Protein AF-A0A6L5XDW8-F1 (afdb_monomer)

Organism: NCBI:txid2606626

Mean predicted aligned error: 14.41 Å

Secondary structure (DSSP, 8-state):
--SSHHHHHHHSSSS----PPPGGG--EEEEE---SSSGGG--B--SSSPPPTTTSS--TTSB-HHHHHHHHHHHHHHHHHHTT--GGGEEES-S----SS--TT---TT-SSS--HHHHHHHHHHTT-SEEEEEEEE--STT------EEEESB-SSTT-BSSTTHHHHHHHHHHHH---SSS--SS-BTTB--EEEHHHHHS--EEEEETTEEEEESSGGG-SSS-EEEEEEEETTSHHHHHHTTSHHHHHHHHHHHHHHHHHHHTPPPPSSEEEEEEEEEEEEEP--TT----TTSGGGEEE-TT-EEEEEETTEEEEEEE--SSSS-EEEEEEEPSEEEEEEEE-TTBPPTT---GGG--HHHHHHHHHHTS-EEE-TT-EEEEEEEE-BTT----SS---SSPPPS--TT----S----PPPEEEE----SEEEEEEEETTEEEEEEEETTEEEEEEEETTTTEEEEEEP-TTSPPP-TT-TTEEEEEEEEEE-TT--EEEEEEEEEESSGGGPPTT-----EEEEEESSTTSPEEEEEEE---TTSSEEEEEEEEEEES-TTEEEEEEEEEESSTT-BEEEEEEEEETTEEEEEEE--S--TTSS-BHHHH-SS-EEEE-SS-TT-EEEEETTEEEEEEE--SSTT-PPEEEEE---GGG-TT----EEEEETTEEEEEEEEEETTEEEEEEEEE-TT-GGG-EEEEEEE--GGG--B---EEEEEEEETTEEEEEEEETTEEEEEESTTS-PPP-----EEEEEEEE-SSEEEEEEEESS-EEEEEEEEEESSTTSPPEEEEEEEE-SSEEEEEEEGGGSPBT-EEEEEEEEEEPPB-S--EEEE-SSS--SEEEE---TTSTTTT-EEEEE-STT-EEEEE-TTS-BS-SS-B--TT--SSTTSS--EEE-TTT--EEEEE--GGG-EEEEE-TTT----EESB-SEEPTTS-EEETTEEEE--EEEEEEES-GGG-EEEEEETTSSSTTT--EEEEE--TT-SSB-S--SEE-HHHHHH-TT--EEEEE-SS-EEEEE-B-TT--BTTB-SEEEE-TTS-EEEEGGGS-TTT---BTT--EEE-TTS-EEEEE-SSS-EEEEEEEEETTEEEEEEEEEEPPPPPTTS---EEEEEE-TT--EEEEESS--EEE---B--EEEEEEPPGGG-EEB------------PPEEEEEEEETT--EESSPPSSEEEEEEEETTS-EEEEEEE-

pLDDT: mean 90.6, std 10.41, range [31.31, 98.56]

Structure (mmCIF, N/CA/C/O backbone):
data_AF-A0A6L5XDW8-F1
#
_entry.id   AF-A0A6L5XDW8-F1
#
loop_
_atom_site.group_PDB
_atom_site.id
_atom_site.type_symbol
_atom_site.label_atom_id
_atom_site.label_alt_id
_atom_site.label_comp_id
_atom_site.label_asym_id
_atom_site.label_entity_id
_atom_site.label_seq_id
_atom_site.pdbx_PDB_ins_code
_atom_site.Cartn_x
_atom_site.Cartn_y
_atom_site.Cartn_z
_atom_site.occupancy
_atom_site.B_iso_or_equiv
_atom_site.auth_seq_id
_atom_site.auth_comp_id
_atom_site.auth_asym_id
_atom_site.auth_atom_id
_atom_site.pdbx_PDB_model_num
ATOM 1 N N . MET A 1 1 ? -24.682 33.408 -51.201 1.00 41.72 1 MET A N 1
ATOM 2 C CA . MET A 1 1 ? -23.280 32.927 -51.298 1.00 41.72 1 MET A CA 1
ATOM 3 C C . MET A 1 1 ? -23.082 31.413 -51.105 1.00 41.72 1 MET A C 1
ATOM 5 O O . MET A 1 1 ? -21.951 30.963 -51.166 1.00 41.72 1 MET A O 1
ATOM 9 N N . LYS A 1 2 ? -24.134 30.588 -50.959 1.00 33.97 2 LYS A N 1
ATOM 10 C CA . LYS A 1 2 ? -24.001 29.122 -50.775 1.00 33.97 2 LYS A CA 1
ATOM 11 C C . LYS A 1 2 ? -24.010 28.283 -52.073 1.00 33.97 2 LYS A C 1
ATOM 13 O O . LYS A 1 2 ? -23.914 27.069 -51.999 1.00 33.97 2 LYS A O 1
ATOM 18 N N . LYS A 1 3 ? -24.100 28.909 -53.257 1.00 32.84 3 LYS A N 1
ATOM 19 C CA . LYS A 1 3 ? -24.090 28.215 -54.568 1.00 32.84 3 LYS A CA 1
ATOM 20 C C . LYS A 1 3 ? -22.812 28.416 -55.402 1.00 32.84 3 LYS A C 1
ATOM 22 O O . LYS A 1 3 ? -22.638 27.715 -56.385 1.00 32.84 3 LYS A O 1
ATOM 27 N N . PHE A 1 4 ? -21.899 29.299 -54.982 1.00 37.69 4 PHE A N 1
ATOM 28 C CA . PHE A 1 4 ? -20.599 29.504 -55.649 1.00 37.69 4 PHE A CA 1
ATOM 29 C C . PHE A 1 4 ? -19.450 28.686 -55.036 1.00 37.69 4 PHE A C 1
ATOM 31 O O . PHE A 1 4 ? -18.430 28.497 -55.685 1.00 37.69 4 PHE A O 1
ATOM 38 N N . ILE A 1 5 ? -19.628 28.141 -53.827 1.00 43.44 5 ILE A N 1
ATOM 39 C CA . ILE A 1 5 ? -18.603 27.321 -53.159 1.00 43.44 5 ILE A CA 1
ATOM 40 C C . ILE A 1 5 ? -18.649 25.859 -53.640 1.00 43.44 5 ILE A C 1
ATOM 42 O O . ILE A 1 5 ? -17.602 25.242 -53.782 1.00 43.44 5 ILE A O 1
ATOM 46 N N . LEU A 1 6 ? -19.819 25.326 -54.024 1.00 39.88 6 LEU A N 1
ATOM 47 C CA . LEU A 1 6 ? -19.916 23.947 -54.537 1.00 39.88 6 LEU A CA 1
ATOM 48 C C . LEU A 1 6 ? -19.314 23.752 -55.943 1.00 39.88 6 LEU A C 1
ATOM 50 O O . LEU A 1 6 ? -18.894 22.648 -56.271 1.00 39.88 6 LEU A O 1
ATOM 54 N N . LEU A 1 7 ? -19.244 24.803 -56.767 1.00 37.16 7 LEU A N 1
ATOM 55 C CA . LEU A 1 7 ? -18.689 24.719 -58.127 1.00 37.16 7 LEU A CA 1
ATOM 56 C C . LEU A 1 7 ? -17.158 24.861 -58.162 1.00 37.16 7 LEU A C 1
ATOM 58 O O . LEU A 1 7 ? -16.527 24.350 -59.081 1.00 37.16 7 LEU A O 1
ATOM 62 N N . ILE A 1 8 ? -16.549 25.466 -57.136 1.00 42.84 8 ILE A N 1
ATOM 63 C CA . ILE A 1 8 ? -15.083 25.540 -57.000 1.00 42.84 8 ILE A CA 1
ATOM 64 C C . ILE A 1 8 ? -14.530 24.253 -56.358 1.00 42.84 8 ILE A C 1
ATOM 66 O O . ILE A 1 8 ? -13.447 23.805 -56.725 1.00 42.84 8 ILE A O 1
ATOM 70 N N . SER A 1 9 ? -15.309 23.571 -55.509 1.00 37.88 9 SER A N 1
ATOM 71 C CA . SER A 1 9 ? -14.950 22.246 -54.974 1.00 37.88 9 SER A CA 1
ATOM 72 C C . SER A 1 9 ? -15.070 21.107 -55.999 1.00 37.88 9 SER A C 1
ATOM 74 O O . SER A 1 9 ? -14.375 20.107 -55.866 1.00 37.88 9 SER A O 1
ATOM 76 N N . ALA A 1 10 ? -15.895 21.253 -57.043 1.00 36.94 10 ALA A N 1
ATOM 77 C CA . ALA A 1 10 ? -16.011 20.262 -58.120 1.00 36.94 10 ALA A CA 1
ATOM 78 C C . ALA A 1 10 ? -14.960 20.443 -59.237 1.00 36.94 10 ALA A C 1
ATOM 80 O O . ALA A 1 10 ? -14.629 19.482 -59.926 1.00 36.94 10 ALA A O 1
ATOM 81 N N . ALA A 1 11 ? -14.394 21.645 -59.402 1.00 33.81 11 ALA A N 1
ATOM 82 C CA . ALA A 1 11 ? -13.408 21.934 -60.449 1.00 33.81 11 ALA A CA 1
ATOM 83 C C . ALA A 1 11 ? -11.949 21.638 -60.039 1.00 33.81 11 ALA A C 1
ATOM 85 O O . ALA A 1 11 ? -11.112 21.423 -60.911 1.00 33.81 11 ALA A O 1
ATOM 86 N N . ILE A 1 12 ? -11.640 21.546 -58.738 1.00 39.00 12 ILE A N 1
ATOM 87 C CA . ILE A 1 12 ? -10.305 21.134 -58.247 1.00 39.00 12 ILE A CA 1
ATOM 88 C C . ILE A 1 12 ? -10.160 19.595 -58.195 1.00 39.00 12 ILE A C 1
ATOM 90 O O . ILE A 1 12 ? -9.051 19.077 -58.143 1.00 39.00 12 ILE A O 1
ATOM 94 N N . ILE A 1 13 ? -11.260 18.846 -58.341 1.00 39.78 13 ILE A N 1
ATOM 95 C CA . ILE A 1 13 ? -11.251 17.377 -58.498 1.00 39.78 13 ILE A CA 1
ATOM 96 C C . ILE A 1 13 ? -11.025 16.961 -59.974 1.00 39.78 13 ILE A C 1
ATOM 98 O O . ILE A 1 13 ? -10.769 15.797 -60.265 1.00 39.78 13 ILE A O 1
ATOM 102 N N . ALA A 1 14 ? -11.047 17.905 -60.925 1.00 32.81 14 ALA A N 1
ATOM 103 C CA . ALA A 1 14 ? -10.993 17.617 -62.364 1.00 32.81 14 ALA A CA 1
ATOM 104 C C . ALA A 1 14 ? -9.652 17.949 -63.061 1.00 32.81 14 ALA A C 1
ATOM 106 O O . ALA A 1 14 ? -9.557 17.819 -64.279 1.00 32.81 14 ALA A O 1
ATOM 107 N N . ALA A 1 15 ? -8.599 18.326 -62.326 1.00 31.31 15 ALA A N 1
ATOM 108 C CA . ALA A 1 15 ? -7.255 18.563 -62.874 1.00 31.31 15 ALA A CA 1
ATOM 109 C C . ALA A 1 15 ? -6.202 17.712 -62.142 1.00 31.31 15 ALA A C 1
ATOM 111 O O . ALA A 1 15 ? -5.315 18.212 -61.462 1.00 31.31 15 ALA A O 1
ATOM 112 N N . GLY A 1 16 ? -6.357 16.396 -62.268 1.00 33.09 16 GLY A N 1
ATOM 113 C CA . GLY A 1 16 ? -5.442 15.386 -61.733 1.00 33.09 16 GLY A CA 1
ATOM 114 C C . GLY A 1 16 ? -5.857 13.956 -62.079 1.00 33.09 16 GLY A C 1
ATOM 115 O O . GLY A 1 16 ? -5.409 13.021 -61.432 1.00 33.09 16 GLY A O 1
ATOM 116 N N . ALA A 1 17 ? -6.717 13.763 -63.084 1.00 32.25 17 ALA A N 1
ATOM 117 C CA . ALA A 1 17 ? -7.001 12.447 -63.636 1.00 32.25 17 ALA A CA 1
ATOM 118 C C . ALA A 1 17 ? -5.850 12.027 -64.569 1.00 32.25 17 ALA A C 1
ATOM 120 O O . ALA A 1 17 ? -6.010 11.966 -65.785 1.00 32.25 17 ALA A O 1
ATOM 121 N N . MET A 1 18 ? -4.675 11.728 -64.004 1.00 37.50 18 MET A N 1
ATOM 122 C CA . MET A 1 18 ? -3.951 10.569 -64.525 1.00 37.50 18 MET A CA 1
ATOM 123 C C . MET A 1 18 ? -4.821 9.374 -64.146 1.00 37.50 18 MET A C 1
ATOM 125 O O . MET A 1 18 ? -5.193 9.250 -62.982 1.00 37.50 18 MET A O 1
ATOM 129 N N . GLN A 1 19 ? -5.227 8.554 -65.115 1.00 40.97 19 GLN A N 1
ATOM 130 C CA . GLN A 1 19 ? -5.937 7.310 -64.823 1.00 40.97 19 GLN A CA 1
ATOM 131 C C . GLN A 1 19 ? -5.140 6.546 -63.757 1.00 40.97 19 GLN A C 1
ATOM 133 O O . GLN A 1 19 ? -4.009 6.137 -64.017 1.00 40.97 19 GLN A O 1
ATOM 138 N N . ALA A 1 20 ? -5.685 6.423 -62.543 1.00 58.00 20 ALA A N 1
ATOM 139 C CA . ALA A 1 20 ? -5.090 5.575 -61.523 1.00 58.00 20 ALA A CA 1
ATOM 140 C C . ALA A 1 20 ? -5.081 4.154 -62.090 1.00 58.00 20 ALA A C 1
ATOM 142 O O . ALA A 1 20 ? -6.144 3.624 -62.420 1.00 58.00 20 ALA A O 1
ATOM 143 N N . LYS A 1 21 ? -3.885 3.582 -62.271 1.00 73.56 21 LYS A N 1
ATOM 144 C CA . LYS A 1 21 ? -3.737 2.200 -62.728 1.00 73.56 21 LYS A CA 1
ATOM 145 C C . LYS A 1 21 ? -4.512 1.287 -61.787 1.00 73.56 21 LYS A C 1
ATOM 147 O O . LYS A 1 21 ? -4.386 1.390 -60.568 1.00 73.56 21 LYS A O 1
ATOM 152 N N . THR A 1 22 ? -5.317 0.405 -62.358 1.00 83.19 22 THR A N 1
ATOM 153 C CA . THR A 1 22 ? -5.975 -0.663 -61.606 1.00 83.19 22 THR A CA 1
ATOM 154 C C . THR A 1 22 ? -4.934 -1.674 -61.111 1.00 83.19 22 THR A C 1
ATOM 156 O O . THR A 1 22 ? -3.811 -1.715 -61.615 1.00 83.19 22 THR A O 1
ATOM 159 N N . ALA A 1 23 ? -5.285 -2.503 -60.123 1.00 87.06 23 ALA A N 1
ATOM 160 C CA . ALA A 1 23 ? -4.361 -3.496 -59.559 1.00 87.06 23 ALA A CA 1
ATOM 161 C C . ALA A 1 23 ? -3.736 -4.405 -60.645 1.00 87.06 23 ALA A C 1
ATOM 163 O O . ALA A 1 23 ? -2.534 -4.665 -60.627 1.00 87.06 23 ALA A O 1
ATOM 164 N N . ASP A 1 24 ? -4.527 -4.770 -61.660 1.00 89.56 24 ASP A N 1
ATOM 165 C CA . ASP A 1 24 ? -4.113 -5.593 -62.803 1.00 89.56 24 ASP A CA 1
ATOM 166 C C . ASP A 1 24 ? -3.116 -4.907 -63.763 1.00 89.56 24 ASP A C 1
ATOM 168 O O . ASP A 1 24 ? -2.504 -5.575 -64.601 1.00 89.56 24 ASP A O 1
ATOM 172 N N . GLU A 1 25 ? -2.959 -3.584 -63.671 1.00 90.69 25 GLU A N 1
ATOM 173 C CA . GLU A 1 25 ? -2.082 -2.762 -64.520 1.00 90.69 25 GLU A CA 1
ATOM 174 C C . GLU A 1 25 ? -0.793 -2.325 -63.806 1.00 90.69 25 GLU A C 1
ATOM 176 O O . GLU A 1 25 ? 0.126 -1.817 -64.458 1.00 90.69 25 GLU A O 1
ATOM 181 N N . LEU A 1 26 ? -0.724 -2.497 -62.481 1.00 93.50 26 LEU A N 1
ATOM 182 C CA . LEU A 1 26 ? 0.393 -2.051 -61.653 1.00 93.50 26 LEU A CA 1
ATOM 183 C C . LEU A 1 26 ? 1.609 -2.969 -61.827 1.00 93.50 26 LEU A C 1
ATOM 185 O O . LEU A 1 26 ? 1.504 -4.169 -61.589 1.00 93.50 26 LEU A O 1
ATOM 189 N N . ARG A 1 27 ? 2.766 -2.402 -62.195 1.00 96.00 27 ARG A N 1
ATOM 190 C CA . ARG A 1 27 ? 4.057 -3.103 -62.336 1.00 96.00 27 ARG A CA 1
ATOM 191 C C . ARG A 1 27 ? 4.974 -2.786 -61.159 1.00 96.00 27 ARG A C 1
ATOM 193 O O . ARG A 1 27 ? 5.374 -1.637 -60.966 1.00 96.00 27 ARG A O 1
ATOM 200 N N . VAL A 1 28 ? 5.308 -3.803 -60.375 1.00 97.25 28 VAL A N 1
ATOM 201 C CA . VAL A 1 28 ? 6.009 -3.677 -59.094 1.00 97.25 28 VAL A CA 1
ATOM 202 C C . VAL A 1 28 ? 7.398 -4.284 -59.213 1.00 97.25 28 VAL A C 1
ATOM 204 O O . VAL A 1 28 ? 7.539 -5.434 -59.617 1.00 97.25 28 VAL A O 1
ATOM 207 N N . TYR A 1 29 ? 8.423 -3.543 -58.803 1.00 98.06 29 TYR A N 1
ATOM 208 C CA . TYR A 1 29 ? 9.772 -4.073 -58.665 1.00 98.06 29 TYR A CA 1
ATOM 209 C C . TYR A 1 29 ? 10.175 -4.146 -57.194 1.00 98.06 29 TYR A C 1
ATOM 211 O O . TYR A 1 29 ? 10.209 -3.132 -56.493 1.00 98.06 29 TYR A O 1
ATOM 219 N N . LEU A 1 30 ? 10.511 -5.346 -56.737 1.00 98.25 30 LEU A N 1
ATOM 220 C CA . LEU A 1 30 ? 10.840 -5.658 -55.355 1.00 98.25 30 LEU A CA 1
ATOM 221 C C . LEU A 1 30 ? 12.310 -6.076 -55.235 1.00 98.25 30 LEU A C 1
ATOM 223 O O . LEU A 1 30 ? 12.763 -7.043 -55.846 1.00 98.25 30 LEU A O 1
ATOM 227 N N . ASN A 1 31 ? 13.072 -5.348 -54.427 1.00 97.75 31 ASN A N 1
ATOM 228 C CA . ASN A 1 31 ? 14.492 -5.586 -54.208 1.00 97.75 31 ASN A CA 1
ATOM 229 C C . ASN A 1 31 ? 14.757 -6.021 -52.758 1.00 97.75 31 ASN A C 1
ATOM 231 O O . ASN A 1 31 ? 14.752 -5.174 -51.861 1.00 97.75 31 ASN A O 1
ATOM 235 N N . PRO A 1 32 ? 15.030 -7.309 -52.493 1.00 96.75 32 PRO A N 1
ATOM 236 C CA . PRO A 1 32 ? 15.611 -7.699 -51.219 1.00 96.75 32 PRO A CA 1
ATOM 237 C C . PRO A 1 32 ? 17.092 -7.315 -51.217 1.00 96.75 32 PRO A C 1
ATOM 239 O O . PRO A 1 32 ? 17.872 -7.814 -52.027 1.00 96.75 32 PRO A O 1
ATOM 242 N N . GLY A 1 33 ? 17.482 -6.411 -50.318 1.00 94.06 33 GLY A N 1
ATOM 243 C CA . GLY A 1 33 ? 18.858 -5.936 -50.206 1.00 94.06 33 GLY A CA 1
ATOM 244 C C . GLY A 1 33 ? 19.877 -7.059 -49.991 1.00 94.06 33 GLY A C 1
ATOM 245 O O . GLY A 1 33 ? 19.546 -8.093 -49.402 1.00 94.06 33 GLY A O 1
ATOM 246 N N . HIS A 1 34 ? 21.124 -6.828 -50.416 1.00 92.31 34 HIS A N 1
ATOM 247 C CA . HIS A 1 34 ? 22.259 -7.760 -50.265 1.00 92.31 34 HIS A CA 1
ATOM 248 C C . HIS A 1 34 ? 22.016 -9.102 -50.974 1.00 92.31 34 HIS A C 1
ATOM 250 O O . HIS A 1 34 ? 21.189 -9.143 -51.879 1.00 92.31 34 HIS A O 1
ATOM 256 N N . GLY A 1 35 ? 22.736 -10.177 -50.622 1.00 88.94 35 GLY A N 1
ATOM 257 C CA . GLY A 1 35 ? 22.490 -11.491 -51.232 1.00 88.94 35 GLY A CA 1
ATOM 258 C C . GLY A 1 35 ? 23.589 -12.545 -51.103 1.00 88.94 35 GLY A C 1
ATOM 259 O O . GLY A 1 35 ? 23.311 -13.735 -51.235 1.00 88.94 35 GLY A O 1
ATOM 260 N N . SER A 1 36 ? 24.822 -12.130 -50.807 1.00 85.56 36 SER A N 1
ATOM 261 C CA . SER A 1 36 ? 25.941 -13.047 -50.566 1.00 85.56 36 SER A CA 1
ATOM 262 C C . SER A 1 36 ? 26.310 -13.051 -49.098 1.00 85.56 36 SER A C 1
ATOM 264 O O . SER A 1 36 ? 26.631 -11.984 -48.589 1.00 85.56 36 SER A O 1
ATOM 266 N N . TRP A 1 37 ? 26.325 -14.229 -48.463 1.00 89.38 37 TRP A N 1
ATOM 267 C CA . TRP A 1 37 ? 26.634 -14.471 -47.042 1.00 89.38 37 TRP A CA 1
ATOM 268 C C . TRP A 1 37 ? 28.091 -14.152 -46.643 1.00 89.38 37 TRP A C 1
ATOM 270 O O . TRP A 1 37 ? 28.799 -14.967 -46.056 1.00 89.38 37 TRP A O 1
ATOM 280 N N . GLY A 1 38 ? 28.571 -12.970 -47.010 1.00 87.31 38 GLY A N 1
ATOM 281 C CA . GLY A 1 38 ? 29.892 -12.447 -46.699 1.00 87.31 38 GLY A CA 1
ATOM 282 C C . GLY A 1 38 ? 29.830 -11.219 -45.790 1.00 87.31 38 GLY A C 1
ATOM 283 O O . GLY A 1 38 ? 28.753 -10.787 -45.386 1.00 87.31 38 GLY A O 1
ATOM 284 N N . PRO A 1 39 ? 30.979 -10.579 -45.513 1.00 86.62 39 PRO A N 1
ATOM 285 C CA . PRO A 1 39 ? 31.053 -9.463 -44.566 1.00 86.62 39 PRO A CA 1
ATOM 286 C C . PRO A 1 39 ? 30.146 -8.269 -44.912 1.00 86.62 39 PRO A C 1
ATOM 288 O O . PRO A 1 39 ? 29.624 -7.605 -44.021 1.00 86.62 39 PRO A O 1
ATOM 291 N N . ASN A 1 40 ? 29.913 -8.015 -46.205 1.00 87.25 40 ASN A N 1
ATOM 292 C CA . ASN A 1 40 ? 29.033 -6.935 -46.675 1.00 87.25 40 ASN A CA 1
ATOM 293 C C . ASN A 1 40 ? 27.538 -7.197 -46.421 1.00 87.25 40 ASN A C 1
ATOM 295 O O . ASN A 1 40 ? 26.720 -6.313 -46.665 1.00 87.25 40 ASN A O 1
ATOM 299 N N . ASP A 1 41 ? 27.182 -8.395 -45.964 1.00 90.06 41 ASP A N 1
ATOM 300 C CA . ASP A 1 41 ? 25.824 -8.812 -45.599 1.00 90.06 41 ASP A CA 1
ATOM 301 C C . ASP A 1 41 ? 25.578 -8.754 -44.082 1.00 90.06 41 ASP A C 1
ATOM 303 O O . ASP A 1 41 ? 24.605 -9.298 -43.561 1.00 90.06 41 ASP A O 1
ATOM 307 N N . ARG A 1 42 ? 26.500 -8.081 -43.377 1.00 91.56 42 ARG A N 1
ATOM 308 C CA . ARG A 1 42 ? 26.425 -7.730 -41.953 1.00 91.56 42 ARG A CA 1
ATOM 309 C C . ARG A 1 42 ? 26.025 -8.913 -41.055 1.00 91.56 42 ARG A C 1
ATOM 311 O O . ARG A 1 42 ? 25.037 -8.823 -40.324 1.00 91.56 42 ARG A O 1
ATOM 318 N N . PRO A 1 43 ? 26.782 -10.024 -41.102 1.00 93.50 43 PRO A N 1
ATOM 319 C CA . PRO A 1 43 ? 26.540 -11.164 -40.231 1.00 93.50 43 PRO A CA 1
ATOM 320 C C . PRO A 1 43 ? 26.673 -10.782 -38.760 1.00 93.50 43 PRO A C 1
ATOM 322 O O . PRO A 1 43 ? 27.629 -10.107 -38.378 1.00 93.50 43 PRO A O 1
ATOM 325 N N . MET A 1 44 ? 25.753 -11.269 -37.928 1.00 95.00 44 MET A N 1
ATOM 326 C CA . MET A 1 44 ? 25.758 -11.003 -36.489 1.00 95.00 44 MET A CA 1
ATOM 327 C C . MET A 1 44 ? 25.459 -12.274 -35.691 1.00 95.00 44 MET A C 1
ATOM 329 O O . MET A 1 44 ? 24.510 -12.999 -35.993 1.00 95.00 44 MET A O 1
ATOM 333 N N . ALA A 1 45 ? 26.231 -12.514 -34.630 1.00 95.25 45 ALA A N 1
ATOM 334 C CA . ALA A 1 45 ? 26.029 -13.655 -33.743 1.00 95.25 45 ALA A CA 1
ATOM 335 C C . ALA A 1 45 ? 24.679 -13.577 -33.009 1.00 95.25 45 ALA A C 1
ATOM 337 O O . ALA A 1 45 ? 24.225 -12.510 -32.589 1.00 95.25 45 ALA A O 1
ATOM 338 N N . THR A 1 46 ? 24.049 -14.725 -32.804 1.00 96.81 46 THR A N 1
ATOM 339 C CA . THR A 1 46 ? 22.843 -14.888 -31.976 1.00 96.81 46 THR A CA 1
ATOM 340 C C . THR A 1 46 ? 23.047 -16.063 -31.029 1.00 96.81 46 THR A C 1
ATOM 342 O O . THR A 1 46 ? 23.976 -16.842 -31.229 1.00 96.81 46 THR A O 1
ATOM 345 N N . ILE A 1 47 ? 22.200 -16.205 -30.007 1.00 95.94 47 ILE A N 1
ATOM 346 C CA . ILE A 1 47 ? 22.296 -17.323 -29.055 1.00 95.94 47 ILE A CA 1
ATOM 347 C C . ILE A 1 47 ? 22.338 -18.693 -29.772 1.00 95.94 47 ILE A C 1
ATOM 349 O O . ILE A 1 47 ? 23.266 -19.454 -29.502 1.00 95.94 47 ILE A O 1
ATOM 353 N N . PRO A 1 48 ? 21.408 -19.028 -30.695 1.00 96.19 48 PRO A N 1
ATOM 354 C CA . PRO A 1 48 ? 21.433 -20.326 -31.379 1.00 96.19 48 PRO A CA 1
ATOM 355 C C . PRO A 1 48 ? 22.509 -20.430 -32.472 1.00 96.19 48 PRO A C 1
ATOM 357 O O . PRO A 1 48 ? 22.926 -21.537 -32.803 1.00 96.19 48 PRO A O 1
ATOM 360 N N . TYR A 1 49 ? 22.962 -19.300 -33.026 1.00 96.44 49 TYR A N 1
ATOM 361 C CA . TYR A 1 49 ? 23.940 -19.248 -34.118 1.00 96.44 49 TYR A CA 1
ATOM 362 C C . TYR A 1 49 ? 25.067 -18.261 -33.785 1.00 96.44 49 TYR A C 1
ATOM 364 O O . TYR A 1 49 ? 25.043 -17.108 -34.244 1.00 96.44 49 TYR A O 1
ATOM 372 N N . PRO A 1 50 ? 26.041 -18.669 -32.952 1.00 93.06 50 PRO A N 1
ATOM 373 C CA . PRO A 1 50 ? 27.233 -17.874 -32.691 1.00 93.06 50 PRO A CA 1
ATOM 374 C C . PRO A 1 50 ? 28.136 -17.816 -33.931 1.00 93.06 50 PRO A C 1
ATOM 376 O O . PRO A 1 50 ? 27.979 -18.583 -34.882 1.00 93.06 50 PRO A O 1
ATOM 379 N N . ASN A 1 51 ? 29.114 -16.910 -33.919 1.00 92.25 51 ASN A N 1
ATOM 380 C CA . ASN A 1 51 ? 30.111 -16.852 -34.986 1.00 92.25 51 ASN A CA 1
ATOM 381 C C . ASN A 1 51 ? 30.955 -18.134 -35.006 1.00 92.25 51 ASN A C 1
ATOM 383 O O . ASN A 1 51 ? 31.488 -18.548 -33.975 1.00 92.25 51 ASN A O 1
ATOM 387 N N . LEU A 1 52 ? 31.108 -18.727 -36.189 1.00 89.88 52 LEU A N 1
ATOM 388 C CA . LEU A 1 52 ? 31.960 -19.890 -36.398 1.00 89.88 52 LEU A CA 1
ATOM 389 C C . LEU A 1 52 ? 33.441 -19.488 -36.280 1.00 89.88 52 LEU A C 1
ATOM 391 O O . LEU A 1 52 ? 33.824 -18.448 -36.831 1.00 89.88 52 LEU A O 1
ATOM 395 N N . PRO A 1 53 ? 34.298 -20.291 -35.621 1.00 87.88 53 PRO A N 1
ATOM 396 C CA . PRO A 1 53 ? 35.727 -19.995 -35.503 1.00 87.88 53 PRO A CA 1
ATOM 397 C C . PRO A 1 53 ? 36.442 -19.818 -36.849 1.00 87.88 53 PRO A C 1
ATOM 399 O O . PRO A 1 53 ? 37.373 -19.023 -36.950 1.00 87.88 53 PRO A O 1
ATOM 402 N N . GLU A 1 54 ? 36.015 -20.542 -37.887 1.00 85.50 54 GLU A N 1
ATOM 403 C CA . GLU A 1 54 ? 36.687 -20.590 -39.189 1.00 85.50 54 GLU A CA 1
ATOM 404 C C . GLU A 1 54 ? 36.409 -19.355 -40.053 1.00 85.50 54 GLU A C 1
ATOM 406 O O . GLU A 1 54 ? 37.248 -18.965 -40.865 1.00 85.50 54 GLU A O 1
ATOM 411 N N . THR A 1 55 ? 35.229 -18.745 -39.905 1.00 83.25 55 THR A N 1
ATOM 412 C CA . THR A 1 55 ? 34.772 -17.634 -40.756 1.00 83.25 55 THR A CA 1
ATOM 413 C C . THR A 1 55 ? 34.607 -16.320 -39.995 1.00 83.25 55 THR A C 1
ATOM 415 O O . THR A 1 55 ? 34.537 -15.266 -40.625 1.00 83.25 55 THR A O 1
ATOM 418 N N . GLY A 1 56 ? 34.525 -16.360 -38.660 1.00 88.19 56 GLY A N 1
ATOM 419 C CA . GLY A 1 56 ? 34.163 -15.208 -37.830 1.00 88.19 56 GLY A CA 1
ATOM 420 C C . GLY A 1 56 ? 32.713 -14.741 -38.019 1.00 88.19 56 GLY A C 1
ATOM 421 O O . GLY A 1 56 ? 32.369 -13.649 -37.575 1.00 88.19 56 GLY A O 1
ATOM 422 N N . MET A 1 57 ? 31.873 -15.543 -38.681 1.00 90.50 57 MET A N 1
ATOM 423 C CA . MET A 1 57 ? 30.486 -15.248 -39.066 1.00 90.50 57 MET A CA 1
ATOM 424 C C . MET A 1 57 ? 29.602 -16.465 -38.729 1.00 90.50 57 MET A C 1
ATOM 426 O O . MET A 1 57 ? 30.130 -17.575 -38.633 1.00 90.50 57 MET A O 1
ATOM 430 N N . PRO A 1 58 ? 28.281 -16.321 -38.538 1.00 93.00 58 PRO A N 1
ATOM 431 C CA . PRO A 1 58 ? 27.415 -17.464 -38.277 1.00 93.00 58 PRO A CA 1
ATOM 432 C C . PRO A 1 58 ? 27.210 -18.315 -39.547 1.00 93.00 58 PRO A C 1
ATOM 434 O O . PRO A 1 58 ? 27.530 -17.890 -40.662 1.00 93.00 58 PRO A O 1
ATOM 437 N N . ASP A 1 59 ? 26.681 -19.530 -39.398 1.00 91.69 59 ASP A N 1
ATOM 438 C CA . ASP A 1 59 ? 26.300 -20.377 -40.539 1.00 91.69 59 ASP A CA 1
ATOM 439 C C . ASP A 1 59 ? 25.090 -19.813 -41.317 1.00 91.69 59 ASP A C 1
ATOM 441 O O . ASP A 1 59 ? 24.510 -18.795 -40.944 1.00 91.69 59 ASP A O 1
ATOM 445 N N . THR A 1 60 ? 24.670 -20.479 -42.399 1.00 90.31 60 THR A N 1
ATOM 446 C CA . THR A 1 60 ? 23.560 -20.020 -43.260 1.00 90.31 60 THR A CA 1
ATOM 447 C C . THR A 1 60 ? 22.203 -19.890 -42.559 1.00 90.31 60 THR A C 1
ATOM 449 O O . THR A 1 60 ? 21.305 -19.244 -43.104 1.00 90.31 60 THR A O 1
ATOM 452 N N . CYS A 1 61 ? 22.026 -20.519 -41.393 1.00 92.19 61 CYS A N 1
ATOM 453 C CA . CYS A 1 61 ? 20.822 -20.425 -40.569 1.00 92.19 61 CYS A CA 1
ATOM 454 C C . CYS A 1 61 ? 20.860 -19.213 -39.623 1.00 92.19 61 CYS A C 1
ATOM 456 O O . CYS A 1 61 ? 19.814 -18.795 -39.127 1.00 92.19 61 CYS A O 1
ATOM 458 N N . GLY A 1 62 ? 22.044 -18.640 -39.395 1.00 92.44 62 GLY A N 1
ATOM 459 C CA . GLY A 1 62 ? 22.233 -17.447 -38.585 1.00 92.44 62 GLY A CA 1
ATOM 460 C C . GLY A 1 62 ? 21.772 -16.148 -39.242 1.00 92.44 62 GLY A C 1
ATOM 461 O O . GLY A 1 62 ? 21.237 -16.104 -40.357 1.00 92.44 62 GLY A O 1
ATOM 462 N N . PHE A 1 63 ? 21.981 -15.051 -38.513 1.00 96.12 63 PHE A N 1
ATOM 463 C CA . PHE A 1 63 ? 21.551 -13.741 -38.970 1.00 96.12 63 PHE A CA 1
ATOM 464 C C . PHE A 1 63 ? 22.456 -13.208 -40.083 1.00 96.12 63 PHE A C 1
ATOM 466 O O . PHE A 1 63 ? 23.637 -12.937 -39.863 1.00 96.12 63 PHE A O 1
ATOM 473 N N . TYR A 1 64 ? 21.836 -12.975 -41.235 1.00 95.31 64 TYR A N 1
ATOM 474 C CA . TYR A 1 64 ? 22.358 -12.207 -42.357 1.00 95.31 64 TYR A CA 1
ATOM 475 C C . TYR A 1 64 ? 21.270 -11.244 -42.826 1.00 95.31 64 TYR A C 1
ATOM 477 O O . TYR A 1 64 ? 20.091 -11.621 -42.868 1.00 95.31 64 TYR A O 1
ATOM 485 N N . GLU A 1 65 ? 21.646 -10.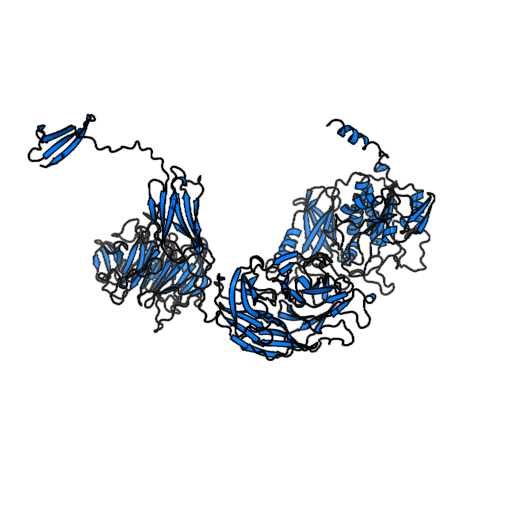025 -43.216 1.00 95.38 65 GLU A N 1
ATOM 486 C CA . GLU A 1 65 ? 20.675 -9.032 -43.683 1.00 95.38 65 GLU A CA 1
ATOM 487 C C . GLU A 1 65 ? 19.864 -9.589 -44.866 1.00 95.38 65 GLU A C 1
ATOM 489 O O . GLU A 1 65 ? 18.630 -9.560 -44.868 1.00 95.38 65 GLU A O 1
ATOM 494 N N . SER A 1 66 ? 20.560 -10.213 -45.820 1.00 94.81 66 SER A N 1
ATOM 495 C CA . SER A 1 66 ? 20.001 -10.806 -47.031 1.00 94.81 66 SER A CA 1
ATOM 496 C C . SER A 1 66 ? 18.965 -11.899 -46.781 1.00 94.81 66 SER A C 1
ATOM 498 O O . SER A 1 66 ? 18.025 -12.014 -47.574 1.00 94.81 66 SER A O 1
ATOM 500 N N . ASN A 1 67 ? 19.111 -12.699 -45.717 1.00 95.56 67 ASN A N 1
ATOM 501 C CA . ASN A 1 67 ? 18.155 -13.745 -45.335 1.00 95.56 67 ASN A CA 1
ATOM 502 C C . ASN A 1 67 ? 16.805 -13.112 -45.014 1.00 95.56 67 ASN A C 1
ATOM 504 O O . ASN A 1 67 ? 15.788 -13.439 -45.627 1.00 95.56 67 ASN A O 1
ATOM 508 N N . THR A 1 68 ? 16.823 -12.138 -44.110 1.00 96.19 68 THR A N 1
ATOM 509 C CA . THR A 1 68 ? 15.602 -11.487 -43.635 1.00 96.19 68 THR A CA 1
ATOM 510 C C . THR A 1 68 ? 14.972 -10.628 -44.730 1.00 96.19 68 THR A C 1
ATOM 512 O O . THR A 1 68 ? 13.770 -10.726 -44.968 1.00 96.19 68 THR A O 1
ATOM 515 N N . ASN A 1 69 ? 15.780 -9.876 -45.486 1.00 97.25 69 ASN A N 1
ATOM 516 C CA . ASN A 1 69 ? 15.325 -9.063 -46.615 1.00 97.25 69 ASN A CA 1
ATOM 517 C C . ASN A 1 69 ? 14.611 -9.907 -47.679 1.00 97.25 69 ASN A C 1
ATOM 519 O O . ASN A 1 69 ? 13.561 -9.505 -48.187 1.00 97.25 69 ASN A O 1
ATOM 523 N N . LEU A 1 70 ? 15.145 -11.096 -47.983 1.00 97.00 70 LEU A N 1
ATOM 524 C CA . LEU A 1 70 ? 14.537 -12.017 -48.939 1.00 97.00 70 LEU A CA 1
ATOM 525 C C . LEU A 1 70 ? 13.164 -12.501 -48.460 1.00 97.00 70 LEU A C 1
ATOM 527 O O . LEU A 1 70 ? 12.195 -12.421 -49.213 1.00 97.00 70 LEU A O 1
ATOM 531 N N . TRP A 1 71 ? 13.050 -12.955 -47.209 1.00 97.69 71 TRP A N 1
ATOM 532 C CA . TRP A 1 71 ? 11.775 -13.440 -46.664 1.00 97.69 71 TRP A CA 1
ATOM 533 C C . TRP A 1 71 ? 10.701 -12.349 -46.637 1.00 97.69 71 TRP A C 1
ATOM 535 O O . TRP A 1 71 ? 9.566 -12.600 -47.050 1.00 97.69 71 TRP A O 1
ATOM 545 N N . LYS A 1 72 ? 11.072 -11.123 -46.241 1.00 97.94 72 LYS A N 1
ATOM 546 C CA . LYS A 1 72 ? 10.180 -9.953 -46.251 1.00 97.94 72 LYS A CA 1
ATOM 547 C C . LYS A 1 72 ? 9.635 -9.678 -47.652 1.00 97.94 72 LYS A C 1
ATOM 549 O O . LYS A 1 72 ? 8.426 -9.562 -47.835 1.00 97.94 72 LYS A O 1
ATOM 554 N N . ILE A 1 73 ? 10.511 -9.601 -48.655 1.00 97.62 73 ILE A N 1
ATOM 555 C CA . ILE A 1 73 ? 10.135 -9.246 -50.031 1.00 97.62 73 ILE A CA 1
ATOM 556 C C . ILE A 1 73 ? 9.304 -10.335 -50.707 1.00 97.62 73 ILE A C 1
ATOM 558 O O . ILE A 1 73 ? 8.309 -10.023 -51.365 1.00 97.62 73 ILE A O 1
ATOM 562 N N . LEU A 1 74 ? 9.669 -11.607 -50.534 1.00 97.56 74 LEU A N 1
ATOM 563 C CA . LEU A 1 74 ? 8.879 -12.710 -51.083 1.00 97.56 74 LEU A CA 1
ATOM 564 C C . LEU A 1 74 ? 7.457 -12.686 -50.514 1.00 97.56 74 LEU A C 1
ATOM 566 O O . LEU A 1 74 ? 6.486 -12.829 -51.261 1.00 97.56 74 LEU A O 1
ATOM 570 N N . ARG A 1 75 ? 7.316 -12.420 -49.208 1.00 96.94 75 ARG A N 1
ATOM 571 C CA . ARG A 1 75 ? 5.998 -12.312 -48.581 1.00 96.94 75 ARG A CA 1
ATOM 572 C C . ARG A 1 75 ? 5.240 -11.051 -48.993 1.00 96.94 75 ARG A C 1
ATOM 574 O O . ARG A 1 75 ? 4.040 -11.133 -49.240 1.00 96.94 75 ARG A O 1
ATOM 581 N N . MET A 1 76 ? 5.927 -9.918 -49.133 1.00 97.06 76 MET A N 1
ATOM 582 C CA . MET A 1 76 ? 5.346 -8.675 -49.645 1.00 97.06 76 MET A CA 1
ATOM 583 C C . MET A 1 76 ? 4.749 -8.868 -51.041 1.00 97.06 76 MET A C 1
ATOM 585 O O . MET A 1 76 ? 3.606 -8.482 -51.274 1.00 97.06 76 MET A O 1
ATOM 589 N N . GLY A 1 77 ? 5.488 -9.498 -51.958 1.00 97.06 77 GLY A N 1
ATOM 590 C CA . GLY A 1 77 ? 4.981 -9.772 -53.302 1.00 97.06 77 GLY A CA 1
ATOM 591 C C . GLY A 1 77 ? 3.744 -10.666 -53.273 1.00 97.06 77 GLY A C 1
ATOM 592 O O . GLY A 1 77 ? 2.748 -10.343 -53.913 1.00 97.06 77 GLY A O 1
ATOM 593 N N . LYS A 1 78 ? 3.735 -11.708 -52.427 1.00 95.69 78 LYS A N 1
ATOM 594 C CA . LYS A 1 78 ? 2.549 -12.559 -52.274 1.00 95.69 78 LYS A CA 1
ATOM 595 C C . LYS A 1 78 ? 1.331 -11.806 -51.730 1.00 95.69 78 LYS A C 1
ATOM 597 O O . LYS A 1 78 ? 0.210 -12.057 -52.163 1.00 95.69 78 LYS A O 1
ATOM 602 N N . ALA A 1 79 ? 1.537 -10.881 -50.796 1.00 95.38 79 ALA A N 1
ATOM 603 C CA . ALA A 1 79 ? 0.464 -10.041 -50.273 1.00 95.38 79 ALA A CA 1
ATOM 604 C C . ALA A 1 79 ? -0.095 -9.092 -51.348 1.00 95.38 79 ALA A C 1
ATOM 606 O O . ALA A 1 79 ? -1.309 -8.952 -51.462 1.00 95.38 79 ALA A O 1
ATOM 607 N N . LEU A 1 80 ? 0.767 -8.499 -52.181 1.00 95.81 80 LEU A N 1
ATOM 608 C CA . LEU A 1 80 ? 0.340 -7.669 -53.313 1.00 95.81 80 LEU A CA 1
ATOM 609 C C . LEU A 1 80 ? -0.461 -8.473 -54.348 1.00 95.81 80 LEU A C 1
ATOM 611 O O . LEU A 1 80 ? -1.469 -7.971 -54.846 1.00 95.81 80 LEU A O 1
ATOM 615 N N . GLU A 1 81 ? -0.081 -9.727 -54.617 1.00 94.88 81 GLU A N 1
ATOM 616 C CA . GLU A 1 81 ? -0.889 -10.634 -55.447 1.00 94.88 81 GLU A CA 1
ATOM 617 C C . GLU A 1 81 ? -2.287 -10.848 -54.866 1.00 94.88 81 GLU A C 1
ATOM 619 O O . GLU A 1 81 ? -3.286 -10.719 -55.573 1.00 94.88 81 GLU A O 1
ATOM 624 N N . ASN A 1 82 ? -2.374 -11.126 -53.562 1.00 91.62 82 ASN A N 1
ATOM 625 C CA . ASN A 1 82 ? -3.654 -11.310 -52.877 1.00 91.62 82 ASN A CA 1
ATOM 626 C C . ASN A 1 82 ? -4.521 -10.033 -52.901 1.00 91.62 82 ASN A C 1
ATOM 628 O O . ASN A 1 82 ? -5.746 -10.121 -52.855 1.00 91.62 82 ASN A O 1
ATOM 632 N N . MET A 1 83 ? -3.896 -8.856 -53.001 1.00 92.31 83 MET A N 1
ATOM 633 C CA . MET A 1 83 ? -4.556 -7.548 -53.135 1.00 92.31 83 MET A CA 1
ATOM 634 C C . MET A 1 83 ? -4.890 -7.178 -54.595 1.00 92.31 83 MET A C 1
ATOM 636 O O . MET A 1 83 ? -5.418 -6.095 -54.858 1.00 92.31 83 MET A O 1
ATOM 640 N N . GLY A 1 84 ? -4.631 -8.084 -55.546 1.00 92.25 84 GLY A N 1
ATOM 641 C CA . GLY A 1 84 ? -5.053 -7.980 -56.943 1.00 92.25 84 GLY A CA 1
ATOM 642 C C . GLY A 1 84 ? -3.965 -7.570 -57.937 1.00 92.25 84 GLY A C 1
ATOM 643 O O . GLY A 1 84 ? -4.292 -7.326 -59.093 1.00 92.25 84 GLY A O 1
ATOM 644 N N . VAL A 1 85 ? -2.693 -7.469 -57.533 1.00 95.25 85 VAL A N 1
ATOM 645 C CA . VAL A 1 85 ? -1.590 -7.257 -58.486 1.00 95.25 85 VAL A CA 1
ATOM 646 C C . VAL A 1 85 ? -1.307 -8.561 -59.233 1.00 95.25 85 VAL A C 1
ATOM 648 O O . VAL A 1 85 ? -1.152 -9.614 -58.622 1.00 95.25 85 VAL A O 1
ATOM 651 N N . LYS A 1 86 ? -1.211 -8.520 -60.563 1.00 95.94 86 LYS A N 1
ATOM 652 C CA . LYS A 1 86 ? -0.888 -9.720 -61.348 1.00 95.94 86 LYS A CA 1
ATOM 653 C C . LYS A 1 86 ? 0.521 -10.223 -61.053 1.00 95.94 86 LYS A C 1
ATOM 655 O O . LYS A 1 86 ? 1.464 -9.436 -61.036 1.00 95.94 86 LYS A O 1
ATOM 660 N N . HIS A 1 87 ? 0.668 -11.538 -60.901 1.00 95.31 87 HIS A N 1
ATOM 661 C CA . HIS A 1 87 ? 1.957 -12.181 -60.636 1.00 95.31 87 HIS A CA 1
ATOM 662 C C . HIS A 1 87 ? 3.016 -11.797 -61.682 1.00 95.31 87 HIS A C 1
ATOM 664 O O . HIS A 1 87 ? 4.124 -11.407 -61.330 1.00 95.31 87 HIS A O 1
ATOM 670 N N . GLU A 1 88 ? 2.656 -11.801 -62.971 1.00 94.81 88 GLU A N 1
ATOM 671 C CA . GLU A 1 88 ? 3.551 -11.424 -64.073 1.00 94.81 88 GLU A CA 1
ATOM 672 C C . GLU A 1 88 ? 3.995 -9.949 -64.063 1.00 94.81 88 GLU A C 1
ATOM 674 O O . GLU A 1 88 ? 4.921 -9.577 -64.786 1.00 94.81 88 GLU A O 1
ATOM 679 N N . ASN A 1 89 ? 3.354 -9.104 -63.251 1.00 95.88 89 ASN A N 1
ATOM 680 C CA . ASN A 1 89 ? 3.719 -7.703 -63.076 1.00 95.88 89 ASN A CA 1
ATOM 681 C C . ASN A 1 89 ? 4.637 -7.464 -61.864 1.00 95.88 89 ASN A C 1
ATOM 683 O O . ASN A 1 89 ? 5.050 -6.322 -61.652 1.00 95.88 89 ASN A O 1
ATOM 687 N N . ILE A 1 90 ? 4.962 -8.494 -61.076 1.00 97.25 90 ILE A N 1
ATOM 688 C CA . ILE A 1 90 ? 5.864 -8.390 -59.925 1.00 97.25 90 ILE A CA 1
ATOM 689 C C . ILE A 1 90 ? 7.233 -8.946 -60.317 1.00 97.25 90 ILE A C 1
ATOM 691 O O . ILE A 1 90 ? 7.395 -10.136 -60.573 1.00 97.25 90 ILE A O 1
ATOM 695 N N . MET A 1 91 ? 8.238 -8.076 -60.348 1.00 97.31 91 MET A N 1
ATOM 696 C CA . MET A 1 91 ? 9.626 -8.443 -60.612 1.00 97.31 91 MET A CA 1
ATOM 697 C C . MET A 1 91 ? 10.452 -8.394 -59.334 1.00 97.31 91 MET A C 1
ATOM 699 O O . MET A 1 91 ? 10.288 -7.498 -58.508 1.00 97.31 91 MET A O 1
ATOM 703 N N . TYR A 1 92 ? 11.377 -9.340 -59.204 1.00 96.50 92 TYR A N 1
ATOM 704 C CA . TYR A 1 92 ? 12.306 -9.421 -58.085 1.00 96.50 92 TYR A CA 1
ATOM 705 C C . TYR A 1 92 ? 13.724 -9.203 -58.584 1.00 96.50 92 TYR A C 1
ATOM 707 O O . TYR A 1 92 ? 14.108 -9.796 -59.592 1.00 96.50 92 TYR A O 1
ATOM 715 N N . SER A 1 93 ? 14.529 -8.417 -57.865 1.00 95.25 93 SER A N 1
ATOM 716 C CA . SER A 1 93 ? 15.951 -8.338 -58.212 1.00 95.25 93 SER A CA 1
ATOM 717 C C . SER A 1 93 ? 16.638 -9.689 -58.022 1.00 95.25 93 SER A C 1
ATOM 719 O O . SER A 1 93 ? 17.450 -10.058 -58.858 1.00 95.25 93 SER A O 1
ATOM 721 N N . ARG A 1 94 ? 16.276 -10.444 -56.980 1.00 94.19 94 ARG A N 1
ATOM 722 C CA . ARG A 1 94 ? 16.752 -11.806 -56.705 1.00 94.19 94 ARG A CA 1
ATOM 723 C C . ARG A 1 94 ? 15.711 -12.591 -55.910 1.00 94.19 94 ARG A C 1
ATOM 725 O O . ARG A 1 94 ? 14.863 -12.004 -55.238 1.00 94.19 94 ARG A O 1
ATOM 732 N N . VAL A 1 95 ? 15.829 -13.916 -55.935 1.00 93.94 95 VAL A N 1
ATOM 733 C CA . VAL A 1 95 ? 14.943 -14.842 -55.201 1.00 93.94 95 VAL A CA 1
ATOM 734 C C . VAL A 1 95 ? 15.703 -15.867 -54.346 1.00 93.94 95 VAL A C 1
ATOM 736 O O . VAL A 1 95 ? 15.089 -16.743 -53.743 1.00 93.94 95 VAL A O 1
ATOM 739 N N . GLN A 1 96 ? 17.035 -15.767 -54.282 1.00 92.19 96 GLN A N 1
ATOM 740 C CA . GLN A 1 96 ? 17.922 -16.680 -53.550 1.00 92.19 96 GLN A CA 1
ATOM 741 C C . GLN A 1 96 ? 19.064 -15.912 -52.857 1.00 92.19 96 GLN A C 1
ATOM 743 O O . GLN A 1 96 ? 19.292 -14.739 -53.162 1.00 92.19 96 GLN A O 1
ATOM 748 N N . ASN A 1 97 ? 19.752 -16.578 -51.921 1.00 92.00 97 ASN A N 1
ATOM 749 C CA . ASN A 1 97 ? 20.985 -16.123 -51.264 1.00 92.00 97 ASN A CA 1
ATOM 750 C C . ASN A 1 97 ? 22.117 -17.116 -51.541 1.00 92.00 97 ASN A C 1
ATOM 752 O O . ASN A 1 97 ? 21.862 -18.317 -51.658 1.00 92.00 97 ASN A O 1
ATOM 756 N N . GLY A 1 98 ? 23.351 -16.620 -51.605 1.00 88.69 98 GLY A N 1
ATOM 757 C CA . GLY A 1 98 ? 24.535 -17.443 -51.822 1.00 88.69 98 GLY A CA 1
ATOM 758 C C . GLY A 1 98 ? 25.743 -16.680 -52.382 1.00 88.69 98 GLY A C 1
ATOM 759 O O . GLY A 1 98 ? 25.688 -15.466 -52.594 1.00 88.69 98 GLY A O 1
ATOM 760 N N . PRO A 1 99 ? 26.854 -17.382 -52.647 1.00 86.75 99 PRO A N 1
ATOM 761 C CA . PRO A 1 99 ? 27.115 -18.775 -52.271 1.00 86.75 99 PRO A CA 1
ATOM 762 C C . PRO A 1 99 ? 27.553 -18.930 -50.793 1.00 86.75 99 PRO A C 1
ATOM 764 O O . PRO A 1 99 ? 27.999 -17.967 -50.169 1.00 86.75 99 PRO A O 1
ATOM 767 N N . TYR A 1 100 ? 27.451 -20.149 -50.238 1.00 81.00 100 TYR A N 1
ATOM 768 C CA . TYR A 1 100 ? 28.087 -20.553 -48.966 1.00 81.00 100 TYR A CA 1
ATOM 769 C C . TYR A 1 100 ? 29.086 -21.701 -49.197 1.00 81.00 100 TYR A C 1
ATOM 771 O O . TYR A 1 100 ? 28.761 -22.617 -49.955 1.00 81.00 100 TYR A O 1
ATOM 779 N N . PRO A 1 101 ? 30.248 -21.718 -48.516 1.00 80.00 101 PRO A N 1
ATOM 780 C CA . PRO A 1 101 ? 30.796 -20.623 -47.718 1.00 80.00 101 PRO A CA 1
ATOM 781 C C . PRO A 1 101 ? 31.167 -19.432 -48.610 1.00 80.00 101 PRO A C 1
ATOM 783 O O . PRO A 1 101 ? 31.569 -19.601 -49.765 1.00 80.00 101 PRO A O 1
ATOM 786 N N . TYR A 1 102 ? 31.039 -18.219 -48.073 1.00 82.69 102 TYR A N 1
ATOM 787 C CA . TYR A 1 102 ? 31.547 -17.037 -48.757 1.00 82.69 102 TYR A CA 1
ATOM 788 C C . TYR A 1 102 ? 33.075 -17.076 -48.775 1.00 82.69 102 TYR A C 1
ATOM 790 O O . TYR A 1 102 ? 33.725 -17.164 -47.733 1.00 82.69 102 TYR A O 1
ATOM 798 N N . THR A 1 103 ? 33.658 -16.944 -49.961 1.00 79.00 103 THR A N 1
ATOM 799 C CA . THR A 1 103 ? 35.071 -16.603 -50.125 1.00 79.00 103 THR A CA 1
ATOM 800 C C . THR A 1 103 ? 35.162 -15.417 -51.072 1.00 79.00 103 THR A C 1
ATOM 802 O O . THR A 1 103 ? 34.280 -15.206 -51.903 1.00 79.00 103 THR A O 1
ATOM 805 N N . LYS A 1 104 ? 36.240 -14.634 -50.968 1.00 74.75 104 LYS A N 1
ATOM 806 C CA . LYS A 1 104 ? 36.470 -13.494 -51.868 1.00 74.75 104 LYS A CA 1
ATOM 807 C C . LYS A 1 104 ? 36.513 -13.912 -53.350 1.00 74.75 104 LYS A C 1
ATOM 809 O O . LYS A 1 104 ? 36.225 -13.087 -54.211 1.00 74.75 104 LYS A O 1
ATOM 814 N N . ASP A 1 105 ? 36.838 -15.178 -53.614 1.00 75.00 105 ASP A N 1
ATOM 815 C CA . ASP A 1 105 ? 37.063 -15.733 -54.950 1.00 75.00 105 ASP A CA 1
ATOM 816 C C . ASP A 1 105 ? 35.881 -16.582 -55.473 1.00 75.00 105 ASP A C 1
ATOM 818 O O . ASP A 1 105 ? 35.880 -16.970 -56.640 1.00 75.00 105 ASP A O 1
ATOM 822 N N . ASN A 1 106 ? 34.854 -16.855 -54.652 1.00 74.38 106 ASN A N 1
ATOM 823 C CA . ASN A 1 106 ? 33.639 -17.578 -55.056 1.00 74.38 106 ASN A CA 1
ATOM 824 C C . ASN A 1 106 ? 32.604 -16.595 -55.631 1.00 74.38 106 ASN A C 1
ATOM 826 O O . ASN A 1 106 ? 31.608 -16.253 -54.992 1.00 74.38 106 ASN A O 1
ATOM 830 N N . TYR A 1 107 ? 32.932 -16.069 -56.813 1.00 65.00 107 TYR A N 1
ATOM 831 C CA . TYR A 1 107 ? 32.125 -15.117 -57.577 1.00 65.00 107 TYR A CA 1
ATOM 832 C C . TYR A 1 107 ? 30.798 -15.749 -58.034 1.00 65.00 107 TYR A C 1
ATOM 834 O O . TYR A 1 107 ? 30.754 -16.936 -58.336 1.00 65.00 107 TYR A O 1
ATOM 842 N N . ASP A 1 108 ? 29.734 -14.945 -58.088 1.00 73.12 108 ASP A N 1
ATOM 843 C CA . ASP A 1 108 ? 28.406 -15.291 -58.607 1.00 73.12 108 ASP A CA 1
ATOM 844 C C . ASP A 1 108 ? 28.328 -14.869 -60.091 1.00 73.12 108 ASP A C 1
ATOM 846 O O . ASP A 1 108 ? 27.969 -13.723 -60.375 1.00 73.12 108 ASP A O 1
ATOM 850 N N . PRO A 1 109 ? 28.749 -15.729 -61.047 1.00 67.56 109 PRO A N 1
ATOM 851 C CA . PRO A 1 109 ? 28.926 -15.341 -62.448 1.00 67.56 109 PRO A CA 1
ATOM 852 C C . PRO A 1 109 ? 27.620 -15.001 -63.159 1.00 67.56 109 PRO A C 1
ATOM 854 O O . PRO A 1 109 ? 27.642 -14.258 -64.139 1.00 67.56 109 PRO A O 1
ATOM 857 N N . ASP A 1 110 ? 26.506 -15.524 -62.654 1.00 77.44 110 ASP A N 1
ATOM 858 C CA . ASP A 1 110 ? 25.172 -15.309 -63.203 1.00 77.44 110 ASP A CA 1
ATOM 859 C C . ASP A 1 110 ? 24.417 -14.190 -62.458 1.00 77.44 110 ASP A C 1
ATOM 861 O O . ASP A 1 110 ? 23.271 -13.891 -62.793 1.00 77.44 110 ASP A O 1
ATOM 865 N N . GLU A 1 111 ? 25.055 -13.559 -61.458 1.00 80.88 111 GLU A N 1
ATOM 866 C CA . GLU A 1 111 ? 24.483 -12.519 -60.592 1.00 80.88 111 GLU A CA 1
ATOM 867 C C . GLU A 1 111 ? 23.127 -12.942 -59.975 1.00 80.88 111 GLU A C 1
ATOM 869 O O . GLU A 1 111 ? 22.219 -12.125 -59.809 1.00 80.88 111 GLU A O 1
ATOM 874 N N . ILE A 1 112 ? 22.955 -14.231 -59.654 1.00 84.00 112 ILE A N 1
ATOM 875 C CA . ILE A 1 112 ? 21.684 -14.802 -59.168 1.00 84.00 112 ILE A CA 1
ATOM 876 C C . ILE A 1 112 ? 21.431 -14.550 -57.677 1.00 84.00 112 ILE A C 1
ATOM 878 O O . ILE A 1 112 ? 20.278 -14.537 -57.231 1.00 84.00 112 ILE A O 1
ATOM 882 N N . TYR A 1 113 ? 22.494 -14.340 -56.904 1.00 86.88 113 TYR A N 1
ATOM 883 C CA . TYR A 1 113 ? 22.457 -14.108 -55.469 1.00 86.88 113 TYR A CA 1
ATOM 884 C C . TYR A 1 113 ? 22.654 -12.639 -55.136 1.00 86.88 113 TYR A C 1
ATOM 886 O O . TYR A 1 113 ? 21.903 -12.114 -54.326 1.00 86.88 113 TYR A O 1
ATOM 894 N N . ASN A 1 114 ? 23.622 -11.949 -55.746 1.00 85.69 114 ASN A N 1
ATOM 895 C CA . ASN A 1 114 ? 23.909 -10.550 -55.419 1.00 85.69 114 ASN A CA 1
ATOM 896 C C . ASN A 1 114 ? 24.172 -9.704 -56.666 1.00 85.69 114 ASN A C 1
ATOM 898 O O . ASN A 1 114 ? 25.240 -9.759 -57.274 1.00 85.69 114 ASN A O 1
ATOM 902 N N . ARG A 1 115 ? 23.185 -8.878 -57.022 1.00 88.56 115 ARG A N 1
ATOM 903 C CA . ARG A 1 115 ? 23.198 -8.115 -58.271 1.00 88.56 115 ARG A CA 1
ATOM 904 C C . ARG A 1 115 ? 23.858 -6.749 -58.120 1.00 88.56 115 ARG A C 1
ATOM 906 O O . ARG A 1 115 ? 23.572 -6.028 -57.159 1.00 88.56 115 ARG A O 1
ATOM 913 N N . PRO A 1 116 ? 24.655 -6.304 -59.109 1.00 89.69 116 PRO A N 1
ATOM 914 C CA . PRO A 1 116 ? 25.143 -4.936 -59.154 1.00 89.69 116 PRO A CA 1
ATOM 915 C C . PRO A 1 116 ? 23.986 -3.934 -59.149 1.00 89.69 116 PRO A C 1
ATOM 917 O O . PRO A 1 116 ? 23.058 -4.017 -59.956 1.00 89.69 116 PRO A O 1
ATOM 920 N N . LEU A 1 117 ? 24.078 -2.911 -58.295 1.00 92.94 117 LEU A N 1
ATOM 921 C CA . LEU A 1 117 ? 23.037 -1.881 -58.174 1.00 92.94 117 LEU A CA 1
ATOM 922 C C . LEU A 1 117 ? 22.738 -1.187 -59.516 1.00 92.94 117 LEU A C 1
ATOM 924 O O . LEU A 1 117 ? 21.591 -0.869 -59.815 1.00 92.94 117 LEU A O 1
ATOM 928 N N . SER A 1 118 ? 23.754 -1.000 -60.366 1.00 89.38 118 SER A N 1
ATOM 929 C CA . SER A 1 118 ? 23.594 -0.426 -61.708 1.00 89.38 118 SER A CA 1
ATOM 930 C C . SER A 1 118 ? 22.862 -1.349 -62.691 1.00 89.38 118 SER A C 1
ATOM 932 O O . SER A 1 118 ? 22.273 -0.859 -63.655 1.00 89.38 118 SER A O 1
ATOM 934 N N . ALA A 1 119 ? 22.893 -2.671 -62.490 1.00 90.94 119 ALA A N 1
ATOM 935 C CA . ALA A 1 119 ? 22.089 -3.621 -63.256 1.00 90.94 119 ALA A CA 1
ATOM 936 C C . ALA A 1 119 ? 20.618 -3.533 -62.833 1.00 90.94 119 ALA A C 1
ATOM 938 O O . ALA A 1 119 ? 19.758 -3.377 -63.696 1.00 90.94 119 ALA A O 1
ATOM 939 N N . ILE A 1 120 ? 20.355 -3.490 -61.521 1.00 94.44 120 ILE A N 1
ATOM 940 C CA . ILE A 1 120 ? 19.010 -3.297 -60.959 1.00 94.44 120 ILE A CA 1
ATOM 941 C C . ILE A 1 120 ? 18.378 -2.002 -61.489 1.00 94.44 120 ILE A C 1
ATOM 943 O O . ILE A 1 120 ? 17.287 -2.043 -62.050 1.00 94.44 120 ILE A O 1
ATOM 947 N N . CYS A 1 121 ? 19.067 -0.855 -61.407 1.00 93.12 121 CYS A N 1
ATOM 948 C CA . CYS A 1 121 ? 18.515 0.415 -61.902 1.00 93.12 121 CYS A CA 1
ATOM 949 C C . CYS A 1 121 ? 18.178 0.373 -63.403 1.00 93.12 121 CYS A C 1
ATOM 951 O O . CYS A 1 121 ? 17.147 0.900 -63.821 1.00 93.12 121 CYS A O 1
ATOM 953 N N . ARG A 1 122 ? 19.028 -0.264 -64.221 1.00 90.31 122 ARG A N 1
ATOM 954 C CA . ARG A 1 122 ? 18.769 -0.423 -65.661 1.00 90.31 122 ARG A CA 1
ATOM 955 C C . ARG A 1 122 ? 17.582 -1.345 -65.930 1.00 90.31 122 ARG A C 1
ATOM 957 O O . ARG A 1 122 ? 16.808 -1.051 -66.834 1.00 90.31 122 ARG A O 1
ATOM 964 N N . GLU A 1 123 ? 17.428 -2.422 -65.165 1.00 92.44 123 GLU A N 1
ATOM 965 C CA . GLU A 1 123 ? 16.307 -3.357 -65.298 1.00 92.44 123 GLU A CA 1
ATOM 966 C C . GLU A 1 123 ? 14.972 -2.713 -64.907 1.00 92.44 123 GLU A C 1
ATOM 968 O O . GLU A 1 123 ? 13.992 -2.832 -65.645 1.00 92.44 123 GLU A O 1
ATOM 973 N N . VAL A 1 124 ? 14.950 -1.971 -63.798 1.00 93.06 124 VAL A N 1
ATOM 974 C CA . VAL A 1 124 ? 13.785 -1.200 -63.341 1.00 93.06 124 VAL A CA 1
ATOM 975 C C . VAL A 1 124 ? 13.306 -0.241 -64.433 1.00 93.06 124 VAL A C 1
ATOM 977 O O . VAL A 1 124 ? 12.120 -0.215 -64.778 1.00 93.06 124 VAL A O 1
ATOM 980 N N . ASP A 1 125 ? 14.233 0.512 -65.028 1.00 89.31 125 ASP A N 1
ATOM 981 C CA . ASP A 1 125 ? 13.908 1.449 -66.098 1.00 89.31 125 ASP A CA 1
ATOM 982 C C . ASP A 1 125 ? 13.486 0.728 -67.387 1.00 89.31 125 ASP A C 1
ATOM 984 O O . ASP A 1 125 ? 12.501 1.134 -68.007 1.00 89.31 125 ASP A O 1
ATOM 988 N N . ALA A 1 126 ? 14.163 -0.357 -67.779 1.00 90.62 126 ALA A N 1
ATOM 989 C CA . ALA A 1 126 ? 13.850 -1.111 -68.996 1.00 90.62 126 ALA A CA 1
ATOM 990 C C . ALA A 1 126 ? 12.443 -1.734 -68.981 1.00 90.62 126 ALA A C 1
ATOM 992 O O . ALA A 1 126 ? 11.820 -1.859 -70.034 1.00 90.62 126 ALA A O 1
ATOM 993 N N . ASN A 1 127 ? 11.919 -2.080 -67.803 1.00 90.69 127 ASN A N 1
ATOM 994 C CA . ASN A 1 127 ? 10.652 -2.801 -67.669 1.00 90.69 127 ASN A CA 1
ATOM 995 C C . ASN A 1 127 ? 9.432 -1.916 -67.350 1.00 90.69 127 ASN A C 1
ATOM 997 O O . ASN A 1 127 ? 8.357 -2.454 -67.074 1.00 90.69 127 ASN A O 1
ATOM 1001 N N . ASN A 1 128 ? 9.567 -0.582 -67.430 1.00 86.56 128 ASN A N 1
ATOM 1002 C CA . ASN 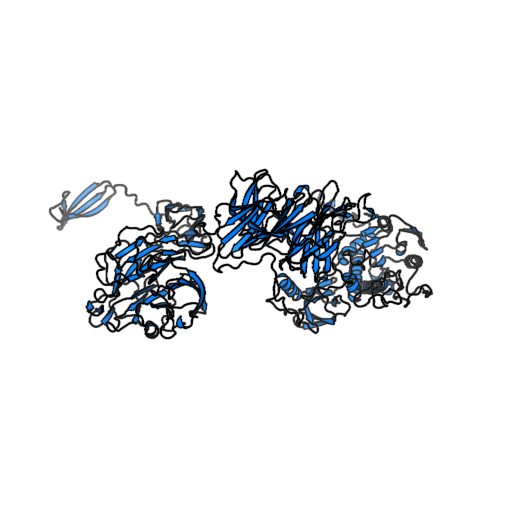A 1 128 ? 8.477 0.387 -67.202 1.00 86.56 128 ASN A CA 1
ATOM 1003 C C . ASN A 1 128 ? 7.725 0.162 -65.879 1.00 86.56 128 ASN A C 1
ATOM 1005 O O . ASN A 1 128 ? 6.500 0.075 -65.865 1.00 86.56 128 ASN A O 1
ATOM 1009 N N . MET A 1 129 ? 8.477 0.028 -64.789 1.00 94.19 129 MET A N 1
ATOM 1010 C CA . MET A 1 129 ? 7.928 -0.173 -63.448 1.00 94.19 129 MET A CA 1
ATOM 1011 C C . MET A 1 129 ? 7.164 1.056 -62.949 1.00 94.19 129 MET A C 1
ATOM 1013 O O . MET A 1 129 ? 7.530 2.186 -63.272 1.00 94.19 129 MET A O 1
ATOM 1017 N N . ASP A 1 130 ? 6.131 0.824 -62.140 1.00 93.81 130 ASP A N 1
ATOM 1018 C CA . ASP A 1 130 ? 5.314 1.863 -61.499 1.00 93.81 130 ASP A CA 1
ATOM 1019 C C . ASP A 1 130 ? 5.759 2.153 -60.067 1.00 93.81 130 ASP A C 1
ATOM 1021 O O . ASP A 1 130 ? 5.624 3.274 -59.579 1.00 93.81 130 ASP A O 1
ATOM 1025 N N . ILE A 1 131 ? 6.303 1.136 -59.401 1.00 95.06 131 ILE A N 1
ATOM 1026 C CA . ILE A 1 131 ? 6.835 1.234 -58.049 1.00 95.06 131 ILE A CA 1
ATOM 1027 C C . ILE A 1 131 ? 8.121 0.420 -57.924 1.00 95.06 131 ILE A C 1
ATOM 1029 O O . ILE A 1 131 ? 8.230 -0.694 -58.440 1.00 95.06 131 ILE A O 1
ATOM 1033 N N . PHE A 1 132 ? 9.076 0.979 -57.188 1.00 97.69 132 PHE A N 1
ATOM 1034 C CA . PHE A 1 132 ? 10.265 0.292 -56.709 1.00 97.69 132 PHE A CA 1
ATOM 1035 C C . PHE A 1 132 ? 10.284 0.250 -55.173 1.00 97.69 132 PHE A C 1
ATOM 1037 O O . PHE A 1 132 ? 10.156 1.287 -54.520 1.00 97.69 132 PHE A O 1
ATOM 1044 N N . VAL A 1 133 ? 10.478 -0.931 -54.585 1.00 98.25 133 VAL A N 1
ATOM 1045 C CA . VAL A 1 133 ? 10.629 -1.098 -53.130 1.00 98.25 133 VAL A CA 1
ATOM 1046 C C . VAL A 1 133 ? 11.900 -1.877 -52.840 1.00 98.25 133 VAL A C 1
ATOM 1048 O O . VAL A 1 133 ? 12.040 -3.016 -53.279 1.00 98.25 133 VAL A O 1
ATOM 1051 N N . SER A 1 134 ? 12.807 -1.284 -52.066 1.00 98.19 134 SER A N 1
ATOM 1052 C CA . SER A 1 134 ? 13.982 -1.969 -51.521 1.00 98.19 134 SER A CA 1
ATOM 1053 C C . SER A 1 134 ? 13.834 -2.154 -50.018 1.00 98.19 134 SER A C 1
ATOM 1055 O O . SER A 1 134 ? 13.537 -1.187 -49.324 1.00 98.19 134 SER A O 1
ATOM 1057 N N . ILE A 1 135 ? 14.056 -3.363 -49.504 1.00 97.69 135 ILE A N 1
ATOM 1058 C CA . ILE A 1 135 ? 13.944 -3.661 -48.066 1.00 97.69 135 ILE A CA 1
ATOM 1059 C C . ILE A 1 135 ? 15.294 -4.097 -47.503 1.00 97.69 135 ILE A C 1
ATOM 1061 O O . ILE A 1 135 ? 15.982 -4.920 -48.114 1.00 97.69 135 ILE A O 1
ATOM 1065 N N . HIS A 1 136 ? 15.620 -3.528 -46.344 1.00 97.19 136 HIS A N 1
ATOM 1066 C CA . HIS A 1 136 ? 16.864 -3.662 -45.597 1.00 97.19 136 HIS A CA 1
ATOM 1067 C C . HIS A 1 136 ? 16.622 -3.703 -44.075 1.00 97.19 136 HIS A C 1
ATOM 1069 O O . HIS A 1 136 ? 15.491 -3.542 -43.590 1.00 97.19 136 HIS A O 1
ATOM 1075 N N . SER A 1 137 ? 17.695 -3.925 -43.311 1.00 95.44 137 SER A N 1
ATOM 1076 C CA . SER A 1 137 ? 17.736 -3.646 -41.869 1.00 95.44 137 SER A CA 1
ATOM 1077 C C . SER A 1 137 ? 18.993 -2.857 -41.493 1.00 95.44 137 SER A C 1
ATOM 1079 O O . SER A 1 137 ? 20.055 -3.009 -42.095 1.00 95.44 137 SER A O 1
ATOM 1081 N N . ASN A 1 138 ? 18.887 -2.043 -40.446 1.00 94.25 138 ASN A N 1
ATOM 1082 C CA . ASN A 1 138 ? 19.883 -1.041 -40.096 1.00 94.25 138 ASN A CA 1
ATOM 1083 C C . ASN A 1 138 ? 20.835 -1.488 -38.981 1.00 94.25 138 ASN A C 1
ATOM 1085 O O . ASN A 1 138 ? 20.580 -2.454 -38.264 1.00 94.25 138 ASN A O 1
ATOM 1089 N N . ALA A 1 139 ? 21.901 -0.719 -38.780 1.00 93.44 139 ALA A N 1
ATOM 1090 C CA . ALA A 1 139 ? 22.892 -0.945 -37.737 1.00 93.44 139 ALA A CA 1
ATOM 1091 C C . ALA A 1 139 ? 23.196 0.334 -36.944 1.00 93.44 139 ALA A C 1
ATOM 1093 O O . ALA A 1 139 ? 23.261 1.432 -37.496 1.00 93.44 139 ALA A O 1
ATOM 1094 N N . ALA A 1 140 ? 23.431 0.168 -35.644 1.00 90.69 140 ALA A N 1
ATOM 1095 C CA . ALA A 1 140 ? 24.030 1.149 -34.742 1.00 90.69 140 ALA A CA 1
ATOM 1096 C C . ALA A 1 140 ? 25.281 0.516 -34.100 1.00 90.69 140 ALA A C 1
ATOM 1098 O O . ALA A 1 140 ? 26.074 -0.113 -34.799 1.00 90.69 140 ALA A O 1
ATOM 1099 N N . SER A 1 141 ? 25.455 0.635 -32.781 1.00 88.19 141 SER A N 1
ATOM 1100 C CA . SER A 1 141 ? 26.410 -0.196 -32.036 1.00 88.19 141 SER A CA 1
ATOM 1101 C C . SER A 1 141 ? 25.709 -1.459 -31.518 1.00 88.19 141 SER A C 1
ATOM 1103 O O . SER A 1 141 ? 24.552 -1.389 -31.086 1.00 88.19 141 SER A O 1
ATOM 1105 N N . ASP A 1 142 ? 26.385 -2.611 -31.573 1.00 87.88 142 ASP A N 1
ATOM 1106 C CA . ASP A 1 142 ? 25.816 -3.891 -31.122 1.00 87.88 142 ASP A CA 1
ATOM 1107 C C . ASP A 1 142 ? 25.483 -3.864 -29.625 1.00 87.88 142 ASP A C 1
ATOM 1109 O O . ASP A 1 142 ? 26.217 -3.282 -28.826 1.00 87.88 142 ASP A O 1
ATOM 1113 N N . GLY A 1 143 ? 24.341 -4.450 -29.263 1.00 80.62 143 GLY A N 1
ATOM 1114 C CA . GLY A 1 143 ? 23.836 -4.452 -27.887 1.00 80.62 143 GLY A CA 1
ATOM 1115 C C . GLY A 1 143 ? 23.197 -3.134 -27.434 1.00 80.62 143 GLY A C 1
ATOM 1116 O O . GLY A 1 143 ? 22.752 -3.039 -26.293 1.00 80.62 143 GLY A O 1
ATOM 1117 N N . THR A 1 144 ? 23.114 -2.106 -28.290 1.00 80.38 144 THR A N 1
ATOM 1118 C CA . THR A 1 144 ? 22.397 -0.870 -27.930 1.00 80.38 144 THR A CA 1
ATOM 1119 C C . THR A 1 144 ? 20.885 -1.052 -28.016 1.00 80.38 144 THR A C 1
ATOM 1121 O O . THR A 1 144 ? 20.380 -1.869 -28.779 1.00 80.38 144 THR A O 1
ATOM 1124 N N . THR A 1 145 ? 20.143 -0.209 -27.298 1.00 82.00 145 THR A N 1
ATOM 1125 C CA . THR A 1 145 ? 18.671 -0.159 -27.337 1.00 82.00 145 THR A CA 1
ATOM 1126 C C . THR A 1 145 ? 18.122 0.653 -28.519 1.00 82.00 145 THR A C 1
ATOM 1128 O O . THR A 1 145 ? 16.950 1.024 -28.533 1.00 82.00 145 THR A O 1
ATOM 1131 N N . THR A 1 146 ? 18.968 0.973 -29.503 1.00 87.44 146 THR A N 1
ATOM 1132 C CA . THR A 1 146 ? 18.584 1.738 -30.693 1.00 87.44 146 THR A CA 1
ATOM 1133 C C . THR A 1 146 ? 17.775 0.850 -31.624 1.00 87.44 146 THR A C 1
ATOM 1135 O O . THR A 1 146 ? 18.334 -0.082 -32.194 1.00 87.44 146 THR A O 1
ATOM 1138 N N . ASN A 1 147 ? 16.492 1.158 -31.816 1.00 93.19 147 ASN A N 1
ATOM 1139 C CA . ASN A 1 147 ? 15.640 0.433 -32.753 1.00 93.19 147 ASN A CA 1
ATOM 1140 C C . ASN A 1 147 ? 14.519 1.328 -33.293 1.00 93.19 147 ASN A C 1
ATOM 1142 O O . ASN A 1 147 ? 13.734 1.873 -32.520 1.00 93.19 147 ASN A O 1
ATOM 1146 N N . TYR A 1 148 ? 14.484 1.537 -34.610 1.00 93.44 148 TYR A N 1
ATOM 1147 C CA . TYR A 1 148 ? 13.425 2.258 -35.321 1.00 93.44 148 TYR A CA 1
ATOM 1148 C C . TYR A 1 148 ? 13.528 2.069 -36.841 1.00 93.44 148 TYR A C 1
ATOM 1150 O O . TYR A 1 148 ? 14.630 1.847 -37.346 1.00 93.44 148 TYR A O 1
ATOM 1158 N N . PRO A 1 149 ? 12.428 2.228 -37.597 1.00 95.56 149 PRO A N 1
ATOM 1159 C CA . PRO A 1 149 ? 12.486 2.214 -39.052 1.00 95.56 149 PRO A CA 1
ATOM 1160 C C . PRO A 1 149 ? 13.005 3.526 -39.658 1.00 95.56 149 PRO A C 1
ATOM 1162 O O . PRO A 1 149 ? 12.807 4.614 -39.107 1.00 95.56 149 PRO A O 1
ATOM 1165 N N . LEU A 1 150 ? 13.610 3.435 -40.843 1.00 96.69 150 LEU A N 1
ATOM 1166 C CA . LEU A 1 150 ? 14.022 4.566 -41.680 1.00 96.69 150 LEU A CA 1
ATOM 1167 C C . LEU A 1 150 ? 13.574 4.335 -43.128 1.00 96.69 150 LEU A C 1
ATOM 1169 O O . LEU A 1 150 ? 13.908 3.328 -43.744 1.00 96.69 150 LEU A O 1
ATOM 1173 N N . PHE A 1 151 ? 12.844 5.300 -43.686 1.00 97.94 151 PHE A N 1
ATOM 1174 C CA . PHE A 1 151 ? 12.412 5.284 -45.082 1.00 97.94 151 PHE A CA 1
ATOM 1175 C C . PHE A 1 151 ? 13.174 6.341 -45.874 1.00 97.94 151 PHE A C 1
ATOM 1177 O O . PHE A 1 151 ? 13.158 7.522 -45.523 1.00 97.94 151 PHE A O 1
ATOM 1184 N N . LEU A 1 152 ? 13.801 5.920 -46.967 1.00 98.31 152 LEU A N 1
ATOM 1185 C CA . LEU A 1 152 ? 14.642 6.742 -47.827 1.00 98.31 152 LEU A CA 1
ATOM 1186 C C . LEU A 1 152 ? 14.059 6.782 -49.240 1.00 98.31 152 LEU A C 1
ATOM 1188 O O . LEU A 1 152 ? 13.916 5.749 -49.891 1.00 98.31 152 LEU A O 1
ATOM 1192 N N . TYR A 1 153 ? 13.744 7.977 -49.733 1.00 98.00 153 TYR A N 1
ATOM 1193 C CA . TYR A 1 153 ? 13.385 8.204 -51.136 1.00 98.00 153 TYR A CA 1
ATOM 1194 C C . TYR A 1 153 ? 14.502 8.967 -51.853 1.00 98.00 153 TYR A C 1
ATOM 1196 O O . TYR A 1 153 ? 15.283 9.680 -51.223 1.00 98.00 153 TYR A O 1
ATOM 1204 N N . ARG A 1 154 ? 14.578 8.856 -53.184 1.00 97.19 154 ARG A N 1
ATOM 1205 C CA . ARG A 1 154 ? 15.581 9.603 -53.957 1.00 97.19 154 ARG A CA 1
ATOM 1206 C C . ARG A 1 154 ? 15.267 11.096 -53.940 1.00 97.19 154 ARG A C 1
ATOM 1208 O O . ARG A 1 154 ? 14.250 11.503 -54.503 1.00 97.19 154 ARG A O 1
ATOM 1215 N N . GLY A 1 155 ? 16.145 11.918 -53.375 1.00 96.75 155 GLY A N 1
ATOM 1216 C CA . GLY A 1 155 ? 15.987 13.373 -53.361 1.00 96.75 155 GLY A CA 1
ATOM 1217 C C . GLY A 1 155 ? 16.419 14.037 -52.059 1.00 96.75 155 GLY A C 1
ATOM 1218 O O . GLY A 1 155 ? 17.240 13.508 -51.317 1.00 96.75 155 GLY A O 1
ATOM 1219 N N . SER A 1 156 ? 15.872 15.221 -51.802 1.00 97.06 156 SER A N 1
ATOM 1220 C CA . SER A 1 156 ? 16.124 16.014 -50.596 1.00 97.06 156 SER A CA 1
ATOM 1221 C C . SER A 1 156 ? 14.961 15.901 -49.610 1.00 97.06 156 SER A C 1
ATOM 1223 O O . SER A 1 156 ? 13.842 15.563 -49.994 1.00 97.06 156 SER A O 1
ATOM 1225 N N . ASP A 1 157 ? 15.211 16.199 -48.337 1.00 95.81 157 ASP A N 1
ATOM 1226 C CA . ASP A 1 157 ? 14.174 16.260 -47.304 1.00 95.81 157 ASP A CA 1
ATOM 1227 C C . ASP A 1 157 ? 13.114 17.330 -47.615 1.00 95.81 157 ASP A C 1
ATOM 1229 O O . ASP A 1 157 ? 13.421 18.390 -48.162 1.00 95.81 157 ASP A O 1
ATOM 1233 N N . GLY A 1 158 ? 11.873 17.076 -47.191 1.00 89.62 158 GLY A N 1
ATOM 1234 C CA . GLY A 1 158 ? 10.778 18.048 -47.233 1.00 89.62 158 GLY A CA 1
ATOM 1235 C C . GLY A 1 158 ? 9.724 17.787 -48.310 1.00 89.62 158 GLY A C 1
ATOM 1236 O O . GLY A 1 158 ? 9.808 16.847 -49.100 1.00 89.62 158 GLY A O 1
ATOM 1237 N N . GLU A 1 159 ? 8.676 18.608 -48.294 1.00 89.38 159 GLU A N 1
ATOM 1238 C CA . GLU A 1 159 ? 7.602 18.572 -49.287 1.00 89.38 159 GLU A CA 1
ATOM 1239 C C . GLU A 1 159 ? 8.153 18.913 -50.682 1.00 89.38 159 GLU A C 1
ATOM 1241 O O . GLU A 1 159 ? 8.913 19.869 -50.830 1.00 89.38 159 GLU A O 1
ATOM 1246 N N . ASN A 1 160 ? 7.796 18.119 -51.697 1.00 88.94 160 ASN A N 1
ATOM 1247 C CA . ASN A 1 160 ? 8.333 18.201 -53.066 1.00 88.94 160 ASN A CA 1
ATOM 1248 C C . ASN A 1 160 ? 9.859 17.998 -53.184 1.00 88.94 160 ASN A C 1
ATOM 1250 O O . ASN A 1 160 ? 10.462 18.369 -54.192 1.00 88.94 160 ASN A O 1
ATOM 1254 N N . GLY A 1 161 ? 10.505 17.433 -52.158 1.00 91.62 161 GLY A N 1
ATOM 1255 C CA . GLY A 1 161 ? 11.936 17.122 -52.182 1.00 91.62 161 GLY A CA 1
ATOM 1256 C C . GLY A 1 161 ? 12.283 15.847 -52.964 1.00 91.62 161 GLY A C 1
ATOM 1257 O O . GLY A 1 161 ? 13.456 15.595 -53.251 1.00 91.62 161 GLY A O 1
ATOM 1258 N N . ASP A 1 162 ? 11.290 15.032 -53.323 1.00 95.50 162 ASP A N 1
ATOM 1259 C CA . ASP A 1 162 ? 11.457 13.808 -54.094 1.00 95.50 162 ASP A CA 1
ATOM 1260 C C . ASP A 1 162 ? 11.845 14.095 -55.550 1.00 95.50 162 ASP A C 1
ATOM 1262 O O . ASP A 1 162 ? 11.161 14.785 -56.297 1.00 95.50 162 ASP A O 1
ATOM 1266 N N . SER A 1 163 ? 12.963 13.511 -55.986 1.00 94.50 163 SER A N 1
ATOM 1267 C CA . SER A 1 163 ? 13.434 13.600 -57.376 1.00 94.50 163 SER A CA 1
ATOM 1268 C C . SER A 1 163 ? 12.616 12.741 -58.343 1.00 94.50 163 SER A C 1
ATOM 1270 O O . SER A 1 163 ? 12.803 12.846 -59.555 1.00 94.50 163 SER A O 1
ATOM 1272 N N . VAL A 1 164 ? 11.749 11.872 -57.816 1.00 92.38 164 VAL A N 1
ATOM 1273 C CA . VAL A 1 164 ? 10.709 11.170 -58.568 1.00 92.38 164 VAL A CA 1
ATOM 1274 C C . VAL A 1 164 ? 9.391 11.362 -57.837 1.00 92.38 164 VAL A C 1
ATOM 1276 O O . VAL A 1 164 ? 9.234 10.845 -56.728 1.00 92.38 164 VAL A O 1
ATOM 1279 N N . ALA A 1 165 ? 8.472 12.087 -58.472 1.00 91.88 165 ALA A N 1
ATOM 1280 C CA . ALA A 1 165 ? 7.193 12.469 -57.891 1.00 91.88 165 ALA A CA 1
ATOM 1281 C C . ALA A 1 165 ? 6.430 11.262 -57.319 1.00 91.88 165 ALA A C 1
ATOM 1283 O O . ALA A 1 165 ? 6.285 10.231 -57.975 1.00 91.88 165 ALA A O 1
ATOM 1284 N N . GLY A 1 166 ? 5.930 11.415 -56.094 1.00 91.19 166 GLY A N 1
ATOM 1285 C CA . GLY A 1 166 ? 5.117 10.425 -55.387 1.00 91.19 166 GLY A CA 1
ATOM 1286 C C . GLY A 1 166 ? 5.900 9.543 -54.414 1.00 91.19 166 GLY A C 1
ATOM 1287 O O . GLY A 1 166 ? 5.294 8.975 -53.505 1.00 91.19 166 GLY A O 1
ATOM 1288 N N . SER A 1 167 ? 7.232 9.495 -54.520 1.00 96.12 167 SER A N 1
ATOM 1289 C CA . SER A 1 167 ? 8.087 8.620 -53.702 1.00 96.12 167 SER A CA 1
ATOM 1290 C C . SER A 1 167 ? 7.979 8.929 -52.206 1.00 96.12 167 SER A C 1
ATOM 1292 O O . SER A 1 167 ? 7.810 8.028 -51.387 1.00 96.12 167 SER A O 1
ATOM 1294 N N . ARG A 1 168 ? 7.983 10.217 -51.835 1.00 95.81 168 ARG A N 1
ATOM 1295 C CA . ARG A 1 168 ? 7.818 10.638 -50.433 1.00 95.81 168 ARG A CA 1
ATOM 1296 C C . ARG A 1 168 ? 6.437 10.279 -49.879 1.00 95.81 168 ARG A C 1
ATOM 1298 O O . ARG A 1 168 ? 6.329 9.796 -48.753 1.00 95.81 168 ARG A O 1
ATOM 1305 N N . ASN A 1 169 ? 5.382 10.516 -50.657 1.00 94.31 169 ASN A N 1
ATOM 1306 C CA . ASN A 1 169 ? 4.009 10.218 -50.238 1.00 94.31 169 ASN A CA 1
ATOM 1307 C C . ASN A 1 169 ? 3.796 8.711 -50.049 1.00 94.31 169 ASN A C 1
ATOM 1309 O O . ASN A 1 169 ? 3.073 8.299 -49.146 1.00 94.31 169 ASN A O 1
ATOM 1313 N N . MET A 1 170 ? 4.481 7.893 -50.845 1.00 95.12 170 MET A N 1
ATOM 1314 C CA . MET A 1 170 ? 4.475 6.443 -50.704 1.00 95.12 170 MET A CA 1
ATOM 1315 C C . MET A 1 170 ? 5.173 5.978 -49.415 1.00 95.12 170 MET A C 1
ATOM 1317 O O . MET A 1 170 ? 4.626 5.132 -48.704 1.00 95.12 170 MET A O 1
ATOM 1321 N N . CYS A 1 171 ? 6.315 6.581 -49.049 1.00 96.50 171 CYS A N 1
ATOM 1322 C CA . CYS A 1 171 ? 6.942 6.346 -47.741 1.00 96.50 171 CYS A CA 1
ATOM 1323 C C . CYS A 1 171 ? 5.975 6.663 -46.591 1.00 96.50 171 CYS A C 1
ATOM 1325 O O . CYS A 1 171 ? 5.815 5.862 -45.674 1.00 96.50 171 CYS A O 1
ATOM 1327 N N . LEU A 1 172 ? 5.300 7.817 -46.649 1.00 95.19 172 LEU A N 1
ATOM 1328 C CA . LEU A 1 172 ? 4.354 8.247 -45.613 1.00 95.19 172 LEU A CA 1
ATOM 1329 C C . LEU A 1 172 ? 3.134 7.322 -45.509 1.00 95.19 172 LEU A C 1
ATOM 1331 O O . LEU A 1 172 ? 2.730 6.980 -44.401 1.00 95.19 172 LEU A O 1
ATOM 1335 N N . SER A 1 173 ? 2.590 6.872 -46.644 1.00 94.75 173 SER A N 1
ATOM 1336 C CA . SER A 1 173 ? 1.504 5.881 -46.692 1.00 94.75 173 SER A CA 1
ATOM 1337 C C . SER A 1 173 ? 1.912 4.545 -46.063 1.00 94.75 173 SER A C 1
ATOM 1339 O O . SER A 1 173 ? 1.086 3.840 -45.486 1.00 94.75 173 SER A O 1
ATOM 1341 N N . THR A 1 174 ? 3.199 4.201 -46.144 1.00 95.69 174 THR A N 1
ATOM 1342 C CA . THR A 1 174 ? 3.731 2.927 -45.649 1.00 95.69 174 THR A CA 1
ATOM 1343 C C . THR A 1 174 ? 4.157 2.973 -44.186 1.00 95.69 174 THR A C 1
ATOM 1345 O O . THR A 1 174 ? 4.084 1.951 -43.507 1.00 95.69 174 THR A O 1
ATOM 1348 N N . TRP A 1 175 ? 4.527 4.147 -43.670 1.00 95.75 175 TRP A N 1
ATOM 1349 C CA . TRP A 1 175 ? 4.993 4.321 -42.294 1.00 95.75 175 TRP A CA 1
ATOM 1350 C C . TRP A 1 175 ? 4.025 3.738 -41.258 1.00 95.75 175 TRP A C 1
ATOM 1352 O O . TRP A 1 175 ? 4.408 2.866 -40.484 1.00 95.75 175 TRP A O 1
ATOM 1362 N N . GLY A 1 176 ? 2.766 4.190 -41.263 1.00 91.44 176 GLY A N 1
ATOM 1363 C CA . GLY A 1 176 ? 1.767 3.802 -40.261 1.00 91.44 176 GLY A CA 1
ATOM 1364 C C . GLY A 1 176 ? 1.492 2.292 -40.211 1.00 91.44 176 GLY A C 1
ATOM 1365 O O . GLY A 1 176 ? 1.540 1.724 -39.117 1.00 91.44 176 GLY A O 1
ATOM 1366 N N . PRO A 1 177 ? 1.229 1.638 -41.363 1.00 92.12 177 PRO A N 1
ATOM 1367 C CA . PRO A 1 177 ? 1.078 0.188 -41.441 1.00 92.12 177 PRO A CA 1
ATOM 1368 C C . PRO A 1 177 ? 2.336 -0.596 -41.060 1.00 92.12 177 PRO A C 1
ATOM 1370 O O . PRO A 1 177 ? 2.197 -1.630 -40.418 1.00 92.12 177 PRO A O 1
ATOM 1373 N N . HIS A 1 178 ? 3.537 -0.136 -41.441 1.00 94.31 178 HIS A N 1
ATOM 1374 C CA . HIS A 1 178 ? 4.806 -0.808 -41.128 1.00 94.31 178 HIS A CA 1
ATOM 1375 C C . HIS A 1 178 ? 5.137 -0.781 -39.632 1.00 94.31 178 HIS A C 1
ATOM 1377 O O . HIS A 1 178 ? 5.577 -1.793 -39.082 1.00 94.31 178 HIS A O 1
ATOM 1383 N N . TYR A 1 179 ? 4.948 0.382 -39.003 1.00 93.38 179 TYR A N 1
ATOM 1384 C CA . TYR A 1 179 ? 5.335 0.653 -37.623 1.00 93.38 179 TYR A CA 1
ATOM 1385 C C . TYR A 1 179 ? 4.692 -0.360 -36.658 1.00 93.38 179 TYR A C 1
ATOM 1387 O O . TYR A 1 179 ? 3.473 -0.537 -36.675 1.00 93.38 179 TYR A O 1
ATOM 1395 N N . MET A 1 180 ? 5.505 -1.038 -35.843 1.00 90.56 180 MET A N 1
ATOM 1396 C CA . MET A 1 180 ? 5.067 -2.087 -34.916 1.00 90.56 180 MET A CA 1
ATOM 1397 C C . MET A 1 180 ? 5.813 -1.932 -33.591 1.00 90.56 180 MET A C 1
ATOM 1399 O O . MET A 1 180 ? 6.979 -2.298 -33.479 1.00 90.56 180 MET A O 1
ATOM 1403 N N . ASP A 1 181 ? 5.141 -1.329 -32.619 1.00 90.19 181 ASP A N 1
ATOM 1404 C CA . ASP A 1 181 ? 5.625 -1.064 -31.262 1.00 90.19 181 ASP A CA 1
ATOM 1405 C C . ASP A 1 181 ? 5.023 -2.023 -30.223 1.00 90.19 181 ASP A C 1
ATOM 1407 O O . ASP A 1 181 ? 5.413 -2.023 -29.057 1.00 90.19 181 ASP A O 1
ATOM 1411 N N . GLU A 1 182 ? 4.099 -2.888 -30.646 1.00 92.88 182 GLU A N 1
ATOM 1412 C CA . GLU A 1 182 ? 3.401 -3.825 -29.775 1.00 92.88 182 GLU A CA 1
ATOM 1413 C C . GLU A 1 182 ? 4.317 -4.956 -29.274 1.00 92.88 182 GLU A C 1
ATOM 1415 O O . GLU A 1 182 ? 4.239 -5.337 -28.099 1.00 92.88 182 GLU A O 1
ATOM 1420 N N . LEU A 1 183 ? 5.196 -5.477 -30.142 1.00 92.75 183 LEU A N 1
ATOM 1421 C CA . LEU A 1 183 ? 6.155 -6.554 -29.842 1.00 92.75 183 LEU A CA 1
ATOM 1422 C C . LEU A 1 183 ? 7.627 -6.148 -30.005 1.00 92.75 183 LEU A C 1
ATOM 1424 O O . LEU A 1 183 ? 8.484 -6.821 -29.437 1.00 92.75 183 LEU A O 1
ATOM 1428 N N . ASP A 1 184 ? 7.928 -5.099 -30.776 1.00 90.56 184 ASP A N 1
ATOM 1429 C CA . ASP A 1 184 ? 9.297 -4.651 -31.053 1.00 90.56 184 ASP A CA 1
ATOM 1430 C C . ASP A 1 184 ? 9.501 -3.208 -30.561 1.00 90.56 184 ASP A C 1
ATOM 1432 O O . ASP A 1 184 ? 9.037 -2.269 -31.212 1.00 90.56 184 ASP A O 1
ATOM 1436 N N . PRO A 1 185 ? 10.152 -3.004 -29.400 1.00 89.12 185 PRO A N 1
ATOM 1437 C CA . PRO A 1 185 ? 10.332 -1.679 -28.811 1.00 89.12 185 PRO A CA 1
ATOM 1438 C C . PRO A 1 185 ? 11.015 -0.678 -29.755 1.00 89.12 185 PRO A C 1
ATOM 1440 O O . PRO A 1 185 ? 11.989 -1.011 -30.431 1.00 89.12 185 PRO A O 1
ATOM 1443 N N . GLN A 1 186 ? 10.525 0.567 -29.761 1.00 87.25 186 GLN A N 1
ATOM 1444 C CA . GLN A 1 186 ? 10.966 1.642 -30.660 1.00 87.25 186 GLN A CA 1
ATOM 1445 C C . GLN A 1 186 ? 11.596 2.798 -29.867 1.00 87.25 186 GLN A C 1
ATOM 1447 O O . GLN A 1 186 ? 11.039 3.239 -28.863 1.00 87.25 186 GLN A O 1
ATOM 1452 N N . SER A 1 187 ? 12.754 3.310 -30.300 1.00 81.44 187 SER A N 1
ATOM 1453 C CA . SER A 1 187 ? 13.602 4.152 -29.438 1.00 81.44 187 SER A CA 1
ATOM 1454 C C . SER A 1 187 ? 13.533 5.672 -29.669 1.00 81.44 187 SER A C 1
ATOM 1456 O O . SER A 1 187 ? 13.939 6.408 -28.775 1.00 81.44 187 SER A O 1
ATOM 1458 N N . TYR A 1 188 ? 13.062 6.172 -30.825 1.00 79.25 188 TYR A N 1
ATOM 1459 C CA . TYR A 1 188 ? 13.063 7.628 -31.128 1.00 79.25 188 TYR A CA 1
ATOM 1460 C C . TYR A 1 188 ? 11.842 8.170 -31.878 1.00 79.25 188 TYR A C 1
ATOM 1462 O O . TYR A 1 188 ? 11.506 9.345 -31.736 1.00 79.25 188 TYR A O 1
ATOM 1470 N N . TYR A 1 189 ? 11.213 7.351 -32.716 1.00 87.69 189 TYR A N 1
ATOM 1471 C CA . TYR A 1 189 ? 10.092 7.758 -33.567 1.00 87.69 189 TYR A CA 1
ATOM 1472 C C . TYR A 1 189 ? 8.785 7.188 -33.028 1.00 87.69 189 TYR A C 1
ATOM 1474 O O . TYR A 1 189 ? 8.816 6.412 -32.081 1.00 87.69 189 TYR A O 1
ATOM 1482 N N . SER A 1 190 ? 7.649 7.557 -33.616 1.00 86.88 190 SER A N 1
ATOM 1483 C CA . SER A 1 190 ? 6.337 7.001 -33.260 1.00 86.88 190 SER A CA 1
ATOM 1484 C C . SER A 1 190 ? 5.499 6.761 -34.511 1.00 86.88 190 SER A C 1
ATOM 1486 O O . SER A 1 190 ? 5.818 7.247 -35.599 1.00 86.88 190 SER A O 1
ATOM 1488 N N . ARG A 1 191 ? 4.363 6.078 -34.367 1.00 88.31 191 ARG A N 1
ATOM 1489 C CA . ARG A 1 191 ? 3.421 5.863 -35.475 1.00 88.31 191 ARG A CA 1
ATOM 1490 C C . ARG A 1 191 ? 2.956 7.171 -36.142 1.00 88.31 191 ARG A C 1
ATOM 1492 O O . ARG A 1 191 ? 2.649 7.166 -37.329 1.00 88.31 191 ARG A O 1
ATOM 1499 N N . THR A 1 192 ? 2.960 8.290 -35.412 1.00 87.19 192 THR A N 1
ATOM 1500 C CA . THR A 1 192 ? 2.582 9.631 -35.901 1.00 87.19 192 THR A CA 1
ATOM 1501 C C . THR A 1 192 ? 3.767 10.572 -36.151 1.00 87.19 192 THR A C 1
ATOM 1503 O O . THR A 1 192 ? 3.585 11.615 -36.775 1.00 87.19 192 THR A O 1
ATOM 1506 N N . SER A 1 193 ? 4.977 10.216 -35.709 1.00 89.62 193 SER A N 1
ATOM 1507 C CA . SER A 1 193 ? 6.212 10.982 -35.914 1.00 89.62 193 SER A CA 1
ATOM 1508 C C . SER A 1 193 ? 7.202 10.160 -36.735 1.00 89.62 193 SER A C 1
ATOM 1510 O O . SER A 1 193 ? 7.917 9.312 -36.200 1.00 89.62 193 SER A O 1
ATOM 1512 N N . SER A 1 194 ? 7.208 10.384 -38.052 1.00 93.88 194 SER A N 1
ATOM 1513 C CA . SER A 1 194 ? 7.893 9.514 -39.012 1.00 93.88 194 SER A CA 1
ATOM 1514 C C . SER A 1 194 ? 9.347 9.881 -39.300 1.00 93.88 194 SER A C 1
ATOM 1516 O O . SER A 1 194 ? 9.668 11.061 -39.442 1.00 93.88 194 SER A O 1
ATOM 1518 N N . ASN A 1 195 ? 10.190 8.872 -39.545 1.00 95.62 195 ASN A N 1
ATOM 1519 C CA . ASN A 1 195 ? 11.542 9.034 -40.088 1.00 95.62 195 ASN A CA 1
ATOM 1520 C C . ASN A 1 195 ? 11.580 8.779 -41.605 1.00 95.62 195 ASN A C 1
ATOM 1522 O O . ASN A 1 195 ? 12.077 7.754 -42.078 1.00 95.62 195 ASN A O 1
ATOM 1526 N N . VAL A 1 196 ? 11.007 9.710 -42.368 1.00 96.81 196 VAL A N 1
ATOM 1527 C CA . VAL A 1 196 ? 10.977 9.677 -43.838 1.00 96.81 196 VAL A CA 1
ATOM 1528 C C . VAL A 1 196 ? 11.919 10.748 -44.373 1.00 96.81 196 VAL A C 1
ATOM 1530 O O . VAL A 1 196 ? 11.710 11.933 -44.108 1.00 96.81 196 VAL A O 1
ATOM 1533 N N . ARG A 1 197 ? 12.950 10.338 -45.116 1.00 97.62 197 ARG A N 1
ATOM 1534 C CA . ARG A 1 197 ? 14.082 11.192 -45.495 1.00 97.62 197 ARG A CA 1
ATOM 1535 C C . ARG A 1 197 ? 14.407 11.098 -46.984 1.00 97.62 197 ARG A C 1
ATOM 1537 O O . ARG A 1 197 ? 14.279 10.038 -47.593 1.00 97.62 197 ARG A O 1
ATOM 1544 N N . GLY A 1 198 ? 14.859 12.207 -47.559 1.00 97.81 198 GLY A N 1
ATOM 1545 C CA . GLY A 1 198 ? 15.499 12.214 -48.870 1.00 97.81 198 GLY A CA 1
ATOM 1546 C C . GLY A 1 198 ? 16.942 11.732 -48.742 1.00 97.81 198 GLY A C 1
ATOM 1547 O O . GLY A 1 198 ? 17.686 12.222 -47.891 1.00 97.81 198 GLY A O 1
ATOM 1548 N N . ASP A 1 199 ? 17.357 10.780 -49.575 1.00 97.75 199 ASP A N 1
ATOM 1549 C CA . ASP A 1 199 ? 18.682 10.161 -49.487 1.00 97.75 199 ASP A CA 1
ATOM 1550 C C . ASP A 1 199 ? 19.842 11.170 -49.624 1.00 97.75 199 ASP A C 1
ATOM 1552 O O . ASP A 1 199 ? 20.835 11.069 -48.907 1.00 97.75 199 ASP A O 1
ATOM 1556 N N . ILE A 1 200 ? 19.708 12.200 -50.464 1.00 97.44 200 ILE A N 1
ATOM 1557 C CA . ILE A 1 200 ? 20.728 13.247 -50.635 1.00 97.44 200 ILE A CA 1
ATOM 1558 C C . ILE A 1 200 ? 20.881 14.068 -49.351 1.00 97.44 200 ILE A C 1
ATOM 1560 O O . ILE A 1 200 ? 22.002 14.360 -48.933 1.00 97.44 200 ILE A O 1
ATOM 1564 N N . SER A 1 201 ? 19.769 14.444 -48.715 1.00 96.06 201 SER A N 1
ATOM 1565 C CA . SER A 1 201 ? 19.796 15.211 -47.465 1.00 96.06 201 SER A CA 1
ATOM 1566 C C . SER A 1 201 ? 20.301 14.377 -46.295 1.00 96.06 201 SER A C 1
ATOM 1568 O O . SER A 1 201 ? 21.060 14.886 -45.475 1.00 96.06 201 SER A O 1
ATOM 1570 N N . PHE A 1 202 ? 19.915 13.101 -46.229 1.00 95.56 202 PHE A N 1
ATOM 1571 C CA . PHE A 1 202 ? 20.329 12.205 -45.156 1.00 95.56 202 PHE A CA 1
ATOM 1572 C C . PHE A 1 202 ? 21.842 11.944 -45.171 1.00 95.56 202 PHE A C 1
ATOM 1574 O O . PHE A 1 202 ? 22.484 12.020 -44.127 1.00 95.56 202 PHE A O 1
ATOM 1581 N N . TYR A 1 203 ? 22.421 11.689 -46.349 1.00 95.62 203 TYR A N 1
ATOM 1582 C CA . TYR A 1 203 ? 23.846 11.367 -46.490 1.00 95.62 203 TYR A CA 1
ATOM 1583 C C . TYR A 1 203 ? 24.743 12.570 -46.837 1.00 95.62 203 TYR A C 1
ATOM 1585 O O . TYR A 1 203 ? 25.962 12.426 -46.937 1.00 95.62 203 TYR A O 1
ATOM 1593 N N . GLY A 1 204 ? 24.168 13.756 -47.058 1.00 95.25 204 GLY A N 1
ATOM 1594 C CA . GLY A 1 204 ? 24.901 15.005 -47.308 1.00 95.25 204 GLY A CA 1
ATOM 1595 C C . GLY A 1 204 ? 25.687 15.056 -48.627 1.00 95.25 204 GLY A C 1
ATOM 1596 O O . GLY A 1 204 ? 26.494 15.962 -48.827 1.00 95.25 204 GLY A O 1
ATOM 1597 N N . SER A 1 205 ? 25.490 14.095 -49.531 1.00 95.06 205 SER A N 1
ATOM 1598 C CA . SER A 1 205 ? 26.197 14.001 -50.814 1.00 95.06 205 SER A CA 1
ATOM 1599 C C . SER A 1 205 ? 25.351 13.277 -51.868 1.00 95.06 205 SER A C 1
ATOM 1601 O O . SER A 1 205 ? 24.276 12.760 -51.571 1.00 95.06 205 SER A O 1
ATOM 1603 N N . SER A 1 206 ? 25.786 13.275 -53.133 1.00 95.06 206 SER A N 1
ATOM 1604 C CA . SER A 1 206 ? 25.064 12.594 -54.217 1.00 95.06 206 SER A CA 1
ATOM 1605 C C . SER A 1 206 ? 25.986 12.168 -55.360 1.00 95.06 206 SER A C 1
ATOM 1607 O O . SER A 1 206 ? 27.038 12.767 -55.578 1.00 95.06 206 SER A O 1
ATOM 1609 N N . TYR A 1 207 ? 25.547 11.167 -56.119 1.00 94.69 207 TYR A N 1
ATOM 1610 C CA . TYR A 1 207 ? 26.203 10.617 -57.303 1.00 94.69 207 TYR A CA 1
ATOM 1611 C C . TYR A 1 207 ? 25.199 10.495 -58.461 1.00 94.69 207 TYR A C 1
ATOM 1613 O O . TYR A 1 207 ? 23.990 10.643 -58.268 1.00 94.69 207 TYR A O 1
ATOM 1621 N N . THR A 1 208 ? 25.673 10.180 -59.669 1.00 91.69 208 THR A N 1
ATOM 1622 C CA . THR A 1 208 ? 24.821 9.983 -60.855 1.00 91.69 208 THR A CA 1
ATOM 1623 C C . THR A 1 208 ? 24.865 8.549 -61.388 1.00 91.69 208 THR A C 1
ATOM 1625 O O . THR A 1 208 ? 25.840 7.823 -61.203 1.00 91.69 208 THR A O 1
ATOM 1628 N N . THR A 1 209 ? 23.784 8.101 -62.025 1.00 89.31 209 THR A N 1
ATOM 1629 C CA . THR A 1 209 ? 23.724 6.853 -62.810 1.00 89.31 209 THR A CA 1
ATOM 1630 C C . THR A 1 209 ? 22.947 7.112 -64.089 1.00 89.31 209 THR A C 1
ATOM 1632 O O . THR A 1 209 ? 21.902 7.756 -64.046 1.00 89.31 209 THR A O 1
ATOM 1635 N N . THR A 1 210 ? 23.467 6.636 -65.218 1.00 87.19 210 THR A N 1
ATOM 1636 C CA . THR A 1 210 ? 22.826 6.768 -66.530 1.00 87.19 210 THR A CA 1
ATOM 1637 C C . THR A 1 210 ? 22.223 5.431 -66.944 1.00 87.19 210 THR A C 1
ATOM 1639 O O . THR A 1 210 ? 22.912 4.411 -66.953 1.00 87.19 210 THR A O 1
ATOM 1642 N N . THR A 1 211 ? 20.939 5.439 -67.289 1.00 85.06 211 THR A N 1
ATOM 1643 C CA . THR A 1 211 ? 20.196 4.291 -67.829 1.00 85.06 211 THR A CA 1
ATOM 1644 C C . THR A 1 211 ? 19.653 4.628 -69.222 1.00 85.06 211 THR A C 1
ATOM 1646 O O . THR A 1 211 ? 19.898 5.713 -69.754 1.00 85.06 211 THR A O 1
ATOM 1649 N N . SER A 1 212 ? 18.878 3.718 -69.819 1.00 78.81 212 SER A N 1
ATOM 1650 C CA . SER A 1 212 ? 18.158 3.966 -71.076 1.00 78.81 212 SER A CA 1
ATOM 1651 C C . SER A 1 212 ? 17.127 5.102 -70.989 1.00 78.81 212 SER A C 1
ATOM 1653 O O . SER A 1 212 ? 16.705 5.605 -72.027 1.00 78.81 212 SER A O 1
ATOM 1655 N N . LYS A 1 213 ? 16.729 5.520 -69.779 1.00 83.06 213 LYS A N 1
ATOM 1656 C CA . LYS A 1 213 ? 15.712 6.557 -69.538 1.00 83.06 213 LYS A CA 1
ATOM 1657 C C . LYS A 1 213 ? 16.269 7.911 -69.099 1.00 83.06 213 LYS A C 1
ATOM 1659 O O . LYS A 1 213 ? 15.504 8.866 -68.994 1.00 83.06 213 LYS A O 1
ATOM 1664 N N . GLY A 1 214 ? 17.577 8.020 -68.865 1.00 88.44 214 GLY A N 1
ATOM 1665 C CA . GLY A 1 214 ? 18.231 9.284 -68.526 1.00 88.44 214 GLY A CA 1
ATOM 1666 C C . GLY A 1 214 ? 19.329 9.147 -67.477 1.00 88.44 214 GLY A C 1
ATOM 1667 O O . GLY A 1 214 ? 19.754 8.048 -67.129 1.00 88.44 214 GLY A O 1
ATOM 1668 N N . THR A 1 215 ? 19.801 10.292 -66.982 1.00 92.38 215 THR A N 1
ATOM 1669 C CA . THR A 1 215 ? 20.803 10.378 -65.913 1.00 92.38 215 THR A CA 1
ATOM 1670 C C . THR A 1 215 ? 20.135 10.820 -64.617 1.00 92.38 215 THR A C 1
ATOM 1672 O O . THR A 1 215 ? 19.579 11.914 -64.540 1.00 92.38 215 THR A O 1
ATOM 1675 N N . PHE A 1 216 ? 20.225 9.990 -63.582 1.00 93.88 216 PHE A N 1
ATOM 1676 C CA . PHE A 1 216 ? 19.564 10.201 -62.297 1.00 93.88 216 PHE A CA 1
ATOM 1677 C C . PHE A 1 216 ? 20.571 10.526 -61.198 1.00 93.88 216 PHE A C 1
ATOM 1679 O O . PHE A 1 216 ? 21.572 9.828 -61.041 1.00 93.88 216 PHE A O 1
ATOM 1686 N N . ARG A 1 217 ? 20.286 11.576 -60.419 1.00 94.62 217 ARG A N 1
ATOM 1687 C CA . ARG A 1 217 ? 21.066 11.991 -59.244 1.00 94.62 217 ARG A CA 1
ATOM 1688 C C . ARG A 1 217 ? 20.428 11.463 -57.955 1.00 94.62 217 ARG A C 1
ATOM 1690 O O . ARG A 1 217 ? 19.214 11.593 -57.799 1.00 94.62 217 ARG A O 1
ATOM 1697 N N . GLY A 1 218 ? 21.244 10.910 -57.059 1.00 95.19 218 GLY A N 1
ATOM 1698 C CA . GLY A 1 218 ? 20.868 10.380 -55.738 1.00 95.19 218 GLY A CA 1
ATOM 1699 C C . GLY A 1 218 ? 22.101 9.868 -54.984 1.00 95.19 218 GLY A C 1
ATOM 1700 O O . GLY A 1 218 ? 23.169 9.745 -55.586 1.00 95.19 218 GLY A O 1
ATOM 1701 N N . TYR A 1 219 ? 21.989 9.587 -53.690 1.00 96.69 219 TYR A N 1
ATOM 1702 C CA . TYR A 1 219 ? 23.073 8.968 -52.919 1.00 96.69 219 TYR A CA 1
ATOM 1703 C C . TYR A 1 219 ? 23.029 7.442 -53.034 1.00 96.69 219 TYR A C 1
ATOM 1705 O O . TYR A 1 219 ? 24.022 6.813 -53.404 1.00 96.69 219 TYR A O 1
ATOM 1713 N N . LEU A 1 220 ? 21.865 6.845 -52.763 1.00 95.56 220 LEU A N 1
ATOM 1714 C CA . LEU A 1 220 ? 21.722 5.396 -52.696 1.00 95.56 220 LEU A CA 1
ATOM 1715 C C . LEU A 1 220 ? 21.745 4.795 -54.092 1.00 95.56 220 LEU A C 1
ATOM 1717 O O . LEU A 1 220 ? 20.899 5.091 -54.937 1.00 95.56 220 LEU A O 1
ATOM 1721 N N . GLY A 1 221 ? 22.709 3.900 -54.312 1.00 94.38 221 GLY A N 1
ATOM 1722 C CA . GLY A 1 221 ? 22.978 3.310 -55.616 1.00 94.38 221 GLY A CA 1
ATOM 1723 C C . GLY A 1 221 ? 21.747 2.709 -56.284 1.00 94.38 221 GLY A C 1
ATOM 1724 O O . GLY A 1 221 ? 21.570 2.918 -57.479 1.00 94.38 221 GLY A O 1
ATOM 1725 N N . VAL A 1 222 ? 20.907 2.037 -55.493 1.00 94.88 222 VAL A N 1
ATOM 1726 C CA . VAL A 1 222 ? 19.725 1.295 -55.941 1.00 94.88 222 VAL A CA 1
ATOM 1727 C C . VAL A 1 222 ? 18.546 2.189 -56.345 1.00 94.88 222 VAL A C 1
ATOM 1729 O O . VAL A 1 222 ? 17.747 1.781 -57.175 1.00 94.88 222 VAL A O 1
ATOM 1732 N N . LEU A 1 223 ? 18.459 3.424 -55.829 1.00 96.06 223 LEU A N 1
ATOM 1733 C CA . LEU A 1 223 ? 17.344 4.340 -56.111 1.00 96.06 223 LEU A CA 1
ATOM 1734 C C . LEU A 1 223 ? 17.576 5.225 -57.348 1.00 96.06 223 LEU A C 1
ATOM 1736 O O . LEU A 1 223 ? 16.679 5.971 -57.747 1.00 96.06 223 LEU A O 1
ATOM 1740 N N . ARG A 1 224 ? 18.771 5.198 -57.961 1.00 94.81 224 ARG A N 1
ATOM 1741 C CA . ARG A 1 224 ? 19.170 6.083 -59.080 1.00 94.81 224 ARG A CA 1
ATOM 1742 C C . ARG A 1 224 ? 18.571 5.655 -60.436 1.00 94.81 224 ARG A C 1
ATOM 1744 O O . ARG A 1 224 ? 19.297 5.483 -61.412 1.00 94.81 224 ARG A O 1
ATOM 1751 N N . HIS A 1 225 ? 17.247 5.537 -60.488 1.00 94.31 225 HIS A N 1
ATOM 1752 C CA . HIS A 1 225 ? 16.418 5.252 -61.668 1.00 94.31 225 HIS A CA 1
ATOM 1753 C C . HIS A 1 225 ? 15.192 6.191 -61.730 1.00 94.31 225 HIS A C 1
ATOM 1755 O O . HIS A 1 225 ? 14.967 7.006 -60.824 1.00 94.31 225 HIS A O 1
ATOM 1761 N N . GLY A 1 226 ? 14.387 6.093 -62.793 1.00 91.25 226 GLY A N 1
ATOM 1762 C CA . GLY A 1 226 ? 13.234 6.970 -63.043 1.00 91.25 226 GLY A CA 1
ATOM 1763 C C . GLY A 1 226 ? 11.929 6.575 -62.340 1.00 91.25 226 GLY A C 1
ATOM 1764 O O . GLY A 1 226 ? 11.001 7.376 -62.313 1.00 91.25 226 GLY A O 1
ATOM 1765 N N . THR A 1 227 ? 11.851 5.369 -61.777 1.00 94.56 227 THR A N 1
ATOM 1766 C CA . THR A 1 227 ? 10.642 4.820 -61.130 1.00 94.56 227 THR A CA 1
ATOM 1767 C C . THR A 1 227 ? 10.390 5.388 -59.721 1.00 94.56 227 THR A C 1
ATOM 1769 O O . THR A 1 227 ? 11.346 5.441 -58.939 1.00 94.56 227 THR A O 1
ATOM 1772 N N . PRO A 1 228 ? 9.146 5.780 -59.363 1.00 94.56 228 PRO A N 1
ATOM 1773 C CA . PRO A 1 228 ? 8.789 6.179 -57.998 1.00 94.56 228 PRO A CA 1
ATOM 1774 C C . PRO A 1 228 ? 9.001 5.038 -57.002 1.00 94.56 228 PRO A C 1
ATOM 1776 O O . PRO A 1 228 ? 8.738 3.878 -57.315 1.00 94.56 228 PRO A O 1
ATOM 1779 N N . GLY A 1 229 ? 9.462 5.336 -55.791 1.00 96.19 229 GLY A N 1
ATOM 1780 C CA . GLY A 1 229 ? 9.740 4.273 -54.831 1.00 96.19 229 GLY A CA 1
ATOM 1781 C C . GLY A 1 229 ? 10.630 4.671 -53.670 1.00 96.19 229 GLY A C 1
ATOM 1782 O O . GLY A 1 229 ? 11.011 5.834 -53.521 1.00 96.19 229 GLY A O 1
ATOM 1783 N N . PHE A 1 230 ? 10.973 3.686 -52.847 1.00 98.00 230 PHE A N 1
ATOM 1784 C CA . PHE A 1 230 ? 11.753 3.910 -51.636 1.00 98.00 230 PHE A CA 1
ATOM 1785 C C . PHE A 1 230 ? 12.603 2.705 -51.239 1.00 98.00 230 PHE A C 1
ATOM 1787 O O . PHE A 1 230 ? 12.355 1.566 -51.637 1.00 98.00 230 PHE A O 1
ATOM 1794 N N . LEU A 1 231 ? 13.614 2.986 -50.422 1.00 98.31 231 LEU A N 1
ATOM 1795 C CA . LEU A 1 231 ? 14.336 2.009 -49.627 1.00 98.31 231 LEU A CA 1
ATOM 1796 C C . LEU A 1 231 ? 13.858 2.112 -48.178 1.00 98.31 231 LEU A C 1
ATOM 1798 O O . LEU A 1 231 ? 13.736 3.211 -47.642 1.00 98.31 231 LEU A O 1
ATOM 1802 N N . MET A 1 232 ? 13.587 0.976 -47.550 1.00 97.25 232 MET A N 1
ATOM 1803 C CA . MET A 1 232 ? 13.170 0.880 -46.159 1.00 97.25 232 MET A CA 1
ATOM 1804 C C . MET A 1 232 ? 14.184 0.066 -45.367 1.00 97.25 232 MET A C 1
ATOM 1806 O O . MET A 1 232 ? 14.438 -1.092 -45.680 1.00 97.25 232 MET A O 1
ATOM 1810 N N . GLU A 1 233 ? 14.689 0.673 -44.308 1.00 96.75 233 GLU A N 1
ATOM 1811 C CA . GLU A 1 233 ? 15.400 0.022 -43.220 1.00 96.75 233 GLU A CA 1
ATOM 1812 C C . GLU A 1 233 ? 14.383 -0.277 -42.110 1.00 96.75 233 GLU A C 1
ATOM 1814 O O . GLU A 1 233 ? 13.912 0.650 -41.450 1.00 96.75 233 GLU A O 1
ATOM 1819 N N . GLY A 1 234 ? 13.970 -1.537 -41.944 1.00 93.81 234 GLY A N 1
ATOM 1820 C CA . GLY A 1 234 ? 12.791 -1.873 -41.126 1.00 93.81 234 GLY A CA 1
ATOM 1821 C C . GLY A 1 234 ? 13.013 -1.832 -39.607 1.00 93.81 234 GLY A C 1
ATOM 1822 O O . GLY A 1 234 ? 12.138 -1.406 -38.857 1.00 93.81 234 GLY A O 1
ATOM 1823 N N . TYR A 1 235 ? 14.190 -2.256 -39.152 1.00 95.38 235 TYR A N 1
ATOM 1824 C CA . TYR A 1 235 ? 14.588 -2.325 -37.740 1.00 95.38 235 TYR A CA 1
ATOM 1825 C C . TYR A 1 235 ? 16.119 -2.309 -37.638 1.00 95.38 235 TYR A C 1
ATOM 1827 O O . TYR A 1 235 ? 16.802 -2.400 -38.659 1.00 95.38 235 TYR A O 1
ATOM 1835 N N . PHE A 1 236 ? 16.671 -2.234 -36.426 1.00 95.94 236 PHE A N 1
ATOM 1836 C CA . PHE A 1 236 ? 18.115 -2.311 -36.195 1.00 95.94 236 PHE A CA 1
ATOM 1837 C C . PHE A 1 236 ? 18.546 -3.727 -35.797 1.00 95.94 236 PHE A C 1
ATOM 1839 O O . PHE A 1 236 ? 18.214 -4.198 -34.713 1.00 95.94 236 PHE A O 1
ATOM 1846 N N . HIS A 1 237 ? 19.352 -4.408 -36.612 1.00 95.69 237 HIS A N 1
ATOM 1847 C CA . HIS A 1 237 ? 19.857 -5.751 -36.287 1.00 95.69 237 HIS A CA 1
ATOM 1848 C C . HIS A 1 237 ? 20.963 -5.763 -35.222 1.00 95.69 237 HIS A C 1
ATOM 1850 O O . HIS A 1 237 ? 21.392 -6.825 -34.774 1.00 95.69 237 HIS A O 1
ATOM 1856 N N . THR A 1 238 ? 21.426 -4.589 -34.798 1.00 94.00 238 THR A N 1
ATOM 1857 C CA . THR A 1 238 ? 22.278 -4.408 -33.614 1.00 94.00 238 THR A CA 1
ATOM 1858 C C . THR A 1 238 ? 21.479 -4.346 -32.312 1.00 94.00 238 THR A C 1
ATOM 1860 O O . THR A 1 238 ? 22.062 -4.506 -31.241 1.00 94.00 238 THR A O 1
ATOM 1863 N N . TYR A 1 239 ? 20.156 -4.147 -32.388 1.00 94.44 239 TYR A N 1
ATOM 1864 C CA . TYR A 1 239 ? 19.260 -4.397 -31.265 1.00 94.44 239 TYR A CA 1
ATOM 1865 C C . TYR A 1 239 ? 18.984 -5.899 -31.198 1.00 94.44 239 TYR A C 1
ATOM 1867 O O . TYR A 1 239 ? 18.298 -6.486 -32.040 1.00 94.44 239 TYR A O 1
ATOM 1875 N N . GLN A 1 240 ? 19.606 -6.541 -30.215 1.00 95.56 240 GLN A N 1
ATOM 1876 C CA . GLN A 1 240 ? 19.740 -7.992 -30.172 1.00 95.56 240 GLN A CA 1
ATOM 1877 C C . GLN A 1 240 ? 18.382 -8.729 -30.119 1.00 95.56 240 GLN A C 1
ATOM 1879 O O . GLN A 1 240 ? 18.236 -9.701 -30.863 1.00 95.56 240 GLN A O 1
ATOM 1884 N N . PRO A 1 241 ? 17.348 -8.271 -29.383 1.00 95.94 241 PRO A N 1
ATOM 1885 C CA . PRO A 1 241 ? 16.016 -8.879 -29.435 1.00 95.94 241 PRO A CA 1
ATOM 1886 C C . PRO A 1 241 ? 15.365 -8.847 -30.828 1.00 95.94 241 PRO A C 1
ATOM 1888 O O . PRO A 1 241 ? 14.836 -9.866 -31.280 1.00 95.94 241 PRO A O 1
ATOM 1891 N N . ALA A 1 242 ? 15.453 -7.724 -31.555 1.00 95.75 242 ALA A N 1
ATOM 1892 C CA . ALA A 1 242 ? 14.921 -7.629 -32.919 1.00 95.75 242 ALA A CA 1
ATOM 1893 C C . ALA A 1 242 ? 15.652 -8.574 -33.882 1.00 95.75 242 ALA A C 1
ATOM 1895 O O . ALA A 1 242 ? 15.017 -9.223 -34.714 1.00 95.75 242 ALA A O 1
ATOM 1896 N N . ARG A 1 243 ? 16.973 -8.730 -33.722 1.00 96.06 243 ARG A N 1
ATOM 1897 C CA . ARG A 1 243 ? 17.761 -9.712 -34.480 1.00 96.06 243 ARG A CA 1
ATOM 1898 C C . ARG A 1 243 ? 17.291 -11.152 -34.244 1.00 96.06 243 ARG A C 1
ATOM 1900 O O . ARG A 1 243 ? 17.164 -11.895 -35.212 1.00 96.06 243 ARG A O 1
ATOM 1907 N N . HIS A 1 244 ? 16.998 -11.539 -32.999 1.00 97.81 244 HIS A N 1
ATOM 1908 C CA . HIS A 1 244 ? 16.488 -12.884 -32.684 1.00 97.81 244 HIS A CA 1
ATOM 1909 C C . HIS A 1 244 ? 15.085 -13.112 -33.257 1.00 97.81 244 HIS A C 1
ATOM 1911 O O . HIS A 1 244 ? 14.822 -14.167 -33.837 1.00 97.81 244 HIS A O 1
ATOM 1917 N N . ARG A 1 245 ? 14.198 -12.109 -33.179 1.00 97.38 245 ARG A N 1
ATOM 1918 C CA . ARG A 1 245 ? 12.892 -12.148 -33.861 1.00 97.38 245 ARG A CA 1
ATOM 1919 C C . ARG A 1 245 ? 13.039 -12.334 -35.368 1.00 97.38 245 ARG A C 1
ATOM 1921 O O . ARG A 1 245 ? 12.312 -13.126 -35.955 1.00 97.38 245 ARG A O 1
ATOM 1928 N N . ALA A 1 246 ? 14.008 -11.663 -35.983 1.00 96.75 246 ALA A N 1
ATOM 1929 C CA . ALA A 1 246 ? 14.235 -11.730 -37.421 1.00 96.75 246 ALA A CA 1
ATOM 1930 C C . ALA A 1 246 ? 14.830 -13.062 -37.918 1.00 96.75 246 ALA A C 1
ATOM 1932 O O . ALA A 1 246 ? 14.858 -13.294 -39.124 1.00 96.75 246 ALA A O 1
ATOM 1933 N N . LEU A 1 247 ? 15.261 -13.963 -37.027 1.00 97.31 247 LEU A N 1
ATOM 1934 C CA . LEU A 1 247 ? 15.569 -15.345 -37.415 1.00 97.31 247 LEU A CA 1
ATOM 1935 C C . LEU A 1 247 ? 14.301 -16.128 -37.805 1.00 97.31 247 LEU A C 1
ATOM 1937 O O . LEU A 1 247 ? 14.380 -17.103 -38.553 1.00 97.31 247 LEU A O 1
ATOM 1941 N N . ASN A 1 248 ? 13.128 -15.697 -37.329 1.00 97.38 248 ASN A N 1
ATOM 1942 C CA . ASN A 1 248 ? 11.850 -16.306 -37.663 1.00 97.38 248 ASN A CA 1
ATOM 1943 C C . ASN A 1 248 ? 11.315 -15.762 -39.004 1.00 97.38 248 ASN A C 1
ATOM 1945 O O . ASN A 1 248 ? 11.079 -14.564 -39.178 1.00 97.38 248 ASN A O 1
ATOM 1949 N N . LYS A 1 249 ? 11.080 -16.663 -39.965 1.00 96.38 249 LYS A N 1
ATOM 1950 C CA . LYS A 1 249 ? 10.608 -16.297 -41.312 1.00 96.38 249 LYS A CA 1
ATOM 1951 C C . LYS A 1 249 ? 9.219 -15.662 -41.309 1.00 96.38 249 LYS A C 1
ATOM 1953 O O . LYS A 1 249 ? 8.973 -14.774 -42.123 1.00 96.38 249 LYS A O 1
ATOM 1958 N N . ASP A 1 250 ? 8.341 -16.081 -40.404 1.00 97.31 250 ASP A N 1
ATOM 1959 C CA . ASP A 1 250 ? 6.976 -15.566 -40.307 1.00 97.31 250 ASP A CA 1
ATOM 1960 C C . ASP A 1 250 ? 6.967 -14.154 -39.704 1.00 97.31 250 ASP A C 1
ATOM 1962 O O . ASP A 1 250 ? 6.243 -13.287 -40.195 1.00 97.31 250 ASP A O 1
ATOM 1966 N N . TYR A 1 251 ? 7.853 -13.866 -38.739 1.00 97.12 251 TYR A N 1
ATOM 1967 C CA . TYR A 1 251 ? 8.115 -12.503 -38.252 1.00 97.12 251 TYR A CA 1
ATOM 1968 C C . TYR A 1 251 ? 8.501 -11.565 -39.403 1.00 97.12 251 TYR A C 1
ATOM 1970 O O . TYR A 1 251 ? 7.874 -10.520 -39.609 1.00 97.12 251 TYR A O 1
ATOM 1978 N N . CYS A 1 252 ? 9.505 -11.960 -40.194 1.00 97.31 252 CYS A N 1
ATOM 1979 C CA . CYS A 1 252 ? 9.934 -11.215 -41.378 1.00 97.31 252 CYS A CA 1
ATOM 1980 C C . CYS A 1 252 ? 8.813 -11.101 -42.421 1.00 97.31 252 CYS A C 1
ATOM 1982 O O . CYS A 1 252 ? 8.615 -10.044 -43.021 1.00 97.31 252 CYS A O 1
ATOM 1984 N N . GLY A 1 253 ? 8.036 -12.164 -42.619 1.00 96.94 253 GLY A N 1
ATOM 1985 C CA . GLY A 1 253 ? 6.895 -12.162 -43.525 1.00 96.94 253 GLY A CA 1
ATOM 1986 C C . GLY A 1 253 ? 5.841 -11.117 -43.149 1.00 96.94 253 GLY A C 1
ATOM 1987 O O . GLY A 1 253 ? 5.335 -10.410 -44.023 1.00 96.94 253 GLY A O 1
ATOM 1988 N N . GLN A 1 254 ? 5.556 -10.960 -41.855 1.00 97.12 254 GLN A N 1
ATOM 1989 C CA . GLN A 1 254 ? 4.615 -9.955 -41.361 1.00 97.12 254 GLN A CA 1
ATOM 1990 C C . GLN A 1 254 ? 5.095 -8.516 -41.615 1.00 97.12 254 GLN A C 1
ATOM 1992 O O . GLN A 1 254 ? 4.268 -7.657 -41.921 1.00 97.12 254 GLN A O 1
ATOM 1997 N N . GLU A 1 255 ? 6.404 -8.237 -41.568 1.00 96.38 255 GLU A N 1
ATOM 1998 C CA . GLU A 1 255 ? 6.950 -6.938 -42.006 1.00 96.38 255 GLU A CA 1
ATOM 1999 C C . GLU A 1 255 ? 6.649 -6.688 -43.489 1.00 96.38 255 GLU A C 1
ATOM 2001 O O . GLU A 1 255 ? 6.091 -5.648 -43.836 1.00 96.38 255 GLU A O 1
ATOM 2006 N N . GLY A 1 256 ? 6.898 -7.681 -44.350 1.00 96.88 256 GLY A N 1
ATOM 2007 C CA . GLY A 1 256 ? 6.568 -7.605 -45.776 1.00 96.88 256 GLY A CA 1
ATOM 2008 C C . GLY A 1 256 ? 5.080 -7.354 -46.054 1.00 96.88 256 GLY A C 1
ATOM 2009 O O . GLY A 1 256 ? 4.739 -6.527 -46.901 1.00 96.88 256 GLY A O 1
ATOM 2010 N N . ILE A 1 257 ? 4.182 -8.016 -45.316 1.00 97.19 257 ILE A N 1
ATOM 2011 C CA . ILE A 1 257 ? 2.725 -7.809 -45.421 1.00 97.19 257 ILE A CA 1
ATOM 2012 C C . ILE A 1 257 ? 2.344 -6.383 -45.013 1.00 97.19 257 ILE A C 1
ATOM 2014 O O . ILE A 1 257 ? 1.579 -5.718 -45.714 1.00 97.19 257 ILE A O 1
ATOM 2018 N N . ARG A 1 258 ? 2.880 -5.881 -43.895 1.00 96.31 258 ARG A N 1
ATOM 2019 C CA . ARG A 1 258 ? 2.622 -4.509 -43.438 1.00 96.31 258 ARG A CA 1
ATOM 2020 C C . ARG A 1 258 ? 3.099 -3.473 -44.460 1.00 96.31 258 ARG A C 1
ATOM 2022 O O . ARG A 1 258 ? 2.377 -2.512 -44.732 1.00 96.31 258 ARG A O 1
ATOM 2029 N N . THR A 1 259 ? 4.245 -3.704 -45.099 1.00 96.44 259 THR A N 1
ATOM 2030 C CA . THR A 1 259 ? 4.735 -2.864 -46.201 1.00 96.44 259 THR A CA 1
ATOM 2031 C C . THR A 1 259 ? 3.818 -2.938 -47.427 1.00 96.44 259 THR A C 1
ATOM 2033 O O . THR A 1 259 ? 3.483 -1.898 -47.997 1.00 96.44 259 THR A O 1
ATOM 2036 N N . ALA A 1 260 ? 3.328 -4.128 -47.800 1.00 96.56 260 ALA A N 1
ATOM 2037 C CA . ALA A 1 260 ? 2.355 -4.290 -48.886 1.00 96.56 260 ALA A CA 1
ATOM 2038 C C . ALA A 1 260 ? 1.058 -3.505 -48.632 1.00 96.56 260 ALA A C 1
ATOM 2040 O O . ALA A 1 260 ? 0.564 -2.851 -49.546 1.00 96.56 260 ALA A O 1
ATOM 2041 N N . ARG A 1 261 ? 0.544 -3.489 -47.393 1.00 96.19 261 ARG A N 1
ATOM 2042 C CA . ARG A 1 261 ? -0.638 -2.688 -47.009 1.00 96.19 261 ARG A CA 1
ATOM 2043 C C . ARG A 1 261 ? -0.419 -1.193 -47.228 1.00 96.19 261 ARG A C 1
ATOM 2045 O O . ARG A 1 261 ? -1.314 -0.509 -47.713 1.00 96.19 261 ARG A O 1
ATOM 2052 N N . GLY A 1 262 ? 0.774 -0.697 -46.904 1.00 94.31 262 GLY A N 1
ATOM 2053 C CA . GLY A 1 262 ? 1.174 0.690 -47.146 1.00 94.31 262 GLY A CA 1
ATOM 2054 C C . GLY A 1 262 ? 1.175 1.078 -48.623 1.00 94.31 262 GLY A C 1
ATOM 2055 O O . GLY A 1 262 ? 0.635 2.123 -49.001 1.00 94.31 262 GLY A O 1
ATOM 2056 N N . VAL A 1 263 ? 1.732 0.198 -49.458 1.00 93.44 263 VAL A N 1
ATOM 2057 C CA . VAL A 1 263 ? 1.732 0.332 -50.922 1.00 93.44 263 VAL A CA 1
ATOM 2058 C C . VAL A 1 263 ? 0.312 0.246 -51.484 1.00 93.44 263 VAL A C 1
ATOM 2060 O O . VAL A 1 263 ? -0.083 1.082 -52.295 1.00 93.44 263 VAL A O 1
ATOM 2063 N N . ALA A 1 264 ? -0.484 -0.719 -51.024 1.00 93.00 264 ALA A N 1
ATOM 2064 C CA . ALA A 1 264 ? -1.875 -0.881 -51.424 1.00 93.00 264 ALA A CA 1
ATOM 2065 C C . ALA A 1 264 ? -2.712 0.359 -51.091 1.00 93.00 264 ALA A C 1
ATOM 2067 O O . ALA A 1 264 ? -3.468 0.827 -51.940 1.00 93.00 264 ALA A O 1
ATOM 2068 N N . ALA A 1 265 ? -2.526 0.941 -49.902 1.00 93.06 265 ALA A N 1
ATOM 2069 C CA . ALA A 1 265 ? -3.190 2.177 -49.502 1.00 93.06 265 ALA A CA 1
ATOM 2070 C C . ALA A 1 265 ? -2.814 3.361 -50.407 1.00 93.06 265 ALA A C 1
ATOM 2072 O O . ALA A 1 265 ? -3.693 4.129 -50.796 1.00 93.06 265 ALA A O 1
ATOM 2073 N N . TYR A 1 266 ? -1.541 3.475 -50.803 1.00 93.25 266 TYR A N 1
ATOM 2074 C CA . TYR A 1 266 ? -1.076 4.537 -51.700 1.00 93.25 266 TYR A CA 1
ATOM 2075 C C . TYR A 1 266 ? -1.755 4.476 -53.078 1.00 93.25 266 TYR A C 1
ATOM 2077 O O . TYR A 1 266 ? -2.158 5.506 -53.615 1.00 93.25 266 TYR A O 1
ATOM 2085 N N . PHE A 1 267 ? -1.915 3.272 -53.633 1.00 91.94 267 PHE A N 1
ATOM 2086 C CA . PHE A 1 267 ? -2.551 3.061 -54.939 1.00 91.94 267 PHE A CA 1
ATOM 2087 C C . PHE A 1 267 ? -4.076 2.870 -54.872 1.00 91.94 267 PHE A C 1
ATOM 2089 O O . PHE A 1 267 ? -4.713 2.709 -55.910 1.00 91.94 267 PHE A O 1
ATOM 2096 N N . GLY A 1 268 ? -4.680 2.876 -53.679 1.00 90.81 268 GLY A N 1
ATOM 2097 C CA . GLY A 1 268 ? -6.112 2.616 -53.507 1.00 90.81 268 GLY A CA 1
ATOM 2098 C C . GLY A 1 268 ? -6.530 1.188 -53.885 1.00 90.81 268 GLY A C 1
ATOM 2099 O O . GLY A 1 268 ? -7.646 0.982 -54.365 1.00 90.81 268 GLY A O 1
ATOM 2100 N N . LEU A 1 269 ? -5.643 0.203 -53.703 1.00 90.31 269 LEU A N 1
ATOM 2101 C CA . LEU A 1 269 ? -5.945 -1.210 -53.949 1.00 90.31 269 LEU A CA 1
ATOM 2102 C C . LEU A 1 269 ? -6.917 -1.754 -52.890 1.00 90.31 269 LEU A C 1
ATOM 2104 O O . LEU A 1 269 ? -7.050 -1.211 -51.791 1.00 90.31 269 LEU A O 1
ATOM 2108 N N . LYS A 1 270 ? -7.586 -2.868 -53.205 1.00 88.75 270 LYS A N 1
ATOM 2109 C CA . LYS A 1 270 ? -8.420 -3.570 -52.223 1.00 88.75 270 LYS A CA 1
ATOM 2110 C C . LYS A 1 270 ? -7.521 -4.234 -51.178 1.00 88.75 270 LYS A C 1
ATOM 2112 O O . LYS A 1 270 ? -6.598 -4.958 -51.533 1.00 88.75 270 LYS A O 1
ATOM 2117 N N . GLY A 1 271 ? -7.809 -3.999 -49.900 1.00 88.75 271 GLY A N 1
ATOM 2118 C CA . GLY A 1 271 ? -7.165 -4.720 -48.803 1.00 88.75 271 GLY A CA 1
ATOM 2119 C C . GLY A 1 271 ? -7.605 -6.185 -48.731 1.00 88.75 271 GLY A C 1
ATOM 2120 O O . GLY A 1 271 ? -8.586 -6.586 -49.361 1.00 88.75 271 GLY A O 1
ATOM 2121 N N . GLU A 1 272 ? -6.899 -6.976 -47.927 1.00 92.06 272 GLU A N 1
ATOM 2122 C CA . GLU A 1 272 ? -7.272 -8.368 -47.654 1.00 92.06 272 GLU A CA 1
ATOM 2123 C C . GLU A 1 272 ? -8.621 -8.453 -46.916 1.00 92.06 272 GLU A C 1
ATOM 2125 O O . GLU A 1 272 ? -8.941 -7.607 -46.082 1.00 92.06 272 GLU A O 1
ATOM 2130 N N . THR A 1 273 ? -9.413 -9.496 -47.179 1.00 93.88 273 THR A N 1
ATOM 2131 C CA . THR A 1 273 ? -10.689 -9.733 -46.472 1.00 93.88 273 THR A CA 1
ATOM 2132 C C . THR A 1 273 ? -10.509 -10.436 -45.126 1.00 93.88 273 THR A C 1
ATOM 2134 O O . THR A 1 273 ? -11.431 -10.461 -44.315 1.00 93.88 273 THR A O 1
ATOM 2137 N N . THR A 1 274 ? -9.323 -10.987 -44.877 1.00 95.81 274 THR A N 1
ATOM 2138 C CA . THR A 1 274 ? -8.934 -11.680 -43.645 1.00 95.81 274 THR A CA 1
ATOM 2139 C C . THR A 1 274 ? -7.914 -10.870 -42.845 1.00 95.81 274 THR A C 1
ATOM 2141 O O . THR A 1 274 ? -7.272 -9.963 -43.376 1.00 95.81 274 THR A O 1
ATOM 2144 N N . GLY A 1 275 ? -7.756 -11.197 -41.566 1.00 96.31 275 GLY A N 1
ATOM 2145 C CA . GLY A 1 275 ? -6.769 -10.621 -40.656 1.00 96.31 275 GLY A CA 1
ATOM 2146 C C . GLY A 1 275 ? -5.730 -11.627 -40.166 1.00 96.31 275 GLY A C 1
ATOM 2147 O O . GLY A 1 275 ? -5.674 -12.775 -40.620 1.00 96.31 275 GLY A O 1
ATOM 2148 N N . TYR A 1 276 ? -4.904 -11.168 -39.227 1.00 97.75 276 TYR A N 1
ATOM 2149 C CA . TYR A 1 276 ? -3.764 -11.902 -38.681 1.00 97.75 276 TYR A CA 1
ATOM 2150 C C . TYR A 1 276 ? -3.712 -11.764 -37.158 1.00 97.75 276 TYR A C 1
ATOM 2152 O O . TYR A 1 276 ? -4.098 -10.728 -36.618 1.00 97.75 276 TYR A O 1
ATOM 2160 N N . ILE A 1 277 ? -3.170 -12.772 -36.477 1.00 98.38 277 ILE A N 1
ATOM 2161 C CA . ILE A 1 277 ? -2.707 -12.661 -35.088 1.00 98.38 277 ILE A CA 1
ATOM 2162 C C . ILE A 1 277 ? -1.212 -12.964 -35.063 1.00 98.38 277 ILE A C 1
ATOM 2164 O O . ILE A 1 277 ? -0.779 -13.952 -35.644 1.00 98.38 277 ILE A O 1
ATOM 2168 N N . MET A 1 278 ? -0.430 -12.141 -34.375 1.00 98.25 278 MET A N 1
ATOM 2169 C CA . MET A 1 278 ? 1.004 -12.336 -34.174 1.00 98.25 278 MET A CA 1
ATOM 2170 C C . MET A 1 278 ? 1.346 -12.115 -32.704 1.00 98.25 278 MET A C 1
ATOM 2172 O O . MET A 1 278 ? 0.801 -11.214 -32.075 1.00 98.25 278 MET A O 1
ATOM 2176 N N . GLY A 1 279 ? 2.261 -12.890 -32.137 1.00 97.62 279 GLY A N 1
ATOM 2177 C CA . GLY A 1 279 ? 2.591 -12.721 -30.729 1.00 97.62 279 GLY A CA 1
ATOM 2178 C C . GLY A 1 279 ? 3.895 -13.349 -30.289 1.00 97.62 279 GLY A C 1
ATOM 2179 O O . GLY A 1 279 ? 4.656 -13.862 -31.106 1.00 97.62 279 GLY A O 1
ATOM 2180 N N . THR A 1 280 ? 4.131 -13.285 -28.978 1.00 97.69 280 THR A N 1
ATOM 2181 C CA . THR A 1 280 ? 5.263 -13.940 -28.304 1.00 97.69 280 THR A CA 1
ATOM 2182 C C . THR A 1 280 ? 4.790 -14.813 -27.145 1.00 97.69 280 THR A C 1
ATOM 2184 O O . THR A 1 280 ? 3.809 -14.460 -26.491 1.00 97.69 280 THR A O 1
ATOM 2187 N N . VAL A 1 281 ? 5.500 -15.912 -26.880 1.00 98.00 281 VAL A N 1
ATOM 2188 C CA . VAL A 1 281 ? 5.366 -16.742 -25.673 1.00 98.00 281 VAL A CA 1
ATOM 2189 C C . VAL A 1 281 ? 6.643 -16.625 -24.843 1.00 98.00 281 VAL A C 1
ATOM 2191 O O . VAL A 1 281 ? 7.733 -16.906 -25.350 1.00 98.00 281 VAL A O 1
ATOM 2194 N N . LYS A 1 282 ? 6.521 -16.192 -23.586 1.00 97.38 282 LYS A N 1
ATOM 2195 C CA . LYS A 1 282 ? 7.658 -15.953 -22.687 1.00 97.38 282 LYS A CA 1
ATOM 2196 C C . LYS A 1 282 ? 7.409 -16.507 -21.283 1.00 97.38 282 LYS A C 1
ATOM 2198 O O . LYS A 1 282 ? 6.269 -16.792 -20.918 1.00 97.38 282 LYS A O 1
ATOM 2203 N N . ASP A 1 283 ? 8.483 -16.692 -20.529 1.00 95.69 283 ASP A N 1
ATOM 2204 C CA . ASP A 1 283 ? 8.436 -17.065 -19.120 1.00 95.69 283 ASP A CA 1
ATOM 2205 C C . ASP A 1 283 ? 7.770 -15.951 -18.303 1.00 95.69 283 ASP A C 1
ATOM 2207 O O . ASP A 1 283 ? 7.923 -14.766 -18.614 1.00 95.69 283 ASP A O 1
ATOM 2211 N N . LEU A 1 284 ? 6.985 -16.335 -17.298 1.00 92.94 284 LEU A N 1
ATOM 2212 C CA . LEU A 1 284 ? 6.314 -15.394 -16.409 1.00 92.94 284 LEU A CA 1
ATOM 2213 C C . LEU A 1 284 ? 7.286 -14.732 -15.424 1.00 92.94 284 LEU A C 1
ATOM 2215 O O . LEU A 1 284 ? 7.023 -13.605 -15.037 1.00 92.94 284 LEU A O 1
ATOM 2219 N N . HIS A 1 285 ? 8.375 -15.397 -15.030 1.00 87.38 285 HIS A N 1
ATOM 2220 C CA . HIS A 1 285 ? 9.265 -14.963 -13.942 1.00 87.38 285 HIS A CA 1
ATOM 2221 C C . HIS A 1 285 ? 10.716 -14.779 -14.374 1.00 87.38 285 HIS A C 1
ATOM 2223 O O . HIS A 1 285 ? 11.405 -13.892 -13.874 1.00 87.38 285 HIS A O 1
ATOM 2229 N N . GLU A 1 286 ? 11.208 -15.631 -15.272 1.00 88.50 286 GLU A N 1
ATOM 2230 C CA . GLU A 1 286 ? 12.621 -15.646 -15.639 1.00 88.50 286 GLU A CA 1
ATOM 2231 C C . GLU A 1 286 ? 12.946 -14.521 -16.629 1.00 88.50 286 GLU A C 1
ATOM 2233 O O . GLU A 1 286 ? 12.391 -14.439 -17.732 1.00 88.50 286 GLU A O 1
ATOM 2238 N N . LYS A 1 287 ? 13.882 -13.647 -16.244 1.00 87.12 287 LYS A N 1
ATOM 2239 C CA . LYS A 1 287 ? 14.478 -12.661 -17.149 1.00 87.12 287 LYS A CA 1
ATOM 2240 C C . LYS A 1 287 ? 15.624 -13.304 -17.928 1.00 87.12 287 LYS A C 1
ATOM 2242 O O . LYS A 1 287 ? 16.401 -14.076 -17.378 1.00 87.12 287 LYS A O 1
ATOM 2247 N N . ILE A 1 288 ? 15.771 -12.965 -19.206 1.00 90.12 288 ILE A N 1
ATOM 2248 C CA . ILE A 1 288 ? 16.880 -13.480 -20.015 1.00 90.12 288 ILE A CA 1
ATOM 2249 C C . ILE A 1 288 ? 18.190 -12.761 -19.670 1.00 90.12 288 ILE A C 1
ATOM 2251 O O . ILE A 1 288 ? 18.296 -11.544 -19.804 1.00 90.12 288 ILE A O 1
ATOM 2255 N N . VAL A 1 289 ? 19.220 -13.517 -19.283 1.00 86.19 289 VAL A N 1
ATOM 2256 C CA . VAL A 1 289 ? 20.572 -12.991 -19.031 1.00 86.19 289 VAL A CA 1
ATOM 2257 C C . VAL A 1 289 ? 21.560 -13.658 -19.988 1.00 86.19 289 VAL A C 1
ATOM 2259 O O . VAL A 1 289 ? 21.894 -14.834 -19.855 1.00 86.19 289 VAL A O 1
ATOM 2262 N N . ASN A 1 290 ? 22.026 -12.918 -21.000 1.00 90.12 290 ASN A N 1
ATOM 2263 C CA . ASN A 1 290 ? 23.016 -13.409 -21.960 1.00 90.12 290 ASN A CA 1
ATOM 2264 C C . ASN A 1 290 ? 23.792 -12.255 -22.618 1.00 90.12 290 ASN A C 1
ATOM 2266 O O . ASN A 1 290 ? 23.207 -11.237 -22.979 1.00 90.12 290 ASN A O 1
ATOM 2270 N N . SER A 1 291 ? 25.094 -12.434 -22.861 1.00 87.75 291 SER A N 1
ATOM 2271 C CA . SER A 1 291 ? 25.945 -11.420 -23.510 1.00 87.75 291 SER A CA 1
ATOM 2272 C C . SER A 1 291 ? 25.576 -11.122 -24.973 1.00 87.75 291 SER A C 1
ATOM 2274 O O . SER A 1 291 ? 26.007 -10.110 -25.524 1.00 87.75 291 SER A O 1
ATOM 2276 N N . LEU A 1 292 ? 24.770 -11.975 -25.610 1.00 92.00 292 LEU A N 1
ATOM 2277 C CA . LEU A 1 292 ? 24.225 -11.777 -26.954 1.00 92.00 292 LEU A CA 1
ATOM 2278 C C . LEU A 1 292 ? 22.754 -11.327 -26.943 1.00 92.00 292 LEU A C 1
ATOM 2280 O O . LEU A 1 292 ? 22.142 -11.299 -28.012 1.00 92.00 292 LEU A O 1
ATOM 2284 N N . PHE A 1 293 ? 22.178 -10.984 -25.781 1.00 91.94 293 PHE A N 1
ATOM 2285 C CA . PHE A 1 293 ? 20.774 -10.572 -25.655 1.00 91.94 293 PHE A CA 1
ATOM 2286 C C . PHE A 1 293 ? 20.566 -9.441 -24.629 1.00 91.94 293 PHE A C 1
ATOM 2288 O O . PHE A 1 293 ? 20.035 -9.637 -23.540 1.00 91.94 293 PHE A O 1
ATOM 2295 N N . HIS A 1 294 ? 20.952 -8.223 -24.998 1.00 87.94 294 HIS A N 1
ATOM 2296 C CA . HIS A 1 294 ? 20.679 -7.003 -24.241 1.00 87.94 294 HIS A CA 1
ATOM 2297 C C . HIS A 1 294 ? 19.368 -6.371 -24.716 1.00 87.94 294 HIS A C 1
ATOM 2299 O O . HIS A 1 294 ? 19.203 -6.068 -25.902 1.00 87.94 294 HIS A O 1
ATOM 2305 N N . TYR A 1 295 ? 18.435 -6.155 -23.791 1.00 87.31 295 TYR A N 1
ATOM 2306 C CA . TYR A 1 295 ? 17.100 -5.639 -24.082 1.00 87.31 295 TYR A CA 1
ATOM 2307 C C . TYR A 1 295 ? 16.909 -4.194 -23.604 1.00 87.31 295 TYR A C 1
ATOM 2309 O O . TYR A 1 295 ? 17.681 -3.641 -22.820 1.00 87.31 295 TYR A O 1
ATOM 2317 N N . ALA A 1 296 ? 15.845 -3.556 -24.094 1.00 81.62 296 ALA A N 1
ATOM 2318 C CA . ALA A 1 296 ? 15.427 -2.252 -23.592 1.00 81.62 296 ALA A CA 1
ATOM 2319 C C . ALA A 1 296 ? 14.725 -2.450 -22.232 1.00 81.62 296 ALA A C 1
ATOM 2321 O O . ALA A 1 296 ? 13.868 -3.335 -22.145 1.00 81.62 296 ALA A O 1
ATOM 2322 N N . PRO A 1 297 ? 15.060 -1.684 -21.175 1.00 70.38 297 PRO A N 1
ATOM 2323 C CA . PRO A 1 297 ? 14.490 -1.919 -19.849 1.00 70.38 297 PRO A CA 1
ATOM 2324 C C . PRO A 1 297 ? 12.970 -1.775 -19.839 1.00 70.38 297 PRO A C 1
ATOM 2326 O O . PRO A 1 297 ? 12.422 -0.969 -20.588 1.00 70.38 297 PRO A O 1
ATOM 2329 N N . ASN A 1 298 ? 12.305 -2.492 -18.929 1.00 72.50 298 ASN A N 1
ATOM 2330 C CA . ASN A 1 298 ? 10.849 -2.443 -18.742 1.00 72.50 298 ASN A CA 1
ATOM 2331 C C . ASN A 1 298 ? 10.060 -2.749 -20.026 1.00 72.50 298 ASN A C 1
ATOM 2333 O O . ASN A 1 298 ? 8.951 -2.255 -20.224 1.00 72.50 298 ASN A O 1
ATOM 2337 N N . THR A 1 299 ? 10.641 -3.535 -20.929 1.00 85.50 299 THR A N 1
ATOM 2338 C CA . THR A 1 299 ? 9.944 -4.023 -22.116 1.00 85.50 299 THR A CA 1
ATOM 2339 C C . THR A 1 299 ? 9.689 -5.511 -21.978 1.00 85.50 299 THR A C 1
ATOM 2341 O O . THR A 1 299 ? 10.350 -6.206 -21.209 1.00 85.50 299 THR A O 1
ATOM 2344 N N . ASN A 1 300 ? 8.768 -6.029 -22.790 1.00 90.75 300 ASN A N 1
ATOM 2345 C CA . ASN A 1 300 ? 8.514 -7.465 -22.853 1.00 90.75 300 ASN A CA 1
ATOM 2346 C C . ASN A 1 300 ? 9.776 -8.272 -23.216 1.00 90.75 300 ASN A C 1
ATOM 2348 O O . ASN A 1 300 ? 9.801 -9.481 -23.016 1.00 90.75 300 ASN A O 1
ATOM 2352 N N . ASP A 1 301 ? 10.814 -7.637 -23.770 1.00 92.75 301 ASP A N 1
ATOM 2353 C CA . ASP A 1 301 ? 12.086 -8.274 -24.121 1.00 92.75 301 ASP A CA 1
ATOM 2354 C C . ASP A 1 301 ? 12.945 -8.677 -22.926 1.00 92.75 301 ASP A C 1
ATOM 2356 O O . ASP A 1 301 ? 13.893 -9.428 -23.125 1.00 92.75 301 ASP A O 1
ATOM 2360 N N . GLN A 1 302 ? 12.571 -8.277 -21.708 1.00 89.62 302 GLN A N 1
ATOM 2361 C CA . GLN A 1 302 ? 13.239 -8.748 -20.498 1.00 89.62 302 GLN A CA 1
ATOM 2362 C C . GLN A 1 302 ? 12.966 -10.221 -20.187 1.00 89.62 302 GLN A C 1
ATOM 2364 O O . GLN A 1 302 ? 13.832 -10.883 -19.630 1.00 89.62 302 GLN A O 1
ATOM 2369 N N . TRP A 1 303 ? 11.787 -10.738 -20.543 1.00 93.19 303 TRP A N 1
ATOM 2370 C CA . TRP A 1 303 ? 11.373 -12.100 -20.201 1.00 93.19 303 TRP A CA 1
ATOM 2371 C C . TRP A 1 303 ? 11.994 -13.138 -21.137 1.00 93.19 303 TRP A C 1
ATOM 2373 O O . TRP A 1 303 ? 12.097 -12.904 -22.348 1.00 93.19 303 TRP A O 1
ATOM 2383 N N . LEU A 1 304 ? 12.359 -14.298 -20.588 1.00 95.25 304 LEU A N 1
ATOM 2384 C CA . LEU A 1 304 ? 12.926 -15.415 -21.338 1.00 95.25 304 LEU A CA 1
ATOM 2385 C C . LEU A 1 304 ? 11.919 -15.953 -22.373 1.00 95.25 304 LEU A C 1
ATOM 2387 O O . LEU A 1 304 ? 10.829 -16.381 -22.000 1.00 95.25 304 LEU A O 1
ATOM 2391 N N . PRO A 1 305 ? 12.239 -15.970 -23.681 1.00 97.25 305 PRO A N 1
ATOM 2392 C CA . PRO A 1 305 ? 11.372 -16.594 -24.679 1.00 97.25 305 PRO A CA 1
ATOM 2393 C C . PRO A 1 305 ? 11.301 -18.118 -24.519 1.00 97.25 305 PRO A C 1
ATOM 2395 O O . PRO A 1 305 ? 12.331 -18.778 -24.385 1.00 97.25 305 PRO A O 1
ATOM 2398 N N . ILE A 1 306 ? 10.095 -18.689 -24.597 1.00 97.75 306 ILE A N 1
ATOM 2399 C CA . ILE A 1 306 ? 9.891 -20.133 -24.410 1.00 97.75 306 ILE A CA 1
ATOM 2400 C C . ILE A 1 306 ? 10.061 -20.859 -25.745 1.00 97.75 306 ILE A C 1
ATOM 2402 O O . ILE A 1 306 ? 9.157 -20.901 -26.583 1.00 97.75 306 ILE A O 1
ATOM 2406 N N . ASN A 1 307 ? 11.239 -21.451 -25.926 1.00 96.81 307 ASN A N 1
ATOM 2407 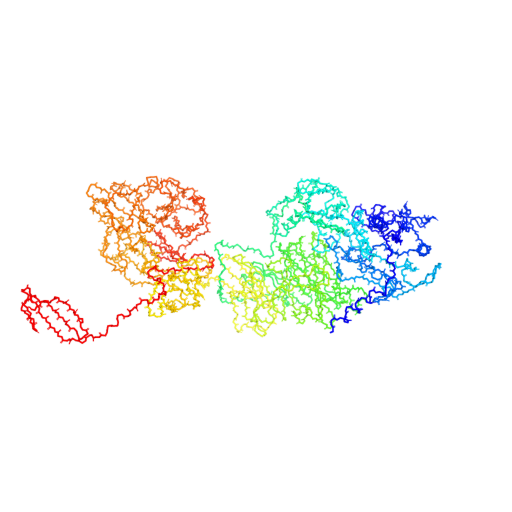C CA . ASN A 1 307 ? 11.568 -22.267 -27.090 1.00 96.81 307 ASN A CA 1
ATOM 2408 C C . ASN A 1 307 ? 10.696 -23.536 -27.149 1.00 96.81 307 ASN A C 1
ATOM 2410 O O . ASN A 1 307 ? 10.550 -24.247 -26.155 1.00 96.81 307 ASN A O 1
ATOM 2414 N N . GLY A 1 308 ? 10.151 -23.851 -28.329 1.00 96.00 308 GLY A N 1
ATOM 2415 C CA . GLY A 1 308 ? 9.367 -25.075 -28.546 1.00 96.00 308 GLY A CA 1
ATOM 2416 C C . GLY A 1 308 ? 7.950 -25.067 -27.957 1.00 96.00 308 GLY A C 1
ATOM 2417 O O . GLY A 1 308 ? 7.324 -26.125 -27.867 1.00 96.00 308 GLY A O 1
ATOM 2418 N N . ALA A 1 309 ? 7.429 -23.909 -27.538 1.00 97.81 309 ALA A N 1
ATOM 2419 C CA . ALA A 1 309 ? 6.037 -23.786 -27.109 1.00 97.81 309 ALA A CA 1
ATOM 2420 C C . ALA A 1 309 ? 5.053 -24.097 -28.256 1.00 97.81 309 ALA A C 1
ATOM 2422 O O . ALA A 1 309 ? 5.319 -23.826 -29.423 1.00 97.81 309 ALA A O 1
ATOM 2423 N N . LYS A 1 310 ? 3.868 -24.611 -27.928 1.00 98.38 310 LYS A N 1
ATOM 2424 C CA . LYS A 1 310 ? 2.752 -24.800 -28.863 1.00 98.38 310 LYS A CA 1
ATOM 2425 C C . LYS A 1 310 ? 1.624 -23.843 -28.511 1.00 98.38 310 LYS A C 1
ATOM 2427 O O . LYS A 1 310 ? 1.100 -23.891 -27.398 1.00 98.38 310 LYS A O 1
ATOM 2432 N N . VAL A 1 311 ? 1.211 -23.023 -29.474 1.00 98.56 311 VAL A N 1
ATOM 2433 C CA . VAL A 1 311 ? 0.096 -22.079 -29.337 1.00 98.56 311 VAL A CA 1
ATOM 2434 C C . VAL A 1 311 ? -1.101 -22.583 -30.132 1.00 98.56 311 VAL A C 1
ATOM 2436 O O . VAL A 1 311 ? -0.986 -22.884 -31.316 1.00 98.56 311 VAL A O 1
ATOM 2439 N N . THR A 1 312 ? -2.265 -22.661 -29.498 1.00 98.38 312 THR A N 1
ATOM 2440 C CA . THR A 1 312 ? -3.533 -23.059 -30.121 1.00 98.38 312 THR A CA 1
ATOM 2441 C C . THR A 1 312 ? -4.483 -21.869 -30.159 1.00 98.38 312 THR A C 1
ATOM 2443 O O . THR A 1 312 ? -4.723 -21.230 -29.136 1.00 98.38 312 THR A O 1
ATOM 2446 N N . LEU A 1 313 ? -5.028 -21.583 -31.338 1.00 98.31 313 LEU A N 1
ATOM 2447 C CA . LEU A 1 313 ? -6.022 -20.544 -31.580 1.00 98.31 313 LEU A CA 1
ATOM 2448 C C . LEU A 1 313 ? -7.428 -21.139 -31.521 1.00 98.31 313 LEU A C 1
ATOM 2450 O O . LEU A 1 313 ? -7.714 -22.127 -32.203 1.00 98.31 313 LEU A O 1
ATOM 2454 N N . TYR A 1 314 ? -8.316 -20.491 -30.775 1.00 97.75 314 TYR A N 1
ATOM 2455 C CA . TYR A 1 314 ? -9.709 -20.886 -30.609 1.00 97.75 314 TYR A CA 1
ATOM 2456 C C . TYR A 1 314 ? -10.665 -19.817 -31.130 1.00 97.75 314 TYR A C 1
ATOM 2458 O O . TYR A 1 314 ? -10.431 -18.620 -30.969 1.00 97.75 314 TYR A O 1
ATOM 2466 N N . LYS A 1 315 ? -11.782 -20.261 -31.713 1.00 95.50 315 LYS A N 1
ATOM 2467 C CA . LYS A 1 315 ? -12.962 -19.433 -31.993 1.00 95.50 315 LYS A CA 1
ATOM 2468 C C . LYS A 1 315 ? -14.126 -19.991 -31.175 1.00 95.50 315 LYS A C 1
ATOM 2470 O O . LYS A 1 315 ? -14.629 -21.078 -31.468 1.00 95.50 315 LYS A O 1
ATOM 2475 N N . GLY A 1 316 ? -14.507 -19.292 -30.106 1.00 92.06 316 GLY A N 1
ATOM 2476 C CA . GLY A 1 316 ? -15.340 -19.881 -29.052 1.00 92.06 316 GLY A CA 1
ATOM 2477 C C . GLY A 1 316 ? -14.611 -21.051 -28.381 1.00 92.06 316 GLY A C 1
ATOM 2478 O O . GLY A 1 316 ? -13.456 -20.915 -27.997 1.00 92.06 316 GLY A O 1
ATOM 2479 N N . SER A 1 317 ? -15.253 -22.216 -28.279 1.00 91.06 317 SER A N 1
ATOM 2480 C CA . SER A 1 317 ? -14.644 -23.438 -27.724 1.00 91.06 317 SER A CA 1
ATOM 2481 C C . SER A 1 317 ? -13.917 -24.310 -28.758 1.00 91.06 317 SER A C 1
ATOM 2483 O O . SER A 1 317 ? -13.357 -25.345 -28.403 1.00 91.06 317 SER A O 1
ATOM 2485 N N . THR A 1 318 ? -13.928 -23.936 -30.043 1.00 94.94 318 THR A N 1
ATOM 2486 C CA . THR A 1 318 ? -13.365 -24.765 -31.121 1.00 94.94 318 THR A CA 1
ATOM 2487 C C . THR A 1 318 ? -11.937 -24.344 -31.441 1.00 94.94 318 THR A C 1
ATOM 2489 O O . THR A 1 318 ? -11.708 -23.193 -31.815 1.00 94.94 318 THR A O 1
ATOM 2492 N N . ALA A 1 319 ? -10.987 -25.279 -31.344 1.00 96.69 319 ALA A N 1
ATOM 2493 C CA . ALA A 1 319 ? -9.624 -25.080 -31.829 1.00 96.69 319 ALA A CA 1
ATOM 2494 C C . ALA A 1 319 ? -9.635 -24.988 -33.362 1.00 96.69 319 ALA A C 1
ATOM 2496 O O . ALA A 1 319 ? -10.106 -25.901 -34.039 1.00 96.69 319 ALA A O 1
ATOM 2497 N N . VAL A 1 320 ? -9.134 -23.881 -33.910 1.00 96.94 320 VAL A N 1
ATOM 2498 C CA . VAL A 1 320 ? -9.160 -23.613 -35.357 1.00 96.94 320 VAL A CA 1
ATOM 2499 C C . VAL A 1 320 ? -7.784 -23.703 -36.010 1.00 96.94 320 VAL A C 1
ATOM 2501 O O . VAL A 1 320 ? -7.710 -24.073 -37.180 1.00 96.94 320 VAL A O 1
ATOM 2504 N N . LYS A 1 321 ? -6.697 -23.382 -35.291 1.00 97.81 321 LYS A N 1
ATOM 2505 C CA . LYS A 1 321 ? -5.307 -23.483 -35.776 1.00 97.81 321 LYS A CA 1
ATOM 2506 C C . LYS A 1 321 ? -4.337 -23.728 -34.619 1.00 97.81 321 LYS A C 1
ATOM 2508 O O . LYS A 1 321 ? -4.623 -23.363 -33.483 1.00 97.81 321 LYS A O 1
ATOM 2513 N N . THR A 1 322 ? -3.168 -24.283 -34.925 1.00 98.00 322 THR A N 1
ATOM 2514 C CA . THR A 1 322 ? -2.038 -24.429 -33.994 1.00 98.00 322 THR A CA 1
ATOM 2515 C C . THR A 1 322 ? -0.756 -23.908 -34.631 1.00 98.00 322 THR A C 1
ATOM 2517 O O . THR A 1 322 ? -0.605 -24.004 -35.847 1.00 98.00 322 THR A O 1
ATOM 2520 N N . TYR A 1 323 ? 0.159 -23.393 -33.816 1.00 98.44 323 TYR A N 1
ATOM 2521 C CA . TYR A 1 323 ? 1.478 -22.923 -34.224 1.00 98.44 323 TYR A CA 1
ATOM 2522 C C . TYR A 1 323 ? 2.540 -23.492 -33.275 1.00 98.44 323 TYR A C 1
ATOM 2524 O O . TYR A 1 323 ? 2.376 -23.417 -32.055 1.00 98.44 323 TYR A O 1
ATOM 2532 N N . ASP A 1 324 ? 3.611 -24.052 -33.834 1.00 97.88 324 ASP A N 1
ATOM 2533 C CA . ASP A 1 324 ? 4.770 -24.540 -33.084 1.00 97.88 324 ASP A CA 1
ATOM 2534 C C . ASP A 1 324 ? 5.860 -23.459 -33.091 1.00 97.88 324 ASP A C 1
ATOM 2536 O O . ASP A 1 324 ? 6.396 -23.103 -34.140 1.00 97.88 324 ASP A O 1
ATOM 2540 N N . VAL A 1 325 ? 6.144 -22.904 -31.914 1.00 97.75 325 VAL A N 1
ATOM 2541 C CA . VAL A 1 325 ? 7.166 -21.876 -31.702 1.00 97.75 325 VAL A CA 1
ATOM 2542 C C . VAL A 1 325 ? 8.545 -22.492 -31.911 1.00 97.75 325 VAL A C 1
ATOM 2544 O O . VAL A 1 325 ? 8.824 -23.602 -31.456 1.00 97.75 325 VAL A O 1
ATOM 2547 N N . ASP A 1 326 ? 9.410 -21.764 -32.615 1.00 97.31 326 ASP A N 1
ATOM 2548 C CA . ASP A 1 326 ? 10.770 -22.207 -32.902 1.00 97.31 326 ASP A CA 1
ATOM 2549 C C . ASP A 1 326 ? 11.661 -22.250 -31.641 1.00 97.31 326 ASP A C 1
ATOM 2551 O O . ASP A 1 326 ? 11.231 -21.988 -30.515 1.00 97.31 326 ASP A O 1
ATOM 2555 N N . THR A 1 327 ? 12.925 -22.633 -31.823 1.00 96.38 327 THR A N 1
ATOM 2556 C CA . THR A 1 327 ? 13.927 -22.693 -30.749 1.00 96.38 327 THR A CA 1
ATOM 2557 C C . THR A 1 327 ? 14.982 -21.592 -30.879 1.00 96.38 327 THR A C 1
ATOM 2559 O O . THR A 1 327 ? 16.144 -21.799 -30.530 1.00 96.38 327 THR A O 1
ATOM 2562 N N . LEU A 1 328 ? 14.614 -20.441 -31.449 1.00 96.44 328 LEU A N 1
ATOM 2563 C CA . LEU A 1 328 ? 15.542 -19.376 -31.842 1.00 96.44 328 LEU A CA 1
ATOM 2564 C C . LEU A 1 328 ? 15.564 -18.203 -30.851 1.00 96.44 328 LEU A C 1
ATOM 2566 O O . LEU A 1 328 ? 16.039 -17.119 -31.193 1.00 96.44 328 LEU A O 1
ATOM 2570 N N . TYR A 1 329 ? 15.079 -18.416 -29.621 1.00 96.56 329 TYR A N 1
ATOM 2571 C CA . TYR A 1 329 ? 15.066 -17.420 -28.544 1.00 96.56 329 TYR A CA 1
ATOM 2572 C C . TYR A 1 329 ? 14.297 -16.142 -28.924 1.00 96.56 329 TYR A C 1
ATOM 2574 O O . TYR A 1 329 ? 14.730 -15.025 -28.646 1.00 96.56 329 TYR A O 1
ATOM 2582 N N . ASN A 1 330 ? 13.140 -16.303 -29.576 1.00 96.44 330 ASN A N 1
ATOM 2583 C CA . ASN A 1 330 ? 12.258 -15.192 -29.954 1.00 96.44 330 ASN A CA 1
ATOM 2584 C C . ASN A 1 330 ? 10.807 -15.343 -29.453 1.00 96.44 330 ASN A C 1
ATOM 2586 O O . ASN A 1 330 ? 10.136 -14.333 -29.229 1.00 96.44 330 ASN A O 1
ATOM 2590 N N . GLY A 1 331 ? 10.336 -16.577 -29.235 1.00 96.75 331 GLY A N 1
ATOM 2591 C CA . GLY A 1 331 ? 8.987 -16.877 -28.750 1.00 96.75 331 GLY A CA 1
ATOM 2592 C C . GLY A 1 331 ? 7.862 -16.617 -29.763 1.00 96.75 331 GLY A C 1
ATOM 2593 O O . GLY A 1 331 ? 6.701 -16.601 -29.364 1.00 96.75 331 GLY A O 1
ATOM 2594 N N . ILE A 1 332 ? 8.170 -16.356 -31.035 1.00 98.19 332 ILE A N 1
ATOM 2595 C CA . ILE A 1 332 ? 7.231 -15.843 -32.039 1.00 98.19 332 ILE A CA 1
ATOM 2596 C C . ILE A 1 332 ? 6.223 -16.902 -32.491 1.00 98.19 332 ILE A C 1
ATOM 2598 O O . ILE A 1 332 ? 6.583 -18.038 -32.800 1.00 98.19 332 ILE A O 1
ATOM 2602 N N . PHE A 1 333 ? 4.965 -16.477 -32.630 1.00 98.44 333 PHE A N 1
ATOM 2603 C CA . PHE A 1 333 ? 3.926 -17.199 -33.364 1.00 98.44 333 PHE A CA 1
ATOM 2604 C C . PHE A 1 333 ? 3.118 -16.276 -34.281 1.00 98.44 333 PHE A C 1
ATOM 2606 O O . PHE A 1 333 ? 2.939 -15.091 -33.983 1.00 98.44 333 PHE A O 1
ATOM 2613 N N . VAL A 1 334 ? 2.598 -16.830 -35.384 1.00 98.31 334 VAL A N 1
ATOM 2614 C CA . VAL A 1 334 ? 1.762 -16.108 -36.355 1.00 98.31 334 VAL A CA 1
ATOM 2615 C C . VAL A 1 334 ? 0.608 -16.990 -36.843 1.00 98.31 334 VAL A C 1
ATOM 2617 O O . VAL A 1 334 ? 0.805 -18.105 -37.315 1.00 98.31 334 VAL A O 1
ATOM 2620 N N . PHE A 1 335 ? -0.615 -16.465 -36.794 1.00 98.44 335 PHE A N 1
ATOM 2621 C CA . PHE A 1 335 ? -1.798 -17.041 -37.425 1.00 98.44 335 PHE A CA 1
ATOM 2622 C C . PHE A 1 335 ? -2.274 -16.132 -38.557 1.00 98.44 335 PHE A C 1
ATOM 2624 O O . PHE A 1 335 ? -2.687 -14.997 -38.328 1.00 98.44 335 PHE A O 1
ATOM 2631 N N . GLU A 1 336 ? -2.241 -16.646 -39.783 1.00 95.62 336 GLU A N 1
ATOM 2632 C CA . GLU A 1 336 ? -2.624 -15.907 -40.990 1.00 95.62 336 GLU A CA 1
ATOM 2633 C C . GLU A 1 336 ? -4.025 -16.286 -41.487 1.00 95.62 336 GLU A C 1
ATOM 2635 O O . GLU A 1 336 ? -4.568 -17.320 -41.086 1.00 95.62 336 GLU A O 1
ATOM 2640 N N . ASN A 1 337 ? -4.580 -15.507 -42.423 1.00 94.50 337 ASN A N 1
ATOM 2641 C CA . ASN A 1 337 ? -5.842 -15.799 -43.118 1.00 94.50 337 ASN A CA 1
ATOM 2642 C C . ASN A 1 337 ? -7.000 -16.093 -42.146 1.00 94.50 337 ASN A C 1
ATOM 2644 O O . ASN A 1 337 ? -7.642 -17.144 -42.225 1.00 94.50 337 ASN A O 1
ATOM 2648 N N . LEU A 1 338 ? -7.196 -15.216 -41.161 1.00 97.06 338 LEU A N 1
ATOM 2649 C CA . LEU A 1 338 ? -8.242 -15.343 -40.152 1.00 97.06 338 LEU A CA 1
ATOM 2650 C C . LEU A 1 338 ? -9.473 -14.525 -40.541 1.00 97.06 338 LEU A C 1
ATOM 2652 O O . LEU A 1 338 ? -9.367 -13.345 -40.864 1.00 97.06 338 LEU A O 1
ATOM 2656 N N . GLU A 1 339 ? -10.654 -15.129 -40.459 1.00 96.56 339 GLU A N 1
ATOM 2657 C CA . GLU A 1 339 ? -11.907 -14.386 -40.604 1.00 96.56 339 GLU A CA 1
ATOM 2658 C C . GLU A 1 339 ? -12.039 -13.335 -39.490 1.00 96.56 339 GLU A C 1
ATOM 2660 O O . GLU A 1 339 ? -11.724 -13.660 -38.337 1.00 96.56 339 GLU A O 1
ATOM 2665 N N . PRO A 1 340 ? -12.541 -12.120 -39.775 1.00 98.00 340 PRO A N 1
ATOM 2666 C CA . PRO A 1 340 ? -12.807 -11.130 -38.738 1.00 98.00 340 PRO A CA 1
ATOM 2667 C C . PRO A 1 340 ? -13.698 -11.680 -37.614 1.00 98.00 340 PRO A C 1
ATOM 2669 O O . PRO A 1 340 ? -14.642 -12.440 -37.854 1.00 98.00 340 PRO A O 1
ATOM 2672 N N . GLY A 1 341 ? -13.395 -11.307 -36.372 1.00 96.88 341 GLY A N 1
ATOM 2673 C CA . GLY A 1 341 ? -14.120 -11.768 -35.186 1.00 96.88 341 GLY A CA 1
ATOM 2674 C C . GLY A 1 341 ? -13.225 -11.950 -33.965 1.00 96.88 341 GLY A C 1
ATOM 2675 O O . GLY A 1 341 ? -12.049 -11.596 -33.986 1.00 96.88 341 GLY A O 1
ATOM 2676 N N . THR A 1 342 ? -13.795 -12.508 -32.901 1.00 97.75 342 THR A N 1
ATOM 2677 C CA . THR A 1 342 ? -13.116 -12.699 -31.614 1.00 97.75 342 THR A CA 1
ATOM 2678 C C . THR A 1 342 ? -12.523 -14.099 -31.493 1.00 97.75 342 THR A C 1
ATOM 2680 O O . THR A 1 342 ? -13.180 -15.089 -31.829 1.00 97.75 342 THR A O 1
ATOM 2683 N N . TYR A 1 343 ? -11.291 -14.172 -30.993 1.00 98.19 343 TYR A N 1
ATOM 2684 C CA . TYR A 1 343 ? -10.531 -15.402 -30.789 1.00 98.19 343 TYR A CA 1
ATOM 2685 C C . TYR A 1 343 ? -9.860 -15.416 -29.416 1.00 98.19 343 TYR A C 1
ATOM 2687 O O . TYR A 1 343 ? -9.599 -14.365 -28.841 1.00 98.19 343 TYR A O 1
ATOM 2695 N N . THR A 1 344 ? -9.507 -16.602 -28.930 1.00 97.88 344 THR A N 1
ATOM 2696 C CA . THR A 1 344 ? -8.667 -16.784 -27.736 1.00 97.88 344 THR A CA 1
ATOM 2697 C C . THR A 1 344 ? -7.461 -17.662 -28.058 1.00 97.88 344 THR A C 1
ATOM 2699 O O . THR A 1 344 ? -7.466 -18.427 -29.027 1.00 97.88 344 THR A O 1
ATOM 2702 N N . LEU A 1 345 ? -6.398 -17.535 -27.265 1.00 98.19 345 LEU A N 1
ATOM 2703 C CA . LEU A 1 345 ? -5.148 -18.280 -27.432 1.00 98.19 345 LEU A CA 1
ATOM 2704 C C . LEU A 1 345 ? -4.881 -19.157 -26.208 1.00 98.19 345 LEU A C 1
ATOM 2706 O O . LEU A 1 345 ? -5.196 -18.767 -25.083 1.00 98.19 345 LEU A O 1
ATOM 2710 N N . ARG A 1 346 ? -4.303 -20.340 -26.429 1.00 97.12 346 ARG A N 1
ATOM 2711 C CA . ARG A 1 346 ? -3.773 -21.213 -25.373 1.00 97.12 346 ARG A CA 1
ATOM 2712 C C . ARG A 1 346 ? -2.370 -21.680 -25.730 1.00 97.12 346 ARG A C 1
ATOM 2714 O O . ARG A 1 346 ? -2.198 -22.368 -26.737 1.00 97.12 346 ARG A O 1
ATOM 2721 N N . ALA A 1 347 ? -1.387 -21.314 -24.920 1.00 97.81 347 ALA A N 1
ATOM 2722 C CA . ALA A 1 347 ? -0.008 -21.764 -25.036 1.00 97.81 347 ALA A CA 1
ATOM 2723 C C . ALA A 1 347 ? 0.281 -22.933 -24.081 1.00 97.81 347 ALA A C 1
ATOM 2725 O O . ALA A 1 347 ? -0.216 -22.988 -22.959 1.00 97.81 347 ALA A O 1
ATOM 2726 N N . THR A 1 348 ? 1.104 -23.871 -24.540 1.00 97.00 348 THR A N 1
ATOM 2727 C CA . THR A 1 348 ? 1.605 -25.005 -23.755 1.00 97.00 348 THR A CA 1
ATOM 2728 C C . THR A 1 348 ? 3.079 -25.215 -24.068 1.00 97.00 348 THR A C 1
ATOM 2730 O O . THR A 1 348 ? 3.501 -25.006 -25.204 1.00 97.00 348 THR A O 1
ATOM 2733 N N . ALA A 1 349 ? 3.871 -25.633 -23.087 1.00 97.12 349 ALA A N 1
ATOM 2734 C CA . ALA A 1 349 ? 5.273 -25.981 -23.285 1.00 97.12 349 ALA A CA 1
ATOM 2735 C C . ALA A 1 349 ? 5.698 -27.056 -22.277 1.00 97.12 349 ALA A C 1
ATOM 2737 O O . ALA A 1 349 ? 5.155 -27.143 -21.175 1.00 97.12 349 ALA A O 1
ATOM 2738 N N . SER A 1 350 ? 6.665 -27.893 -22.657 1.00 95.62 350 SER A N 1
ATOM 2739 C CA . SER A 1 350 ? 7.223 -28.895 -21.744 1.00 95.62 350 SER A CA 1
ATOM 2740 C C . SER A 1 350 ? 7.937 -28.208 -20.579 1.00 95.62 350 SER A C 1
ATOM 2742 O O . SER A 1 350 ? 8.736 -27.308 -20.807 1.00 95.62 350 SER A O 1
ATOM 2744 N N . GLY A 1 351 ? 7.675 -28.649 -19.346 1.00 95.38 351 GLY A N 1
ATOM 2745 C CA . GLY A 1 351 ? 8.238 -28.035 -18.137 1.00 95.38 351 GLY A CA 1
ATOM 2746 C C . GLY A 1 351 ? 7.510 -26.774 -17.663 1.00 95.38 351 GLY A C 1
ATOM 2747 O O . GLY A 1 351 ? 7.949 -26.168 -16.695 1.00 95.38 351 GLY A O 1
ATOM 2748 N N . TYR A 1 352 ? 6.385 -26.404 -18.285 1.00 97.00 352 TYR A N 1
ATOM 2749 C CA . TYR A 1 352 ? 5.578 -25.236 -17.923 1.00 97.00 352 TYR A CA 1
ATOM 2750 C C . TYR A 1 352 ? 4.169 -25.626 -17.464 1.00 97.00 352 TYR A C 1
ATOM 2752 O O . TYR A 1 352 ? 3.643 -26.685 -17.823 1.00 97.00 352 TYR A O 1
ATOM 2760 N N . LYS A 1 353 ? 3.563 -24.789 -16.621 1.00 94.69 353 LYS A N 1
ATOM 2761 C CA . LYS A 1 353 ? 2.153 -24.903 -16.232 1.00 94.69 353 LYS A CA 1
ATOM 2762 C C . LYS A 1 353 ? 1.251 -24.501 -17.405 1.00 94.69 353 LYS A C 1
ATOM 2764 O O . LYS A 1 353 ? 1.694 -23.856 -18.357 1.00 94.69 353 LYS A O 1
ATOM 2769 N N . GLU A 1 354 ? -0.014 -24.913 -17.353 1.00 91.31 354 GLU A N 1
ATOM 2770 C CA . GLU A 1 354 ? -1.006 -24.485 -18.343 1.00 91.31 354 GLU A CA 1
ATOM 2771 C C . GLU A 1 354 ? -1.174 -22.961 -18.301 1.00 91.31 354 GLU A C 1
ATOM 2773 O O . GLU A 1 354 ? -1.173 -22.364 -17.222 1.00 91.31 354 GLU A O 1
ATOM 2778 N N . GLN A 1 355 ? -1.329 -22.327 -19.467 1.00 94.00 355 GLN A N 1
ATOM 2779 C CA . GLN A 1 355 ? -1.534 -20.884 -19.543 1.00 94.00 355 GLN A CA 1
ATOM 2780 C C . GLN A 1 355 ? -2.704 -20.437 -18.653 1.00 94.00 355 GLN A C 1
ATOM 2782 O O . GLN A 1 355 ? -3.794 -21.006 -18.705 1.00 94.00 355 GLN A O 1
ATOM 2787 N N . GLY A 1 356 ? -2.475 -19.400 -17.848 1.00 89.75 356 GLY A N 1
ATOM 2788 C CA . GLY A 1 356 ? -3.448 -18.904 -16.873 1.00 89.75 356 GLY A CA 1
ATOM 2789 C C . GLY A 1 356 ? -3.354 -19.572 -15.499 1.00 89.75 356 GLY A C 1
ATOM 2790 O O . GLY A 1 356 ? -3.924 -19.048 -14.550 1.00 89.75 356 GLY A O 1
ATOM 2791 N N . THR A 1 357 ? -2.608 -20.673 -15.362 1.00 89.88 357 THR A N 1
ATOM 2792 C CA . THR A 1 357 ? -2.314 -21.299 -14.066 1.00 89.88 357 THR A CA 1
ATOM 2793 C C . THR A 1 357 ? -0.948 -20.843 -13.562 1.00 89.88 357 THR A C 1
ATOM 2795 O O . THR A 1 357 ? 0.067 -21.069 -14.219 1.00 89.88 357 THR A O 1
ATOM 2798 N N . TYR A 1 358 ? -0.914 -20.233 -12.379 1.00 89.00 358 TYR A N 1
ATOM 2799 C CA . TYR A 1 358 ? 0.302 -19.721 -11.743 1.00 89.00 358 TYR A CA 1
ATOM 2800 C C . TYR A 1 358 ? 0.163 -19.741 -10.216 1.00 89.00 358 TYR A C 1
ATOM 2802 O O . TYR A 1 358 ? -0.907 -20.029 -9.675 1.00 89.00 358 TYR A O 1
ATOM 2810 N N . THR A 1 359 ? 1.254 -19.472 -9.506 1.00 84.38 359 THR A N 1
ATOM 2811 C CA . THR A 1 359 ? 1.267 -19.481 -8.039 1.00 84.38 359 THR A CA 1
ATOM 2812 C C . THR A 1 359 ? 0.819 -18.112 -7.506 1.00 84.38 359 THR A C 1
ATOM 2814 O O . THR A 1 359 ? 1.620 -17.193 -7.381 1.00 84.38 359 THR A O 1
ATOM 2817 N N . GLU A 1 360 ? -0.478 -17.945 -7.211 1.00 74.94 360 GLU A N 1
ATOM 2818 C CA . GLU A 1 360 ? -1.065 -16.633 -6.857 1.00 74.94 360 GLU A CA 1
ATOM 2819 C C . GLU A 1 360 ? -0.437 -15.966 -5.627 1.00 74.94 360 GLU A C 1
ATOM 2821 O O . GLU A 1 360 ? -0.265 -14.749 -5.603 1.00 74.94 360 GLU A O 1
ATOM 2826 N N . SER A 1 361 ? -0.070 -16.749 -4.609 1.00 64.69 361 SER A N 1
ATOM 2827 C CA . SER A 1 361 ? 0.473 -16.228 -3.349 1.00 64.69 361 SER A CA 1
ATOM 2828 C C . SER A 1 361 ? 1.862 -15.598 -3.486 1.00 64.69 361 SER A C 1
ATOM 2830 O O . SER A 1 361 ? 2.401 -15.107 -2.498 1.00 64.69 361 SER A O 1
ATOM 2832 N N . THR A 1 362 ? 2.481 -15.677 -4.666 1.00 58.75 362 THR A N 1
ATOM 2833 C CA . THR A 1 362 ? 3.904 -15.370 -4.866 1.00 58.75 362 THR A CA 1
ATOM 2834 C C . THR A 1 362 ? 4.142 -14.345 -5.964 1.00 58.75 362 THR A C 1
ATOM 2836 O O . THR A 1 362 ? 5.284 -14.123 -6.352 1.00 58.75 362 THR A O 1
ATOM 2839 N N . VAL A 1 363 ? 3.078 -13.722 -6.474 1.00 64.12 363 VAL A N 1
ATOM 2840 C CA . VAL A 1 363 ? 3.160 -12.722 -7.537 1.00 64.12 363 VAL A CA 1
ATOM 2841 C C . VAL A 1 363 ? 2.454 -11.425 -7.155 1.00 64.12 363 VAL A C 1
ATOM 2843 O O . VAL A 1 363 ? 1.377 -11.429 -6.556 1.00 64.12 363 VAL A O 1
ATOM 2846 N N . ASN A 1 364 ? 3.078 -10.300 -7.508 1.00 66.44 364 ASN A N 1
ATOM 2847 C CA . ASN A 1 364 ? 2.495 -8.969 -7.347 1.00 66.44 364 ASN A CA 1
ATOM 2848 C C . ASN A 1 364 ? 1.377 -8.722 -8.385 1.00 66.44 364 ASN A C 1
ATOM 2850 O O . ASN A 1 364 ? 1.133 -9.544 -9.271 1.00 66.44 364 ASN A O 1
ATOM 2854 N N . ASP A 1 365 ? 0.695 -7.582 -8.283 1.00 71.25 365 ASP A N 1
ATOM 2855 C CA . ASP A 1 365 ? -0.424 -7.260 -9.177 1.00 71.25 365 ASP A CA 1
ATOM 2856 C C . ASP A 1 365 ? 0.004 -7.067 -10.646 1.00 71.25 365 ASP A C 1
ATOM 2858 O O . ASP A 1 365 ? -0.759 -7.412 -11.544 1.00 71.25 365 ASP A O 1
ATOM 2862 N N . GLU A 1 366 ? 1.247 -6.646 -10.911 1.00 69.81 366 GLU A N 1
ATOM 2863 C CA . GLU A 1 366 ? 1.790 -6.537 -12.276 1.00 69.81 366 GLU A CA 1
ATOM 2864 C C . GLU A 1 366 ? 1.790 -7.897 -12.993 1.00 69.81 366 GLU A C 1
ATOM 2866 O O . GLU A 1 366 ? 1.305 -8.015 -14.118 1.00 69.81 366 GLU A O 1
ATOM 2871 N N . TYR A 1 367 ? 2.278 -8.955 -12.342 1.00 80.00 367 TYR A N 1
ATOM 2872 C CA . TYR A 1 367 ? 2.271 -10.300 -12.927 1.00 80.00 367 TYR A CA 1
ATOM 2873 C C . TYR A 1 367 ? 0.854 -10.849 -13.108 1.00 80.00 367 TYR A C 1
ATOM 2875 O O . TYR A 1 367 ? 0.582 -11.523 -14.105 1.00 80.00 367 TYR A O 1
ATOM 2883 N N . LYS A 1 368 ? -0.067 -10.546 -12.183 1.00 82.06 368 LYS A N 1
ATOM 2884 C CA . LYS A 1 368 ? -1.481 -10.922 -12.336 1.00 82.06 368 LYS A CA 1
ATOM 2885 C C . LYS A 1 368 ? -2.081 -10.267 -13.580 1.00 82.06 368 LYS A C 1
ATOM 2887 O O . LYS A 1 368 ? -2.763 -10.947 -14.346 1.00 82.06 368 LYS A O 1
ATOM 2892 N N . ASP A 1 369 ? -1.758 -8.999 -13.834 1.00 83.81 369 ASP A N 1
ATOM 2893 C CA . ASP A 1 369 ? -2.189 -8.274 -15.032 1.00 83.81 369 ASP A CA 1
ATOM 2894 C C . ASP A 1 369 ? -1.586 -8.859 -16.318 1.00 83.81 369 ASP A C 1
ATOM 2896 O O . ASP A 1 369 ? -2.288 -8.982 -17.330 1.00 83.81 369 ASP A O 1
ATOM 2900 N N . LEU A 1 370 ? -0.314 -9.281 -16.294 1.00 87.38 370 LEU A N 1
ATOM 2901 C CA . LEU A 1 370 ? 0.315 -9.985 -17.420 1.00 87.38 370 LEU A CA 1
ATOM 2902 C C . LEU A 1 370 ? -0.421 -11.292 -17.739 1.00 87.38 370 LEU A C 1
ATOM 2904 O O . LEU A 1 370 ? -0.751 -11.552 -18.902 1.00 87.38 370 LEU A O 1
ATOM 2908 N N . VAL A 1 371 ? -0.734 -12.096 -16.718 1.00 90.00 371 VAL A N 1
ATOM 2909 C CA . VAL A 1 371 ? -1.478 -13.349 -16.895 1.00 90.00 371 VAL A CA 1
ATOM 2910 C C . VAL A 1 371 ? -2.896 -13.075 -17.396 1.00 90.00 371 VAL A C 1
ATOM 2912 O O . VAL A 1 371 ? -3.318 -13.697 -18.374 1.00 90.00 371 VAL A O 1
ATOM 2915 N N . ALA A 1 372 ? -3.615 -12.123 -16.800 1.00 89.94 372 ALA A N 1
ATOM 2916 C CA . ALA A 1 372 ? -4.965 -11.758 -17.220 1.00 89.94 372 ALA A CA 1
ATOM 2917 C C . ALA A 1 372 ? -4.996 -11.292 -18.685 1.00 89.94 372 ALA A C 1
ATOM 2919 O O . ALA A 1 372 ? -5.804 -11.779 -19.478 1.00 89.94 372 ALA A O 1
ATOM 2920 N N . THR A 1 373 ? -4.053 -10.430 -19.077 1.00 89.81 373 THR A N 1
ATOM 2921 C CA . THR A 1 373 ? -3.906 -9.950 -20.460 1.00 89.81 373 THR A CA 1
ATOM 2922 C C . THR A 1 373 ? -3.588 -11.092 -21.425 1.00 89.81 373 THR A C 1
ATOM 2924 O O . THR A 1 373 ? -4.111 -11.122 -22.540 1.00 89.81 373 THR A O 1
ATOM 2927 N N . SER A 1 374 ? -2.775 -12.067 -21.004 1.00 93.44 374 SER A N 1
ATOM 2928 C CA . SER A 1 374 ? -2.462 -13.247 -21.821 1.00 93.44 374 SER A CA 1
ATOM 2929 C C . SER A 1 374 ? -3.684 -14.125 -22.111 1.00 93.44 374 SER A C 1
ATOM 2931 O O . SER A 1 374 ? -3.724 -14.818 -23.128 1.00 93.44 374 SER A O 1
ATOM 2933 N N . MET A 1 375 ? -4.680 -14.102 -21.220 1.00 94.56 375 MET A N 1
ATOM 2934 C CA . MET A 1 375 ? -5.886 -14.929 -21.293 1.00 94.56 375 MET A CA 1
ATOM 2935 C C . MET A 1 375 ? -7.070 -14.225 -21.965 1.00 94.56 375 MET A C 1
ATOM 2937 O O . MET A 1 375 ? -8.111 -14.859 -22.157 1.00 94.56 375 MET A O 1
ATOM 2941 N N . GLY A 1 376 ? -6.913 -12.946 -22.316 1.00 92.88 376 GLY A N 1
ATOM 2942 C CA . GLY A 1 376 ? -7.960 -12.111 -22.891 1.00 92.88 376 GLY A CA 1
ATOM 2943 C C . GLY A 1 376 ? -8.371 -12.482 -24.319 1.00 92.88 376 GLY A C 1
ATOM 2944 O O . GLY A 1 376 ? -7.742 -13.289 -25.008 1.00 92.88 376 GLY A O 1
ATOM 2945 N N . ASP A 1 377 ? -9.452 -11.845 -24.762 1.00 96.00 377 ASP A N 1
ATOM 2946 C CA . ASP A 1 377 ? -9.989 -11.973 -26.114 1.00 96.00 377 ASP A CA 1
ATOM 2947 C C . ASP A 1 377 ? -9.186 -11.136 -27.124 1.00 96.00 377 ASP A C 1
ATOM 2949 O O . ASP A 1 377 ? -8.910 -9.953 -26.916 1.00 96.00 377 ASP A O 1
ATOM 2953 N N . TYR A 1 378 ? -8.891 -11.728 -28.280 1.00 96.56 378 TYR A N 1
ATOM 2954 C CA . TYR A 1 378 ? -8.210 -11.080 -29.398 1.00 96.56 378 TYR A CA 1
ATOM 2955 C C . TYR A 1 378 ? -9.188 -10.837 -30.546 1.00 96.56 378 TYR A C 1
ATOM 2957 O O . TYR A 1 378 ? -9.699 -11.769 -31.170 1.00 96.56 378 TYR A O 1
ATOM 2965 N N . THR A 1 379 ? -9.439 -9.563 -30.848 1.00 97.56 379 THR A N 1
ATOM 2966 C CA . THR A 1 379 ? -10.293 -9.169 -31.976 1.00 97.56 379 THR A CA 1
ATOM 2967 C C . THR A 1 379 ? -9.468 -9.101 -33.252 1.00 97.56 379 THR A C 1
ATOM 2969 O O . THR A 1 379 ? -8.536 -8.307 -33.353 1.00 97.56 379 THR A O 1
ATOM 2972 N N . VAL A 1 380 ? -9.824 -9.917 -34.239 1.00 97.88 380 VAL A N 1
ATOM 2973 C CA . VAL A 1 380 ? -9.245 -9.911 -35.585 1.00 97.88 380 VAL A CA 1
ATOM 2974 C C . VAL A 1 380 ? -10.076 -9.015 -36.491 1.00 97.88 380 VAL A C 1
ATOM 2976 O O . VAL A 1 380 ? -11.295 -9.175 -36.594 1.00 97.88 380 VAL A O 1
ATOM 2979 N N . THR A 1 381 ? -9.403 -8.117 -37.205 1.00 96.81 381 THR A N 1
ATOM 2980 C CA . THR A 1 381 ? -9.986 -7.272 -38.251 1.00 96.81 381 THR A CA 1
ATOM 2981 C C . THR A 1 381 ? -9.345 -7.572 -39.605 1.00 96.81 381 THR A C 1
ATOM 2983 O O . THR A 1 381 ? -8.181 -7.967 -39.692 1.00 96.81 381 THR A O 1
ATOM 2986 N N . ALA A 1 382 ? -10.122 -7.417 -40.678 1.00 95.19 382 ALA A N 1
ATOM 2987 C CA . ALA A 1 382 ? -9.631 -7.612 -42.038 1.00 95.19 382 ALA A CA 1
ATOM 2988 C C . ALA A 1 382 ? -8.489 -6.632 -42.355 1.00 95.19 382 ALA A C 1
ATOM 2990 O O . ALA A 1 382 ? -8.529 -5.476 -41.930 1.00 95.19 382 ALA A O 1
ATOM 2991 N N . ASN A 1 383 ? -7.496 -7.085 -43.125 1.00 94.44 383 ASN A N 1
ATOM 2992 C CA . ASN A 1 383 ? -6.353 -6.281 -43.564 1.00 94.44 383 ASN A CA 1
ATOM 2993 C C . ASN A 1 383 ? -5.517 -5.669 -42.416 1.00 94.44 383 ASN A C 1
ATOM 2995 O O . ASN A 1 383 ? -4.902 -4.614 -42.580 1.00 94.44 383 ASN A O 1
ATOM 2999 N N . ALA A 1 384 ? -5.486 -6.320 -41.252 1.00 94.94 384 ALA A N 1
ATOM 3000 C CA . ALA A 1 384 ? -4.751 -5.867 -40.075 1.00 94.94 384 ALA A CA 1
ATOM 3001 C C . ALA A 1 384 ? -4.096 -7.035 -39.325 1.00 94.94 384 ALA A C 1
ATOM 3003 O O . ALA A 1 384 ? -4.371 -8.208 -39.593 1.00 94.94 384 ALA A O 1
ATOM 3004 N N . THR A 1 385 ? -3.214 -6.698 -38.385 1.00 96.12 385 THR A N 1
ATOM 3005 C CA . THR A 1 385 ? -2.559 -7.658 -37.492 1.00 96.12 385 THR A CA 1
ATOM 3006 C C . THR A 1 385 ? -2.898 -7.301 -36.050 1.00 96.12 385 THR A C 1
ATOM 3008 O O . THR A 1 385 ? -2.681 -6.168 -35.630 1.00 96.12 385 THR A O 1
ATOM 3011 N N . THR A 1 386 ? -3.422 -8.272 -35.310 1.00 97.19 386 THR A N 1
ATOM 3012 C CA . THR A 1 386 ? -3.679 -8.189 -33.869 1.00 97.19 386 THR A CA 1
ATOM 3013 C C . THR A 1 386 ? -2.496 -8.793 -33.117 1.00 97.19 386 THR A C 1
ATOM 3015 O O . THR A 1 386 ? -1.980 -9.837 -33.522 1.00 97.19 386 THR A O 1
ATOM 3018 N N . TYR A 1 387 ? -2.059 -8.158 -32.028 1.00 97.12 387 TYR A N 1
ATOM 3019 C CA . TYR A 1 387 ? -0.856 -8.566 -31.299 1.00 97.12 387 TYR A CA 1
ATOM 3020 C C . TYR A 1 387 ? -1.174 -9.225 -29.956 1.00 97.12 387 TYR A C 1
ATOM 3022 O O . TYR A 1 387 ? -2.064 -8.774 -29.238 1.00 97.12 387 TYR A O 1
ATOM 3030 N N . ALA A 1 388 ? -0.427 -10.276 -29.611 1.00 96.81 388 ALA A N 1
ATOM 3031 C CA . ALA A 1 388 ? -0.623 -11.060 -28.394 1.00 96.81 388 ALA A CA 1
ATOM 3032 C C . ALA A 1 388 ? 0.688 -11.278 -27.617 1.00 96.81 388 ALA A C 1
ATOM 3034 O O . ALA A 1 388 ? 1.745 -11.542 -28.194 1.00 96.81 388 ALA A O 1
ATOM 3035 N N . LYS A 1 389 ? 0.615 -11.198 -26.286 1.00 97.00 389 LYS A N 1
ATOM 3036 C CA . LYS A 1 389 ? 1.719 -11.511 -25.367 1.00 97.00 389 LYS A CA 1
ATOM 3037 C C . LYS A 1 389 ? 1.244 -12.606 -24.425 1.00 97.00 389 LYS A C 1
ATOM 3039 O O . LYS A 1 389 ? 0.294 -12.391 -23.678 1.00 97.00 389 LYS A O 1
ATOM 3044 N N . LEU A 1 390 ? 1.858 -13.779 -24.525 1.00 97.56 390 LEU A N 1
ATOM 3045 C CA . LEU A 1 390 ? 1.495 -14.958 -23.750 1.00 97.56 390 LEU A CA 1
ATOM 3046 C C . LEU A 1 390 ? 2.600 -15.267 -22.738 1.00 97.56 390 LEU A C 1
ATOM 3048 O O . LEU A 1 390 ? 3.781 -15.221 -23.090 1.00 97.56 390 LEU A O 1
ATOM 3052 N N . TYR A 1 391 ? 2.206 -15.612 -21.513 1.00 96.69 391 TYR A N 1
ATOM 3053 C CA . TYR A 1 391 ? 3.122 -15.922 -20.416 1.00 96.69 391 TYR A CA 1
ATOM 3054 C C . TYR A 1 391 ? 2.815 -17.298 -19.837 1.00 96.69 391 TYR A C 1
ATOM 3056 O O . TYR A 1 391 ? 1.643 -17.643 -19.666 1.00 96.69 391 TYR A O 1
ATOM 3064 N N . LEU A 1 392 ? 3.857 -18.072 -19.533 1.00 96.38 392 LEU A N 1
ATOM 3065 C CA . LEU A 1 392 ? 3.746 -19.362 -18.851 1.00 96.38 392 LEU A CA 1
ATOM 3066 C C . LEU A 1 392 ? 4.666 -19.389 -17.627 1.00 96.38 392 LEU A C 1
ATOM 3068 O O . LEU A 1 392 ? 5.806 -18.941 -17.692 1.00 96.38 392 LEU A O 1
ATOM 3072 N N . GLU A 1 393 ? 4.189 -19.963 -16.524 1.00 94.62 393 GLU A N 1
ATOM 3073 C CA . GLU A 1 393 ? 5.001 -20.197 -15.326 1.00 94.62 393 GLU A CA 1
ATOM 3074 C C . GLU A 1 393 ? 5.715 -21.551 -15.427 1.00 94.62 393 GLU A C 1
ATOM 3076 O O . GLU A 1 393 ? 5.081 -22.579 -15.692 1.00 94.62 393 GLU A O 1
ATOM 3081 N N . SER A 1 394 ? 7.031 -21.566 -15.205 1.00 94.19 394 SER A N 1
ATOM 3082 C CA . SER A 1 394 ? 7.804 -22.808 -15.133 1.00 94.19 394 SER A CA 1
ATOM 3083 C C . SER A 1 394 ? 7.298 -23.713 -14.000 1.00 94.19 394 SER A C 1
ATOM 3085 O O . SER A 1 394 ? 7.027 -23.265 -12.886 1.00 94.19 394 SER A O 1
ATOM 3087 N N . GLN A 1 395 ? 7.198 -25.022 -14.248 1.00 94.06 395 GLN A N 1
ATOM 3088 C CA . GLN A 1 395 ? 6.841 -26.008 -13.219 1.00 94.06 395 GLN A CA 1
ATOM 3089 C C . GLN A 1 395 ? 7.903 -26.111 -12.120 1.00 94.06 395 GLN A C 1
ATOM 3091 O O . GLN A 1 395 ? 7.584 -26.541 -11.014 1.00 94.06 395 GLN A O 1
ATOM 3096 N N . SER A 1 396 ? 9.148 -25.726 -12.416 1.00 90.94 396 SER A N 1
ATOM 3097 C CA . SER A 1 396 ? 10.243 -25.689 -11.446 1.00 90.94 396 SER A CA 1
ATOM 3098 C C . SER A 1 396 ? 10.384 -24.339 -10.745 1.00 90.94 396 SER A C 1
ATOM 3100 O O . SER A 1 396 ? 11.338 -24.170 -9.989 1.00 90.94 396 SER A O 1
ATOM 3102 N N . TYR A 1 397 ? 9.490 -23.375 -10.999 1.00 86.00 397 TYR A N 1
ATOM 3103 C CA . TYR A 1 397 ? 9.534 -22.086 -10.319 1.00 86.00 397 TYR A CA 1
ATOM 3104 C C . TYR A 1 397 ? 9.359 -22.280 -8.811 1.00 86.00 397 TYR A C 1
ATOM 3106 O O . TYR A 1 397 ? 8.357 -22.831 -8.346 1.00 86.00 397 TYR A O 1
ATOM 3114 N N . VAL A 1 398 ? 10.353 -21.814 -8.058 1.00 79.50 398 VAL A N 1
ATOM 3115 C CA . VAL A 1 398 ? 10.305 -21.732 -6.603 1.00 79.50 398 VAL A CA 1
ATOM 3116 C C . VAL A 1 398 ? 10.234 -20.250 -6.250 1.00 79.50 398 VAL A C 1
ATOM 3118 O O . VAL A 1 398 ? 11.164 -19.513 -6.582 1.00 79.50 398 VAL A O 1
ATOM 3121 N N . PRO A 1 399 ? 9.155 -19.804 -5.593 1.00 69.88 399 PRO A N 1
ATOM 3122 C CA . PRO A 1 399 ? 9.056 -18.443 -5.101 1.00 69.88 399 PRO A CA 1
ATOM 3123 C C . PRO A 1 399 ? 10.246 -18.067 -4.215 1.00 69.88 399 PRO A C 1
ATOM 3125 O O . PRO A 1 399 ? 10.703 -18.912 -3.437 1.00 69.88 399 PRO A O 1
ATOM 3128 N N . PRO A 1 400 ? 10.713 -16.810 -4.255 1.00 66.44 400 PRO A N 1
ATOM 3129 C CA . PRO A 1 400 ? 11.697 -16.329 -3.299 1.00 66.44 400 PRO A CA 1
ATOM 3130 C C . PRO A 1 400 ? 11.224 -16.584 -1.861 1.00 66.44 400 PRO A C 1
ATOM 3132 O O . PRO A 1 400 ? 10.111 -16.219 -1.488 1.00 66.44 400 PRO A O 1
ATOM 3135 N N . THR A 1 401 ? 12.075 -17.198 -1.034 1.00 63.53 401 THR A N 1
ATOM 3136 C CA . THR A 1 401 ? 11.777 -17.454 0.391 1.00 63.53 401 THR A CA 1
ATOM 3137 C C . THR A 1 401 ? 11.643 -16.155 1.194 1.00 63.53 401 THR A C 1
ATOM 3139 O O . THR A 1 401 ? 11.030 -16.142 2.259 1.00 63.53 401 THR A O 1
ATOM 3142 N N . VAL A 1 402 ? 12.232 -15.065 0.693 1.00 65.75 402 VAL A N 1
ATOM 3143 C CA . VAL A 1 402 ? 12.173 -13.728 1.282 1.00 65.75 402 VAL A CA 1
ATOM 3144 C C . VAL A 1 402 ? 11.832 -12.735 0.178 1.00 65.75 402 VAL A C 1
ATOM 3146 O O . VAL A 1 402 ? 12.574 -12.610 -0.794 1.00 65.75 402 VAL A O 1
ATOM 3149 N N . THR A 1 403 ? 10.724 -12.018 0.347 1.00 70.06 403 THR A N 1
ATOM 3150 C CA . THR A 1 403 ? 10.421 -10.826 -0.448 1.00 70.06 403 THR A CA 1
ATOM 3151 C C . THR A 1 403 ? 11.008 -9.628 0.278 1.00 70.06 403 THR A C 1
ATOM 3153 O O . THR A 1 403 ? 10.692 -9.385 1.443 1.00 70.06 403 THR A O 1
ATOM 3156 N N . TYR A 1 404 ? 11.890 -8.900 -0.395 1.00 81.75 404 TYR A N 1
ATOM 3157 C CA . TYR A 1 404 ? 12.491 -7.698 0.160 1.00 81.75 404 TYR A CA 1
ATOM 3158 C C . TYR A 1 404 ? 11.661 -6.481 -0.223 1.00 81.75 404 TYR A C 1
ATOM 3160 O O . TYR A 1 404 ? 11.430 -6.224 -1.401 1.00 81.75 404 TYR A O 1
ATOM 3168 N N . GLU A 1 405 ? 11.250 -5.718 0.782 1.00 86.12 405 GLU A N 1
ATOM 3169 C CA . GLU A 1 405 ? 10.558 -4.448 0.600 1.00 86.12 405 GLU A CA 1
ATOM 3170 C C . GLU A 1 405 ? 11.523 -3.297 0.883 1.00 86.12 405 GLU A C 1
ATOM 3172 O O . GLU A 1 405 ? 12.316 -3.349 1.826 1.00 86.12 405 GLU A O 1
ATOM 3177 N N . ASN A 1 406 ? 11.437 -2.217 0.105 1.00 89.00 406 ASN A N 1
ATOM 3178 C CA . ASN A 1 406 ? 12.234 -1.013 0.365 1.00 89.00 406 ASN A CA 1
ATOM 3179 C C . ASN A 1 406 ? 11.912 -0.395 1.748 1.00 89.00 406 ASN A C 1
ATOM 3181 O O . ASN A 1 406 ? 12.796 0.177 2.405 1.00 89.00 406 ASN A O 1
ATOM 3185 N N . TYR A 1 407 ? 10.656 -0.551 2.191 1.00 91.31 407 TYR A N 1
ATOM 3186 C CA . TYR A 1 407 ? 10.101 -0.031 3.444 1.00 91.31 407 TYR A CA 1
ATOM 3187 C C . TYR A 1 407 ? 9.263 -1.099 4.168 1.00 91.31 407 TYR A C 1
ATOM 3189 O O . TYR A 1 407 ? 8.036 -1.041 4.103 1.00 91.31 407 TYR A O 1
ATOM 3197 N N . PRO A 1 408 ? 9.902 -2.056 4.865 1.00 88.88 408 PRO A N 1
ATOM 3198 C CA . PRO A 1 408 ? 9.184 -3.125 5.547 1.00 88.88 408 PRO A CA 1
ATOM 3199 C C . PRO A 1 408 ? 8.350 -2.594 6.716 1.00 88.88 408 PRO A C 1
ATOM 3201 O O . PRO A 1 408 ? 8.744 -1.645 7.405 1.00 88.88 408 PRO A O 1
ATOM 3204 N N . ASP A 1 409 ? 7.223 -3.253 6.984 1.00 90.00 409 ASP A N 1
ATOM 3205 C CA . ASP A 1 409 ? 6.422 -2.977 8.174 1.00 90.00 409 ASP A CA 1
ATOM 3206 C C . ASP A 1 409 ? 7.201 -3.310 9.461 1.00 90.00 409 ASP A C 1
ATOM 3208 O O . ASP A 1 409 ? 7.691 -4.434 9.618 1.00 90.00 409 ASP A O 1
ATOM 3212 N N . PRO A 1 410 ? 7.298 -2.377 10.426 1.00 91.75 410 PRO A N 1
ATOM 3213 C CA . PRO A 1 410 ? 7.890 -2.682 11.720 1.00 91.75 410 PRO A CA 1
ATOM 3214 C C . PRO A 1 410 ? 7.006 -3.640 12.528 1.00 91.75 410 PRO A C 1
ATOM 3216 O O . PRO A 1 410 ? 5.792 -3.738 12.333 1.00 91.75 410 PRO A O 1
ATOM 3219 N N . VAL A 1 411 ? 7.612 -4.311 13.510 1.00 91.62 411 VAL A N 1
ATOM 3220 C CA . VAL A 1 411 ? 6.871 -5.124 14.482 1.00 91.62 411 VAL A CA 1
ATOM 3221 C C . VAL A 1 411 ? 6.079 -4.199 15.404 1.00 91.62 411 VAL A C 1
ATOM 3223 O O . VAL A 1 411 ? 6.650 -3.493 16.240 1.00 91.62 411 VAL A O 1
ATOM 3226 N N . GLN A 1 412 ? 4.757 -4.216 15.252 1.00 91.94 412 GLN A N 1
ATOM 3227 C CA . GLN A 1 412 ? 3.818 -3.405 16.023 1.00 91.94 412 GLN A CA 1
ATOM 3228 C C . GLN A 1 412 ? 2.585 -4.227 16.408 1.00 91.94 412 GLN A C 1
ATOM 3230 O O . GLN A 1 412 ? 2.306 -5.246 15.768 1.00 91.94 412 GLN A O 1
ATOM 3235 N N . PRO A 1 413 ? 1.829 -3.803 17.434 1.00 88.56 413 PRO A N 1
ATOM 3236 C CA . PRO A 1 413 ? 0.562 -4.442 17.745 1.00 88.56 413 PRO A CA 1
ATOM 3237 C C . PRO A 1 413 ? -0.419 -4.330 16.572 1.00 88.56 413 PRO A C 1
ATOM 3239 O O . PRO A 1 413 ? -0.576 -3.258 15.991 1.00 88.56 413 PRO A O 1
ATOM 3242 N N . ALA A 1 414 ? -1.108 -5.423 16.238 1.00 86.31 414 ALA A N 1
ATOM 3243 C CA . ALA A 1 414 ? -2.014 -5.474 15.085 1.00 86.31 414 ALA A CA 1
ATOM 3244 C C . ALA A 1 414 ? -3.217 -4.515 15.198 1.00 86.31 414 ALA A C 1
ATOM 3246 O O . ALA A 1 414 ? -3.769 -4.096 14.184 1.00 86.31 414 ALA A O 1
ATOM 3247 N N . TYR A 1 415 ? -3.606 -4.148 16.424 1.00 87.38 415 TYR A N 1
ATOM 3248 C CA . TYR A 1 415 ? -4.707 -3.222 16.702 1.00 87.38 415 TYR A CA 1
ATOM 3249 C C . TYR A 1 415 ? -4.350 -1.746 16.507 1.00 87.38 415 TYR A C 1
ATOM 3251 O O . TYR A 1 415 ? -5.247 -0.903 16.518 1.00 87.38 415 TYR A O 1
ATOM 3259 N N . LEU A 1 416 ? -3.059 -1.421 16.395 1.00 93.00 416 LEU A N 1
ATOM 3260 C CA . LEU A 1 416 ? -2.572 -0.048 16.365 1.00 93.00 416 LEU A CA 1
ATOM 3261 C C . LEU A 1 416 ? -3.109 0.685 15.130 1.00 93.00 416 LEU A C 1
ATOM 3263 O O . LEU A 1 416 ? -2.990 0.188 14.010 1.00 93.00 416 LEU A O 1
ATOM 3267 N N . LYS A 1 417 ? -3.662 1.884 15.331 1.00 93.62 417 LYS A N 1
ATOM 3268 C CA . LYS A 1 417 ? -4.069 2.795 14.249 1.00 93.62 417 LYS A CA 1
ATOM 3269 C C . LYS A 1 417 ? -3.163 4.018 14.205 1.00 93.62 417 LYS A C 1
ATOM 3271 O O . LYS A 1 417 ? -2.581 4.404 15.219 1.00 93.62 417 LYS A O 1
ATOM 3276 N N . LEU A 1 418 ? -3.054 4.644 13.036 1.00 93.88 418 LEU A N 1
ATOM 3277 C CA . LEU A 1 418 ? -2.333 5.905 12.903 1.00 93.88 418 LEU A CA 1
ATOM 3278 C C . LEU A 1 418 ? -3.120 7.034 13.597 1.00 93.88 418 LEU A C 1
ATOM 3280 O O . LEU A 1 418 ? -4.278 7.260 13.242 1.00 93.88 418 LEU A O 1
ATOM 3284 N N . PRO A 1 419 ? -2.534 7.753 14.571 1.00 91.44 419 PRO A N 1
ATOM 3285 C CA . PRO A 1 419 ? -3.164 8.937 15.139 1.00 91.44 419 PRO A CA 1
ATOM 3286 C C . PRO A 1 419 ? -3.065 10.134 14.189 1.00 91.44 419 PRO A C 1
ATOM 3288 O O . PRO A 1 419 ? -2.104 10.265 13.436 1.00 91.44 419 PRO A O 1
ATOM 3291 N N . ASP A 1 420 ? -3.989 11.084 14.328 1.00 90.56 420 ASP A N 1
ATOM 3292 C CA . ASP A 1 420 ? -3.932 12.369 13.613 1.00 90.56 420 ASP A CA 1
ATOM 3293 C C . ASP A 1 420 ? -2.730 13.233 14.014 1.00 90.56 420 ASP A C 1
ATOM 3295 O O . ASP A 1 420 ? -2.354 14.153 13.290 1.00 90.56 420 ASP A O 1
ATOM 3299 N N . SER A 1 421 ? -2.168 13.004 15.206 1.00 93.94 421 SER A N 1
ATOM 3300 C CA . SER A 1 421 ? -1.005 13.756 15.663 1.00 93.94 421 SER A CA 1
ATOM 3301 C C . SER A 1 421 ? -0.157 13.019 16.699 1.00 93.94 421 SER A C 1
ATOM 3303 O O . SER A 1 421 ? -0.668 12.206 17.467 1.00 93.94 421 SER A O 1
ATOM 3305 N N . PHE A 1 422 ? 1.128 13.369 16.750 1.00 95.75 422 PHE A N 1
ATOM 3306 C CA . PHE A 1 422 ? 2.106 12.907 17.730 1.00 95.75 422 PHE A CA 1
ATOM 3307 C C . PHE A 1 422 ? 2.694 14.080 18.514 1.00 95.75 422 PHE A C 1
ATOM 3309 O O . PHE A 1 422 ? 2.993 15.143 17.962 1.00 95.75 422 PHE A O 1
ATOM 3316 N N . LYS A 1 423 ? 2.934 13.849 19.806 1.00 96.06 423 LYS A N 1
ATOM 3317 C CA . LYS A 1 423 ? 3.767 14.706 20.653 1.00 96.06 423 LYS A CA 1
ATOM 3318 C C . LYS A 1 423 ? 5.130 14.054 20.847 1.00 96.06 423 LYS A C 1
ATOM 3320 O O . LYS A 1 423 ? 5.216 12.870 21.164 1.00 96.06 423 LYS A O 1
ATOM 3325 N N . PHE A 1 424 ? 6.186 14.846 20.708 1.00 95.50 424 PHE A N 1
ATOM 3326 C CA . PHE A 1 424 ? 7.560 14.406 20.925 1.00 95.50 424 PHE A CA 1
ATOM 3327 C C . PHE A 1 424 ? 8.144 15.061 22.172 1.00 95.50 424 PHE A C 1
ATOM 3329 O O . PHE A 1 424 ? 7.849 16.218 22.472 1.00 95.50 424 PHE A O 1
ATOM 3336 N N . GLY A 1 425 ? 8.976 14.311 22.889 1.00 93.12 425 GLY A N 1
ATOM 3337 C CA . GLY A 1 425 ? 9.709 14.814 24.045 1.00 93.12 425 GLY A CA 1
ATOM 3338 C C . GLY A 1 425 ? 10.804 15.802 23.644 1.00 93.12 425 GLY A C 1
ATOM 3339 O O . GLY A 1 425 ? 11.101 15.991 22.462 1.00 93.12 425 GLY A O 1
ATOM 3340 N N . GLU A 1 426 ? 11.434 16.413 24.647 1.00 89.31 426 GLU A N 1
ATOM 3341 C CA . GLU A 1 426 ? 12.534 17.353 24.427 1.00 89.31 426 GLU A CA 1
ATOM 3342 C C . GLU A 1 426 ? 13.702 16.715 23.659 1.00 89.31 426 GLU A C 1
ATOM 3344 O O . GLU A 1 426 ? 14.048 15.542 23.848 1.00 89.31 426 GLU A O 1
ATOM 3349 N N . ALA A 1 427 ? 14.336 17.519 22.802 1.00 88.25 427 ALA A N 1
ATOM 3350 C CA . ALA A 1 427 ? 15.473 17.098 21.997 1.00 88.25 427 ALA A CA 1
ATOM 3351 C C . ALA A 1 427 ? 16.646 16.648 22.881 1.00 88.25 427 ALA A C 1
ATOM 3353 O O . ALA A 1 427 ? 17.151 17.414 23.703 1.00 88.25 427 ALA A O 1
ATOM 3354 N N . LYS A 1 428 ? 17.153 15.435 22.649 1.00 88.94 428 LYS A N 1
ATOM 3355 C CA . LYS A 1 428 ? 18.400 14.950 23.266 1.00 88.94 428 LYS A CA 1
ATOM 3356 C C . LYS A 1 428 ? 19.520 14.990 22.233 1.00 88.94 428 LYS A C 1
ATOM 3358 O O . LYS A 1 428 ? 19.419 14.289 21.227 1.00 88.94 428 LYS A O 1
ATOM 3363 N N . SER A 1 429 ? 20.575 15.767 22.482 1.00 89.31 429 SER A N 1
ATOM 3364 C CA . SER A 1 429 ? 21.704 15.920 21.557 1.00 89.31 429 SER A CA 1
ATOM 3365 C C . SER A 1 429 ? 22.934 15.095 21.950 1.00 89.31 429 SER A C 1
ATOM 3367 O O . SER A 1 429 ? 23.128 14.740 23.114 1.00 89.31 429 SER A O 1
ATOM 3369 N N . GLY A 1 430 ? 23.775 14.786 20.965 1.00 87.88 430 GLY A N 1
ATOM 3370 C CA . GLY A 1 430 ? 25.100 14.199 21.143 1.00 87.88 430 GLY A CA 1
ATOM 3371 C C . GLY A 1 430 ? 26.017 14.574 19.981 1.00 87.88 430 GLY A C 1
ATOM 3372 O O . GLY A 1 430 ? 25.575 14.620 18.835 1.00 87.88 430 GLY A O 1
ATOM 3373 N N . ASN A 1 431 ? 27.290 14.845 20.276 1.00 88.31 431 ASN A N 1
ATOM 3374 C CA . ASN A 1 431 ? 28.297 15.143 19.257 1.00 88.31 431 ASN A CA 1
ATOM 3375 C C . ASN A 1 431 ? 28.981 13.858 18.793 1.00 88.31 431 ASN A C 1
ATOM 3377 O O . ASN A 1 431 ? 29.571 13.127 19.593 1.00 88.31 431 ASN A O 1
ATOM 3381 N N . LEU A 1 432 ? 28.935 13.616 17.489 1.00 88.94 432 LEU A N 1
ATOM 3382 C CA . LEU A 1 432 ? 29.576 12.492 16.834 1.00 88.94 432 LEU A CA 1
ATOM 3383 C C . LEU A 1 432 ? 31.024 12.859 16.503 1.00 88.94 432 LEU A C 1
ATOM 3385 O O . LEU A 1 432 ? 31.303 13.858 15.843 1.00 88.94 432 LEU A O 1
ATOM 3389 N N . LYS A 1 433 ? 31.968 12.039 16.967 1.00 89.19 433 LYS A N 1
ATOM 3390 C CA . LYS A 1 433 ? 33.390 12.204 16.650 1.00 89.19 433 LYS A CA 1
ATOM 3391 C C . LYS A 1 433 ? 33.667 11.605 15.270 1.00 89.19 433 LYS A C 1
ATOM 3393 O O . LYS A 1 433 ? 33.883 10.402 15.172 1.00 89.19 433 LYS A O 1
ATOM 3398 N N . MET A 1 434 ? 33.622 12.438 14.234 1.00 90.31 434 MET A N 1
ATOM 3399 C CA . MET A 1 434 ? 33.800 12.054 12.828 1.00 90.31 434 MET A CA 1
ATOM 3400 C C . MET A 1 434 ? 34.744 13.039 12.132 1.00 90.31 434 MET A C 1
ATOM 3402 O O . MET A 1 434 ? 34.786 14.212 12.507 1.00 90.31 434 MET A O 1
ATOM 3406 N N . ALA A 1 435 ? 35.500 12.568 11.141 1.00 90.69 435 ALA A N 1
ATOM 3407 C CA . ALA A 1 435 ? 36.328 13.417 10.288 1.00 90.69 435 ALA A CA 1
ATOM 3408 C C . ALA A 1 435 ? 35.549 13.877 9.045 1.00 90.69 435 ALA A C 1
ATOM 3410 O O . ALA A 1 435 ? 34.619 13.204 8.597 1.00 90.69 435 ALA A O 1
ATOM 3411 N N . GLY A 1 436 ? 35.951 15.009 8.467 1.00 88.50 436 GLY A N 1
ATOM 3412 C CA . GLY A 1 436 ? 35.370 15.533 7.230 1.00 88.50 436 GLY A CA 1
ATOM 3413 C C . GLY A 1 436 ? 33.960 16.122 7.369 1.00 88.50 436 GLY A C 1
ATOM 3414 O O . GLY A 1 436 ? 33.422 16.275 8.461 1.00 88.50 436 GLY A O 1
ATOM 3415 N N . THR A 1 437 ? 33.369 16.483 6.230 1.00 86.25 437 THR A N 1
ATOM 3416 C CA . THR A 1 437 ? 32.021 17.068 6.133 1.00 86.25 437 THR A CA 1
ATOM 3417 C C . THR A 1 437 ? 31.003 16.008 5.738 1.00 86.25 437 THR A C 1
ATOM 3419 O O . THR A 1 437 ? 31.248 15.247 4.799 1.00 86.25 437 THR A O 1
ATOM 3422 N N . VAL A 1 438 ? 29.845 15.984 6.403 1.00 86.94 438 VAL A N 1
ATOM 3423 C CA . VAL A 1 438 ? 28.755 15.044 6.093 1.00 86.94 438 VAL A CA 1
ATOM 3424 C C . VAL A 1 438 ? 28.237 15.243 4.665 1.00 86.94 438 VAL A C 1
ATOM 3426 O O . VAL A 1 438 ? 28.071 16.367 4.197 1.00 86.94 438 VAL A O 1
ATOM 3429 N N . LYS A 1 439 ? 27.981 14.134 3.965 1.00 87.25 439 LYS A N 1
ATOM 3430 C CA . LYS A 1 439 ? 27.373 14.084 2.624 1.00 87.25 439 LYS A CA 1
ATOM 3431 C C . LYS A 1 439 ? 26.002 13.422 2.630 1.00 87.25 439 LYS A C 1
ATOM 3433 O O . LYS A 1 439 ? 25.087 13.915 1.978 1.00 87.25 439 LYS A O 1
ATOM 3438 N N . ARG A 1 440 ? 25.868 12.320 3.370 1.00 90.38 440 ARG A N 1
ATOM 3439 C CA . ARG A 1 440 ? 24.640 11.526 3.466 1.00 90.38 440 ARG A CA 1
ATOM 3440 C C . ARG A 1 440 ? 24.576 10.848 4.827 1.00 90.38 440 ARG A C 1
ATOM 3442 O O . ARG A 1 440 ? 25.598 10.376 5.316 1.00 90.38 440 ARG A O 1
ATOM 3449 N N . ALA A 1 441 ? 23.384 10.755 5.404 1.00 91.44 441 ALA A N 1
ATOM 3450 C CA . ALA A 1 441 ? 23.107 9.872 6.530 1.00 91.44 441 ALA A CA 1
ATOM 3451 C C . ALA A 1 441 ? 21.856 9.049 6.218 1.00 91.44 441 ALA A C 1
ATOM 3453 O O . ALA A 1 441 ? 20.884 9.581 5.681 1.00 91.44 441 ALA A O 1
ATOM 3454 N N . ILE A 1 442 ? 21.889 7.754 6.525 1.00 92.88 442 ILE A N 1
ATOM 3455 C CA . ILE A 1 442 ? 20.765 6.842 6.305 1.00 92.88 442 ILE A CA 1
ATOM 3456 C C . ILE A 1 442 ? 20.509 6.066 7.592 1.00 92.88 442 ILE A C 1
ATOM 3458 O O . ILE A 1 442 ? 21.355 5.284 8.032 1.00 92.88 442 ILE A O 1
ATOM 3462 N N . VAL A 1 443 ? 19.336 6.280 8.185 1.00 90.81 443 VAL A N 1
ATOM 3463 C CA . VAL A 1 443 ? 18.880 5.548 9.373 1.00 90.81 443 VAL A CA 1
ATOM 3464 C C . VAL A 1 443 ? 18.332 4.181 8.958 1.00 90.81 443 VAL A C 1
ATOM 3466 O O . VAL A 1 443 ? 17.524 4.087 8.033 1.00 90.81 443 VAL A O 1
ATOM 3469 N N . ARG A 1 444 ? 18.740 3.120 9.657 1.00 85.31 444 ARG A N 1
ATOM 3470 C CA . ARG A 1 444 ? 18.199 1.760 9.536 1.00 85.31 444 ARG A CA 1
ATOM 3471 C C . ARG A 1 444 ? 18.053 1.160 10.935 1.00 85.31 444 ARG A C 1
ATOM 3473 O O . ARG A 1 444 ? 19.038 0.764 11.560 1.00 85.31 444 ARG A O 1
ATOM 3480 N N . GLY A 1 445 ? 16.815 1.107 11.427 1.00 82.44 445 GLY A N 1
ATOM 3481 C CA . GLY A 1 445 ? 16.523 0.680 12.797 1.00 82.44 445 GLY A CA 1
ATOM 3482 C C . GLY A 1 445 ? 17.267 1.542 13.821 1.00 82.44 445 GLY A C 1
ATOM 3483 O O . GLY A 1 445 ? 17.280 2.768 13.729 1.00 82.44 445 GLY A O 1
ATOM 3484 N N . ASP A 1 446 ? 17.949 0.898 14.764 1.00 85.94 446 ASP A N 1
ATOM 3485 C CA . ASP A 1 446 ? 18.674 1.580 15.844 1.00 85.94 446 ASP A CA 1
ATOM 3486 C C . ASP A 1 446 ? 20.067 2.099 15.435 1.00 85.94 446 ASP A C 1
ATOM 3488 O O . ASP A 1 446 ? 20.839 2.554 16.285 1.00 85.94 446 ASP A O 1
ATOM 3492 N N . SER A 1 447 ? 20.422 2.022 14.149 1.00 92.31 447 SER A N 1
ATOM 3493 C CA . SER A 1 447 ? 21.723 2.458 13.635 1.00 92.31 447 SER A CA 1
ATOM 3494 C C . SER A 1 447 ? 21.601 3.438 12.471 1.00 92.31 447 SER A C 1
ATOM 3496 O O . SER A 1 447 ? 20.584 3.498 11.782 1.00 92.31 447 SER A O 1
ATOM 3498 N N . THR A 1 448 ? 22.667 4.197 12.233 1.00 93.94 448 THR A N 1
ATOM 3499 C CA . THR A 1 448 ? 22.781 5.120 11.096 1.00 93.94 448 THR A CA 1
ATOM 3500 C C . THR A 1 448 ? 24.125 4.937 10.413 1.00 93.94 448 THR A C 1
ATOM 3502 O O . THR A 1 448 ? 25.151 4.887 11.089 1.00 93.94 448 THR A O 1
ATOM 3505 N N . VAL A 1 449 ? 24.130 4.868 9.081 1.00 95.62 449 VAL A N 1
ATOM 3506 C CA . VAL A 1 449 ? 25.361 4.969 8.284 1.00 95.62 449 VAL A CA 1
ATOM 3507 C C . VAL A 1 449 ? 25.513 6.401 7.792 1.00 95.62 449 VAL A C 1
ATOM 3509 O O . VAL A 1 449 ? 24.589 6.943 7.185 1.00 95.62 449 VAL A O 1
ATOM 3512 N N . ILE A 1 450 ? 26.668 7.007 8.061 1.00 94.38 450 ILE A N 1
ATOM 3513 C CA . ILE A 1 450 ? 26.986 8.389 7.693 1.00 94.38 450 ILE A CA 1
ATOM 3514 C C . ILE A 1 450 ? 28.205 8.397 6.772 1.00 94.38 450 ILE A C 1
ATOM 3516 O O . ILE A 1 450 ? 29.269 7.921 7.160 1.00 94.38 450 ILE A O 1
ATOM 3520 N N . LEU A 1 451 ? 28.051 8.959 5.573 1.00 94.56 451 LEU A N 1
ATOM 3521 C CA . LEU A 1 451 ? 29.145 9.280 4.657 1.00 94.56 451 LEU A CA 1
ATOM 3522 C C . LEU A 1 451 ? 29.649 10.692 4.949 1.00 94.56 451 LEU A C 1
ATOM 3524 O O . LEU A 1 451 ? 28.863 11.646 4.926 1.00 94.56 451 LEU A O 1
ATOM 3528 N N . THR A 1 452 ? 30.956 10.834 5.140 1.00 92.44 452 THR A N 1
ATOM 3529 C CA . THR A 1 452 ? 31.641 12.126 5.210 1.00 92.44 452 THR A CA 1
ATOM 3530 C C . THR A 1 452 ? 32.823 12.160 4.242 1.00 92.44 452 THR A C 1
ATOM 3532 O O . THR A 1 452 ? 33.368 11.117 3.892 1.00 92.44 452 THR A O 1
ATOM 3535 N N . ASN A 1 453 ? 33.235 13.357 3.816 1.00 89.75 453 ASN A N 1
ATOM 3536 C CA . ASN A 1 453 ? 34.446 13.542 3.011 1.00 89.75 453 ASN A CA 1
ATOM 3537 C C . ASN A 1 453 ? 35.400 14.544 3.675 1.00 89.75 453 ASN A C 1
ATOM 3539 O O . ASN A 1 453 ? 35.005 15.671 3.984 1.00 89.75 453 ASN A O 1
ATOM 3543 N N . GLU A 1 454 ? 36.667 14.164 3.831 1.00 90.31 454 GLU A N 1
ATOM 3544 C CA . GLU A 1 454 ? 37.778 15.054 4.179 1.00 90.31 454 GLU A CA 1
ATOM 3545 C C . GLU A 1 454 ? 38.561 15.386 2.897 1.00 90.31 454 GLU A C 1
ATOM 3547 O O . GLU A 1 454 ? 39.408 14.626 2.424 1.00 90.31 454 GLU A O 1
ATOM 3552 N N . GLY A 1 455 ? 38.206 16.502 2.253 1.00 87.06 455 GLY A N 1
ATOM 3553 C CA . GLY A 1 455 ? 38.674 16.795 0.896 1.00 87.06 455 GLY A CA 1
ATOM 3554 C C . GLY A 1 455 ? 38.108 15.788 -0.113 1.00 87.06 455 GLY A C 1
ATOM 3555 O O . GLY A 1 455 ? 36.895 15.739 -0.325 1.00 87.06 455 GLY A O 1
ATOM 3556 N N . THR A 1 456 ? 38.978 14.997 -0.746 1.00 84.06 456 THR A N 1
ATOM 3557 C CA . THR A 1 456 ? 38.599 13.917 -1.680 1.00 84.06 456 THR A CA 1
ATOM 3558 C C . THR A 1 456 ? 38.568 12.529 -1.032 1.00 84.06 456 THR A C 1
ATOM 3560 O O . THR A 1 456 ? 38.169 11.572 -1.698 1.00 84.06 456 THR A O 1
ATOM 3563 N N . THR A 1 457 ? 38.952 12.417 0.245 1.00 90.56 457 THR A N 1
ATOM 3564 C CA . THR A 1 457 ? 38.990 11.157 1.001 1.00 90.56 457 THR A CA 1
ATOM 3565 C C . THR A 1 457 ? 37.630 10.880 1.646 1.00 90.56 457 THR A C 1
ATOM 3567 O O . THR A 1 457 ? 37.181 11.695 2.455 1.00 90.56 457 THR A O 1
ATOM 3570 N N . PRO A 1 458 ? 36.957 9.764 1.313 1.00 95.00 458 PRO A N 1
ATOM 3571 C CA . PRO A 1 458 ? 35.693 9.399 1.938 1.00 95.00 458 PRO A CA 1
ATOM 3572 C C . PRO A 1 458 ? 35.892 8.611 3.238 1.00 95.00 458 PRO A C 1
ATOM 3574 O O . PRO A 1 458 ? 36.768 7.749 3.322 1.00 95.00 458 PRO A O 1
ATOM 3577 N N . HIS A 1 459 ? 35.004 8.845 4.202 1.00 95.94 459 HIS A N 1
ATOM 3578 C CA . HIS A 1 459 ? 34.855 8.072 5.435 1.00 95.94 459 HIS A CA 1
ATOM 3579 C C . HIS A 1 459 ? 33.400 7.624 5.600 1.00 95.94 459 HIS A C 1
ATOM 3581 O O . HIS A 1 459 ? 32.464 8.341 5.238 1.00 95.94 459 HIS A O 1
ATOM 3587 N N . LEU A 1 460 ? 33.198 6.435 6.166 1.00 96.75 460 LEU A N 1
ATOM 3588 C CA . LEU A 1 460 ? 31.874 5.883 6.445 1.00 96.75 460 LEU A CA 1
ATOM 3589 C C . LEU A 1 460 ? 31.784 5.502 7.917 1.00 96.75 460 LEU A C 1
ATOM 3591 O O . LEU A 1 460 ? 32.547 4.668 8.382 1.00 96.75 460 LEU A O 1
ATOM 3595 N N . TYR A 1 461 ? 30.830 6.060 8.653 1.00 96.25 461 TYR A N 1
ATOM 3596 C CA . TYR A 1 461 ? 30.652 5.779 10.077 1.00 96.25 461 TYR A CA 1
ATOM 3597 C C . TYR A 1 461 ? 29.353 5.028 10.330 1.00 96.25 461 TYR A C 1
ATOM 3599 O O . TYR A 1 461 ? 28.299 5.418 9.832 1.00 96.25 461 TYR A O 1
ATOM 3607 N N . LEU A 1 462 ? 29.420 3.982 11.154 1.00 96.38 462 LEU A N 1
ATOM 3608 C CA . LEU A 1 462 ? 28.245 3.356 11.750 1.00 96.38 462 LEU A CA 1
ATOM 3609 C C . LEU A 1 462 ? 28.009 3.969 13.128 1.00 96.38 462 LEU A C 1
ATOM 3611 O O . LEU A 1 462 ? 28.863 3.879 14.009 1.00 96.38 462 LEU A O 1
ATOM 3615 N N . VAL A 1 463 ? 26.848 4.579 13.322 1.00 94.75 463 VAL A N 1
ATOM 3616 C CA . VAL A 1 463 ? 26.441 5.247 14.561 1.00 94.75 463 VAL A CA 1
ATOM 3617 C C . VAL A 1 463 ? 25.332 4.449 15.227 1.00 94.75 463 VAL A C 1
ATOM 3619 O O . VAL A 1 463 ? 24.398 4.012 14.560 1.00 94.75 463 VAL A O 1
ATOM 3622 N N . ASN A 1 464 ? 25.415 4.286 16.548 1.00 93.31 464 ASN A N 1
ATOM 3623 C CA . ASN A 1 464 ? 24.315 3.762 17.351 1.00 93.31 464 ASN A CA 1
ATOM 3624 C C . ASN A 1 464 ? 23.415 4.925 17.781 1.00 93.31 464 ASN A C 1
ATOM 3626 O O . ASN A 1 464 ? 23.860 5.848 18.472 1.00 93.31 464 ASN A O 1
ATOM 3630 N N . ASN A 1 465 ? 22.144 4.872 17.391 1.00 91.19 465 ASN A N 1
ATOM 3631 C CA . ASN A 1 465 ? 21.220 5.985 17.577 1.00 91.19 465 ASN A CA 1
ATOM 3632 C C . ASN A 1 465 ? 20.795 6.176 19.043 1.00 91.19 465 ASN A C 1
ATOM 3634 O O . ASN A 1 465 ? 20.484 7.289 19.481 1.00 91.19 465 ASN A O 1
ATOM 3638 N N . THR A 1 466 ? 20.818 5.098 19.827 1.00 88.00 466 THR A N 1
ATOM 3639 C CA . THR A 1 466 ? 20.463 5.110 21.250 1.00 88.00 466 THR A CA 1
ATOM 3640 C C . THR A 1 466 ? 21.563 5.767 22.077 1.00 88.00 466 THR A C 1
ATOM 3642 O O . THR A 1 466 ? 21.289 6.699 22.838 1.00 88.00 466 THR A O 1
ATOM 3645 N N . THR A 1 467 ? 22.814 5.334 21.895 1.00 90.25 467 THR A N 1
ATOM 3646 C CA . THR A 1 467 ? 23.972 5.859 22.640 1.00 90.25 467 THR A CA 1
ATOM 3647 C C . THR A 1 467 ? 24.540 7.150 22.053 1.00 90.25 467 THR A C 1
ATOM 3649 O O . THR A 1 467 ? 25.329 7.809 22.726 1.00 90.25 467 THR A O 1
ATOM 3652 N N . LYS A 1 468 ? 24.132 7.529 20.830 1.00 89.38 468 LYS A N 1
ATOM 3653 C CA . LYS A 1 468 ? 24.591 8.731 20.104 1.00 89.38 468 LYS A CA 1
ATOM 3654 C C . LYS A 1 468 ? 26.109 8.746 19.930 1.00 89.38 468 LYS A C 1
ATOM 3656 O O . LYS A 1 468 ? 26.771 9.761 20.139 1.00 89.38 468 LYS A O 1
ATOM 3661 N N . SER A 1 469 ? 26.668 7.590 19.590 1.00 91.69 469 SER A N 1
ATOM 3662 C CA . SER A 1 469 ? 28.110 7.393 19.467 1.00 91.69 469 SER A CA 1
ATOM 3663 C C . SER A 1 469 ? 28.456 6.609 18.210 1.00 91.69 469 SER A C 1
ATOM 3665 O O . SER A 1 469 ? 27.738 5.683 17.826 1.00 91.69 469 SER A O 1
ATOM 3667 N N . VAL A 1 470 ? 29.599 6.942 17.610 1.00 94.62 470 VAL A N 1
ATOM 3668 C CA . VAL A 1 470 ? 30.207 6.134 16.548 1.00 94.62 470 VAL A CA 1
ATOM 3669 C C . VAL A 1 470 ? 30.571 4.765 17.126 1.00 94.62 470 VAL A C 1
ATOM 3671 O O . VAL A 1 470 ? 31.255 4.678 18.144 1.00 94.62 470 VAL A O 1
ATOM 3674 N N . VAL A 1 471 ? 30.076 3.707 16.488 1.00 95.50 471 VAL A N 1
ATOM 3675 C CA . VAL A 1 471 ? 30.382 2.304 16.796 1.00 95.50 471 VAL A CA 1
ATOM 3676 C C . VAL A 1 471 ? 31.710 1.922 16.156 1.00 95.50 471 VAL A C 1
ATOM 3678 O O . VAL A 1 471 ? 32.588 1.388 16.828 1.00 95.50 471 VAL A O 1
ATOM 3681 N N . LYS A 1 472 ? 31.848 2.201 14.856 1.00 95.75 472 LYS A N 1
ATOM 3682 C CA . LYS A 1 472 ? 33.054 1.948 14.060 1.00 95.75 472 LYS A CA 1
ATOM 3683 C C . LYS A 1 472 ? 33.045 2.781 12.778 1.00 95.75 472 LYS A C 1
ATOM 3685 O O . LYS A 1 472 ? 31.991 3.252 12.344 1.00 95.75 472 LYS A O 1
ATOM 3690 N N . GLU A 1 473 ? 34.214 2.905 12.168 1.00 96.88 473 GLU A N 1
ATOM 3691 C CA . GLU A 1 473 ? 34.366 3.336 10.779 1.00 96.88 473 GLU A CA 1
ATOM 3692 C C . GLU A 1 473 ? 34.308 2.094 9.872 1.00 96.88 473 GLU A C 1
ATOM 3694 O O . GLU A 1 473 ? 34.924 1.072 10.178 1.00 96.88 473 GLU A O 1
ATOM 3699 N N . LEU A 1 474 ? 33.500 2.143 8.814 1.00 97.19 474 LEU A N 1
ATOM 3700 C CA . LEU A 1 474 ? 33.360 1.082 7.820 1.00 97.19 474 LEU A CA 1
ATOM 3701 C C . LEU A 1 474 ? 34.527 1.144 6.833 1.00 97.19 474 LEU A C 1
ATOM 3703 O O . LEU A 1 474 ? 35.035 2.224 6.531 1.00 97.19 474 LEU A O 1
ATOM 3707 N N . SER A 1 475 ? 34.919 -0.009 6.288 1.00 96.38 475 SER A N 1
ATOM 3708 C CA . SER A 1 475 ? 36.014 -0.061 5.320 1.00 96.38 475 SER A CA 1
ATOM 3709 C C . SER A 1 475 ? 35.681 0.710 4.040 1.00 96.38 475 SER A C 1
ATOM 3711 O O . SER A 1 475 ? 34.607 0.549 3.453 1.00 96.38 475 SER A O 1
ATOM 3713 N N . THR A 1 476 ? 36.641 1.513 3.584 1.00 96.06 476 THR A N 1
ATOM 3714 C CA . THR A 1 476 ? 36.686 2.139 2.253 1.00 96.06 476 THR A CA 1
ATOM 3715 C C . THR A 1 476 ? 37.795 1.533 1.379 1.00 96.06 476 THR A C 1
ATOM 3717 O O . THR A 1 476 ? 38.052 2.002 0.267 1.00 96.06 476 THR A O 1
ATOM 3720 N N . GLN A 1 477 ? 38.448 0.465 1.853 1.00 95.25 477 GLN A N 1
ATOM 3721 C CA . GLN A 1 477 ? 39.526 -0.223 1.148 1.00 95.25 477 GLN A CA 1
ATOM 3722 C C . GLN A 1 477 ? 38.990 -0.912 -0.115 1.00 95.25 477 GLN A C 1
ATOM 3724 O O . GLN A 1 477 ? 38.096 -1.741 -0.047 1.00 95.25 477 GLN A O 1
ATOM 3729 N N . GLY A 1 478 ? 39.547 -0.575 -1.282 1.00 91.44 478 GLY A N 1
ATOM 3730 C CA . GLY A 1 478 ? 39.070 -1.072 -2.583 1.00 91.44 478 GLY A CA 1
ATOM 3731 C C . GLY A 1 478 ? 38.297 -0.031 -3.398 1.00 91.44 478 GLY A C 1
ATOM 3732 O O . GLY A 1 478 ? 38.127 -0.203 -4.608 1.00 91.44 478 GLY A O 1
ATOM 3733 N N . ILE A 1 479 ? 37.912 1.097 -2.789 1.00 96.19 479 ILE A N 1
ATOM 3734 C CA . ILE A 1 479 ? 37.426 2.261 -3.534 1.00 96.19 479 ILE A CA 1
ATOM 3735 C C . ILE A 1 479 ? 38.593 2.870 -4.318 1.00 96.19 479 ILE A C 1
ATOM 3737 O O . ILE A 1 479 ? 39.670 3.125 -3.780 1.00 96.19 479 ILE A O 1
ATOM 3741 N N . THR A 1 480 ? 38.381 3.112 -5.613 1.00 95.12 480 THR A N 1
ATOM 3742 C CA . THR A 1 480 ? 39.377 3.779 -6.460 1.00 95.12 480 THR A CA 1
ATOM 3743 C C . THR A 1 480 ? 39.546 5.226 -6.002 1.00 95.12 480 THR A C 1
ATOM 3745 O O . THR A 1 480 ? 38.578 5.987 -6.004 1.00 95.12 480 THR A O 1
ATOM 3748 N N . ALA A 1 481 ? 40.769 5.600 -5.620 1.00 93.06 481 ALA A N 1
ATOM 3749 C CA . ALA A 1 481 ? 41.103 6.970 -5.247 1.00 93.06 481 ALA A CA 1
ATOM 3750 C C . ALA A 1 481 ? 40.908 7.939 -6.424 1.00 93.06 481 ALA A C 1
ATOM 3752 O O . ALA A 1 481 ? 41.017 7.545 -7.586 1.00 93.06 481 ALA A O 1
ATOM 3753 N N . VAL A 1 482 ? 40.658 9.210 -6.104 1.00 93.88 482 VAL A N 1
ATOM 3754 C CA . VAL A 1 482 ? 40.568 10.281 -7.104 1.00 93.88 482 VAL A CA 1
ATOM 3755 C C . VAL A 1 482 ? 41.895 10.405 -7.855 1.00 93.88 482 VAL A C 1
ATOM 3757 O O . VAL A 1 482 ? 42.956 10.518 -7.238 1.00 93.88 482 VAL A O 1
ATOM 3760 N N . ASP A 1 483 ? 41.835 10.409 -9.184 1.00 93.56 483 ASP A N 1
ATOM 3761 C CA . ASP A 1 483 ? 43.001 10.639 -10.035 1.00 93.56 483 ASP A CA 1
ATOM 3762 C C . ASP A 1 483 ? 43.385 12.126 -10.035 1.00 93.56 483 ASP A C 1
ATOM 3764 O O . ASP A 1 483 ? 42.729 12.955 -10.665 1.00 93.56 483 ASP A O 1
ATOM 3768 N N . ALA A 1 484 ? 44.480 12.461 -9.348 1.00 90.00 484 ALA A N 1
ATOM 3769 C CA . ALA A 1 484 ? 44.967 13.833 -9.209 1.00 90.00 484 ALA A CA 1
ATOM 3770 C C . ALA A 1 484 ? 45.352 14.505 -10.545 1.00 90.00 484 ALA A C 1
ATOM 3772 O O . ALA A 1 484 ? 45.432 15.731 -10.608 1.00 90.00 484 ALA A O 1
ATOM 3773 N N . GLU A 1 485 ? 45.585 13.731 -11.610 1.00 92.12 485 GLU A N 1
ATOM 3774 C CA . GLU A 1 485 ? 45.873 14.254 -12.951 1.00 92.12 485 GLU A CA 1
ATOM 3775 C C . GLU A 1 485 ? 44.609 14.464 -13.796 1.00 92.12 485 GLU A C 1
ATOM 3777 O O . GLU A 1 485 ? 44.687 15.008 -14.899 1.00 92.12 485 GLU A O 1
ATOM 3782 N N . ASN A 1 486 ? 43.449 14.009 -13.319 1.00 94.25 486 ASN A N 1
ATOM 3783 C CA . ASN A 1 486 ? 42.175 14.163 -14.001 1.00 94.25 486 ASN A CA 1
ATOM 3784 C C . ASN A 1 486 ? 41.330 15.231 -13.305 1.00 94.25 486 ASN A C 1
ATOM 3786 O O . ASN A 1 486 ? 40.626 14.949 -12.338 1.00 94.25 486 ASN A O 1
ATOM 3790 N N . ALA A 1 487 ? 41.293 16.441 -13.866 1.00 93.44 487 ALA A N 1
ATOM 3791 C CA . ALA A 1 487 ? 40.473 17.537 -13.336 1.00 93.44 487 ALA A CA 1
ATOM 3792 C C . ALA A 1 487 ? 38.957 17.230 -13.298 1.00 93.44 487 ALA A C 1
ATOM 3794 O O . ALA A 1 487 ? 38.182 17.972 -12.692 1.00 93.44 487 ALA A O 1
ATOM 3795 N N . GLY A 1 488 ? 38.519 16.158 -13.968 1.00 93.62 488 GLY A N 1
ATOM 3796 C CA . GLY A 1 488 ? 37.142 15.678 -13.971 1.00 93.62 488 GLY A CA 1
ATOM 3797 C C . GLY A 1 488 ? 36.808 14.653 -12.889 1.00 93.62 488 GLY A C 1
ATOM 3798 O O . GLY A 1 488 ? 35.651 14.251 -12.824 1.00 93.62 488 GLY A O 1
ATOM 3799 N N . ASP A 1 489 ? 37.760 14.189 -12.079 1.00 94.75 489 ASP A N 1
ATOM 3800 C CA . ASP A 1 489 ? 37.501 13.232 -10.998 1.00 94.75 489 ASP A CA 1
ATOM 3801 C C . ASP A 1 489 ? 37.243 13.989 -9.685 1.00 94.75 489 ASP A C 1
ATOM 3803 O O . ASP A 1 489 ? 38.149 14.574 -9.096 1.00 94.75 489 ASP A O 1
ATOM 3807 N N . TYR A 1 490 ? 35.977 14.075 -9.268 1.00 93.50 490 TYR A N 1
ATOM 3808 C CA . TYR A 1 490 ? 35.560 14.999 -8.206 1.00 93.50 490 TYR A CA 1
ATOM 3809 C C . TYR A 1 490 ? 35.506 14.349 -6.827 1.00 93.50 490 TYR A C 1
ATOM 3811 O O . TYR A 1 490 ? 35.721 15.023 -5.820 1.00 93.50 490 TYR A O 1
ATOM 3819 N N . SER A 1 491 ? 35.155 13.066 -6.754 1.00 94.06 491 SER A N 1
ATOM 3820 C CA . SER A 1 491 ? 35.035 12.355 -5.484 1.00 94.06 491 SER A CA 1
ATOM 3821 C C . SER A 1 491 ? 35.087 10.849 -5.690 1.00 94.06 491 SER A C 1
ATOM 3823 O O . SER A 1 491 ? 34.356 10.321 -6.527 1.00 94.06 491 SER A O 1
ATOM 3825 N N . ALA A 1 492 ? 35.892 10.162 -4.876 1.00 95.25 492 ALA A N 1
ATOM 3826 C CA . ALA A 1 492 ? 36.002 8.704 -4.876 1.00 95.25 492 ALA A CA 1
ATOM 3827 C C . ALA A 1 492 ? 34.695 8.012 -4.434 1.00 95.25 492 ALA A C 1
ATOM 3829 O O . ALA A 1 492 ? 34.382 6.922 -4.915 1.00 95.25 492 ALA A O 1
ATOM 3830 N N . LEU A 1 493 ? 33.915 8.671 -3.566 1.00 96.12 493 LEU A N 1
ATOM 3831 C CA . LEU A 1 493 ? 32.590 8.256 -3.106 1.00 96.12 493 LEU A CA 1
ATOM 3832 C C . LEU A 1 493 ? 31.772 9.505 -2.729 1.00 96.12 493 LEU A C 1
ATOM 3834 O O . LEU A 1 493 ? 32.157 10.264 -1.841 1.00 96.12 493 LEU A O 1
ATOM 3838 N N . ASN A 1 494 ? 30.660 9.734 -3.425 1.00 94.12 494 ASN A N 1
ATOM 3839 C CA . ASN A 1 494 ? 29.872 10.963 -3.327 1.00 94.12 494 ASN A CA 1
ATOM 3840 C C . ASN A 1 494 ? 28.501 10.761 -2.667 1.00 94.12 494 ASN A C 1
ATOM 3842 O O . ASN A 1 494 ? 28.044 11.661 -1.967 1.00 94.12 494 ASN A O 1
ATOM 3846 N N . ASP A 1 495 ? 27.845 9.623 -2.901 1.00 95.06 495 ASP A N 1
ATOM 3847 C CA . ASP A 1 495 ? 26.549 9.290 -2.297 1.00 95.06 495 ASP A CA 1
ATOM 3848 C C . ASP A 1 495 ? 26.451 7.781 -2.017 1.00 95.06 495 ASP A C 1
ATOM 3850 O O . ASP A 1 495 ? 27.202 6.982 -2.590 1.00 95.06 495 ASP A O 1
ATOM 3854 N N . ILE A 1 496 ? 25.527 7.413 -1.128 1.00 96.62 496 ILE A N 1
ATOM 3855 C CA . ILE A 1 496 ? 25.251 6.040 -0.694 1.00 96.62 496 ILE A CA 1
ATOM 3856 C C . ILE A 1 496 ? 23.745 5.752 -0.676 1.00 96.62 496 ILE A C 1
ATOM 3858 O O . ILE A 1 496 ? 22.925 6.654 -0.524 1.00 96.62 496 ILE A O 1
ATOM 3862 N N . ALA A 1 497 ? 23.388 4.476 -0.797 1.00 96.31 497 ALA A N 1
ATOM 3863 C CA . ALA A 1 497 ? 22.031 3.955 -0.669 1.00 96.31 497 ALA A CA 1
ATOM 3864 C C . ALA A 1 497 ? 22.073 2.516 -0.125 1.00 96.31 497 ALA A C 1
ATOM 3866 O O . ALA A 1 497 ? 23.127 1.883 -0.104 1.00 96.31 497 ALA A O 1
ATOM 3867 N N . PHE A 1 498 ? 20.922 1.995 0.293 1.00 94.69 498 PHE A N 1
ATOM 3868 C CA . PHE A 1 498 ? 20.752 0.581 0.623 1.00 94.69 498 PHE A CA 1
ATOM 3869 C C . PHE A 1 498 ? 19.835 -0.081 -0.396 1.00 94.69 498 PHE A C 1
ATOM 3871 O O . PHE A 1 498 ? 18.822 0.509 -0.768 1.00 94.69 498 PHE A O 1
ATOM 3878 N N . THR A 1 499 ? 20.165 -1.308 -0.783 1.00 94.38 499 THR A N 1
ATOM 3879 C CA . THR A 1 499 ? 19.231 -2.222 -1.449 1.00 94.38 499 THR A CA 1
ATOM 3880 C C . THR A 1 499 ? 18.156 -2.687 -0.462 1.00 94.38 499 THR A C 1
ATOM 3882 O O . THR A 1 499 ? 18.312 -2.545 0.758 1.00 94.38 499 THR A O 1
ATOM 3885 N N . ALA A 1 500 ? 17.058 -3.251 -0.971 1.00 91.69 500 ALA A N 1
ATOM 3886 C CA . ALA A 1 500 ? 15.962 -3.739 -0.130 1.00 91.69 500 ALA A CA 1
ATOM 3887 C C . ALA A 1 500 ? 16.387 -4.891 0.809 1.00 91.69 500 ALA A C 1
ATOM 3889 O O . ALA A 1 500 ? 15.863 -5.014 1.913 1.00 91.69 500 ALA A O 1
ATOM 3890 N N . ASP A 1 501 ? 17.390 -5.684 0.420 1.00 90.62 501 ASP A N 1
ATOM 3891 C CA . ASP A 1 501 ? 18.015 -6.742 1.227 1.00 90.62 501 ASP A CA 1
ATOM 3892 C C . ASP A 1 501 ? 19.117 -6.242 2.180 1.00 90.62 501 ASP A C 1
ATOM 3894 O O . ASP A 1 501 ? 19.763 -7.031 2.869 1.00 90.62 501 ASP A O 1
ATOM 3898 N N . GLY A 1 502 ? 19.312 -4.923 2.275 1.00 90.38 502 GLY A N 1
ATOM 3899 C CA . GLY A 1 502 ? 20.160 -4.299 3.290 1.00 90.38 502 GLY A CA 1
ATOM 3900 C C . GLY A 1 502 ? 21.650 -4.221 2.949 1.00 90.38 502 GLY A C 1
ATOM 3901 O O . GLY A 1 502 ? 22.453 -3.937 3.841 1.00 90.38 502 GLY A O 1
ATOM 3902 N N . GLN A 1 503 ? 22.044 -4.409 1.686 1.00 93.88 503 GLN A N 1
ATOM 3903 C CA . GLN A 1 503 ? 23.425 -4.183 1.247 1.00 93.88 503 GLN A CA 1
ATOM 3904 C C . GLN A 1 503 ? 23.678 -2.693 0.993 1.00 93.88 503 GLN A C 1
ATOM 3906 O O . GLN A 1 503 ? 22.873 -2.003 0.364 1.00 93.88 503 GLN A O 1
ATOM 3911 N N . LEU A 1 504 ? 24.811 -2.186 1.487 1.00 97.31 504 LEU A N 1
ATOM 3912 C CA . LEU A 1 504 ? 25.235 -0.808 1.245 1.00 97.31 504 LEU A CA 1
ATOM 3913 C C . LEU A 1 504 ? 25.802 -0.693 -0.175 1.00 97.31 504 LEU A C 1
ATOM 3915 O O . LEU A 1 504 ? 26.629 -1.509 -0.593 1.00 97.31 504 LEU A O 1
ATOM 3919 N N . VAL A 1 505 ? 25.382 0.344 -0.894 1.00 97.62 505 VAL A N 1
ATOM 3920 C CA . VAL A 1 505 ? 25.841 0.682 -2.244 1.00 97.62 505 VAL A CA 1
ATOM 3921 C C . VAL A 1 505 ? 26.331 2.126 -2.257 1.00 97.62 505 VAL A C 1
ATOM 3923 O O . VAL A 1 505 ? 25.745 2.991 -1.610 1.00 97.62 505 VAL A O 1
ATOM 3926 N N . GLY A 1 506 ? 27.400 2.393 -3.004 1.00 97.56 506 GLY A N 1
ATOM 3927 C CA . GLY A 1 506 ? 27.999 3.719 -3.133 1.00 97.56 506 GLY A CA 1
ATOM 3928 C C . GLY A 1 506 ? 28.340 4.083 -4.574 1.00 97.56 506 GLY A C 1
ATOM 3929 O O . GLY A 1 506 ? 28.550 3.198 -5.401 1.00 97.56 506 GLY A O 1
ATOM 3930 N N . VAL A 1 507 ? 28.423 5.380 -4.882 1.00 97.75 507 VAL A N 1
ATOM 3931 C CA . VAL A 1 507 ? 28.789 5.887 -6.219 1.00 97.75 507 VAL A CA 1
ATOM 3932 C C . VAL A 1 507 ? 29.837 6.999 -6.146 1.00 97.75 507 VAL A C 1
ATOM 3934 O O . VAL A 1 507 ? 29.780 7.848 -5.258 1.00 97.75 507 VAL A O 1
ATOM 3937 N N . ASN A 1 508 ? 30.798 7.019 -7.075 1.00 97.06 508 ASN A N 1
ATOM 3938 C CA . ASN A 1 508 ? 31.760 8.123 -7.220 1.00 97.06 508 ASN A CA 1
ATOM 3939 C C . ASN A 1 508 ? 31.155 9.319 -7.991 1.00 97.06 508 ASN A C 1
ATOM 3941 O O . ASN A 1 508 ? 30.122 9.185 -8.638 1.00 97.06 508 ASN A O 1
ATOM 3945 N N . SER A 1 509 ? 31.810 10.483 -7.977 1.00 96.19 509 SER A N 1
ATOM 3946 C CA . SER A 1 509 ? 31.401 11.648 -8.783 1.00 96.19 509 SER A CA 1
ATOM 3947 C C . SER A 1 509 ? 32.493 12.026 -9.772 1.00 96.19 509 SER A C 1
ATOM 3949 O O . SER A 1 509 ? 33.629 12.291 -9.380 1.00 96.19 509 SER A O 1
ATOM 3951 N N . VAL A 1 510 ? 32.154 12.042 -11.062 1.00 97.38 510 VAL A N 1
ATOM 3952 C CA . VAL A 1 510 ? 33.125 12.205 -12.153 1.00 97.38 510 VAL A CA 1
ATOM 3953 C C . VAL A 1 510 ? 32.496 12.881 -13.372 1.00 97.38 510 VAL A C 1
ATOM 3955 O O . VAL A 1 510 ? 31.305 12.730 -13.648 1.00 97.38 510 VAL A O 1
ATOM 3958 N N . LEU A 1 511 ? 33.299 13.626 -14.126 1.00 97.62 511 LEU A N 1
ATOM 3959 C CA . LEU A 1 511 ? 32.944 14.185 -15.423 1.00 97.62 511 LEU A CA 1
ATOM 3960 C C . LEU A 1 511 ? 33.073 13.115 -16.514 1.00 97.62 511 LEU A C 1
ATOM 3962 O O . LEU A 1 511 ? 34.182 12.768 -16.917 1.00 97.62 511 LEU A O 1
ATOM 3966 N N . CYS A 1 512 ? 31.945 12.632 -17.026 1.00 97.25 512 CYS A N 1
ATOM 3967 C CA . CYS A 1 512 ? 31.895 11.749 -18.189 1.00 97.25 512 CYS A CA 1
ATOM 3968 C C . CYS A 1 512 ? 31.734 12.551 -19.484 1.00 97.25 512 CYS A C 1
ATOM 3970 O O . CYS A 1 512 ? 31.052 13.578 -19.528 1.00 97.25 512 CYS A O 1
ATOM 3972 N N . GLN A 1 513 ? 32.331 12.049 -20.561 1.00 95.88 513 GLN A N 1
ATOM 3973 C CA . GLN A 1 513 ? 32.307 12.631 -21.899 1.00 95.88 513 GLN A CA 1
ATOM 3974 C C . GLN A 1 513 ? 31.619 11.665 -22.864 1.00 95.88 513 GLN A C 1
ATOM 3976 O O . GLN A 1 513 ? 31.726 10.449 -22.706 1.00 95.88 513 GLN A O 1
ATOM 3981 N N . TYR A 1 514 ? 30.937 12.211 -23.875 1.00 89.12 514 TYR A N 1
ATOM 3982 C CA . TYR A 1 514 ? 30.211 11.410 -24.869 1.00 89.12 514 TYR A CA 1
ATOM 3983 C C . TYR A 1 514 ? 31.116 10.388 -25.573 1.00 89.12 514 TYR A C 1
ATOM 3985 O O . TYR A 1 514 ? 30.749 9.229 -25.754 1.00 89.12 514 TYR A O 1
ATOM 3993 N N . SER A 1 515 ? 32.325 10.813 -25.934 1.00 89.75 515 SER A N 1
ATOM 3994 C CA . SER A 1 515 ? 33.379 9.965 -26.482 1.00 89.75 515 SER A CA 1
ATOM 3995 C C . SER A 1 515 ? 34.756 10.532 -26.138 1.00 89.75 515 SER A C 1
ATOM 3997 O O . SER A 1 515 ? 34.868 11.653 -25.629 1.00 89.75 515 SER A O 1
ATOM 3999 N N . ASP A 1 516 ? 35.809 9.788 -26.475 1.00 91.38 516 ASP A N 1
ATOM 4000 C CA . ASP A 1 516 ? 37.199 10.219 -26.282 1.00 91.38 516 ASP A CA 1
ATOM 4001 C C . ASP A 1 516 ? 37.505 11.541 -27.014 1.00 91.38 516 ASP A C 1
ATOM 4003 O O . ASP A 1 516 ? 38.318 12.335 -26.551 1.00 91.38 516 ASP A O 1
ATOM 4007 N N . ALA A 1 517 ? 36.787 11.846 -28.103 1.00 91.25 517 ALA A N 1
ATOM 4008 C CA . ALA A 1 517 ? 36.947 13.088 -28.862 1.00 91.25 517 ALA A CA 1
ATOM 4009 C C . ALA A 1 517 ? 36.467 14.350 -28.114 1.00 91.25 517 ALA A C 1
ATOM 4011 O O . ALA A 1 517 ? 36.689 15.464 -28.582 1.00 91.25 517 ALA A O 1
ATOM 4012 N N . GLN A 1 518 ? 35.775 14.200 -26.981 1.00 92.88 518 GLN A N 1
ATOM 4013 C CA . GLN A 1 518 ? 35.301 15.314 -26.152 1.00 92.88 518 GLN A CA 1
ATOM 4014 C C . GLN A 1 518 ? 36.133 15.509 -24.877 1.00 92.88 518 GLN A C 1
ATOM 4016 O O . GLN A 1 518 ? 35.770 16.351 -24.049 1.00 92.88 518 GLN A O 1
ATOM 4021 N N . VAL A 1 519 ? 37.222 14.758 -24.702 1.00 94.19 519 VAL A N 1
ATOM 4022 C CA . VAL A 1 519 ? 38.129 14.892 -23.559 1.00 94.19 519 VAL A CA 1
ATOM 4023 C C . VAL A 1 519 ? 39.023 16.120 -23.760 1.00 94.19 519 VAL A C 1
ATOM 4025 O O . VAL A 1 519 ? 39.781 16.194 -24.723 1.00 94.19 519 VAL A O 1
ATOM 4028 N N . ASP A 1 520 ? 38.903 17.102 -22.864 1.00 90.94 520 ASP A N 1
ATOM 4029 C CA . ASP A 1 520 ? 39.735 18.311 -22.884 1.00 90.94 520 ASP A CA 1
ATOM 4030 C C . ASP A 1 520 ? 41.135 18.037 -22.307 1.00 90.94 520 ASP A C 1
ATOM 4032 O O . ASP A 1 520 ? 41.342 17.091 -21.544 1.00 90.94 520 ASP A O 1
ATOM 4036 N N . ALA A 1 521 ? 42.104 18.898 -22.626 1.00 93.25 521 ALA A N 1
ATOM 4037 C CA . ALA A 1 521 ? 43.435 18.826 -22.027 1.00 93.25 521 ALA A CA 1
ATOM 4038 C C . ALA A 1 521 ? 43.352 18.920 -20.489 1.00 93.25 521 ALA A C 1
ATOM 4040 O O . ALA A 1 521 ? 42.676 19.798 -19.954 1.00 93.25 521 ALA A O 1
ATOM 4041 N N . GLY A 1 522 ? 44.041 18.015 -19.786 1.00 91.94 522 GLY A N 1
ATOM 4042 C CA . GLY A 1 522 ? 43.981 17.902 -18.320 1.00 91.94 522 GLY A CA 1
ATOM 4043 C C . GLY A 1 522 ? 42.794 17.089 -17.781 1.00 91.94 522 GLY A C 1
ATOM 4044 O O . GLY A 1 522 ? 42.624 16.993 -16.567 1.00 91.94 522 GLY A O 1
ATOM 4045 N N . TYR A 1 523 ? 41.983 16.492 -18.660 1.00 95.19 523 TYR A N 1
ATOM 4046 C CA . TYR A 1 523 ? 40.917 15.559 -18.300 1.00 95.19 523 TYR A CA 1
ATOM 4047 C C . TYR A 1 523 ? 41.211 14.162 -18.855 1.00 95.19 523 TYR A C 1
ATOM 4049 O O . TYR A 1 523 ? 41.906 13.998 -19.857 1.00 95.19 523 TYR A O 1
ATOM 4057 N N . LYS A 1 524 ? 40.628 13.146 -18.219 1.00 95.00 524 LYS A N 1
ATOM 4058 C CA . LYS A 1 524 ? 40.529 11.773 -18.731 1.00 95.00 524 LYS A CA 1
ATOM 4059 C C . LYS A 1 524 ? 39.052 11.419 -18.902 1.00 95.00 524 LYS A C 1
ATOM 4061 O O . LYS A 1 524 ? 38.184 12.059 -18.299 1.00 95.00 524 LYS A O 1
ATOM 4066 N N . ARG A 1 525 ? 38.749 10.408 -19.725 1.00 94.69 525 ARG A N 1
ATOM 4067 C CA . ARG A 1 525 ? 37.361 9.967 -19.903 1.00 94.69 525 ARG A CA 1
ATOM 4068 C C . ARG A 1 525 ? 36.800 9.426 -18.590 1.00 94.69 525 ARG A C 1
ATOM 4070 O O . ARG A 1 525 ? 37.327 8.461 -18.036 1.00 94.69 525 ARG A O 1
ATOM 4077 N N . GLY A 1 526 ? 35.737 10.052 -18.094 1.00 95.94 526 GLY A N 1
ATOM 4078 C CA . GLY A 1 526 ? 35.143 9.697 -16.810 1.00 95.94 526 GLY A CA 1
ATOM 4079 C C . GLY A 1 526 ? 34.543 8.295 -16.797 1.00 95.94 526 GLY A C 1
ATOM 4080 O O . GLY A 1 526 ? 33.897 7.878 -17.757 1.00 95.94 526 GLY A O 1
ATOM 4081 N N . THR A 1 527 ? 34.723 7.593 -15.679 1.00 97.19 527 THR A N 1
ATOM 4082 C CA . THR A 1 527 ? 34.105 6.287 -15.415 1.00 97.19 527 THR A CA 1
ATOM 4083 C C . THR A 1 527 ? 33.334 6.365 -14.106 1.00 97.19 527 THR A C 1
ATOM 4085 O O . THR A 1 527 ? 33.934 6.534 -13.041 1.00 97.19 527 THR A O 1
ATOM 4088 N N . VAL A 1 528 ? 32.009 6.263 -14.196 1.00 97.44 528 VAL A N 1
ATOM 4089 C CA . VAL A 1 528 ? 31.129 6.110 -13.037 1.00 97.44 528 VAL A CA 1
ATOM 4090 C C . VAL A 1 528 ? 31.340 4.709 -12.481 1.00 97.44 528 VAL A C 1
ATOM 4092 O O . VAL A 1 528 ? 31.339 3.735 -13.236 1.00 97.44 528 VAL A O 1
ATOM 4095 N N . ARG A 1 529 ? 31.542 4.617 -11.171 1.00 97.69 529 ARG A N 1
ATOM 4096 C CA . ARG A 1 529 ? 31.817 3.390 -10.431 1.00 97.69 529 ARG A CA 1
ATOM 4097 C C . ARG A 1 529 ? 30.785 3.247 -9.331 1.00 97.69 529 ARG A C 1
ATOM 4099 O O . ARG A 1 529 ? 30.643 4.143 -8.500 1.00 97.69 529 ARG A O 1
ATOM 4106 N N . PHE A 1 530 ? 30.103 2.113 -9.339 1.00 97.62 530 PHE A N 1
ATOM 4107 C CA . PHE A 1 530 ? 29.226 1.687 -8.265 1.00 97.62 530 PHE A CA 1
ATOM 4108 C C . PHE A 1 530 ? 29.967 0.656 -7.423 1.00 97.62 530 PHE A C 1
ATOM 4110 O O . PHE A 1 530 ? 30.514 -0.302 -7.968 1.00 97.62 530 PHE A O 1
ATOM 4117 N N . TYR A 1 531 ? 29.990 0.855 -6.111 1.00 97.88 531 TYR A N 1
ATOM 4118 C CA . TYR A 1 531 ? 30.600 -0.054 -5.145 1.00 97.88 531 TYR A CA 1
ATOM 4119 C C . TYR A 1 531 ? 29.518 -0.720 -4.308 1.00 97.88 531 TYR A C 1
ATOM 4121 O O . TYR A 1 531 ? 28.498 -0.095 -4.021 1.00 97.88 531 TYR A O 1
ATOM 4129 N N . LYS A 1 532 ? 29.749 -1.969 -3.903 1.00 96.50 532 LYS A N 1
ATOM 4130 C CA . LYS A 1 532 ? 28.824 -2.737 -3.069 1.00 96.50 532 LYS A CA 1
ATOM 4131 C C . LYS A 1 532 ? 29.564 -3.397 -1.914 1.00 96.50 532 LYS A C 1
ATOM 4133 O O . LYS A 1 532 ? 30.615 -4.005 -2.115 1.00 96.50 532 LYS A O 1
ATOM 4138 N N . TRP A 1 533 ? 28.990 -3.304 -0.721 1.00 97.00 533 TRP A N 1
ATOM 4139 C CA . TRP A 1 533 ? 29.465 -3.999 0.469 1.00 97.00 533 TRP A CA 1
ATOM 4140 C C . TRP A 1 533 ? 28.628 -5.257 0.677 1.00 97.00 533 TRP A C 1
ATOM 4142 O O . TRP A 1 533 ? 27.407 -5.177 0.800 1.00 97.00 533 TRP A O 1
ATOM 4152 N N . ALA A 1 534 ? 29.281 -6.418 0.767 1.00 91.38 534 ALA A N 1
ATOM 4153 C CA . ALA A 1 534 ? 28.590 -7.672 1.082 1.00 91.38 534 ALA A CA 1
ATOM 4154 C C . ALA A 1 534 ? 27.986 -7.663 2.501 1.00 91.38 534 ALA A C 1
ATOM 4156 O O . ALA A 1 534 ? 26.980 -8.318 2.759 1.00 91.38 534 ALA A O 1
ATOM 4157 N N . SER A 1 535 ? 28.606 -6.913 3.417 1.00 93.44 535 SER A N 1
ATOM 4158 C CA . SER A 1 535 ? 28.111 -6.597 4.758 1.00 93.44 535 SER A CA 1
ATOM 4159 C C . SER A 1 535 ? 28.783 -5.316 5.268 1.00 93.44 535 SER A C 1
ATOM 4161 O O . SER A 1 535 ? 29.787 -4.880 4.706 1.00 93.44 535 SER A O 1
ATOM 4163 N N . LEU A 1 536 ? 28.300 -4.753 6.379 1.00 94.12 536 LEU A N 1
ATOM 4164 C CA . LEU A 1 536 ? 28.937 -3.600 7.038 1.00 94.12 536 LEU A CA 1
ATOM 4165 C C . LEU A 1 536 ? 30.290 -3.936 7.712 1.00 94.12 536 LEU A C 1
ATOM 4167 O O . LEU A 1 536 ? 30.859 -3.089 8.395 1.00 94.12 536 LEU A O 1
ATOM 4171 N N . ASP A 1 537 ? 30.791 -5.165 7.586 1.00 94.25 537 ASP A N 1
ATOM 4172 C CA . ASP A 1 537 ? 32.121 -5.593 8.049 1.00 94.25 537 ASP A CA 1
ATOM 4173 C C . ASP A 1 537 ? 33.076 -5.927 6.892 1.00 94.25 537 ASP A C 1
ATOM 4175 O O . ASP A 1 537 ? 34.257 -6.172 7.123 1.00 94.25 537 ASP A O 1
ATOM 4179 N N . ALA A 1 538 ? 32.579 -5.952 5.652 1.00 95.25 538 ALA A N 1
ATOM 4180 C CA . ALA A 1 538 ? 33.366 -6.304 4.477 1.00 95.25 538 ALA A CA 1
ATOM 4181 C C . ALA A 1 538 ? 34.019 -5.075 3.827 1.00 95.25 538 ALA A C 1
ATOM 4183 O O . ALA A 1 538 ? 33.533 -3.951 3.958 1.00 95.25 538 ALA A O 1
ATOM 4184 N N . ASP A 1 539 ? 35.080 -5.313 3.057 1.00 97.38 539 ASP A N 1
ATOM 4185 C CA . ASP A 1 539 ? 35.601 -4.325 2.113 1.00 97.38 539 ASP A CA 1
ATOM 4186 C C . ASP A 1 539 ? 34.605 -4.114 0.951 1.00 97.38 539 ASP A C 1
ATOM 4188 O O . ASP A 1 539 ? 33.968 -5.079 0.502 1.00 97.38 539 ASP A O 1
ATOM 4192 N N . PRO A 1 540 ? 34.451 -2.880 0.432 1.00 97.31 540 PRO A N 1
ATOM 4193 C CA . PRO A 1 540 ? 33.675 -2.634 -0.777 1.00 97.31 540 PRO A CA 1
ATOM 4194 C C . PRO A 1 540 ? 34.292 -3.321 -1.994 1.00 97.31 540 PRO A C 1
ATOM 4196 O O . PRO A 1 540 ? 35.483 -3.181 -2.274 1.00 97.31 540 PRO A O 1
ATOM 4199 N N . ALA A 1 541 ? 33.451 -3.964 -2.800 1.00 96.06 541 ALA A N 1
ATOM 4200 C CA . ALA A 1 541 ? 33.821 -4.431 -4.129 1.00 96.06 541 ALA A CA 1
ATOM 4201 C C . ALA A 1 541 ? 33.339 -3.446 -5.201 1.00 96.06 541 ALA A C 1
ATOM 4203 O O . ALA A 1 541 ? 32.237 -2.897 -5.104 1.00 96.06 541 ALA A O 1
ATOM 4204 N N . LEU A 1 542 ? 34.137 -3.249 -6.257 1.00 96.62 542 LEU A N 1
ATOM 4205 C CA . LEU A 1 542 ? 33.651 -2.609 -7.479 1.00 96.62 542 LEU A CA 1
ATOM 4206 C C . LEU A 1 542 ? 32.547 -3.488 -8.069 1.00 96.62 542 LEU A C 1
ATOM 4208 O O . LEU A 1 542 ? 32.801 -4.623 -8.463 1.00 96.62 542 LEU A O 1
ATOM 4212 N N . TRP A 1 543 ? 31.330 -2.963 -8.106 1.00 95.00 543 TRP A N 1
ATOM 4213 C CA . TRP A 1 543 ? 30.153 -3.721 -8.499 1.00 95.00 543 TRP A CA 1
ATOM 4214 C C . TRP A 1 543 ? 29.838 -3.540 -9.977 1.00 95.00 543 TRP A C 1
ATOM 4216 O O . TRP A 1 543 ? 29.735 -4.522 -10.699 1.00 95.00 543 TRP A O 1
ATOM 4226 N N . GLN A 1 544 ? 29.721 -2.291 -10.434 1.00 93.88 544 GLN A N 1
ATOM 4227 C CA . GLN A 1 544 ? 29.395 -1.956 -11.821 1.00 93.88 544 GLN A CA 1
ATOM 4228 C C . GLN A 1 544 ? 30.106 -0.681 -12.271 1.00 93.88 544 GLN A C 1
ATOM 4230 O O . GLN A 1 544 ? 30.438 0.182 -11.454 1.00 93.88 544 GLN A O 1
ATOM 4235 N N . THR A 1 545 ? 30.303 -0.531 -13.584 1.00 95.19 545 THR A N 1
ATOM 4236 C CA . THR A 1 545 ? 30.856 0.700 -14.169 1.00 95.19 545 THR A CA 1
ATOM 4237 C C . THR A 1 545 ? 30.113 1.143 -15.420 1.00 95.19 545 THR A C 1
ATOM 4239 O O . THR A 1 545 ? 29.524 0.337 -16.134 1.00 95.19 545 THR A O 1
ATOM 4242 N N . THR A 1 546 ? 30.151 2.445 -15.702 1.00 93.00 546 THR A N 1
ATOM 4243 C CA . THR A 1 546 ? 29.662 3.014 -16.963 1.00 93.00 546 THR A CA 1
ATOM 4244 C C . THR A 1 546 ? 30.395 4.312 -17.289 1.00 93.00 546 THR A C 1
ATOM 4246 O O . THR A 1 546 ? 30.769 5.069 -16.397 1.00 93.00 546 THR A O 1
ATOM 4249 N N . GLN A 1 547 ? 30.600 4.595 -18.575 1.00 94.56 547 GLN A N 1
ATOM 4250 C CA . GLN A 1 547 ? 31.154 5.871 -19.057 1.00 94.56 547 GLN A CA 1
ATOM 4251 C C . GLN A 1 547 ? 30.071 6.792 -19.639 1.00 94.56 547 GLN A C 1
ATOM 4253 O O . GLN A 1 547 ? 30.375 7.729 -20.378 1.00 94.56 547 GLN A O 1
ATOM 4258 N N . SER A 1 548 ? 28.797 6.507 -19.356 1.00 92.12 548 SER A N 1
ATOM 4259 C CA . SER A 1 548 ? 27.674 7.281 -19.878 1.00 92.12 548 SER A CA 1
ATOM 4260 C C . SER A 1 548 ? 27.738 8.740 -19.424 1.00 92.12 548 SER A C 1
ATOM 4262 O O . SER A 1 548 ? 27.740 9.034 -18.232 1.00 92.12 548 SER A O 1
ATOM 4264 N N . SER A 1 549 ? 27.708 9.663 -20.384 1.00 93.50 549 SER A N 1
ATOM 4265 C CA . SER A 1 549 ? 27.473 11.093 -20.155 1.00 93.50 549 SER A CA 1
ATOM 4266 C C . SER A 1 549 ? 25.990 11.468 -20.279 1.00 93.50 549 SER A C 1
ATOM 4268 O O . SER A 1 549 ? 25.680 12.629 -20.549 1.00 93.50 549 SER A O 1
ATOM 4270 N N . THR A 1 550 ? 25.087 10.477 -20.207 1.00 92.31 550 THR A N 1
ATOM 4271 C CA . THR A 1 550 ? 23.638 10.622 -20.450 1.00 92.31 550 THR A CA 1
ATOM 4272 C C . THR A 1 550 ? 23.320 11.375 -21.743 1.00 92.31 550 THR A C 1
ATOM 4274 O O . THR A 1 550 ? 22.396 12.178 -21.804 1.00 92.31 550 THR A O 1
ATOM 4277 N N . ASN A 1 551 ? 24.097 11.122 -22.802 1.00 91.00 551 ASN A N 1
ATOM 4278 C CA . ASN A 1 551 ? 23.967 11.776 -24.107 1.00 91.00 551 ASN A CA 1
ATOM 4279 C C . ASN A 1 551 ? 24.136 13.314 -24.060 1.00 91.00 551 ASN A C 1
ATOM 4281 O O . ASN A 1 551 ? 23.513 14.057 -24.821 1.00 91.00 551 ASN A O 1
ATOM 4285 N N . PHE A 1 552 ? 24.972 13.807 -23.148 1.00 93.06 552 PHE A N 1
ATOM 4286 C CA . PHE A 1 552 ? 25.567 15.138 -23.235 1.00 93.06 552 PHE A CA 1
ATOM 4287 C C . PHE A 1 552 ? 26.985 15.050 -23.793 1.00 93.06 552 PHE A C 1
ATOM 4289 O O . PHE A 1 552 ? 27.670 14.052 -23.576 1.00 93.06 552 PHE A O 1
ATOM 4296 N N . TYR A 1 553 ? 27.475 16.130 -24.416 1.00 91.12 553 TYR A N 1
ATOM 4297 C CA . TYR A 1 553 ? 28.903 16.269 -24.739 1.00 91.12 553 TYR A CA 1
ATOM 4298 C C . TYR A 1 553 ? 29.771 15.959 -23.513 1.00 91.12 553 TYR A C 1
ATOM 4300 O O . TYR A 1 553 ? 30.741 15.207 -23.617 1.00 91.12 553 TYR A O 1
ATOM 4308 N N . ARG A 1 554 ? 29.378 16.516 -22.357 1.00 94.94 554 ARG A N 1
ATOM 4309 C CA . ARG A 1 554 ? 29.988 16.295 -21.043 1.00 94.94 554 ARG A CA 1
ATOM 4310 C C . ARG A 1 554 ? 28.933 16.405 -19.944 1.00 94.94 554 ARG A C 1
ATOM 4312 O O . ARG A 1 554 ? 28.077 17.296 -20.007 1.00 94.94 554 ARG A O 1
ATOM 4319 N N . ALA A 1 555 ? 29.009 15.532 -18.946 1.00 96.75 555 ALA A N 1
ATOM 4320 C CA . ALA A 1 555 ? 28.116 15.539 -17.795 1.00 96.75 555 ALA A CA 1
ATOM 4321 C C . ALA A 1 555 ? 28.841 15.144 -16.508 1.00 96.75 555 ALA A C 1
ATOM 4323 O O . ALA A 1 555 ? 29.618 14.193 -16.492 1.00 96.75 555 ALA A O 1
ATOM 4324 N N . ILE A 1 556 ? 28.555 15.864 -15.425 1.00 97.50 556 ILE A N 1
ATOM 4325 C CA . ILE A 1 556 ? 28.963 15.498 -14.071 1.00 97.50 556 ILE A CA 1
ATOM 4326 C C . ILE A 1 556 ? 27.985 14.439 -13.565 1.00 97.50 556 ILE A C 1
ATOM 4328 O O . ILE A 1 556 ? 26.804 14.736 -13.355 1.00 97.50 556 ILE A O 1
ATOM 4332 N N . MET A 1 557 ? 28.482 13.219 -13.402 1.00 97.38 557 MET A N 1
ATOM 4333 C CA . MET A 1 557 ? 27.722 12.037 -13.003 1.00 97.38 557 MET A CA 1
ATOM 4334 C C . MET A 1 557 ? 27.873 11.756 -11.503 1.00 97.38 557 MET A C 1
ATOM 4336 O O . MET A 1 557 ? 28.846 12.196 -10.893 1.00 97.38 557 MET A O 1
ATOM 4340 N N . GLY A 1 558 ? 26.938 11.005 -10.910 1.00 94.88 558 GLY A N 1
ATOM 4341 C CA . GLY A 1 558 ? 27.128 10.410 -9.578 1.00 94.88 558 GLY A CA 1
ATOM 4342 C C . GLY A 1 558 ? 26.809 11.308 -8.379 1.00 94.88 558 GLY A C 1
ATOM 4343 O O . GLY A 1 558 ? 27.182 10.990 -7.255 1.00 94.88 558 GLY A O 1
ATOM 4344 N N . ARG A 1 559 ? 26.127 12.445 -8.590 1.00 92.12 559 ARG A N 1
ATOM 4345 C CA . ARG A 1 559 ? 25.799 13.387 -7.499 1.00 92.12 559 ARG A CA 1
ATOM 4346 C C . ARG A 1 559 ? 24.638 12.972 -6.592 1.00 92.12 559 ARG A C 1
ATOM 4348 O O . ARG A 1 559 ? 24.537 13.523 -5.507 1.00 92.12 559 ARG A O 1
ATOM 4355 N N . GLY A 1 560 ? 23.802 12.038 -7.032 1.00 93.25 560 GLY A N 1
ATOM 4356 C CA . GLY A 1 560 ? 22.736 11.440 -6.231 1.00 93.25 560 GLY A CA 1
ATOM 4357 C C . GLY A 1 560 ? 22.590 9.961 -6.572 1.00 93.25 560 GLY A C 1
ATOM 4358 O O . GLY A 1 560 ? 22.902 9.567 -7.702 1.00 93.25 560 GLY A O 1
ATOM 4359 N N . LEU A 1 561 ? 22.136 9.160 -5.614 1.00 96.62 561 LEU A N 1
ATOM 4360 C CA . LEU A 1 561 ? 21.972 7.716 -5.745 1.00 96.62 561 LEU A CA 1
ATOM 4361 C C . LEU A 1 561 ? 20.669 7.242 -5.093 1.00 96.62 561 LEU A C 1
ATOM 4363 O O . LEU A 1 561 ? 20.398 7.550 -3.936 1.00 96.62 561 LEU A O 1
ATOM 4367 N N . GLY A 1 562 ? 19.890 6.457 -5.834 1.00 96.25 562 GLY A N 1
ATOM 4368 C CA . GLY A 1 562 ? 18.759 5.687 -5.319 1.00 96.25 562 GLY A CA 1
ATOM 4369 C C . GLY A 1 562 ? 18.838 4.246 -5.816 1.00 96.25 562 GLY A C 1
ATOM 4370 O O . GLY A 1 562 ? 19.303 4.005 -6.931 1.00 96.25 562 GLY A O 1
ATOM 4371 N N . VAL A 1 563 ? 18.406 3.293 -4.993 1.00 96.25 563 VAL A N 1
ATOM 4372 C CA . VAL A 1 563 ? 18.390 1.865 -5.333 1.00 96.25 563 VAL A CA 1
ATOM 4373 C C . VAL A 1 563 ? 17.065 1.278 -4.872 1.00 96.25 563 VAL A C 1
ATOM 4375 O O . VAL A 1 563 ? 16.702 1.464 -3.716 1.00 96.25 563 VAL A O 1
ATOM 4378 N N . SER A 1 564 ? 16.357 0.606 -5.776 1.00 94.81 564 SER A N 1
ATOM 4379 C CA . SER A 1 564 ? 15.080 -0.056 -5.508 1.00 94.81 564 SER A CA 1
ATOM 4380 C C . SER A 1 564 ? 15.182 -1.543 -5.825 1.00 94.81 564 SER A C 1
ATOM 4382 O O . SER A 1 564 ? 15.591 -1.893 -6.935 1.00 94.81 564 SER A O 1
ATOM 4384 N N . GLY A 1 565 ? 14.817 -2.395 -4.865 1.00 91.69 565 GLY A N 1
ATOM 4385 C CA . GLY A 1 565 ? 14.900 -3.857 -4.973 1.00 91.69 565 GLY A CA 1
ATOM 4386 C C . GLY A 1 565 ? 16.155 -4.472 -4.326 1.00 91.69 565 GLY A C 1
ATOM 4387 O O . GLY A 1 565 ? 17.047 -3.739 -3.873 1.00 91.69 565 GLY A O 1
ATOM 4388 N N . PRO A 1 566 ? 16.210 -5.813 -4.218 1.00 90.81 566 PRO A N 1
ATOM 4389 C CA . PRO A 1 566 ? 17.349 -6.547 -3.663 1.00 90.81 566 PRO A CA 1
ATOM 4390 C C . PRO A 1 566 ? 18.585 -6.486 -4.572 1.00 90.81 566 PRO A C 1
ATOM 4392 O O . PRO A 1 566 ? 18.490 -6.239 -5.768 1.00 90.81 566 PRO A O 1
ATOM 4395 N N . ALA A 1 567 ? 19.777 -6.690 -4.015 1.00 90.81 567 ALA A N 1
ATOM 4396 C CA . ALA A 1 567 ? 21.038 -6.474 -4.724 1.00 90.81 567 ALA A CA 1
ATOM 4397 C C . ALA A 1 567 ? 21.279 -7.366 -5.961 1.00 90.81 567 ALA A C 1
ATOM 4399 O O . ALA A 1 567 ? 22.188 -7.076 -6.742 1.00 90.81 567 ALA A O 1
ATOM 4400 N N . ASP A 1 568 ? 20.538 -8.457 -6.118 1.00 87.62 568 ASP A N 1
ATOM 4401 C CA . ASP A 1 568 ? 20.561 -9.361 -7.268 1.00 87.62 568 ASP A CA 1
ATOM 4402 C C . ASP A 1 568 ? 19.492 -9.031 -8.323 1.00 87.62 568 ASP A C 1
ATOM 4404 O O . ASP A 1 568 ? 19.696 -9.381 -9.478 1.00 87.62 568 ASP A O 1
ATOM 4408 N N . ASP A 1 569 ? 18.427 -8.298 -7.990 1.00 87.25 569 ASP A N 1
ATOM 4409 C CA . ASP A 1 569 ? 17.429 -7.785 -8.940 1.00 87.25 569 ASP A CA 1
ATOM 4410 C C . ASP A 1 569 ? 16.953 -6.380 -8.539 1.00 87.25 569 ASP A C 1
ATOM 4412 O O . ASP A 1 569 ? 15.952 -6.207 -7.840 1.00 87.25 569 ASP A O 1
ATOM 4416 N N . CYS A 1 570 ? 17.674 -5.345 -8.978 1.00 91.44 570 CYS A N 1
ATOM 4417 C CA . CYS A 1 570 ? 17.364 -3.963 -8.611 1.00 91.44 570 CYS A CA 1
ATOM 4418 C C . CYS A 1 570 ? 17.471 -2.963 -9.758 1.00 91.44 570 CYS A C 1
ATOM 4420 O O . CYS A 1 570 ? 18.095 -3.179 -10.802 1.00 91.44 570 CYS A O 1
ATOM 4422 N N . LYS A 1 571 ? 16.868 -1.798 -9.516 1.00 92.50 571 LYS A N 1
ATOM 4423 C CA . LYS A 1 571 ? 17.034 -0.587 -10.316 1.00 92.50 571 LYS A CA 1
ATOM 4424 C C . LYS A 1 571 ? 17.860 0.417 -9.533 1.00 92.50 571 LYS A C 1
ATOM 4426 O O . LYS A 1 571 ? 17.466 0.854 -8.453 1.00 92.50 571 LYS A O 1
ATOM 4431 N N . LEU A 1 572 ? 18.981 0.820 -10.113 1.00 94.25 572 LEU A N 1
ATOM 4432 C CA . LEU A 1 572 ? 19.804 1.917 -9.632 1.00 94.25 572 LEU A CA 1
ATOM 4433 C C . LEU A 1 572 ? 19.494 3.175 -10.444 1.00 94.25 572 LEU A C 1
ATOM 4435 O O . LEU A 1 572 ? 19.400 3.121 -11.669 1.00 94.25 572 LEU A O 1
ATOM 4439 N N . ILE A 1 573 ? 19.397 4.323 -9.782 1.00 96.38 573 ILE A N 1
ATOM 4440 C CA . ILE A 1 573 ? 19.265 5.628 -10.433 1.00 96.38 573 ILE A CA 1
ATOM 4441 C C . ILE A 1 573 ? 20.356 6.587 -9.953 1.00 96.38 573 ILE A C 1
ATOM 4443 O O . ILE A 1 573 ? 20.644 6.685 -8.761 1.00 96.38 573 ILE A O 1
ATOM 4447 N N . THR A 1 574 ? 20.968 7.316 -10.887 1.00 96.62 574 THR A N 1
ATOM 4448 C CA . THR A 1 574 ? 21.902 8.407 -10.582 1.00 96.62 574 THR A CA 1
ATOM 4449 C C . THR A 1 574 ? 21.717 9.599 -11.519 1.00 96.62 574 THR A C 1
ATOM 4451 O O . THR A 1 574 ? 21.048 9.509 -12.544 1.00 96.62 574 THR A O 1
ATOM 4454 N N . THR A 1 575 ? 22.301 10.746 -11.180 1.00 95.75 575 THR A N 1
ATOM 4455 C CA . THR A 1 575 ? 22.109 12.004 -11.915 1.00 95.75 575 THR A CA 1
ATOM 4456 C C . THR A 1 575 ? 23.300 12.331 -12.811 1.00 95.75 575 THR A C 1
ATOM 4458 O O . THR A 1 575 ? 24.439 12.226 -12.357 1.00 95.75 575 THR A O 1
ATOM 4461 N N . GLY A 1 576 ? 23.042 12.833 -14.020 1.00 96.44 576 GLY A N 1
ATOM 4462 C CA . GLY A 1 576 ? 24.034 13.403 -14.933 1.00 96.44 576 GLY A CA 1
ATOM 4463 C C . GLY A 1 576 ? 23.721 14.854 -15.277 1.00 96.44 576 GLY A C 1
ATOM 4464 O O . GLY A 1 576 ? 22.726 15.130 -15.940 1.00 96.44 576 GLY A O 1
ATOM 4465 N N . THR A 1 577 ? 24.550 15.795 -14.825 1.00 96.38 577 THR A N 1
ATOM 4466 C CA . THR A 1 577 ? 24.329 17.241 -15.019 1.00 96.38 577 THR A CA 1
ATOM 4467 C C . THR A 1 577 ? 25.259 17.793 -16.086 1.00 96.38 577 THR A C 1
ATOM 4469 O O . THR A 1 577 ? 26.473 17.659 -15.959 1.00 96.38 577 THR A O 1
ATOM 4472 N N . THR A 1 578 ? 24.719 18.430 -17.127 1.00 95.12 578 THR A N 1
ATOM 4473 C CA . THR A 1 578 ? 25.550 18.990 -18.202 1.00 95.12 578 THR A CA 1
ATOM 4474 C C . THR A 1 578 ? 26.455 20.117 -17.700 1.00 95.12 578 THR A C 1
ATOM 4476 O O . THR A 1 578 ? 26.058 20.912 -16.849 1.00 95.12 578 THR A O 1
ATOM 4479 N N . THR A 1 579 ? 27.656 20.228 -18.274 1.00 93.31 579 THR A N 1
ATOM 4480 C CA . THR A 1 579 ? 28.543 21.389 -18.073 1.00 93.31 579 THR A CA 1
ATOM 4481 C C . THR A 1 579 ? 28.187 22.577 -18.973 1.00 93.31 579 THR A C 1
ATOM 4483 O O . THR A 1 579 ? 28.880 23.591 -18.955 1.00 93.31 579 THR A O 1
ATOM 4486 N N . GLY A 1 580 ? 27.147 22.452 -19.805 1.00 88.81 580 GLY A N 1
ATOM 4487 C CA . GLY A 1 580 ? 26.606 23.562 -20.585 1.00 88.81 580 GLY A CA 1
ATOM 4488 C C . GLY A 1 580 ? 25.943 24.628 -19.706 1.00 88.81 580 GLY A C 1
ATOM 4489 O O . GLY A 1 580 ? 25.646 24.404 -18.534 1.00 88.81 580 GLY A O 1
ATOM 4490 N N . THR A 1 581 ? 25.649 25.788 -20.294 1.00 86.56 581 THR A N 1
ATOM 4491 C CA . THR A 1 581 ? 25.103 26.957 -19.578 1.00 86.56 581 THR A CA 1
ATOM 4492 C C . THR A 1 581 ? 23.751 26.713 -18.906 1.00 86.56 581 THR A C 1
ATOM 4494 O O . THR A 1 581 ? 23.441 27.381 -17.925 1.00 86.56 581 THR A O 1
ATOM 4497 N N . SER A 1 582 ? 22.950 25.758 -19.390 1.00 88.75 582 SER A N 1
ATOM 4498 C CA . SER A 1 582 ? 21.663 25.413 -18.775 1.00 88.75 582 SER A CA 1
ATOM 4499 C C . SER A 1 582 ? 21.808 24.696 -17.434 1.00 88.75 582 SER A C 1
ATOM 4501 O O . SER A 1 582 ? 20.889 24.746 -16.621 1.00 88.75 582 SER A O 1
ATOM 4503 N N . THR A 1 583 ? 22.930 24.005 -17.194 1.00 93.62 583 THR A N 1
ATOM 4504 C CA . THR A 1 583 ? 23.144 23.131 -16.022 1.00 93.62 583 THR A CA 1
ATOM 4505 C C . THR A 1 583 ? 22.008 22.122 -15.780 1.00 93.62 583 THR A C 1
ATOM 4507 O O . THR A 1 583 ? 21.748 21.718 -14.644 1.00 93.62 583 THR A O 1
ATOM 4510 N N . GLY A 1 584 ? 21.298 21.737 -16.847 1.00 95.44 584 GLY A N 1
ATOM 4511 C CA . GLY A 1 584 ? 20.212 20.762 -16.791 1.00 95.44 584 GLY A CA 1
ATOM 4512 C C . GLY A 1 584 ? 20.714 19.354 -16.474 1.00 95.44 584 GLY A C 1
ATOM 4513 O O . GLY A 1 584 ? 21.839 18.981 -16.826 1.00 95.44 584 GLY A O 1
ATOM 4514 N N . SER A 1 585 ? 19.875 18.571 -15.806 1.00 95.12 585 SER A N 1
ATOM 4515 C CA . SER A 1 585 ? 20.196 17.215 -15.372 1.00 95.12 585 SER A CA 1
ATOM 4516 C C . SER A 1 585 ? 19.326 16.186 -16.089 1.00 95.12 585 SER A C 1
ATOM 4518 O O . SER A 1 585 ? 18.140 16.403 -16.314 1.00 95.12 585 SER A O 1
ATOM 4520 N N . ARG A 1 586 ? 19.933 15.048 -16.416 1.00 95.50 586 ARG A N 1
ATOM 4521 C CA . ARG A 1 586 ? 19.265 13.813 -16.830 1.00 95.50 586 ARG A CA 1
ATOM 4522 C C . ARG A 1 586 ? 19.418 12.769 -15.734 1.00 95.50 586 ARG A C 1
ATOM 4524 O O . ARG A 1 586 ? 20.418 12.803 -15.011 1.00 95.50 586 ARG A O 1
ATOM 4531 N N . MET A 1 587 ? 18.486 11.828 -15.641 1.00 95.38 587 MET A N 1
ATOM 4532 C CA . MET A 1 587 ? 18.684 10.638 -14.812 1.00 95.38 587 MET A CA 1
ATOM 4533 C C . MET A 1 587 ? 19.303 9.533 -15.652 1.00 95.38 587 MET A C 1
ATOM 4535 O O . MET A 1 587 ? 19.029 9.439 -16.843 1.00 95.38 587 MET A O 1
ATOM 4539 N N . LEU A 1 588 ? 20.146 8.716 -15.038 1.00 95.56 588 LEU A N 1
ATOM 4540 C CA . LEU A 1 588 ? 20.630 7.454 -15.568 1.00 95.56 588 LEU A CA 1
ATOM 4541 C C . LEU A 1 588 ? 20.033 6.346 -14.707 1.00 95.56 588 LEU A C 1
ATOM 4543 O O . LEU A 1 588 ? 20.360 6.251 -13.527 1.00 95.56 588 LEU A O 1
ATOM 4547 N N . VAL A 1 589 ? 19.171 5.532 -15.300 1.00 94.12 589 VAL A N 1
ATOM 4548 C CA . VAL A 1 589 ? 18.566 4.348 -14.697 1.00 94.12 589 VAL A CA 1
ATOM 4549 C C . VAL A 1 589 ? 19.310 3.122 -15.212 1.00 94.12 589 VAL A C 1
ATOM 4551 O O . VAL A 1 589 ? 19.437 2.928 -16.421 1.00 94.12 589 VAL A O 1
ATOM 4554 N N . VAL A 1 590 ? 19.811 2.300 -14.301 1.00 91.50 590 VAL A N 1
ATOM 4555 C CA . VAL A 1 590 ? 20.569 1.080 -14.578 1.00 91.50 590 VAL A CA 1
ATOM 4556 C C . VAL A 1 590 ? 19.807 -0.080 -13.953 1.00 91.50 590 VAL A C 1
ATOM 4558 O O . VAL A 1 590 ? 19.568 -0.072 -12.748 1.00 91.50 590 VAL A O 1
ATOM 4561 N N . SER A 1 591 ? 19.415 -1.062 -14.761 1.00 89.38 591 SER A N 1
ATOM 4562 C CA . SER A 1 591 ? 18.791 -2.285 -14.243 1.00 89.38 591 SER A CA 1
ATOM 4563 C C . SER A 1 591 ? 19.862 -3.349 -14.072 1.00 89.38 591 SER A C 1
ATOM 4565 O O . SER A 1 591 ? 20.650 -3.582 -14.994 1.00 89.38 591 SER A O 1
ATOM 4567 N N . ILE A 1 592 ? 19.889 -3.975 -12.902 1.00 87.94 592 ILE A N 1
ATOM 4568 C CA . ILE A 1 592 ? 20.841 -5.020 -12.547 1.00 87.94 592 ILE A CA 1
ATOM 4569 C C . ILE A 1 592 ? 20.056 -6.292 -12.256 1.00 87.94 592 ILE A C 1
ATOM 4571 O O . ILE A 1 592 ? 19.111 -6.256 -11.476 1.00 87.94 592 ILE A O 1
ATOM 4575 N N . ASN A 1 593 ? 20.459 -7.394 -12.882 1.00 85.00 593 ASN A N 1
ATOM 4576 C CA . ASN A 1 593 ? 19.961 -8.733 -12.587 1.00 85.00 593 ASN A CA 1
ATOM 4577 C C . ASN A 1 593 ? 21.159 -9.692 -12.500 1.00 85.00 593 ASN A C 1
ATOM 4579 O O . ASN A 1 593 ? 22.055 -9.610 -13.341 1.00 85.00 593 ASN A O 1
ATOM 4583 N N . ASP A 1 594 ? 21.239 -10.508 -11.451 1.00 84.69 594 ASP A N 1
ATOM 4584 C CA . ASP A 1 594 ? 22.352 -11.418 -11.150 1.00 84.69 594 ASP A CA 1
ATOM 4585 C C . ASP A 1 594 ? 23.739 -10.753 -11.215 1.00 84.69 594 ASP A C 1
ATOM 4587 O O . ASP A 1 594 ? 24.718 -11.303 -11.719 1.00 84.69 594 ASP A O 1
ATOM 4591 N N . ASN A 1 595 ? 23.846 -9.533 -10.673 1.00 84.50 595 ASN A N 1
ATOM 4592 C CA . ASN A 1 595 ? 25.053 -8.697 -10.740 1.00 84.50 595 ASN A CA 1
ATOM 4593 C C . ASN A 1 595 ? 25.515 -8.362 -12.174 1.00 84.50 595 ASN A C 1
ATOM 4595 O O . ASN A 1 595 ? 26.691 -8.064 -12.383 1.00 84.50 595 ASN A O 1
ATOM 4599 N N . VAL A 1 596 ? 24.616 -8.364 -13.158 1.00 83.56 596 VAL A N 1
ATOM 4600 C CA . VAL A 1 596 ? 24.883 -7.931 -14.535 1.00 83.56 596 VAL A CA 1
ATOM 4601 C C . VAL A 1 596 ? 23.979 -6.752 -14.876 1.00 83.56 596 VAL A C 1
ATOM 4603 O O . VAL A 1 596 ? 22.783 -6.773 -14.588 1.00 83.56 596 VAL A O 1
ATOM 4606 N N . ILE A 1 597 ? 24.532 -5.712 -15.509 1.00 85.31 597 ILE A N 1
ATOM 4607 C CA . ILE A 1 597 ? 23.704 -4.659 -16.108 1.00 85.31 597 ILE A CA 1
ATOM 4608 C C . ILE A 1 597 ? 22.941 -5.278 -17.277 1.00 85.31 597 ILE A C 1
ATOM 4610 O O . ILE A 1 597 ? 23.516 -5.532 -18.334 1.00 85.31 597 ILE A O 1
ATOM 4614 N N . THR A 1 598 ? 21.641 -5.491 -17.107 1.00 79.31 598 THR A N 1
ATOM 4615 C CA . THR A 1 598 ? 20.784 -6.004 -18.183 1.00 79.31 598 THR A CA 1
ATOM 4616 C C . THR A 1 598 ? 20.341 -4.898 -19.124 1.00 79.31 598 THR A C 1
ATOM 4618 O O . THR A 1 598 ? 20.051 -5.148 -20.292 1.00 79.31 598 THR A O 1
ATOM 4621 N N . SER A 1 599 ? 20.286 -3.657 -18.627 1.00 78.62 599 SER A N 1
ATOM 4622 C CA . SER A 1 599 ? 19.865 -2.510 -19.422 1.00 78.62 599 SER A CA 1
ATOM 4623 C C . SER A 1 599 ? 20.201 -1.164 -18.767 1.00 78.62 599 SER A C 1
ATOM 4625 O O . SER A 1 599 ? 20.461 -1.057 -17.566 1.00 78.62 599 SER A O 1
ATOM 4627 N N . THR A 1 600 ? 20.208 -0.098 -19.568 1.00 85.56 600 THR A N 1
ATOM 4628 C CA . THR A 1 600 ? 20.467 1.275 -19.116 1.00 85.56 600 THR A CA 1
ATOM 4629 C C . THR A 1 600 ? 19.606 2.258 -19.906 1.00 85.56 600 THR A C 1
ATOM 4631 O O . THR A 1 600 ? 19.559 2.189 -21.135 1.00 85.56 600 THR A O 1
ATOM 4634 N N . VAL A 1 601 ? 18.960 3.195 -19.209 1.00 85.94 601 VAL A N 1
ATOM 4635 C CA . VAL A 1 601 ? 18.171 4.288 -19.795 1.00 85.94 601 VAL A CA 1
ATOM 4636 C C . VAL A 1 601 ? 18.608 5.623 -19.221 1.00 85.94 601 VAL A C 1
ATOM 4638 O O . VAL A 1 601 ? 18.852 5.738 -18.026 1.00 85.94 601 VAL A O 1
ATOM 4641 N N . PHE A 1 602 ? 18.695 6.652 -20.062 1.00 90.88 602 PHE A N 1
ATOM 4642 C CA . PHE A 1 602 ? 18.811 8.030 -19.606 1.00 90.88 602 PHE A CA 1
ATOM 4643 C C . PHE A 1 602 ? 17.538 8.822 -19.909 1.00 90.88 602 PHE A C 1
ATOM 4645 O O . PHE A 1 602 ? 17.033 8.809 -21.033 1.00 90.88 602 PHE A O 1
ATOM 4652 N N . THR A 1 603 ? 17.028 9.542 -18.919 1.00 90.69 603 THR A N 1
ATOM 4653 C CA . THR A 1 603 ? 15.764 10.279 -19.028 1.00 90.69 603 THR A CA 1
ATOM 4654 C C . THR A 1 603 ? 16.007 11.761 -19.317 1.00 90.69 603 THR A C 1
ATOM 4656 O O . THR A 1 603 ? 17.136 12.239 -19.270 1.00 90.69 603 THR A O 1
ATOM 4659 N N . GLU A 1 604 ? 14.929 12.483 -19.609 1.00 93.38 604 GLU A N 1
ATOM 4660 C CA . GLU A 1 604 ? 14.822 13.907 -19.954 1.00 93.38 604 GLU A CA 1
ATOM 4661 C C . GLU A 1 604 ? 15.261 14.291 -21.376 1.00 93.38 604 GLU A C 1
ATOM 4663 O O . GLU A 1 604 ? 16.426 14.167 -21.766 1.00 93.38 604 GLU A O 1
ATOM 4668 N N . ASN A 1 605 ? 14.321 14.846 -22.149 1.00 90.56 605 ASN A N 1
ATOM 4669 C CA . ASN A 1 605 ? 14.605 15.558 -23.400 1.00 90.56 605 ASN A CA 1
ATOM 4670 C C . ASN A 1 605 ? 14.579 17.079 -23.243 1.00 90.56 605 ASN A C 1
ATOM 4672 O O . ASN A 1 605 ? 15.295 17.780 -23.961 1.00 90.56 605 ASN A O 1
ATOM 4676 N N . THR A 1 606 ? 13.808 17.599 -22.291 1.00 91.06 606 THR A N 1
ATOM 4677 C CA . THR A 1 606 ? 13.734 19.030 -22.012 1.00 91.06 606 THR A CA 1
ATOM 4678 C C . THR A 1 606 ? 14.831 19.391 -21.019 1.00 91.06 606 THR A C 1
ATOM 4680 O O . THR A 1 606 ? 14.725 19.070 -19.843 1.00 91.06 606 THR A O 1
ATOM 4683 N N . ILE A 1 607 ? 15.884 20.078 -21.471 1.00 91.31 607 ILE A N 1
ATOM 4684 C CA . ILE A 1 607 ? 17.050 20.385 -20.621 1.00 91.31 607 ILE A CA 1
ATOM 4685 C C . ILE A 1 607 ? 16.966 21.789 -20.007 1.00 91.31 607 ILE A C 1
ATOM 4687 O O . ILE A 1 607 ? 17.001 21.931 -18.791 1.00 91.31 607 ILE A O 1
ATOM 4691 N N . THR A 1 608 ? 16.822 22.840 -20.820 1.00 86.75 608 THR A N 1
ATOM 4692 C CA . THR A 1 608 ? 16.910 24.238 -20.342 1.00 86.75 608 THR A CA 1
ATOM 4693 C C . THR A 1 608 ? 15.782 24.633 -19.385 1.00 86.75 608 THR A C 1
ATOM 4695 O O . THR A 1 608 ? 16.023 25.365 -18.434 1.00 86.75 608 THR A O 1
ATOM 4698 N N . ASN A 1 609 ? 14.571 24.112 -19.600 1.00 85.12 609 ASN A N 1
ATOM 4699 C CA . ASN A 1 609 ? 13.395 24.377 -18.760 1.00 85.12 609 ASN A CA 1
ATOM 4700 C C . ASN A 1 609 ? 12.835 23.095 -18.113 1.00 85.12 609 ASN A C 1
ATOM 4702 O O . ASN A 1 609 ? 11.704 23.094 -17.626 1.00 85.12 609 ASN A O 1
ATOM 4706 N N . GLY A 1 610 ? 13.613 22.006 -18.129 1.00 88.62 610 GLY A N 1
ATOM 4707 C CA . GLY A 1 610 ? 13.211 20.692 -17.621 1.00 88.62 610 GLY A CA 1
ATOM 4708 C C . GLY A 1 610 ? 13.005 20.671 -16.115 1.00 88.62 610 GLY A C 1
ATOM 4709 O O . GLY A 1 610 ? 13.288 21.653 -15.435 1.00 88.62 610 GLY A O 1
ATOM 4710 N N . ASN A 1 611 ? 12.518 19.557 -15.575 1.00 92.69 611 ASN A N 1
ATOM 4711 C CA . ASN A 1 611 ? 12.238 19.435 -14.141 1.00 92.69 611 ASN A CA 1
ATOM 4712 C C . ASN A 1 611 ? 13.502 19.339 -13.281 1.00 92.69 611 ASN A C 1
ATOM 4714 O O . ASN A 1 611 ? 13.455 19.706 -12.111 1.00 92.69 611 ASN A O 1
ATOM 4718 N N . PHE A 1 612 ? 14.628 18.931 -13.875 1.00 95.06 612 PHE A N 1
ATOM 4719 C CA . PHE A 1 612 ? 15.854 18.645 -13.142 1.00 95.06 612 PHE A CA 1
ATOM 4720 C C . PHE A 1 612 ? 17.022 19.515 -13.600 1.00 95.06 612 PHE A C 1
ATOM 4722 O O . PHE A 1 612 ? 17.362 19.563 -14.785 1.00 95.06 612 PHE A O 1
ATOM 4729 N N . SER A 1 613 ? 17.656 20.204 -12.655 1.00 93.88 613 SER A N 1
ATOM 4730 C CA . SER A 1 613 ? 18.863 21.002 -12.892 1.00 93.88 613 SER A CA 1
ATOM 4731 C C . SER A 1 613 ? 19.528 21.391 -11.577 1.00 93.88 613 SER A C 1
ATOM 4733 O O . SER A 1 613 ? 18.926 21.294 -10.506 1.00 93.88 613 SER A O 1
ATOM 4735 N N . THR A 1 614 ? 20.750 21.921 -11.654 1.00 91.88 614 THR A N 1
ATOM 4736 C CA . THR A 1 614 ? 21.387 22.555 -10.487 1.00 91.88 614 THR A CA 1
ATOM 4737 C C . THR A 1 614 ? 20.558 23.726 -9.951 1.00 91.88 614 THR A C 1
ATOM 4739 O O . THR A 1 614 ? 20.519 23.939 -8.749 1.00 91.88 614 THR A O 1
ATOM 4742 N N . ILE A 1 615 ? 19.854 24.464 -10.814 1.00 91.00 615 ILE A N 1
ATOM 4743 C CA . ILE A 1 615 ? 19.025 25.609 -10.405 1.00 91.00 615 ILE A CA 1
ATOM 4744 C C . ILE A 1 615 ? 17.746 25.151 -9.689 1.00 91.00 615 ILE A C 1
ATOM 4746 O O . ILE A 1 615 ? 17.297 25.810 -8.757 1.00 91.00 615 ILE A O 1
ATOM 4750 N N . LYS A 1 616 ? 17.139 24.043 -10.132 1.00 91.38 616 LYS A N 1
ATOM 4751 C CA . LYS A 1 616 ? 15.866 23.562 -9.579 1.00 91.38 616 LYS A CA 1
ATOM 4752 C C . LYS A 1 616 ? 16.049 22.708 -8.332 1.00 91.38 616 LYS A C 1
ATOM 4754 O O . LYS A 1 616 ? 15.293 22.882 -7.388 1.00 91.38 616 LYS A O 1
ATOM 4759 N N . ASN A 1 617 ? 17.037 21.816 -8.316 1.00 91.19 617 ASN A N 1
ATOM 4760 C CA . ASN A 1 617 ? 17.228 20.867 -7.213 1.00 91.19 617 ASN A CA 1
ATOM 4761 C C . ASN A 1 617 ? 18.465 21.174 -6.364 1.00 91.19 617 ASN A C 1
ATOM 4763 O O . ASN A 1 617 ? 18.572 20.686 -5.248 1.00 91.19 617 ASN A O 1
ATOM 4767 N N . GLY A 1 618 ? 19.400 21.980 -6.864 1.00 90.06 618 GLY A N 1
ATOM 4768 C CA . GLY A 1 618 ? 20.684 22.205 -6.209 1.00 90.06 618 GLY A CA 1
ATOM 4769 C C . GLY A 1 618 ? 21.787 21.239 -6.647 1.00 90.06 618 GLY A C 1
ATOM 4770 O O . GLY A 1 618 ? 21.610 20.314 -7.456 1.00 90.06 618 GLY A O 1
ATOM 4771 N N . VAL A 1 619 ? 22.975 21.484 -6.103 1.00 87.50 619 VAL A N 1
ATOM 4772 C CA . VAL A 1 619 ? 24.164 20.647 -6.254 1.00 87.50 619 VAL A CA 1
ATOM 4773 C C . VAL A 1 619 ? 24.051 19.400 -5.381 1.00 87.50 619 VAL A C 1
ATOM 4775 O O . VAL A 1 619 ? 24.314 18.308 -5.894 1.00 87.50 619 VAL A O 1
ATOM 4778 N N . ASN A 1 620 ? 23.624 19.558 -4.123 1.00 84.69 620 ASN A N 1
ATOM 4779 C CA . ASN A 1 620 ? 23.543 18.497 -3.109 1.00 84.69 620 ASN A CA 1
ATOM 4780 C C . ASN A 1 620 ? 22.153 17.839 -3.065 1.00 84.69 620 ASN A C 1
ATOM 4782 O O . ASN A 1 620 ? 21.481 17.820 -2.038 1.00 84.69 620 ASN A O 1
ATOM 4786 N N . LYS A 1 621 ? 21.702 17.344 -4.216 1.00 88.94 621 LYS A N 1
ATOM 4787 C CA . LYS A 1 621 ? 20.441 16.603 -4.343 1.00 88.94 621 LYS A CA 1
ATOM 4788 C C . LYS A 1 621 ? 20.602 15.161 -3.876 1.00 88.94 621 LYS A C 1
ATOM 4790 O O . LYS A 1 621 ? 21.628 14.547 -4.162 1.00 88.94 621 LYS A O 1
ATOM 4795 N N . GLN A 1 622 ? 19.579 14.615 -3.235 1.00 91.88 622 GLN A N 1
ATOM 4796 C CA . GLN A 1 622 ? 19.531 13.217 -2.826 1.00 91.88 622 GLN A CA 1
ATOM 4797 C C . GLN A 1 622 ? 18.367 12.510 -3.518 1.00 91.88 622 GLN A C 1
ATOM 4799 O O . GLN A 1 622 ? 17.394 13.127 -3.949 1.00 91.88 622 GLN A O 1
ATOM 4804 N N . LEU A 1 623 ? 18.514 11.198 -3.686 1.00 95.06 623 LEU A N 1
ATOM 4805 C CA . LEU A 1 623 ? 17.471 10.326 -4.208 1.00 95.06 623 LEU A CA 1
ATOM 4806 C C . LEU A 1 623 ? 17.115 9.290 -3.142 1.00 95.06 623 LEU A C 1
ATOM 4808 O O . LEU A 1 623 ? 17.978 8.805 -2.402 1.00 95.06 623 LEU A O 1
ATOM 4812 N N . VAL A 1 624 ? 15.830 8.966 -3.065 1.00 94.50 624 VAL A N 1
ATOM 4813 C CA . VAL A 1 624 ? 15.280 7.841 -2.303 1.00 94.50 624 VAL A CA 1
ATOM 4814 C C . VAL A 1 624 ? 14.175 7.184 -3.125 1.00 94.50 624 VAL A C 1
ATOM 4816 O O . VAL A 1 624 ? 13.612 7.808 -4.026 1.00 94.50 624 VAL A O 1
ATOM 4819 N N . VAL A 1 625 ? 13.874 5.921 -2.842 1.00 95.25 625 VAL A N 1
ATOM 4820 C CA . VAL A 1 625 ? 12.741 5.233 -3.473 1.00 95.25 625 VAL A CA 1
ATOM 4821 C C . VAL A 1 625 ? 11.434 5.843 -2.960 1.00 95.25 625 VAL A C 1
ATOM 4823 O O . VAL A 1 625 ? 11.357 6.321 -1.830 1.00 95.25 625 VAL A O 1
ATOM 4826 N N . SER A 1 626 ? 10.408 5.892 -3.801 1.00 95.12 626 SER A N 1
ATOM 4827 C CA . SER A 1 626 ? 9.069 6.284 -3.361 1.00 95.12 626 SER A CA 1
ATOM 4828 C C . SER A 1 626 ? 8.439 5.157 -2.534 1.00 95.12 626 SER A C 1
ATOM 4830 O O . SER A 1 626 ? 8.529 3.999 -2.936 1.00 95.12 626 SER A O 1
ATOM 4832 N N . PRO A 1 627 ? 7.749 5.443 -1.417 1.00 92.94 627 PRO A N 1
ATOM 4833 C CA . PRO A 1 627 ? 7.048 4.409 -0.660 1.00 92.94 627 PRO A CA 1
ATOM 4834 C C . PRO A 1 627 ? 5.738 3.945 -1.327 1.00 92.94 627 PRO A C 1
ATOM 4836 O O . PRO A 1 627 ? 5.073 3.068 -0.779 1.00 92.94 627 PRO A O 1
ATOM 4839 N N . TYR A 1 628 ? 5.341 4.531 -2.468 1.00 88.00 628 TYR A N 1
ATOM 4840 C CA . TYR A 1 628 ? 4.089 4.198 -3.169 1.00 88.00 628 TYR A CA 1
ATOM 4841 C C . TYR A 1 628 ? 4.284 3.226 -4.336 1.00 88.00 628 TYR A C 1
ATOM 4843 O O . TYR A 1 628 ? 3.347 2.530 -4.719 1.00 88.00 628 TYR A O 1
ATOM 4851 N N . ASN A 1 629 ? 5.472 3.220 -4.948 1.00 87.75 629 ASN A N 1
ATOM 4852 C CA . ASN A 1 629 ? 5.795 2.369 -6.089 1.00 87.75 629 ASN A CA 1
ATOM 4853 C C . ASN A 1 629 ? 7.318 2.221 -6.211 1.00 87.75 629 ASN A C 1
ATOM 4855 O O . ASN A 1 629 ? 8.029 3.222 -6.296 1.00 87.75 629 ASN A O 1
ATOM 4859 N N . ASP A 1 630 ? 7.804 0.985 -6.304 1.00 88.06 630 ASP A N 1
ATOM 4860 C CA . ASP A 1 630 ? 9.236 0.669 -6.394 1.00 88.06 630 ASP A CA 1
ATOM 4861 C C . ASP A 1 630 ? 9.909 1.171 -7.688 1.00 88.06 630 ASP A C 1
ATOM 4863 O O . ASP A 1 630 ? 11.138 1.224 -7.777 1.00 88.06 630 ASP A O 1
ATOM 4867 N N . GLY A 1 631 ? 9.129 1.555 -8.700 1.00 88.94 631 GLY A N 1
ATOM 4868 C CA . GLY A 1 631 ? 9.588 2.228 -9.913 1.00 88.94 631 GLY A CA 1
ATOM 4869 C C . GLY A 1 631 ? 9.673 3.754 -9.800 1.00 88.94 631 GLY A C 1
ATOM 4870 O O . GLY A 1 631 ? 10.228 4.385 -10.700 1.00 88.94 631 GLY A O 1
ATOM 4871 N N . ASN A 1 632 ? 9.152 4.348 -8.726 1.00 94.56 632 ASN A N 1
ATOM 4872 C CA . ASN A 1 632 ? 9.154 5.789 -8.497 1.00 94.56 632 ASN A CA 1
ATOM 4873 C C . ASN A 1 632 ? 10.274 6.192 -7.534 1.00 94.56 632 ASN A C 1
ATOM 4875 O O . ASN A 1 632 ? 10.679 5.438 -6.650 1.00 94.56 632 ASN A O 1
ATOM 4879 N N . PHE A 1 633 ? 10.738 7.430 -7.670 1.00 96.31 633 PHE A N 1
ATOM 4880 C CA . PHE A 1 633 ? 11.776 7.997 -6.818 1.00 96.31 633 PHE A CA 1
ATOM 4881 C C . PHE A 1 633 ? 11.362 9.374 -6.328 1.00 96.31 633 PHE A C 1
ATOM 4883 O O . PHE A 1 633 ? 10.605 10.087 -6.988 1.00 96.31 633 PHE A O 1
ATOM 4890 N N . VAL A 1 634 ? 11.892 9.760 -5.176 1.00 96.75 634 VAL A N 1
ATOM 4891 C CA . VAL A 1 634 ? 11.760 11.111 -4.644 1.00 96.75 634 VAL A CA 1
ATOM 4892 C C . VAL A 1 634 ? 13.123 11.776 -4.691 1.00 96.75 634 VAL A C 1
ATOM 4894 O O . VAL A 1 634 ? 14.123 11.201 -4.256 1.00 96.75 634 VAL A O 1
ATOM 4897 N N . ILE A 1 635 ? 13.149 12.981 -5.254 1.00 94.69 635 ILE A N 1
ATOM 4898 C CA . ILE A 1 635 ? 14.296 13.877 -5.218 1.00 94.69 635 ILE A CA 1
ATOM 4899 C C . ILE A 1 635 ? 14.015 15.009 -4.237 1.00 94.69 635 ILE A C 1
ATOM 4901 O O . ILE A 1 635 ? 12.975 15.667 -4.299 1.00 94.69 635 ILE A O 1
ATOM 4905 N N . ASP A 1 636 ? 14.963 15.259 -3.352 1.00 91.75 636 ASP A N 1
ATOM 4906 C CA . ASP A 1 636 ? 15.042 16.468 -2.548 1.00 91.75 636 ASP A CA 1
ATOM 4907 C C . ASP A 1 636 ? 16.427 17.102 -2.724 1.00 91.75 636 ASP A C 1
ATOM 4909 O O . ASP A 1 636 ? 17.360 16.518 -3.286 1.00 91.75 636 ASP A O 1
ATOM 4913 N N . GLY A 1 637 ? 16.551 18.363 -2.337 1.00 88.94 637 GLY A N 1
ATOM 4914 C CA . GLY A 1 637 ? 17.773 19.110 -2.573 1.00 88.94 637 GLY A CA 1
ATOM 4915 C C . GLY A 1 637 ? 17.642 20.554 -2.132 1.00 88.94 637 GLY A C 1
ATOM 4916 O O . GLY A 1 637 ? 16.552 21.050 -1.858 1.00 88.94 637 GLY A O 1
ATOM 4917 N N . GLU A 1 638 ? 18.763 21.263 -2.058 1.00 85.25 638 GLU A N 1
ATOM 4918 C CA . GLU A 1 638 ? 18.800 22.558 -1.374 1.00 85.25 638 GLU A CA 1
ATOM 4919 C C . GLU A 1 638 ? 17.954 23.666 -2.036 1.00 85.25 638 GLU A C 1
ATOM 4921 O O . GLU A 1 638 ? 17.721 24.718 -1.445 1.00 85.25 638 GLU A O 1
ATOM 4926 N N . SER A 1 639 ? 17.471 23.429 -3.259 1.00 88.69 639 SER A N 1
ATOM 4927 C CA . SER A 1 639 ? 16.626 24.359 -4.022 1.00 88.69 639 SER A CA 1
ATOM 4928 C C . SER A 1 639 ? 15.188 23.873 -4.257 1.00 88.69 639 SER A C 1
ATOM 4930 O O . SER A 1 639 ? 14.388 24.637 -4.804 1.00 88.69 639 SER A O 1
ATOM 4932 N N . CYS A 1 640 ? 14.824 22.659 -3.823 1.00 88.12 640 CYS A N 1
ATOM 4933 C CA . CYS A 1 640 ? 13.481 22.100 -4.009 1.00 88.12 640 CYS A CA 1
ATOM 4934 C C . CYS A 1 640 ? 12.910 21.488 -2.727 1.00 88.12 640 CYS A C 1
ATOM 4936 O O . CYS A 1 640 ? 13.635 21.004 -1.867 1.00 88.12 640 CYS A O 1
ATOM 4938 N N . LEU A 1 641 ? 11.582 21.482 -2.632 1.00 91.69 641 LEU A N 1
ATOM 4939 C CA . LEU A 1 641 ? 10.890 20.587 -1.708 1.00 91.69 641 LEU A CA 1
ATOM 4940 C C . LEU A 1 641 ? 10.950 19.148 -2.256 1.00 91.69 641 LEU A C 1
ATOM 4942 O O . LEU A 1 641 ? 11.174 18.984 -3.461 1.00 91.69 641 LEU A O 1
ATOM 4946 N N . PRO A 1 642 ? 10.728 18.124 -1.412 1.00 94.06 642 PRO A N 1
ATOM 4947 C CA . PRO A 1 642 ? 10.606 16.743 -1.863 1.00 94.06 642 PRO A CA 1
ATOM 4948 C C . PRO A 1 642 ? 9.628 16.602 -3.032 1.00 94.06 642 PRO A C 1
ATOM 4950 O O . PRO A 1 642 ? 8.478 17.047 -2.958 1.00 94.06 642 PRO A O 1
ATOM 4953 N N . GLN A 1 643 ? 10.103 15.990 -4.112 1.00 94.88 643 GLN A N 1
ATOM 4954 C CA . GLN A 1 643 ? 9.376 15.826 -5.362 1.00 94.88 643 GLN A CA 1
ATOM 4955 C C . GLN A 1 643 ? 9.459 14.375 -5.825 1.00 94.88 643 GLN A C 1
ATOM 4957 O O . GLN A 1 643 ? 10.543 13.857 -6.088 1.00 94.88 643 GLN A O 1
ATOM 4962 N N . GLU A 1 644 ? 8.307 13.734 -5.967 1.00 97.12 644 GLU A N 1
ATOM 4963 C CA . GLU A 1 644 ? 8.194 12.387 -6.503 1.00 97.12 644 GLU A CA 1
ATOM 4964 C C . GLU A 1 644 ? 8.114 12.410 -8.035 1.00 97.12 644 GLU A C 1
ATOM 4966 O O . GLU A 1 644 ? 7.410 13.233 -8.633 1.00 97.12 644 GLU A O 1
ATOM 4971 N N . PHE A 1 645 ? 8.794 11.468 -8.681 1.00 96.81 645 PHE A N 1
ATOM 4972 C CA . PHE A 1 645 ? 8.728 11.269 -10.119 1.00 96.81 645 PHE A CA 1
ATOM 4973 C C . PHE A 1 645 ? 8.851 9.793 -10.518 1.00 96.81 645 PHE A C 1
ATOM 4975 O O . PHE A 1 645 ? 9.496 8.990 -9.841 1.00 96.81 645 PHE A O 1
ATOM 4982 N N . THR A 1 646 ? 8.273 9.458 -11.670 1.00 95.50 646 THR A N 1
ATOM 4983 C CA . THR A 1 646 ? 8.472 8.180 -12.361 1.00 95.50 646 THR A CA 1
ATOM 4984 C C . THR A 1 646 ? 9.483 8.384 -13.490 1.00 95.50 646 THR A C 1
ATOM 4986 O O . THR A 1 646 ? 9.180 9.127 -14.437 1.00 95.50 646 THR A O 1
ATOM 4989 N N . PRO A 1 647 ? 10.674 7.756 -13.433 1.00 92.50 647 PRO A N 1
ATOM 4990 C CA . PRO A 1 647 ? 11.638 7.793 -14.524 1.00 92.50 647 PRO A CA 1
ATOM 4991 C C . PRO A 1 647 ? 11.020 7.295 -15.832 1.00 92.50 647 PRO A C 1
ATOM 4993 O O . PRO A 1 647 ? 10.284 6.308 -15.847 1.00 92.50 647 PRO A O 1
ATOM 4996 N N . ALA A 1 648 ? 11.336 7.951 -16.948 1.00 88.75 648 ALA A N 1
ATOM 4997 C CA . ALA A 1 648 ? 10.888 7.478 -18.254 1.00 88.75 648 ALA A CA 1
ATOM 4998 C C . ALA A 1 648 ? 11.469 6.089 -18.587 1.00 88.75 648 ALA A C 1
ATOM 5000 O O . ALA A 1 648 ? 12.637 5.811 -18.321 1.00 88.75 648 ALA A O 1
ATOM 5001 N N . ALA A 1 649 ? 10.663 5.235 -19.226 1.00 79.94 649 ALA A N 1
ATOM 5002 C CA . ALA A 1 649 ? 11.072 3.886 -19.629 1.00 79.94 649 ALA A CA 1
ATOM 5003 C C . ALA A 1 649 ? 11.984 3.860 -20.873 1.00 79.94 649 ALA A C 1
ATOM 5005 O O . ALA A 1 649 ? 12.628 2.851 -21.148 1.00 79.94 649 ALA A O 1
ATOM 5006 N N . THR A 1 650 ? 12.055 4.961 -21.622 1.00 75.62 650 THR A N 1
ATOM 5007 C CA . THR A 1 650 ? 12.821 5.080 -22.866 1.00 75.62 650 THR A CA 1
ATOM 5008 C C . THR A 1 650 ? 13.821 6.225 -22.799 1.00 75.62 650 THR A C 1
ATOM 5010 O O . THR A 1 650 ? 13.620 7.231 -22.113 1.00 75.62 650 THR A O 1
ATOM 5013 N N . ASN A 1 651 ? 14.909 6.086 -23.558 1.00 82.50 651 ASN A N 1
ATOM 5014 C CA . ASN A 1 651 ? 15.939 7.113 -23.650 1.00 82.50 651 ASN A CA 1
ATOM 5015 C C . ASN A 1 651 ? 15.366 8.454 -24.123 1.00 82.50 651 ASN A C 1
ATOM 5017 O O . ASN A 1 651 ? 14.498 8.502 -24.994 1.00 82.50 651 ASN A O 1
ATOM 5021 N N . ASN A 1 652 ? 15.910 9.553 -23.596 1.00 83.44 652 ASN A N 1
ATOM 5022 C CA . ASN A 1 652 ? 15.593 10.909 -24.047 1.00 83.44 652 ASN A CA 1
ATOM 5023 C C . ASN A 1 652 ? 14.082 11.222 -24.014 1.00 83.44 652 ASN A C 1
ATOM 5025 O O . ASN A 1 652 ? 13.524 11.804 -24.944 1.00 83.44 652 ASN A O 1
ATOM 5029 N N . THR A 1 653 ? 13.409 10.805 -22.947 1.00 87.31 653 THR A N 1
ATOM 5030 C CA . THR A 1 653 ? 11.997 11.101 -22.677 1.00 87.31 653 THR A CA 1
ATOM 5031 C C . THR A 1 653 ? 11.892 11.674 -21.269 1.00 87.31 653 THR A C 1
ATOM 5033 O O . THR A 1 653 ? 12.608 11.219 -20.378 1.00 87.31 653 THR A O 1
ATOM 5036 N N . ASN A 1 654 ? 11.074 12.710 -21.064 1.00 92.25 654 ASN A N 1
ATOM 5037 C CA . ASN A 1 654 ? 10.937 13.336 -19.742 1.00 92.25 654 ASN A CA 1
ATOM 5038 C C . ASN A 1 654 ? 10.293 12.379 -18.745 1.00 92.25 654 ASN A C 1
ATOM 5040 O O . ASN A 1 654 ? 9.328 11.695 -19.085 1.00 92.25 654 ASN A O 1
ATOM 5044 N N . SER A 1 655 ? 10.807 12.377 -17.518 1.00 94.62 655 SER A N 1
ATOM 5045 C CA . SER A 1 655 ? 10.151 11.700 -16.403 1.00 94.62 655 SER A CA 1
ATOM 5046 C C . SER A 1 655 ? 8.829 12.385 -16.060 1.00 94.62 655 SER A C 1
ATOM 5048 O O . SER A 1 655 ? 8.682 13.603 -16.217 1.00 94.62 655 SER A O 1
ATOM 5050 N N . THR A 1 656 ? 7.877 11.606 -15.555 1.00 95.94 656 THR A N 1
ATOM 5051 C CA . THR A 1 656 ? 6.590 12.134 -15.086 1.00 95.94 656 THR A CA 1
ATOM 5052 C C . THR A 1 656 ? 6.743 12.603 -13.649 1.00 95.94 656 THR A C 1
ATOM 5054 O O . THR A 1 656 ? 7.259 11.863 -12.820 1.00 95.94 656 THR A O 1
ATOM 5057 N N . ILE A 1 657 ? 6.318 13.830 -13.350 1.00 96.00 657 ILE A N 1
ATOM 5058 C CA . ILE A 1 657 ? 6.254 14.321 -11.970 1.00 96.00 657 ILE A CA 1
ATOM 5059 C C . ILE A 1 657 ? 4.916 13.901 -11.381 1.00 96.00 657 ILE A C 1
ATOM 5061 O O . ILE A 1 657 ? 3.876 14.264 -11.929 1.00 96.00 657 ILE A O 1
ATOM 5065 N N . ASN A 1 658 ? 4.959 13.157 -10.280 1.00 95.81 658 ASN A N 1
ATOM 5066 C CA . ASN A 1 658 ? 3.768 12.562 -9.680 1.00 95.81 658 ASN A CA 1
ATOM 5067 C C . ASN A 1 658 ? 3.184 13.480 -8.609 1.00 95.81 658 ASN A C 1
ATOM 5069 O O . ASN A 1 658 ? 2.000 13.799 -8.643 1.00 95.81 658 ASN A O 1
ATOM 5073 N N . SER A 1 659 ? 4.029 13.935 -7.681 1.00 94.75 659 SER A N 1
ATOM 5074 C CA . SER A 1 659 ? 3.618 14.764 -6.551 1.00 94.75 659 SER A CA 1
ATOM 5075 C C . SER A 1 659 ? 4.781 15.621 -6.035 1.00 94.75 659 SER A C 1
ATOM 5077 O O . SER A 1 659 ? 5.953 15.289 -6.219 1.00 94.75 659 SER A O 1
ATOM 5079 N N . ILE A 1 660 ? 4.470 16.762 -5.416 1.00 94.56 660 ILE A N 1
ATOM 5080 C CA . ILE A 1 660 ? 5.440 17.648 -4.753 1.00 94.56 660 ILE A CA 1
ATOM 5081 C C . ILE A 1 660 ? 4.874 17.988 -3.380 1.00 94.56 660 ILE A C 1
ATOM 5083 O O . ILE A 1 660 ? 3.684 18.279 -3.273 1.00 94.56 660 ILE A O 1
ATOM 5087 N N . LEU A 1 661 ? 5.714 17.971 -2.344 1.00 95.00 661 LEU A N 1
ATOM 5088 C CA . LEU A 1 661 ? 5.292 18.346 -0.999 1.00 95.00 661 LEU A CA 1
ATOM 5089 C C . LEU A 1 661 ? 4.753 19.785 -0.963 1.00 95.00 661 LEU A C 1
ATOM 5091 O O . LEU A 1 661 ? 5.443 20.729 -1.349 1.00 95.00 661 LEU A O 1
ATOM 5095 N N . ASN A 1 662 ? 3.548 19.953 -0.417 1.00 91.88 662 ASN A N 1
ATOM 5096 C CA . ASN A 1 662 ? 2.848 21.236 -0.325 1.00 91.88 662 ASN A CA 1
ATOM 5097 C C . ASN A 1 662 ? 2.976 21.904 1.061 1.00 91.88 662 ASN A C 1
ATOM 5099 O O . ASN A 1 662 ? 2.022 22.497 1.560 1.00 91.88 662 ASN A O 1
ATOM 5103 N N . ASP A 1 663 ? 4.155 21.839 1.688 1.00 90.50 663 ASP A N 1
ATOM 5104 C CA . ASP A 1 663 ? 4.450 22.561 2.934 1.00 90.50 663 ASP A CA 1
ATOM 5105 C C . ASP A 1 663 ? 5.710 23.427 2.782 1.00 90.50 663 ASP A C 1
ATOM 5107 O O . ASP A 1 663 ? 6.844 22.958 2.875 1.00 90.50 663 ASP A O 1
ATOM 5111 N N . THR A 1 664 ? 5.512 24.729 2.569 1.00 84.06 664 THR A N 1
ATOM 5112 C CA . THR A 1 664 ? 6.610 25.695 2.411 1.00 84.06 664 THR A CA 1
ATOM 5113 C C . THR A 1 664 ? 7.367 25.971 3.708 1.00 84.06 664 THR A C 1
ATOM 5115 O O . THR A 1 664 ? 8.485 26.481 3.652 1.00 84.06 664 THR A O 1
ATOM 5118 N N . THR A 1 665 ? 6.802 25.620 4.866 1.00 86.12 665 THR A N 1
ATOM 5119 C CA . THR A 1 665 ? 7.418 25.846 6.184 1.00 86.12 665 THR A CA 1
ATOM 5120 C C . THR A 1 665 ? 8.442 24.773 6.558 1.00 86.12 665 THR A C 1
ATOM 5122 O O . THR A 1 665 ? 9.136 24.908 7.560 1.00 86.12 665 THR A O 1
ATOM 5125 N N . VAL A 1 666 ? 8.576 23.723 5.742 1.00 86.56 666 VAL A N 1
ATOM 5126 C CA . VAL A 1 666 ? 9.770 22.863 5.733 1.00 86.56 666 VAL A CA 1
ATOM 5127 C C . VAL A 1 666 ? 11.018 23.679 5.369 1.00 86.56 666 VAL A C 1
ATOM 5129 O O . VAL A 1 666 ? 12.094 23.404 5.889 1.00 86.56 666 VAL A O 1
ATOM 5132 N N . GLY A 1 667 ? 10.853 24.721 4.543 1.00 77.88 667 GLY A N 1
ATOM 5133 C CA . GLY A 1 667 ? 11.924 25.595 4.079 1.00 77.88 667 GLY A CA 1
ATOM 5134 C C . GLY A 1 667 ? 12.722 24.991 2.918 1.00 77.88 667 GLY A C 1
ATOM 5135 O O . GLY A 1 667 ? 12.976 23.789 2.851 1.00 77.88 667 GLY A O 1
ATOM 5136 N N . LYS A 1 668 ? 13.131 25.838 1.967 1.00 69.06 668 LYS A N 1
ATOM 5137 C CA . LYS A 1 668 ? 14.106 25.445 0.935 1.00 69.06 668 LYS A CA 1
ATOM 5138 C C . LYS A 1 668 ? 15.460 25.275 1.633 1.00 69.06 668 LYS A C 1
ATOM 5140 O O . LYS A 1 668 ? 15.791 26.127 2.447 1.00 69.06 668 LYS A O 1
ATOM 5145 N N . ALA A 1 669 ? 16.205 24.214 1.316 1.00 70.69 669 ALA A N 1
ATOM 5146 C CA . ALA A 1 669 ? 17.412 23.723 2.011 1.00 70.69 669 ALA A CA 1
ATOM 5147 C C . ALA A 1 669 ? 17.218 22.582 3.027 1.00 70.69 669 ALA A C 1
ATOM 5149 O O . ALA A 1 669 ? 18.212 21.980 3.436 1.00 70.69 669 ALA A O 1
ATOM 5150 N N . ALA A 1 670 ? 15.983 22.197 3.361 1.00 78.00 670 ALA A N 1
ATOM 5151 C CA . ALA A 1 670 ? 15.735 20.927 4.043 1.00 78.00 670 ALA A CA 1
ATOM 5152 C C . ALA A 1 670 ? 15.998 19.753 3.080 1.00 78.00 670 ALA A C 1
ATOM 5154 O O . ALA A 1 670 ? 15.278 19.576 2.100 1.00 78.00 670 ALA A O 1
ATOM 5155 N N . THR A 1 671 ? 17.055 18.983 3.341 1.00 85.69 671 THR A N 1
ATOM 5156 C CA . THR A 1 671 ? 17.459 17.802 2.553 1.00 85.69 671 THR A CA 1
ATOM 5157 C C . THR A 1 671 ? 17.582 16.573 3.449 1.00 85.69 671 THR A C 1
ATOM 5159 O O . THR A 1 671 ? 17.658 16.701 4.667 1.00 85.69 671 THR A O 1
ATOM 5162 N N . GLY A 1 672 ? 17.581 15.375 2.871 1.00 88.44 672 GLY A N 1
ATOM 5163 C CA . GLY A 1 672 ? 17.714 14.124 3.609 1.00 88.44 672 GLY A CA 1
ATOM 5164 C C . GLY A 1 672 ? 16.417 13.666 4.263 1.00 88.44 672 GLY A C 1
ATOM 5165 O O . GLY A 1 672 ? 16.387 13.361 5.460 1.00 88.44 672 GLY A O 1
ATOM 5166 N N . ILE A 1 673 ? 15.343 13.606 3.478 1.00 93.62 673 ILE A N 1
ATOM 5167 C CA . ILE A 1 673 ? 14.110 12.920 3.878 1.00 93.62 673 ILE A CA 1
ATOM 5168 C C . ILE A 1 673 ? 14.327 11.419 4.115 1.00 93.62 673 ILE A C 1
ATOM 5170 O O . ILE A 1 673 ? 15.221 10.790 3.540 1.00 93.62 673 ILE A O 1
ATOM 5174 N N . GLN A 1 674 ? 13.435 10.822 4.901 1.00 93.94 674 GLN A N 1
ATOM 5175 C CA . GLN A 1 674 ? 13.310 9.372 5.002 1.00 93.94 674 GLN A CA 1
ATOM 5176 C C . GLN A 1 674 ? 11.842 8.945 5.053 1.00 93.94 674 GLN A C 1
ATOM 5178 O O . GLN A 1 674 ? 11.032 9.547 5.758 1.00 93.94 674 GLN A O 1
ATOM 5183 N N . PHE A 1 675 ? 11.535 7.852 4.352 1.00 96.19 675 PHE A N 1
ATOM 5184 C CA . PHE A 1 675 ? 10.263 7.145 4.461 1.00 96.19 675 PHE A CA 1
ATOM 5185 C C . PHE A 1 675 ? 10.382 5.907 5.353 1.00 96.19 675 PHE A C 1
ATOM 5187 O O . PHE A 1 675 ? 11.434 5.265 5.405 1.00 96.19 675 PHE A O 1
ATOM 5194 N N . PHE A 1 676 ? 9.297 5.580 6.048 1.00 95.69 676 PHE A N 1
ATOM 5195 C CA . PHE A 1 676 ? 9.163 4.389 6.886 1.00 95.69 676 PHE A CA 1
ATOM 5196 C C . PHE A 1 676 ? 7.683 4.023 7.065 1.00 95.69 676 PHE A C 1
ATOM 5198 O O . PHE A 1 676 ? 6.798 4.805 6.714 1.00 95.69 676 PHE A O 1
ATOM 5205 N N . LYS A 1 677 ? 7.405 2.834 7.606 1.00 94.88 677 LYS A N 1
ATOM 5206 C CA . LYS A 1 677 ? 6.043 2.381 7.911 1.00 94.88 677 LYS A CA 1
ATOM 5207 C C . LYS A 1 677 ? 5.710 2.558 9.392 1.00 94.88 677 LYS A C 1
ATOM 5209 O O . LYS A 1 677 ? 6.562 2.332 10.247 1.00 94.88 677 LYS A O 1
ATOM 5214 N N . TYR A 1 678 ? 4.468 2.932 9.691 1.00 95.56 678 TYR A N 1
ATOM 5215 C CA . TYR A 1 678 ? 3.887 2.901 11.038 1.00 95.56 678 TYR A CA 1
ATOM 5216 C C . TYR A 1 678 ? 2.396 2.583 10.933 1.00 95.56 678 TYR A C 1
ATOM 5218 O O . TYR A 1 678 ? 1.686 3.222 10.162 1.00 95.56 678 TYR A O 1
ATOM 5226 N N . ALA A 1 679 ? 1.913 1.602 11.695 1.00 93.69 679 ALA A N 1
ATOM 5227 C CA . ALA A 1 679 ? 0.532 1.124 11.647 1.00 93.69 679 ALA A CA 1
ATOM 5228 C C . ALA A 1 679 ? 0.057 0.813 10.208 1.00 93.69 679 ALA A C 1
ATOM 5230 O O . ALA A 1 679 ? -1.089 1.074 9.868 1.00 93.69 679 ALA A O 1
ATOM 5231 N N . LYS A 1 680 ? 0.950 0.272 9.358 1.00 92.75 680 LYS A N 1
ATOM 5232 C CA . LYS A 1 680 ? 0.761 -0.000 7.911 1.00 92.75 680 LYS A CA 1
ATOM 5233 C C . LYS A 1 680 ? 0.715 1.225 6.980 1.00 92.75 680 LYS A C 1
ATOM 5235 O O . LYS A 1 680 ? 0.715 1.064 5.758 1.00 92.75 680 LYS A O 1
ATOM 5240 N N . HIS A 1 681 ? 0.778 2.437 7.521 1.00 94.88 681 HIS A N 1
ATOM 5241 C CA . HIS A 1 681 ? 0.800 3.683 6.754 1.00 94.88 681 HIS A CA 1
ATOM 5242 C C . HIS A 1 681 ? 2.226 4.079 6.352 1.00 94.88 681 HIS A C 1
ATOM 5244 O O . HIS A 1 681 ? 3.177 3.850 7.104 1.00 94.88 681 HIS A O 1
ATOM 5250 N N . ALA A 1 682 ? 2.386 4.668 5.164 1.00 96.19 682 ALA A N 1
ATOM 5251 C CA . ALA A 1 682 ? 3.640 5.266 4.718 1.00 96.19 682 ALA A CA 1
ATOM 5252 C C . ALA A 1 682 ? 3.808 6.654 5.345 1.00 96.19 682 ALA A C 1
ATOM 5254 O O . ALA A 1 682 ? 3.030 7.572 5.082 1.00 96.19 682 ALA A O 1
ATOM 5255 N N . LEU A 1 683 ? 4.851 6.814 6.158 1.00 97.75 683 LEU A N 1
ATOM 5256 C CA . LEU A 1 683 ? 5.200 8.080 6.786 1.00 97.75 683 LEU A CA 1
ATOM 5257 C C . LEU A 1 683 ? 6.490 8.646 6.199 1.00 97.75 683 LEU A C 1
ATOM 5259 O O . LEU A 1 683 ? 7.390 7.905 5.801 1.00 97.75 683 LEU A O 1
ATOM 5263 N N . MET A 1 684 ? 6.588 9.974 6.194 1.00 97.31 684 MET A N 1
ATOM 5264 C CA . MET A 1 684 ? 7.790 10.712 5.812 1.00 97.31 684 MET A CA 1
ATOM 5265 C C . MET A 1 684 ? 8.244 11.590 6.968 1.00 97.31 684 MET A C 1
ATOM 5267 O O . MET A 1 684 ? 7.465 12.389 7.490 1.00 97.31 684 MET A O 1
ATOM 5271 N N . VAL A 1 685 ? 9.522 11.499 7.319 1.00 96.44 685 VAL A N 1
ATOM 5272 C CA . VAL A 1 685 ? 10.191 12.499 8.150 1.00 96.44 685 VAL A CA 1
ATOM 5273 C C . VAL A 1 685 ? 11.096 13.361 7.273 1.00 96.44 685 VAL A C 1
ATOM 5275 O O . VAL A 1 685 ? 11.737 12.868 6.345 1.00 96.44 685 VAL A O 1
ATOM 5278 N N . THR A 1 686 ? 11.110 14.661 7.550 1.00 94.06 686 THR A N 1
ATOM 5279 C CA . THR A 1 686 ? 11.956 15.646 6.869 1.00 94.06 686 THR A CA 1
ATOM 5280 C C . THR A 1 686 ? 12.535 16.625 7.884 1.00 94.06 686 THR A C 1
ATOM 5282 O O . THR A 1 686 ? 11.844 16.972 8.853 1.00 94.06 686 THR A O 1
ATOM 5285 N N . PRO A 1 687 ? 13.765 17.133 7.684 1.00 91.38 687 PRO A N 1
ATOM 5286 C CA . PRO A 1 687 ? 14.220 18.321 8.391 1.00 91.38 687 PRO A CA 1
ATOM 5287 C C . PRO A 1 687 ? 13.315 19.514 8.107 1.00 91.38 687 PRO A C 1
ATOM 5289 O O . PRO A 1 687 ? 12.675 19.582 7.061 1.00 91.38 687 PRO A O 1
ATOM 5292 N N . ALA A 1 688 ? 13.277 20.452 9.046 1.00 89.88 688 ALA A N 1
ATOM 5293 C CA . ALA A 1 688 ? 12.667 21.759 8.869 1.00 89.88 688 ALA A CA 1
ATOM 5294 C C . ALA A 1 688 ? 13.727 22.840 9.090 1.00 89.88 688 ALA A C 1
ATOM 5296 O O . ALA A 1 688 ? 14.515 22.764 10.043 1.00 89.88 688 ALA A O 1
ATOM 5297 N N . VAL A 1 689 ? 13.741 23.839 8.211 1.00 85.69 689 VAL A N 1
ATOM 5298 C CA . VAL A 1 689 ? 14.696 24.949 8.233 1.00 85.69 689 VAL A CA 1
ATOM 5299 C C . VAL A 1 689 ? 13.969 26.291 8.198 1.00 85.69 689 VAL A C 1
ATOM 5301 O O . VAL A 1 689 ? 12.963 26.449 7.509 1.00 85.69 689 VAL A O 1
ATOM 5304 N N . ASP A 1 690 ? 14.500 27.268 8.929 1.00 84.19 690 ASP A N 1
ATOM 5305 C CA . ASP A 1 690 ? 14.072 28.666 8.881 1.00 84.19 690 ASP A CA 1
ATOM 5306 C C . ASP A 1 690 ? 15.273 29.551 8.530 1.00 84.19 690 ASP A C 1
ATOM 5308 O O . ASP A 1 690 ? 16.263 29.631 9.267 1.00 84.19 690 ASP A O 1
ATOM 5312 N N . GLY A 1 691 ? 15.224 30.171 7.350 1.00 79.25 691 GLY A N 1
ATOM 5313 C CA . GLY A 1 691 ? 16.372 30.856 6.763 1.00 79.25 691 GLY A CA 1
ATOM 5314 C C . GLY A 1 691 ? 17.572 29.916 6.619 1.00 79.25 691 GLY A C 1
ATOM 5315 O O . GLY A 1 691 ? 17.507 28.930 5.891 1.00 79.25 691 GLY A O 1
ATOM 5316 N N . ASN A 1 692 ? 18.664 30.224 7.326 1.00 73.00 692 ASN A N 1
ATOM 5317 C CA . ASN A 1 692 ? 19.898 29.430 7.309 1.00 73.00 692 ASN A CA 1
ATOM 5318 C C . ASN A 1 692 ? 20.047 28.482 8.512 1.00 73.00 692 ASN A C 1
ATOM 5320 O O . ASN A 1 692 ? 21.148 27.991 8.765 1.00 73.00 692 ASN A O 1
ATOM 5324 N N . ASN A 1 693 ? 18.974 28.266 9.275 1.00 81.06 693 ASN A N 1
ATOM 5325 C CA . ASN A 1 693 ? 19.013 27.534 10.533 1.00 81.06 693 ASN A CA 1
ATOM 5326 C C . ASN A 1 693 ? 18.142 26.286 10.473 1.00 81.06 693 ASN A C 1
ATOM 5328 O O . ASN A 1 693 ? 16.982 26.338 10.065 1.00 81.06 693 ASN A O 1
ATOM 5332 N N . VAL A 1 694 ? 18.679 25.175 10.962 1.00 84.38 694 VAL A N 1
ATOM 5333 C CA . VAL A 1 694 ? 17.891 23.967 11.216 1.00 84.38 694 VAL A CA 1
ATOM 5334 C C . VAL A 1 694 ? 17.053 24.198 12.471 1.00 84.38 694 VAL A C 1
ATOM 5336 O O . VAL A 1 694 ? 17.596 24.593 13.501 1.00 84.38 694 VAL A O 1
ATOM 5339 N N . ILE A 1 695 ? 15.741 23.973 12.391 1.00 86.88 695 ILE A N 1
ATOM 5340 C CA . ILE A 1 695 ? 14.804 24.215 13.505 1.00 86.88 695 ILE A CA 1
ATOM 5341 C C . ILE A 1 695 ? 14.188 22.930 14.069 1.00 86.88 695 ILE A C 1
ATOM 5343 O O . ILE A 1 695 ? 13.595 22.953 15.150 1.00 86.88 695 ILE A O 1
ATOM 5347 N N . GLY A 1 696 ? 14.365 21.794 13.390 1.00 91.12 696 GLY A N 1
ATOM 5348 C CA . GLY A 1 696 ? 13.902 20.498 13.873 1.00 91.12 696 GLY A CA 1
ATOM 5349 C C . GLY A 1 696 ? 13.493 19.547 12.754 1.00 91.12 696 GLY A C 1
ATOM 5350 O O . GLY A 1 696 ? 14.081 19.552 11.673 1.00 91.12 696 GLY A O 1
ATOM 5351 N N . LEU A 1 697 ? 12.476 18.734 13.035 1.00 94.12 697 LEU A N 1
ATOM 5352 C CA . LEU A 1 697 ? 11.891 17.744 12.135 1.00 94.12 697 LEU A CA 1
ATOM 5353 C C . LEU A 1 697 ? 10.379 17.927 12.023 1.00 94.12 697 LEU A C 1
ATOM 5355 O O . LEU A 1 697 ? 9.712 18.345 12.975 1.00 94.12 697 LEU A O 1
ATOM 5359 N N . LYS A 1 698 ? 9.838 17.507 10.883 1.00 96.00 698 LYS A N 1
ATOM 5360 C CA . LYS A 1 698 ? 8.405 17.323 10.668 1.00 96.00 698 LYS A CA 1
ATOM 5361 C C . LYS A 1 698 ? 8.104 15.905 10.210 1.00 96.00 698 LYS A C 1
ATOM 5363 O O . LYS A 1 698 ? 8.849 15.343 9.409 1.00 96.00 698 LYS A O 1
ATOM 5368 N N . LEU A 1 699 ? 7.013 15.353 10.732 1.00 98.06 699 LEU A N 1
ATOM 5369 C CA . LEU A 1 699 ? 6.513 14.017 10.426 1.00 98.06 699 LEU A CA 1
ATOM 5370 C C . LEU A 1 699 ? 5.174 14.125 9.696 1.00 98.06 699 LEU A C 1
ATOM 5372 O O . LEU A 1 699 ? 4.260 14.777 10.198 1.00 98.06 699 LEU A O 1
ATOM 5376 N N . TYR A 1 700 ? 5.046 13.446 8.561 1.00 97.94 700 TYR A N 1
ATOM 5377 C CA . TYR A 1 700 ? 3.842 13.445 7.734 1.00 97.94 700 TYR A CA 1
ATOM 5378 C C . TYR A 1 700 ? 3.310 12.034 7.508 1.00 97.94 700 TYR A C 1
ATOM 5380 O O . TYR A 1 700 ? 4.096 11.108 7.303 1.00 97.94 700 TYR A O 1
ATOM 5388 N N . ASN A 1 701 ? 1.982 11.902 7.456 1.00 97.06 701 ASN A N 1
ATOM 5389 C CA . ASN A 1 701 ? 1.334 10.828 6.713 1.00 97.06 701 ASN A CA 1
ATOM 5390 C C . ASN A 1 701 ? 1.378 11.180 5.231 1.00 97.06 701 ASN A C 1
ATOM 5392 O O . ASN A 1 701 ? 0.973 12.284 4.858 1.00 97.06 701 ASN A O 1
ATOM 5396 N N . VAL A 1 702 ? 1.850 10.252 4.406 1.00 97.06 702 VAL A N 1
ATOM 5397 C CA . VAL A 1 702 ? 1.980 10.460 2.971 1.00 97.06 702 VAL A CA 1
ATOM 5398 C C . VAL A 1 702 ? 1.259 9.413 2.119 1.00 97.06 702 VAL A C 1
ATOM 5400 O O . VAL A 1 702 ? 1.458 9.409 0.914 1.00 97.06 702 VAL A O 1
ATOM 5403 N N . ASP A 1 703 ? 0.371 8.578 2.675 1.00 93.62 703 ASP A N 1
ATOM 5404 C CA . ASP A 1 703 ? -0.346 7.536 1.905 1.00 93.62 703 ASP A CA 1
ATOM 5405 C C . ASP A 1 703 ? -1.028 8.046 0.624 1.00 93.62 703 ASP A C 1
ATOM 5407 O O . ASP A 1 703 ? -1.142 7.321 -0.361 1.00 93.62 703 ASP A O 1
ATOM 5411 N N . GLY A 1 704 ? -1.500 9.297 0.634 1.00 90.75 704 GLY A N 1
ATOM 5412 C CA . GLY A 1 704 ? -2.172 9.929 -0.502 1.00 90.75 704 GLY A CA 1
ATOM 5413 C C . GLY A 1 704 ? -1.248 10.542 -1.563 1.00 90.75 704 GLY A C 1
ATOM 5414 O O . GLY A 1 704 ? -1.775 11.126 -2.513 1.00 90.75 704 GLY A O 1
ATOM 5415 N N . GLY A 1 705 ? 0.077 10.451 -1.399 1.00 93.88 705 GLY A N 1
ATOM 5416 C CA . GLY A 1 705 ? 1.085 11.188 -2.170 1.00 93.88 705 GLY A CA 1
ATOM 5417 C C . GLY A 1 705 ? 1.631 12.417 -1.426 1.00 93.88 705 GLY A C 1
ATOM 5418 O O . GLY A 1 705 ? 1.042 12.889 -0.450 1.00 93.88 705 GLY A O 1
ATOM 5419 N N . LEU A 1 706 ? 2.766 12.967 -1.886 1.00 95.75 706 LEU A N 1
ATOM 5420 C CA . LEU A 1 706 ? 3.432 14.100 -1.214 1.00 95.75 706 LEU A CA 1
ATOM 5421 C C . LEU A 1 706 ? 2.601 15.392 -1.247 1.00 95.75 706 LEU A C 1
ATOM 5423 O O . LEU A 1 706 ? 2.658 16.196 -0.319 1.00 95.75 706 LEU A O 1
ATOM 5427 N N . ASP A 1 707 ? 1.807 15.589 -2.294 1.00 94.94 707 ASP A N 1
ATOM 5428 C CA . ASP A 1 707 ? 0.937 16.753 -2.479 1.00 94.94 707 ASP A CA 1
ATOM 5429 C C . ASP A 1 707 ? -0.265 16.761 -1.521 1.00 94.94 707 ASP A C 1
ATOM 5431 O O . ASP A 1 707 ? -0.835 17.826 -1.268 1.00 94.94 707 ASP A O 1
ATOM 5435 N N . LYS A 1 708 ? -0.603 15.593 -0.956 1.00 95.31 708 LYS A N 1
ATOM 5436 C CA . LYS A 1 708 ? -1.668 15.376 0.040 1.00 95.31 708 LYS A CA 1
ATOM 5437 C C . LYS A 1 708 ? -1.120 15.011 1.422 1.00 95.31 708 LYS A C 1
ATOM 5439 O O . LYS A 1 708 ? -1.864 14.523 2.274 1.00 95.31 708 LYS A O 1
ATOM 5444 N N . ALA A 1 709 ? 0.177 15.225 1.641 1.00 96.31 709 ALA A N 1
ATOM 5445 C CA . ALA A 1 709 ? 0.827 14.916 2.903 1.00 96.31 709 ALA A CA 1
ATOM 5446 C C . ALA A 1 709 ? 0.143 15.649 4.069 1.00 96.31 709 ALA A C 1
ATOM 5448 O O . ALA A 1 709 ? -0.039 16.866 4.036 1.00 96.31 709 ALA A O 1
ATOM 5449 N N . THR A 1 710 ? -0.205 14.910 5.121 1.00 95.44 710 THR A N 1
ATOM 5450 C CA . THR A 1 710 ? -0.844 15.461 6.324 1.00 95.44 710 THR A CA 1
ATOM 5451 C C . THR A 1 710 ? 0.168 15.501 7.460 1.00 95.44 710 THR A C 1
ATOM 5453 O O . THR A 1 710 ? 0.761 14.477 7.796 1.00 95.44 710 THR A O 1
ATOM 5456 N N . LEU A 1 711 ? 0.398 16.682 8.041 1.00 97.06 711 LEU A N 1
ATOM 5457 C CA . LEU A 1 711 ? 1.344 16.854 9.146 1.00 97.06 711 LEU A CA 1
ATOM 5458 C C . LEU A 1 711 ? 0.820 16.152 10.405 1.00 97.06 711 LEU A C 1
ATOM 5460 O O . LEU A 1 711 ? -0.228 16.523 10.924 1.00 97.06 711 LEU A O 1
ATOM 5464 N N . LEU A 1 712 ? 1.586 15.193 10.920 1.00 96.69 712 LEU A N 1
ATOM 5465 C CA . LEU A 1 712 ? 1.278 14.466 12.153 1.00 96.69 712 LEU A CA 1
ATOM 5466 C C . LEU A 1 712 ? 2.020 15.044 13.359 1.00 96.69 712 LEU A C 1
ATOM 5468 O O . LEU A 1 712 ? 1.563 14.943 14.490 1.00 96.69 712 LEU A O 1
ATOM 5472 N N . GLY A 1 713 ? 3.188 15.648 13.171 1.00 95.94 713 GLY A N 1
ATOM 5473 C CA . GLY A 1 713 ? 3.936 16.167 14.309 1.00 95.94 713 GLY A CA 1
ATOM 5474 C C . GLY A 1 713 ? 5.124 17.016 13.915 1.00 95.94 713 GLY A C 1
ATOM 5475 O O . GLY A 1 713 ? 5.670 16.897 12.820 1.00 95.94 713 GLY A O 1
ATOM 5476 N N . THR A 1 714 ? 5.525 17.886 14.836 1.00 95.38 714 THR A N 1
ATOM 5477 C CA . THR A 1 714 ? 6.740 18.696 14.730 1.00 95.38 714 THR A CA 1
ATOM 5478 C C . THR A 1 714 ? 7.594 18.445 15.964 1.00 95.38 714 THR A C 1
ATOM 5480 O O . THR A 1 714 ? 7.084 18.474 17.084 1.00 95.38 714 THR A O 1
ATOM 5483 N N . ALA A 1 715 ? 8.885 18.208 15.761 1.00 93.38 715 ALA A N 1
ATOM 5484 C CA . ALA A 1 715 ? 9.858 18.011 16.825 1.00 93.38 715 ALA A CA 1
ATOM 5485 C C . ALA A 1 715 ? 10.935 19.094 16.705 1.00 93.38 715 ALA A C 1
ATOM 5487 O O . ALA A 1 715 ? 11.642 19.149 15.702 1.00 93.38 715 ALA A O 1
ATOM 5488 N N . THR A 1 716 ? 11.024 19.998 17.680 1.00 90.75 716 THR A N 1
ATOM 5489 C CA . THR A 1 716 ? 11.821 21.229 17.568 1.00 90.75 716 THR A CA 1
ATOM 5490 C C . THR A 1 716 ? 13.112 21.170 18.376 1.00 90.75 716 THR A C 1
ATOM 5492 O O . THR A 1 716 ? 13.164 20.598 19.464 1.00 90.75 716 THR A O 1
ATOM 5495 N N . ILE A 1 717 ? 14.167 21.807 17.864 1.00 87.31 717 ILE A N 1
ATOM 5496 C CA . ILE A 1 717 ? 15.378 22.093 18.643 1.00 87.31 717 ILE A CA 1
ATOM 5497 C C . ILE A 1 717 ? 15.303 23.501 19.242 1.00 87.31 717 ILE A C 1
ATOM 5499 O O . ILE A 1 717 ? 14.712 24.410 18.662 1.00 87.31 717 ILE A O 1
ATOM 5503 N N . ALA A 1 718 ? 15.890 23.696 20.425 1.00 76.69 718 ALA A N 1
ATOM 5504 C CA . ALA A 1 718 ? 15.908 25.006 21.073 1.00 76.69 718 ALA A CA 1
ATOM 5505 C C . ALA A 1 718 ? 16.657 26.040 20.212 1.00 76.69 718 ALA A C 1
ATOM 5507 O O . ALA A 1 718 ? 17.737 25.747 19.702 1.00 76.69 718 ALA A O 1
ATOM 5508 N N . ALA A 1 719 ? 16.135 27.269 20.118 1.00 67.81 719 ALA A N 1
ATOM 5509 C CA . ALA A 1 719 ? 16.688 28.324 19.258 1.00 67.81 719 ALA A CA 1
ATOM 5510 C C . ALA A 1 719 ? 18.167 28.662 19.543 1.00 67.81 719 ALA A C 1
ATOM 5512 O O . ALA A 1 719 ? 18.907 29.000 18.627 1.00 67.81 719 ALA A O 1
ATOM 5513 N N . ALA A 1 720 ? 18.626 28.521 20.794 1.00 58.62 720 ALA A N 1
ATOM 5514 C CA . ALA A 1 720 ? 20.034 28.711 21.167 1.00 58.62 720 ALA A CA 1
ATOM 5515 C C . ALA A 1 720 ? 20.989 27.665 20.553 1.00 58.62 720 ALA A C 1
ATOM 5517 O O . ALA A 1 720 ? 22.195 27.883 20.523 1.00 58.62 720 ALA A O 1
ATOM 5518 N N . ASN A 1 721 ? 20.444 26.545 20.069 1.00 59.03 721 ASN A N 1
ATOM 5519 C CA . ASN A 1 721 ? 21.164 25.443 19.435 1.00 59.03 721 ASN A CA 1
ATOM 5520 C C . ASN A 1 721 ? 20.972 25.425 17.908 1.00 59.03 721 ASN A C 1
ATOM 5522 O O . ASN A 1 721 ? 21.350 24.446 17.266 1.00 59.03 721 ASN A O 1
ATOM 5526 N N . ALA A 1 722 ? 20.362 26.466 17.328 1.00 59.00 722 ALA A N 1
ATOM 5527 C CA . ALA A 1 722 ? 20.238 26.612 15.885 1.00 59.00 722 ALA A CA 1
ATOM 5528 C C . ALA A 1 722 ? 21.638 26.759 15.262 1.00 59.00 722 ALA A C 1
ATOM 5530 O O . ALA A 1 722 ? 22.335 27.745 15.500 1.00 59.00 722 ALA A O 1
ATOM 5531 N N . ALA A 1 723 ? 22.063 25.753 14.498 1.00 53.12 723 ALA A N 1
ATOM 5532 C CA . ALA A 1 723 ? 23.339 25.755 13.793 1.00 53.12 723 ALA A CA 1
ATOM 5533 C C . ALA A 1 723 ? 23.183 26.328 12.373 1.00 53.12 723 ALA A C 1
ATOM 5535 O O . ALA A 1 723 ? 22.191 26.052 11.694 1.00 53.12 723 ALA A O 1
ATOM 5536 N N . THR A 1 724 ? 24.183 27.089 11.915 1.00 56.16 724 THR A N 1
ATOM 5537 C CA . THR A 1 724 ? 24.286 27.607 10.541 1.00 56.16 724 THR A CA 1
ATOM 5538 C C . THR A 1 724 ? 24.451 26.444 9.562 1.00 56.16 724 THR A C 1
ATOM 5540 O O . THR A 1 724 ? 25.452 25.747 9.670 1.00 56.16 724 THR A O 1
ATOM 5543 N N . LEU A 1 725 ? 23.512 26.247 8.628 1.00 58.47 725 LEU A N 1
ATOM 5544 C CA . LEU A 1 725 ? 23.394 25.073 7.737 1.00 58.47 725 LEU A CA 1
ATOM 5545 C C . LEU A 1 725 ? 24.725 24.472 7.219 1.00 58.47 725 LEU A C 1
ATOM 5547 O O . LEU A 1 725 ? 25.352 25.049 6.324 1.00 58.47 725 LEU A O 1
ATOM 5551 N N . PRO A 1 726 ? 25.058 23.230 7.626 1.00 61.28 726 PRO A N 1
ATOM 5552 C CA . PRO A 1 726 ? 25.689 22.228 6.774 1.00 61.28 726 PRO A CA 1
ATOM 5553 C C . PRO A 1 726 ? 24.682 21.081 6.536 1.00 61.28 726 PRO A C 1
ATOM 5555 O O . PRO A 1 726 ? 23.534 21.165 6.971 1.00 61.28 726 PRO A O 1
ATOM 5558 N N . VAL A 1 727 ? 25.085 20.034 5.805 1.00 64.31 727 VAL A N 1
ATOM 5559 C CA . VAL A 1 727 ? 24.210 18.928 5.365 1.00 64.31 727 VAL A CA 1
ATOM 5560 C C . VAL A 1 727 ? 23.309 18.415 6.494 1.00 64.31 727 VAL A C 1
ATOM 5562 O O . VAL A 1 727 ? 23.787 18.031 7.564 1.00 64.31 727 VAL A O 1
ATOM 5565 N N . VAL A 1 728 ? 22.003 18.404 6.219 1.00 77.50 728 VAL A N 1
ATOM 5566 C CA . VAL A 1 728 ? 20.970 17.876 7.108 1.00 77.50 728 VAL A CA 1
ATOM 5567 C C . VAL A 1 728 ? 20.479 16.529 6.606 1.00 77.50 728 VAL A C 1
ATOM 5569 O O . VAL A 1 728 ? 20.444 16.267 5.406 1.00 77.50 728 VAL A O 1
ATOM 5572 N N . ALA A 1 729 ? 20.115 15.665 7.543 1.00 85.12 729 ALA A N 1
ATOM 5573 C CA . ALA A 1 729 ? 19.409 14.433 7.248 1.00 85.12 729 ALA A CA 1
ATOM 5574 C C . ALA A 1 729 ? 18.477 14.075 8.397 1.00 85.12 729 ALA A C 1
ATOM 5576 O O . ALA A 1 729 ? 18.709 14.435 9.555 1.00 85.12 729 ALA A O 1
ATOM 5577 N N . SER A 1 730 ? 17.428 13.340 8.066 1.00 90.94 730 SER A N 1
ATOM 5578 C CA . SER A 1 730 ? 16.445 12.845 9.011 1.00 90.94 730 SER A CA 1
ATOM 5579 C C . SER A 1 730 ? 16.312 11.333 8.933 1.00 90.94 730 SER A C 1
ATOM 5581 O O . SER A 1 730 ? 16.665 10.698 7.940 1.00 90.94 730 SER A O 1
ATOM 5583 N N . GLY A 1 731 ? 15.777 10.751 9.995 1.00 91.62 731 GLY A N 1
ATOM 5584 C CA . GLY A 1 731 ? 15.286 9.390 9.943 1.00 91.62 731 GLY A CA 1
ATOM 5585 C C . GLY A 1 731 ? 14.454 9.025 11.152 1.00 91.62 731 GLY A C 1
ATOM 5586 O O . GLY A 1 731 ? 14.284 9.826 12.072 1.00 91.62 731 GLY A O 1
ATOM 5587 N N . ALA A 1 732 ? 13.914 7.818 11.124 1.00 94.12 732 ALA A N 1
ATOM 5588 C CA . ALA A 1 732 ? 13.023 7.308 12.140 1.00 94.12 732 ALA A CA 1
ATOM 5589 C C . ALA A 1 732 ? 13.299 5.833 12.439 1.00 94.12 732 ALA A C 1
ATOM 5591 O O . ALA A 1 732 ? 13.723 5.063 11.577 1.00 94.12 732 ALA A O 1
ATOM 5592 N N . ALA A 1 733 ? 13.014 5.442 13.674 1.00 93.12 733 ALA A N 1
ATOM 5593 C CA . ALA A 1 733 ? 12.925 4.054 14.096 1.00 93.12 733 ALA A CA 1
ATOM 5594 C C . ALA A 1 733 ? 11.613 3.845 14.852 1.00 93.12 733 ALA A C 1
ATOM 5596 O O . ALA A 1 733 ? 11.218 4.682 15.666 1.00 93.12 733 ALA A O 1
ATOM 5597 N N . VAL A 1 734 ? 10.952 2.721 14.589 1.00 94.31 734 VAL A N 1
ATOM 5598 C CA . VAL A 1 734 ? 9.679 2.355 15.214 1.00 94.31 734 VAL A CA 1
ATOM 5599 C C . VAL A 1 734 ? 9.898 1.152 16.118 1.00 94.31 734 VAL A C 1
ATOM 5601 O O . VAL A 1 734 ? 10.514 0.167 15.708 1.00 94.31 734 VAL A O 1
ATOM 5604 N N . LYS A 1 735 ? 9.384 1.224 17.348 1.00 91.25 735 LYS A N 1
ATOM 5605 C CA . LYS A 1 735 ? 9.435 0.126 18.315 1.00 91.25 735 LYS A CA 1
ATOM 5606 C C . LYS A 1 735 ? 8.097 0.009 19.034 1.00 91.25 735 LYS A C 1
ATOM 5608 O O . LYS A 1 735 ? 7.791 0.813 19.909 1.00 91.25 735 LYS A O 1
ATOM 5613 N N . GLY A 1 736 ? 7.313 -1.015 18.695 1.00 91.06 736 GLY A N 1
ATOM 5614 C CA . GLY A 1 736 ? 5.968 -1.170 19.247 1.00 91.06 736 GLY A CA 1
ATOM 5615 C C . GLY A 1 736 ? 5.082 0.012 18.851 1.00 91.06 736 GLY A C 1
ATOM 5616 O O . GLY A 1 736 ? 4.912 0.284 17.667 1.00 91.06 736 GLY A O 1
ATOM 5617 N N . GLU A 1 737 ? 4.528 0.727 19.825 1.00 92.19 737 GLU A N 1
ATOM 5618 C CA . GLU A 1 737 ? 3.687 1.908 19.575 1.00 92.19 737 GLU A CA 1
ATOM 5619 C C . GLU A 1 737 ? 4.503 3.204 19.415 1.00 92.19 737 GLU A C 1
ATOM 5621 O O . GLU A 1 737 ? 3.957 4.216 18.974 1.00 92.19 737 GLU A O 1
ATOM 5626 N N . ASP A 1 738 ? 5.805 3.175 19.726 1.00 93.81 738 ASP A N 1
ATOM 5627 C CA . ASP A 1 738 ? 6.646 4.367 19.803 1.00 93.81 738 ASP A CA 1
ATOM 5628 C C . ASP A 1 738 ? 7.441 4.663 18.530 1.00 93.81 738 ASP A C 1
ATOM 5630 O O . ASP A 1 738 ? 7.914 3.764 17.825 1.00 93.81 738 ASP A O 1
ATOM 5634 N N . ILE A 1 739 ? 7.651 5.960 18.292 1.00 95.69 739 ILE A N 1
ATOM 5635 C CA . ILE A 1 739 ? 8.478 6.507 17.217 1.00 95.69 739 ILE A CA 1
ATOM 5636 C C . ILE A 1 739 ? 9.661 7.256 17.832 1.00 95.69 739 ILE A C 1
ATOM 5638 O O . ILE A 1 739 ? 9.493 8.167 18.647 1.00 95.69 739 ILE A O 1
ATOM 5642 N N . ASN A 1 740 ? 10.864 6.914 17.379 1.00 95.12 740 ASN A N 1
ATOM 5643 C CA . ASN A 1 740 ? 12.062 7.713 17.584 1.00 95.12 740 ASN A CA 1
ATOM 5644 C C . ASN A 1 740 ? 12.406 8.437 16.288 1.00 95.12 740 ASN A C 1
ATOM 5646 O O . ASN A 1 740 ? 12.570 7.792 15.257 1.00 95.12 740 ASN A O 1
ATOM 5650 N N . LEU A 1 741 ? 12.539 9.758 16.345 1.00 95.56 741 LEU A N 1
ATOM 5651 C CA . LEU A 1 741 ? 13.002 10.571 15.225 1.00 95.56 741 LEU A CA 1
ATOM 5652 C C . LEU A 1 741 ? 14.442 11.019 15.459 1.00 95.56 741 LEU A C 1
ATOM 5654 O O . LEU A 1 741 ? 14.826 11.335 16.588 1.00 95.56 741 LEU A O 1
ATOM 5658 N N . TYR A 1 742 ? 15.212 11.103 14.382 1.00 93.25 742 TYR A N 1
ATOM 5659 C CA . TYR A 1 742 ? 16.613 11.497 14.394 1.00 93.25 742 TYR A CA 1
ATOM 5660 C C . TYR A 1 742 ? 16.856 12.628 13.407 1.00 93.25 742 TYR A C 1
ATOM 5662 O O . TYR A 1 742 ? 16.406 12.573 12.265 1.00 93.25 742 TYR A O 1
ATOM 5670 N N . LEU A 1 743 ? 17.576 13.647 13.863 1.00 91.00 743 LEU A N 1
ATOM 5671 C CA . LEU A 1 743 ? 18.058 14.754 13.048 1.00 91.00 743 LEU A CA 1
ATOM 5672 C C . LEU A 1 743 ? 19.579 14.777 13.131 1.00 91.00 743 LEU A C 1
ATOM 5674 O O . LEU A 1 743 ? 20.141 14.869 14.223 1.00 91.00 743 LEU A O 1
ATOM 5678 N N . PHE A 1 744 ? 20.227 14.740 11.977 1.00 86.50 744 PHE A N 1
ATOM 5679 C CA . PHE A 1 744 ? 21.664 14.912 11.839 1.00 86.50 744 PHE A CA 1
ATOM 5680 C C . PHE A 1 744 ? 21.905 16.298 11.256 1.00 86.50 744 PHE A C 1
ATOM 5682 O O . PHE A 1 744 ? 21.497 16.576 10.131 1.00 86.50 744 PHE A O 1
ATOM 5689 N N . ALA A 1 745 ? 22.525 17.165 12.049 1.00 83.81 745 ALA A N 1
ATOM 5690 C CA . ALA A 1 745 ? 22.978 18.483 11.636 1.00 83.81 745 ALA A CA 1
ATOM 5691 C C . ALA A 1 745 ? 24.507 18.476 11.723 1.00 83.81 745 ALA A C 1
ATOM 5693 O O . ALA A 1 745 ? 25.085 18.734 12.783 1.00 83.81 745 ALA A O 1
ATOM 5694 N N . ASP A 1 746 ? 25.146 18.100 10.612 1.00 80.81 746 ASP A N 1
ATOM 5695 C CA . ASP A 1 746 ? 26.590 17.858 10.529 1.00 80.81 746 ASP A CA 1
ATOM 5696 C C . ASP A 1 746 ? 27.092 16.872 11.607 1.00 80.81 746 ASP A C 1
ATOM 5698 O O . ASP A 1 746 ? 26.665 15.717 11.636 1.00 80.81 746 ASP A O 1
ATOM 5702 N N . THR A 1 747 ? 27.975 17.296 12.514 1.00 83.25 747 THR A N 1
ATOM 5703 C CA . THR A 1 747 ? 28.514 16.434 13.582 1.00 83.25 747 THR A CA 1
ATOM 5704 C C . THR A 1 747 ? 27.582 16.277 14.788 1.00 83.25 747 THR A C 1
ATOM 5706 O O . THR A 1 747 ? 27.859 15.458 15.666 1.00 83.25 747 THR A O 1
ATOM 5709 N N . THR A 1 748 ? 26.470 17.017 14.856 1.00 86.81 748 THR A N 1
ATOM 5710 C CA . THR A 1 748 ? 25.510 16.916 15.965 1.00 86.81 748 THR A CA 1
ATOM 5711 C C . THR A 1 748 ? 24.325 16.034 15.586 1.00 86.81 748 THR A C 1
ATOM 5713 O O . THR A 1 748 ? 23.656 16.258 14.578 1.00 86.81 748 THR A O 1
ATOM 5716 N N . MET A 1 749 ? 24.018 15.060 16.440 1.00 89.38 749 MET A N 1
ATOM 5717 C CA . MET A 1 749 ? 22.822 14.230 16.342 1.00 89.38 749 MET A CA 1
ATOM 5718 C C . MET A 1 749 ? 21.810 14.643 17.412 1.00 89.38 749 MET A C 1
ATOM 5720 O O . MET A 1 749 ? 22.144 14.679 18.596 1.00 89.38 749 MET A O 1
ATOM 5724 N N . TYR A 1 750 ? 20.561 14.880 17.014 1.00 91.19 750 TYR A N 1
ATOM 5725 C CA . TYR A 1 750 ? 19.416 15.045 17.909 1.00 91.19 750 TYR A CA 1
ATOM 5726 C C . TYR A 1 750 ? 18.485 13.841 17.791 1.00 91.19 750 TYR A C 1
ATOM 5728 O O . TYR A 1 750 ? 18.266 13.321 16.698 1.00 91.19 750 TYR A O 1
ATOM 5736 N N . SER A 1 751 ? 17.909 13.415 18.913 1.00 93.12 751 SER A N 1
ATOM 5737 C CA . SER A 1 751 ? 16.856 12.399 18.943 1.00 93.12 751 SER A CA 1
ATOM 5738 C C . SER A 1 751 ? 15.623 12.899 19.683 1.00 93.12 751 SER A C 1
ATOM 5740 O O . SER A 1 751 ? 15.760 13.519 20.742 1.00 93.12 751 SER A O 1
ATOM 5742 N N . PHE A 1 752 ? 14.455 12.522 19.181 1.00 94.75 752 PHE A N 1
ATOM 5743 C CA . PHE A 1 752 ? 13.141 12.794 19.753 1.00 94.75 752 PHE A CA 1
ATOM 5744 C C . PHE A 1 752 ? 12.388 11.479 19.905 1.00 94.75 752 PHE A C 1
ATOM 5746 O O . PHE A 1 752 ? 12.563 10.587 19.079 1.00 94.75 752 PHE A O 1
ATOM 5753 N N . SER A 1 753 ? 11.559 11.347 20.936 1.00 95.19 753 SER A N 1
ATOM 5754 C CA . SER A 1 753 ? 10.806 10.116 21.186 1.00 95.19 753 SER A CA 1
ATOM 5755 C C . SER A 1 753 ? 9.374 10.424 21.594 1.00 95.19 753 SER A C 1
ATOM 5757 O O . SER A 1 753 ? 9.125 11.451 22.231 1.00 95.19 753 SER A O 1
ATOM 5759 N N . THR A 1 754 ? 8.456 9.533 21.228 1.00 95.75 754 THR A N 1
ATOM 5760 C CA . THR A 1 754 ? 7.096 9.476 21.785 1.00 95.75 754 THR A CA 1
ATOM 5761 C C . THR A 1 754 ? 7.044 8.720 23.115 1.00 95.75 754 THR A C 1
ATOM 5763 O O . THR A 1 754 ? 6.080 8.895 23.862 1.00 95.75 754 THR A O 1
ATOM 5766 N N . SER A 1 755 ? 8.077 7.924 23.429 1.00 93.38 755 SER A N 1
ATOM 5767 C CA . SER A 1 755 ? 8.181 7.185 24.691 1.00 93.38 755 SER A CA 1
ATOM 5768 C C . SER A 1 755 ? 8.191 8.156 25.862 1.00 93.38 755 SER A C 1
ATOM 5770 O O . SER A 1 755 ? 8.874 9.181 25.820 1.00 93.38 755 SER A O 1
ATOM 5772 N N . ASP A 1 756 ? 7.450 7.813 26.914 1.00 89.19 756 ASP A N 1
ATOM 5773 C CA . ASP A 1 756 ? 7.312 8.612 28.139 1.00 89.19 756 ASP A CA 1
ATOM 5774 C C . ASP A 1 756 ? 6.712 10.016 27.914 1.00 89.19 756 ASP A C 1
ATOM 5776 O O . ASP A 1 756 ? 6.812 10.891 28.775 1.00 89.19 756 ASP A O 1
ATOM 5780 N N . VAL A 1 757 ? 6.059 10.233 26.767 1.00 93.44 757 VAL A N 1
ATOM 5781 C CA . VAL A 1 757 ? 5.347 11.470 26.431 1.00 93.44 757 VAL A CA 1
ATOM 5782 C C . VAL A 1 757 ? 3.863 11.168 26.316 1.00 93.44 757 VAL A C 1
ATOM 5784 O O . VAL A 1 757 ? 3.441 10.316 25.533 1.00 93.44 757 VAL A O 1
ATOM 5787 N N . GLU A 1 758 ? 3.050 11.892 27.081 1.00 91.31 758 GLU A N 1
ATOM 5788 C CA . GLU A 1 758 ? 1.597 11.765 27.017 1.00 91.31 758 GLU A CA 1
ATOM 5789 C C . GLU A 1 758 ? 1.081 12.198 25.637 1.00 91.31 758 GLU A C 1
ATOM 5791 O O . GLU A 1 758 ? 1.058 13.385 25.293 1.00 91.31 758 GLU A O 1
ATOM 5796 N N . GLN A 1 759 ? 0.685 11.209 24.835 1.00 92.12 759 GLN A N 1
ATOM 5797 C CA . GLN A 1 759 ? 0.111 11.425 23.511 1.00 92.12 759 GLN A CA 1
ATOM 5798 C C . GLN A 1 759 ? -1.316 11.992 23.612 1.00 92.12 759 GLN A C 1
ATOM 5800 O O . GLN A 1 759 ? -2.003 11.733 24.602 1.00 92.12 759 GLN A O 1
ATOM 5805 N N . PRO A 1 760 ? -1.786 12.755 22.605 1.00 90.19 760 PRO A N 1
ATOM 5806 C CA . PRO A 1 760 ? -3.168 13.227 22.554 1.00 90.19 760 PRO A CA 1
ATOM 5807 C C . PRO A 1 760 ? -4.169 12.076 22.721 1.00 90.19 760 PRO A C 1
ATOM 5809 O O . PRO A 1 760 ? -4.074 11.053 22.042 1.00 90.19 760 PRO A O 1
ATOM 5812 N N . LEU A 1 761 ? -5.132 12.246 23.626 1.00 90.19 761 LEU A N 1
ATOM 5813 C CA . LEU A 1 761 ? -6.198 11.274 23.829 1.00 90.19 761 LEU A CA 1
ATOM 5814 C C . LEU A 1 761 ? -7.199 11.357 22.670 1.00 90.19 761 LEU A C 1
ATOM 5816 O O . LEU A 1 761 ? -7.770 12.415 22.418 1.00 90.19 761 LEU A O 1
ATOM 5820 N N . ALA A 1 762 ? -7.450 10.228 22.013 1.00 91.69 762 ALA A N 1
ATOM 5821 C CA . ALA A 1 762 ? -8.567 10.053 21.092 1.00 91.69 762 ALA A CA 1
ATOM 5822 C C . ALA A 1 762 ? -9.495 8.972 21.653 1.00 91.69 762 ALA A C 1
ATOM 5824 O O . ALA A 1 762 ? -9.041 7.874 21.972 1.00 91.69 762 ALA A O 1
ATOM 5825 N N . LYS A 1 763 ? -10.784 9.285 21.789 1.00 92.88 763 LYS A N 1
ATOM 5826 C CA . LYS A 1 763 ? -11.819 8.363 22.274 1.00 92.88 763 LYS A CA 1
ATOM 5827 C C . LYS A 1 763 ? -13.080 8.479 21.424 1.00 92.88 763 LYS A C 1
ATOM 5829 O O . LYS A 1 763 ? -13.217 9.432 20.662 1.00 92.88 763 LYS A O 1
ATOM 5834 N N . GLY A 1 764 ? -13.998 7.529 21.578 1.00 94.56 764 GLY A N 1
ATOM 5835 C CA . GLY A 1 764 ? -15.314 7.608 20.961 1.00 94.56 764 GLY A CA 1
ATOM 5836 C C . GLY A 1 764 ? -16.128 8.768 21.545 1.00 94.56 764 GLY A C 1
ATOM 5837 O O . GLY A 1 764 ? -16.164 8.949 22.762 1.00 94.56 764 GLY A O 1
ATOM 5838 N N . VAL A 1 765 ? -16.791 9.523 20.679 1.00 96.75 765 VAL A N 1
ATOM 5839 C CA . VAL A 1 765 ? -17.625 10.687 20.965 1.00 96.75 765 VAL A CA 1
ATOM 5840 C C . VAL A 1 765 ? -18.982 10.476 20.308 1.00 96.75 765 VAL A C 1
ATOM 5842 O O . VAL A 1 765 ? -19.070 10.054 19.154 1.00 96.75 765 VAL A O 1
ATOM 5845 N N . PHE A 1 766 ? -20.043 10.779 21.043 1.00 97.81 766 PHE A N 1
ATOM 5846 C CA . PHE A 1 766 ? -21.417 10.719 20.562 1.00 97.81 766 PHE A CA 1
ATOM 5847 C C . PHE A 1 766 ? -22.209 11.903 21.113 1.00 97.81 766 PHE A C 1
ATOM 5849 O O . PHE A 1 766 ? -21.787 12.563 22.070 1.00 97.81 766 PHE A O 1
ATOM 5856 N N . ALA A 1 767 ? -23.342 12.191 20.480 1.00 98.12 767 ALA A N 1
ATOM 5857 C CA . ALA A 1 767 ? -24.248 13.220 20.954 1.00 98.12 767 ALA A CA 1
ATOM 5858 C C . ALA A 1 767 ? -25.232 12.636 21.975 1.00 98.12 767 ALA A C 1
ATOM 5860 O O . ALA A 1 767 ? -25.502 11.444 21.982 1.00 98.12 767 ALA A O 1
ATOM 5861 N N . TYR A 1 768 ? -25.785 13.463 22.852 1.00 97.62 768 TYR A N 1
ATOM 5862 C CA . TYR A 1 768 ? -26.799 13.053 23.824 1.00 97.62 768 TYR A CA 1
ATOM 5863 C C . TYR A 1 768 ? -27.724 14.225 24.167 1.00 97.62 768 TYR A C 1
ATOM 5865 O O . TYR A 1 768 ? -27.523 15.344 23.694 1.00 97.62 768 TYR A O 1
ATOM 5873 N N . ALA A 1 769 ? -28.763 13.972 24.969 1.00 95.69 769 ALA A N 1
ATOM 5874 C CA . ALA A 1 769 ? -29.773 14.972 25.338 1.00 95.69 769 ALA A CA 1
ATOM 5875 C C . ALA A 1 769 ? -30.464 15.642 24.126 1.00 95.69 769 ALA A C 1
ATOM 5877 O O . ALA A 1 769 ? -30.806 16.828 24.163 1.00 95.69 769 ALA A O 1
ATOM 5878 N N . LEU A 1 770 ? -30.680 14.874 23.049 1.00 97.38 770 LEU A N 1
ATOM 5879 C CA . LEU A 1 770 ? -31.348 15.354 21.841 1.00 97.38 770 LEU A CA 1
ATOM 5880 C C . LEU A 1 770 ? -32.810 15.713 22.144 1.00 97.38 770 LEU A C 1
ATOM 5882 O O . LEU A 1 770 ? -33.557 14.923 22.725 1.00 97.38 770 LEU A O 1
ATOM 5886 N N . SER A 1 771 ? -33.228 16.911 21.743 1.00 96.38 771 SER A N 1
ATOM 5887 C CA . SER A 1 771 ? -34.611 17.380 21.875 1.00 96.38 771 SER A CA 1
ATOM 5888 C C . SER A 1 771 ? -34.965 18.433 20.830 1.00 96.38 771 SER A C 1
ATOM 5890 O O . SER A 1 771 ? -34.088 19.110 20.292 1.00 96.38 771 SER A O 1
ATOM 5892 N N . SER A 1 772 ? -36.259 18.581 20.546 1.00 96.06 772 SER A N 1
ATOM 5893 C CA . SER A 1 772 ? -36.783 19.607 19.642 1.00 96.06 772 SER A CA 1
ATOM 5894 C C . SER A 1 772 ? -37.928 20.380 20.291 1.00 96.06 772 SER A C 1
ATOM 5896 O O . SER A 1 772 ? -38.869 19.772 20.806 1.00 96.06 772 SER A O 1
ATOM 5898 N N . THR A 1 773 ? -37.901 21.707 20.190 1.00 95.06 773 THR A N 1
ATOM 5899 C CA . THR A 1 773 ? -39.018 22.575 20.588 1.00 95.06 773 THR A CA 1
ATOM 5900 C C . THR A 1 773 ? -39.607 23.247 19.354 1.00 95.06 773 THR A C 1
ATOM 5902 O O . THR A 1 773 ? -38.891 23.922 18.615 1.00 95.06 773 THR A O 1
ATOM 5905 N N . GLU A 1 774 ? -40.907 23.071 19.129 1.00 93.75 774 GLU A N 1
ATOM 5906 C CA . GLU A 1 774 ? -41.627 23.682 18.009 1.00 93.75 774 GLU A CA 1
ATOM 5907 C C . GLU A 1 774 ? -42.007 25.143 18.302 1.00 93.75 774 GLU A C 1
ATOM 5909 O O . GLU A 1 774 ? -42.431 25.487 19.407 1.00 93.75 774 GLU A O 1
ATOM 5914 N N . SER A 1 775 ? -41.888 25.996 17.287 1.00 89.19 775 SER A N 1
ATOM 5915 C CA . SER A 1 775 ? -42.471 27.336 17.228 1.00 89.19 775 SER A CA 1
ATOM 5916 C C . SER A 1 775 ? -43.388 27.462 16.000 1.00 89.19 775 SER A C 1
ATOM 5918 O O . SER A 1 775 ? -43.548 26.507 15.235 1.00 89.19 775 SER A O 1
ATOM 5920 N N . ASN A 1 776 ? -44.009 28.630 15.793 1.00 84.56 776 ASN A N 1
ATOM 5921 C CA . ASN A 1 776 ? -44.935 28.830 14.671 1.00 84.56 776 ASN A CA 1
ATOM 5922 C C . ASN A 1 776 ? -44.292 28.464 13.324 1.00 84.56 776 ASN A C 1
ATOM 5924 O O . ASN A 1 776 ? -44.862 27.656 12.590 1.00 84.56 776 ASN A O 1
ATOM 5928 N N . ASP A 1 777 ? -43.083 28.970 13.065 1.00 91.06 777 ASP A N 1
ATOM 5929 C CA . ASP A 1 777 ? -42.441 28.900 11.748 1.00 91.06 777 ASP A CA 1
ATOM 5930 C C . ASP A 1 777 ? -41.175 28.021 11.714 1.00 91.06 777 ASP A C 1
ATOM 5932 O O . ASP A 1 777 ? -40.637 27.770 10.638 1.00 91.06 777 ASP A O 1
ATOM 5936 N N . SER A 1 778 ? -40.699 27.511 12.856 1.00 94.31 778 SER A N 1
ATOM 5937 C CA . SER A 1 778 ? -39.444 26.743 12.937 1.00 94.31 778 SER A CA 1
ATOM 5938 C C . SER A 1 778 ? -39.393 25.757 14.111 1.00 94.31 778 SER A C 1
ATOM 5940 O O . SER A 1 778 ? -40.198 25.830 15.042 1.00 94.31 778 SER A O 1
ATOM 5942 N N . TYR A 1 779 ? -38.413 24.856 14.086 1.00 96.56 779 TYR A N 1
ATOM 5943 C CA . TYR A 1 779 ? -38.024 23.979 15.191 1.00 96.56 779 TYR A CA 1
ATOM 5944 C C . TYR A 1 779 ? -36.667 24.402 15.756 1.00 96.56 779 TYR A C 1
ATOM 5946 O O . TYR A 1 779 ? -35.726 24.641 15.001 1.00 96.56 779 TYR A O 1
ATOM 5954 N N . LYS A 1 780 ? -36.535 24.432 17.086 1.00 97.19 780 LYS A N 1
ATOM 5955 C CA . LYS A 1 780 ? -35.244 24.540 17.775 1.00 97.19 780 LYS A CA 1
ATOM 5956 C C . LYS A 1 780 ? -34.785 23.155 18.215 1.00 97.19 780 LYS A C 1
ATOM 5958 O O . LYS A 1 780 ? -35.357 22.590 19.145 1.00 97.19 780 LYS A O 1
ATOM 5963 N N . LEU A 1 781 ? -33.744 22.639 17.577 1.00 98.00 781 LEU A N 1
ATOM 5964 C CA . LEU A 1 781 ? -33.077 21.389 17.932 1.00 98.00 781 LEU A CA 1
ATOM 5965 C C . LEU A 1 781 ? -31.986 21.668 18.970 1.00 98.00 781 LEU A C 1
ATOM 5967 O O . LEU A 1 781 ? -31.292 22.677 18.866 1.00 98.00 781 LEU A O 1
ATOM 5971 N N . THR A 1 782 ? -31.843 20.804 19.973 1.00 98.00 782 THR A N 1
ATOM 5972 C CA . THR A 1 782 ? -30.827 20.897 21.038 1.00 98.00 782 THR A CA 1
ATOM 5973 C C . THR A 1 782 ? -30.150 19.546 21.223 1.00 98.00 782 THR A C 1
ATOM 5975 O O . THR A 1 782 ? -30.841 18.532 21.207 1.00 98.00 782 THR A O 1
ATOM 5978 N N . TYR A 1 783 ? -28.831 19.531 21.416 1.00 97.88 783 TYR A N 1
ATOM 5979 C CA . TYR A 1 783 ? -28.045 18.337 21.747 1.00 97.88 783 TYR A CA 1
ATOM 5980 C C . TYR A 1 783 ? -26.789 18.714 22.544 1.00 97.88 783 TYR A C 1
ATOM 5982 O O . TYR A 1 783 ? -26.394 19.879 22.577 1.00 97.88 783 TYR A O 1
ATOM 5990 N N . SER A 1 784 ? -26.145 17.728 23.158 1.00 97.88 784 SER A N 1
ATOM 5991 C CA . SER A 1 784 ? -24.848 17.847 23.830 1.00 97.88 784 SER A CA 1
ATOM 5992 C C . SER A 1 784 ? -23.848 16.839 23.267 1.00 97.88 784 SER A C 1
ATOM 5994 O O . SER A 1 784 ? -24.263 15.835 22.698 1.00 97.88 784 SER A O 1
ATOM 5996 N N . LEU A 1 785 ? -22.546 17.086 23.425 1.00 98.00 785 LEU A N 1
ATOM 5997 C CA . LEU A 1 785 ? -21.471 16.181 22.989 1.00 98.00 785 LEU A CA 1
ATOM 5998 C C . LEU A 1 785 ? -20.675 15.640 24.179 1.00 98.00 785 LEU A C 1
ATOM 6000 O O . LEU A 1 785 ? -20.372 16.388 25.111 1.00 98.00 785 LEU A O 1
ATOM 6004 N N . THR A 1 786 ? -20.316 14.351 24.154 1.00 97.19 786 THR A N 1
ATOM 6005 C CA . THR A 1 786 ? -19.523 13.727 25.234 1.00 97.19 786 THR A CA 1
ATOM 6006 C C . THR A 1 786 ? -18.059 14.176 25.270 1.00 97.19 786 THR A C 1
ATOM 6008 O O . THR A 1 786 ? -17.396 14.036 26.302 1.00 97.19 786 THR A O 1
ATOM 6011 N N . ASP A 1 787 ? -17.563 14.734 24.166 1.00 95.69 787 ASP A N 1
ATOM 6012 C CA . ASP A 1 787 ? -16.274 15.411 24.028 1.00 95.69 787 ASP A CA 1
ATOM 6013 C C . ASP A 1 787 ? -16.265 16.300 22.768 1.00 95.69 787 ASP A C 1
ATOM 6015 O O . ASP A 1 787 ? -17.260 16.357 22.045 1.00 95.69 787 ASP A O 1
ATOM 6019 N N . ALA A 1 788 ? -15.156 16.987 22.501 1.00 94.44 788 ALA A N 1
ATOM 6020 C CA . ALA A 1 788 ? -14.967 17.764 21.282 1.00 94.44 788 ALA A CA 1
ATOM 6021 C C . ALA A 1 788 ? -14.920 16.881 20.016 1.00 94.44 788 ALA A C 1
ATOM 6023 O O . ALA A 1 788 ? -14.392 15.766 20.026 1.00 94.44 788 ALA A O 1
ATOM 6024 N N . SER A 1 789 ? -15.420 17.412 18.899 1.00 94.69 789 SER A N 1
ATOM 6025 C CA . SER A 1 789 ? -15.324 16.814 17.564 1.00 94.69 789 SER A CA 1
ATOM 6026 C C . SER A 1 789 ? -14.999 17.879 16.514 1.00 94.69 789 SER A C 1
ATOM 6028 O O . SER A 1 789 ? -15.446 19.023 16.597 1.00 94.69 789 SER A O 1
ATOM 6030 N N . SER A 1 790 ? -14.204 17.503 15.510 1.00 91.88 790 SER A N 1
ATOM 6031 C CA . SER A 1 790 ? -13.805 18.397 14.418 1.00 91.88 790 SER A CA 1
ATOM 6032 C C . SER A 1 790 ? -14.914 18.659 13.401 1.00 91.88 790 SER A C 1
ATOM 6034 O O . SER A 1 790 ? -14.818 19.635 12.661 1.00 91.88 790 SER A O 1
ATOM 6036 N N . ASP A 1 791 ? -15.933 17.799 13.342 1.00 95.88 791 ASP A N 1
ATOM 6037 C CA . ASP A 1 791 ? -17.079 17.984 12.457 1.00 95.88 791 ASP A CA 1
ATOM 6038 C C . ASP A 1 791 ? -18.332 17.298 13.012 1.00 95.88 791 ASP A C 1
ATOM 6040 O O . ASP A 1 791 ? -18.302 16.135 13.427 1.00 95.88 791 ASP A O 1
ATOM 6044 N N . VAL A 1 792 ? -19.438 18.034 13.017 1.00 98.00 792 VAL A N 1
ATOM 6045 C CA . VAL A 1 792 ? -20.739 17.582 13.508 1.00 98.00 792 VAL A CA 1
ATOM 6046 C C . VAL A 1 792 ? -21.803 17.994 12.502 1.00 98.00 792 VAL A C 1
ATOM 6048 O O . VAL A 1 792 ? -21.822 19.135 12.036 1.00 98.00 792 VAL A O 1
ATOM 6051 N N . ASN A 1 793 ? -22.718 17.081 12.192 1.00 98.19 793 ASN A N 1
ATOM 6052 C CA . ASN A 1 793 ? -23.824 17.318 11.271 1.00 98.19 793 ASN A CA 1
ATOM 6053 C C . ASN A 1 793 ? -25.156 16.948 11.928 1.00 98.19 793 ASN A C 1
ATOM 6055 O O . ASN A 1 793 ? -25.236 15.998 12.701 1.00 98.19 793 ASN A O 1
ATOM 6059 N N . ILE A 1 794 ? -26.220 17.683 11.606 1.00 98.12 794 ILE A N 1
ATOM 6060 C CA . ILE A 1 794 ? -27.595 17.250 11.884 1.00 98.12 794 ILE A CA 1
ATOM 6061 C C . ILE A 1 794 ? -28.169 16.699 10.585 1.00 98.12 794 ILE A C 1
ATOM 6063 O O . ILE A 1 794 ? -28.195 17.423 9.588 1.00 98.12 794 ILE A O 1
ATOM 6067 N N . VAL A 1 795 ? -28.658 15.457 10.590 1.00 97.88 795 VAL A N 1
ATOM 6068 C CA . VAL A 1 795 ? -29.300 14.858 9.411 1.00 97.88 795 VAL A CA 1
ATOM 6069 C C . VAL A 1 795 ? -30.784 14.661 9.681 1.00 97.88 795 VAL A C 1
ATOM 6071 O O . VAL A 1 795 ? -31.177 13.956 10.608 1.00 97.88 795 VAL A O 1
ATOM 6074 N N . LEU A 1 796 ? -31.624 15.288 8.858 1.00 97.19 796 LEU A N 1
ATOM 6075 C CA . LEU A 1 796 ? -33.076 15.138 8.873 1.00 97.19 796 LEU A CA 1
ATOM 6076 C C . LEU A 1 796 ? -33.466 14.096 7.820 1.00 97.19 796 LEU A C 1
ATOM 6078 O O . LEU A 1 796 ? -33.310 14.328 6.622 1.00 97.19 796 LEU A O 1
ATOM 6082 N N . THR A 1 797 ? -33.989 12.955 8.258 1.00 96.06 797 THR A N 1
ATOM 6083 C CA . THR A 1 797 ? -34.402 11.842 7.396 1.00 96.06 797 THR A CA 1
ATOM 6084 C C . THR A 1 797 ? -35.928 11.801 7.273 1.00 96.06 797 THR A C 1
ATOM 6086 O O . THR A 1 797 ? -36.610 11.631 8.291 1.00 96.06 797 THR A O 1
ATOM 6089 N N . PRO A 1 798 ? -36.492 11.941 6.062 1.00 93.56 798 PRO A N 1
ATOM 6090 C CA . PRO A 1 798 ? -37.933 11.876 5.854 1.00 93.56 798 PRO A CA 1
ATOM 6091 C C . PRO A 1 798 ? -38.478 10.458 6.072 1.00 93.56 798 PRO A C 1
ATOM 6093 O O . PRO A 1 798 ? -37.827 9.460 5.774 1.00 93.56 798 PRO A O 1
ATOM 6096 N N . ALA A 1 799 ? -39.705 10.363 6.583 1.00 88.19 799 ALA A N 1
ATOM 6097 C CA . ALA A 1 799 ? -40.400 9.091 6.780 1.00 88.19 799 ALA A CA 1
ATOM 6098 C C . ALA A 1 799 ? -40.913 8.468 5.464 1.00 88.19 799 ALA A C 1
ATOM 6100 O O . ALA A 1 799 ? -41.243 7.283 5.437 1.00 88.19 799 ALA A O 1
ATOM 6101 N N . ASN A 1 800 ? -41.004 9.251 4.384 1.00 82.19 800 ASN A N 1
ATOM 6102 C CA . ASN A 1 800 ? -41.298 8.788 3.029 1.00 82.19 800 ASN A CA 1
ATOM 6103 C C . ASN A 1 800 ? -40.015 8.784 2.180 1.00 82.19 800 ASN A C 1
ATOM 6105 O O . ASN A 1 800 ? -39.242 9.734 2.197 1.00 82.19 800 ASN A O 1
ATOM 6109 N N . ALA A 1 801 ? -39.802 7.717 1.407 1.00 71.12 801 ALA A N 1
ATOM 6110 C CA . ALA A 1 801 ? -38.573 7.530 0.627 1.00 71.12 801 ALA A CA 1
ATOM 6111 C C . ALA A 1 801 ? -38.458 8.444 -0.613 1.00 71.12 801 ALA A C 1
ATOM 6113 O O . ALA A 1 801 ? -37.405 8.480 -1.244 1.00 71.12 801 ALA A O 1
ATOM 6114 N N . ASP A 1 802 ? -39.529 9.159 -0.968 1.00 79.56 802 ASP A N 1
ATOM 6115 C CA . ASP A 1 802 ? -39.569 10.041 -2.142 1.00 79.56 802 ASP A CA 1
ATOM 6116 C C . ASP A 1 802 ? -38.866 11.392 -1.903 1.00 79.56 802 ASP A C 1
ATOM 6118 O O . ASP A 1 802 ? -38.512 12.079 -2.860 1.00 79.56 802 ASP A O 1
ATOM 6122 N N . GLU A 1 803 ? -38.639 11.767 -0.639 1.00 84.88 803 GLU A N 1
ATOM 6123 C CA . GLU A 1 803 ? -37.940 12.995 -0.253 1.00 84.88 803 GLU A CA 1
ATOM 6124 C C . GLU A 1 803 ? -36.472 12.706 0.093 1.00 84.88 803 GLU A C 1
ATOM 6126 O O . GLU A 1 803 ? -36.135 11.661 0.651 1.00 84.88 803 GLU A O 1
ATOM 6131 N N . GLN A 1 804 ? -35.577 13.646 -0.218 1.00 88.69 804 GLN A N 1
ATOM 6132 C CA . GLN A 1 804 ? -34.155 13.504 0.107 1.00 88.69 804 GLN A CA 1
ATOM 6133 C C . GLN A 1 804 ? -33.866 13.933 1.558 1.00 88.69 804 GLN A C 1
ATOM 6135 O O . GLN A 1 804 ? -34.481 14.889 2.044 1.00 88.69 804 GLN A O 1
ATOM 6140 N N . PRO A 1 805 ? -32.917 13.277 2.255 1.00 93.94 805 PRO A N 1
ATOM 6141 C CA . PRO A 1 805 ? -32.434 13.747 3.549 1.00 93.94 805 PRO A CA 1
ATOM 6142 C C . PRO A 1 805 ? -31.843 15.161 3.473 1.00 93.94 805 PRO A C 1
ATOM 6144 O O . PRO A 1 805 ? -31.224 15.538 2.476 1.00 93.94 805 PRO A O 1
ATOM 6147 N N . ILE A 1 806 ? -32.002 15.931 4.549 1.00 95.44 806 ILE A N 1
ATOM 6148 C CA . ILE A 1 806 ? -31.437 17.280 4.684 1.00 95.44 806 ILE A CA 1
ATOM 6149 C C . ILE A 1 806 ? -30.281 17.220 5.679 1.00 95.44 806 ILE A C 1
ATOM 6151 O O . ILE A 1 806 ? -30.489 16.849 6.832 1.00 95.44 806 ILE A O 1
ATOM 6155 N N . THR A 1 807 ? -29.085 17.633 5.261 1.00 97.19 807 THR A N 1
ATOM 6156 C CA . THR A 1 807 ? -27.905 17.715 6.135 1.00 97.19 807 THR A CA 1
ATOM 6157 C C . THR A 1 807 ? -27.596 19.165 6.480 1.00 97.19 807 THR A C 1
ATOM 6159 O O . THR A 1 807 ? -27.428 20.001 5.590 1.00 97.19 807 THR A O 1
ATOM 6162 N N . ILE A 1 808 ? -27.494 19.460 7.774 1.00 97.19 808 ILE A N 1
ATOM 6163 C CA . ILE A 1 808 ? -27.145 20.777 8.305 1.00 97.19 808 ILE A CA 1
ATOM 6164 C C . ILE A 1 808 ? -25.750 20.686 8.938 1.00 97.19 808 ILE A C 1
ATOM 6166 O O . ILE A 1 808 ? -25.612 20.056 9.993 1.00 97.19 808 ILE A O 1
ATOM 6170 N N . PRO A 1 809 ? -24.720 21.303 8.330 1.00 96.88 809 PRO A N 1
ATOM 6171 C CA . PRO A 1 809 ? -23.376 21.290 8.882 1.00 96.88 809 PRO A CA 1
ATOM 6172 C C . PRO A 1 809 ? -23.277 22.207 10.098 1.00 96.88 809 PRO A C 1
ATOM 6174 O O . PRO A 1 809 ? -23.592 23.396 10.025 1.00 96.88 809 PRO A O 1
ATOM 6177 N N . MET A 1 810 ? -22.810 21.650 11.213 1.00 97.00 810 MET A N 1
ATOM 6178 C CA . MET A 1 810 ? -22.546 22.384 12.451 1.00 97.00 810 MET A CA 1
ATOM 6179 C C . MET A 1 810 ? -21.049 22.681 12.640 1.00 97.00 810 MET A C 1
ATOM 6181 O O . MET A 1 810 ? -20.708 23.563 13.431 1.00 97.00 810 MET A O 1
ATOM 6185 N N . GLY A 1 811 ? -20.173 21.997 11.892 1.00 95.69 811 GLY A N 1
ATOM 6186 C CA . GLY A 1 811 ? -18.720 22.179 11.912 1.00 95.69 811 GLY A CA 1
ATOM 6187 C C . GLY A 1 811 ? -18.060 21.682 13.202 1.00 95.69 811 GLY A C 1
ATOM 6188 O O . GLY A 1 811 ? -18.628 20.875 13.936 1.00 95.69 811 GLY A O 1
ATOM 6189 N N . SER A 1 812 ? -16.848 22.174 13.481 1.00 96.25 812 SER A N 1
ATOM 6190 C CA . SER A 1 812 ? -16.091 21.819 14.690 1.00 96.25 812 SER A CA 1
ATOM 6191 C C . SER A 1 812 ? -16.770 22.344 15.953 1.00 96.25 812 SER A C 1
ATOM 6193 O O . SER A 1 812 ? -17.126 23.522 16.038 1.00 96.25 812 SER A O 1
ATOM 6195 N N . GLN A 1 813 ? -16.890 21.484 16.961 1.00 96.12 813 GLN A N 1
ATOM 6196 C CA . GLN A 1 813 ? -17.542 21.784 18.231 1.00 96.12 813 GLN A CA 1
ATOM 6197 C C . GLN A 1 813 ? -16.742 21.227 19.408 1.00 96.12 813 GLN A C 1
ATOM 6199 O O . GLN A 1 813 ? -16.208 20.124 19.355 1.00 96.12 813 GLN A O 1
ATOM 6204 N N . GLU A 1 814 ? -16.674 22.003 20.483 1.00 96.06 814 GLU A N 1
ATOM 6205 C CA . GLU A 1 814 ? -16.096 21.585 21.757 1.00 96.06 814 GLU A CA 1
ATOM 6206 C C . GLU A 1 814 ? -17.084 20.716 22.547 1.00 96.06 814 GLU A C 1
ATOM 6208 O O . GLU A 1 814 ? -18.259 20.575 22.203 1.00 96.06 814 GLU A O 1
ATOM 6213 N N . LYS A 1 815 ? -16.631 20.156 23.667 1.00 95.19 815 LYS A N 1
ATOM 6214 C CA . LYS A 1 815 ? -17.538 19.535 24.633 1.00 95.19 815 LYS A CA 1
ATOM 6215 C C . LYS A 1 815 ? -18.542 20.578 25.155 1.00 95.19 815 LYS A C 1
ATOM 6217 O O . LYS A 1 815 ? -18.150 21.558 25.790 1.00 95.19 815 LYS A O 1
ATOM 6222 N N . GLY A 1 816 ? -19.839 20.360 24.941 1.00 96.38 816 GLY A N 1
ATOM 6223 C CA . GLY A 1 816 ? -20.874 21.300 25.380 1.00 96.38 816 GLY A CA 1
ATOM 6224 C C . GLY A 1 816 ? -22.264 21.011 24.823 1.00 96.38 816 GLY A C 1
ATOM 6225 O O . GLY A 1 816 ? -22.501 19.958 24.237 1.00 96.38 816 GLY A O 1
ATOM 6226 N N . THR A 1 817 ? -23.181 21.961 25.029 1.00 97.44 817 THR A N 1
ATOM 6227 C CA . THR A 1 817 ? -24.565 21.923 24.529 1.00 97.44 817 THR A CA 1
ATOM 6228 C C . THR A 1 817 ? -24.744 22.916 23.390 1.00 97.44 817 THR A C 1
ATOM 6230 O O . THR A 1 817 ? -24.376 24.085 23.512 1.00 97.44 817 THR A O 1
ATOM 6233 N N . TYR A 1 818 ? -25.378 22.464 22.316 1.00 97.88 818 TYR A N 1
ATOM 6234 C CA . TYR A 1 818 ? -25.563 23.197 21.073 1.00 97.88 818 TYR A CA 1
ATOM 6235 C C . TYR A 1 818 ? -27.030 23.240 20.673 1.00 97.88 818 TYR A C 1
ATOM 6237 O O . TYR A 1 818 ? -27.827 22.375 21.039 1.00 97.88 818 TYR A O 1
ATOM 6245 N N . THR A 1 819 ? -27.390 24.272 19.910 1.00 96.69 819 THR A N 1
ATOM 6246 C CA . THR A 1 819 ? -28.743 24.432 19.376 1.00 96.69 819 THR A CA 1
ATOM 6247 C C . THR A 1 819 ? -28.708 24.821 17.909 1.00 96.69 819 THR A C 1
ATOM 6249 O O . THR A 1 819 ? -27.885 25.649 17.524 1.00 96.69 819 THR A O 1
ATOM 6252 N N . CYS A 1 820 ? -29.639 24.293 17.121 1.00 95.25 820 CYS A N 1
ATOM 6253 C CA . CYS A 1 820 ? -29.825 24.617 15.709 1.00 95.25 820 CYS A CA 1
ATOM 6254 C C . CYS A 1 820 ? -31.295 24.962 15.444 1.00 95.25 820 CYS A C 1
ATOM 6256 O O . CYS A 1 820 ? -32.186 24.398 16.077 1.00 95.25 820 CYS A O 1
ATOM 6258 N N . THR A 1 821 ? -31.556 25.911 14.545 1.00 96.38 821 THR A N 1
ATOM 6259 C CA . THR A 1 821 ? -32.923 26.274 14.141 1.00 96.38 821 THR A CA 1
ATOM 6260 C C . THR A 1 821 ? -33.188 25.748 12.737 1.00 96.38 821 THR A C 1
ATOM 6262 O O . THR A 1 821 ? -32.390 25.997 11.839 1.00 96.38 821 THR A O 1
ATOM 6265 N N . VAL A 1 822 ? -34.304 25.040 12.562 1.00 96.69 822 VAL A N 1
ATOM 6266 C CA . VAL A 1 822 ? -34.773 24.506 11.277 1.00 96.69 822 VAL A CA 1
ATOM 6267 C C . VAL A 1 822 ? -36.088 25.179 10.927 1.00 96.69 822 VAL A C 1
ATOM 6269 O O . VAL A 1 822 ? -37.084 24.997 11.631 1.00 96.69 822 VAL A O 1
ATOM 6272 N N . ASP A 1 823 ? -36.112 25.957 9.851 1.00 94.44 823 ASP A N 1
ATOM 6273 C CA . ASP A 1 823 ? -37.340 26.603 9.395 1.00 94.44 823 ASP A CA 1
ATOM 6274 C C . ASP A 1 823 ? -38.283 25.565 8.780 1.00 94.44 823 ASP A C 1
ATOM 6276 O O . ASP A 1 823 ? -37.873 24.732 7.973 1.00 94.44 823 ASP A O 1
ATOM 6280 N N . LYS A 1 824 ? -39.579 25.627 9.105 1.00 93.56 824 LYS A N 1
ATOM 6281 C CA . LYS A 1 824 ? -40.579 24.701 8.545 1.00 93.56 824 LYS A CA 1
ATOM 6282 C C . LYS A 1 824 ? -40.648 24.782 7.021 1.00 93.56 824 LYS A C 1
ATOM 6284 O O . LYS A 1 824 ? -40.964 23.787 6.382 1.00 93.56 824 LYS A O 1
ATOM 6289 N N . SER A 1 825 ? -40.311 25.933 6.435 1.00 90.56 825 SER A N 1
ATOM 6290 C CA . SER A 1 825 ? -40.220 26.123 4.981 1.00 90.56 825 SER A CA 1
ATOM 6291 C C . SER A 1 825 ? -39.152 25.255 4.305 1.00 90.56 825 SER A C 1
ATOM 6293 O O . SER A 1 825 ? -39.230 25.055 3.096 1.00 90.56 825 SER A O 1
ATOM 6295 N N . GLN A 1 826 ? -38.181 24.730 5.061 1.00 91.75 826 GLN A N 1
ATOM 6296 C CA . GLN A 1 826 ? -37.167 23.792 4.572 1.00 91.75 826 GLN A CA 1
ATOM 6297 C C . GLN A 1 826 ? -37.688 22.349 4.508 1.00 91.75 826 GLN A C 1
ATOM 6299 O O . GLN A 1 826 ? -37.071 21.510 3.860 1.00 91.75 826 GLN A O 1
ATOM 6304 N N . LEU A 1 827 ? -38.807 22.052 5.176 1.00 93.06 827 LEU A N 1
ATOM 6305 C CA . LEU A 1 827 ? -39.387 20.714 5.253 1.00 93.06 827 LEU A CA 1
ATOM 6306 C C . LEU A 1 827 ? -40.514 20.556 4.232 1.00 93.06 827 LEU A C 1
ATOM 6308 O O . LEU A 1 827 ? -41.365 21.444 4.081 1.00 93.06 827 LEU A O 1
ATOM 6312 N N . ALA A 1 828 ? -40.569 19.386 3.596 1.00 90.75 828 ALA A N 1
ATOM 6313 C CA . ALA A 1 828 ? -41.683 19.028 2.736 1.00 90.75 828 ALA A CA 1
ATOM 6314 C C . ALA A 1 828 ? -43.006 19.012 3.519 1.00 90.75 828 ALA A C 1
ATOM 6316 O O . ALA A 1 828 ? -43.092 18.636 4.694 1.00 90.75 828 ALA A O 1
ATOM 6317 N N . LEU A 1 829 ? -44.061 19.453 2.841 1.00 89.56 829 LEU A N 1
ATOM 6318 C CA . LEU A 1 829 ? -45.368 19.636 3.444 1.00 89.56 829 LEU A CA 1
ATOM 6319 C C . LEU A 1 829 ? -46.006 18.285 3.799 1.00 89.56 829 LEU A C 1
ATOM 6321 O O . LEU A 1 829 ? -46.115 17.398 2.959 1.00 89.56 829 LEU A O 1
ATOM 6325 N N . ASN A 1 830 ? -46.491 18.160 5.033 1.00 87.81 830 ASN A N 1
ATOM 6326 C CA . ASN A 1 830 ? -47.083 16.957 5.622 1.00 87.81 830 ASN A CA 1
ATOM 6327 C C . ASN A 1 830 ? -46.145 15.735 5.665 1.00 87.81 830 ASN A C 1
ATOM 6329 O O . ASN A 1 830 ? -46.617 14.605 5.797 1.00 87.81 830 ASN A O 1
ATOM 6333 N N . VAL A 1 831 ? -44.830 15.954 5.608 1.00 91.38 831 VAL A N 1
ATOM 6334 C CA . VAL A 1 831 ? -43.813 14.907 5.752 1.00 91.38 831 VAL A CA 1
ATOM 6335 C C . VAL A 1 831 ? -43.186 14.984 7.139 1.00 91.38 831 VAL A C 1
ATOM 6337 O O . VAL A 1 831 ? -42.751 16.049 7.578 1.00 91.38 831 VAL A O 1
ATOM 6340 N N . LYS A 1 832 ? -43.137 13.846 7.840 1.00 93.88 832 LYS A N 1
ATOM 6341 C CA . LYS A 1 832 ? -42.394 13.725 9.099 1.00 93.88 832 LYS A CA 1
ATOM 6342 C C . LYS A 1 832 ? -40.919 13.499 8.807 1.00 93.88 832 LYS A C 1
ATOM 6344 O O . LYS A 1 832 ? -40.591 12.605 8.033 1.00 93.88 832 LYS A O 1
ATOM 6349 N N . TYR A 1 833 ? -40.062 14.239 9.491 1.00 95.56 833 TYR A N 1
ATOM 6350 C CA . TYR A 1 833 ? -38.620 14.044 9.478 1.00 95.56 833 TYR A CA 1
ATOM 6351 C C . TYR A 1 833 ? -38.162 13.573 10.856 1.00 95.56 833 TYR A C 1
ATOM 6353 O O . TYR A 1 833 ? -38.349 14.273 11.853 1.00 95.56 833 TYR A O 1
ATOM 6361 N N . ASN A 1 834 ? -37.553 12.392 10.906 1.00 96.12 834 ASN A N 1
ATOM 6362 C CA . ASN A 1 834 ? -36.714 12.004 12.034 1.00 96.12 834 ASN A CA 1
ATOM 6363 C C . ASN A 1 834 ? -35.377 12.724 11.905 1.00 96.12 834 ASN A C 1
ATOM 6365 O O . ASN A 1 834 ? -34.998 13.128 10.807 1.00 96.12 834 ASN A O 1
ATOM 6369 N N . TRP A 1 835 ? -34.644 12.879 12.999 1.00 97.00 835 TRP A N 1
ATOM 6370 C CA . TRP A 1 835 ? -33.331 13.501 12.929 1.00 97.00 835 TRP A CA 1
ATOM 6371 C C . TRP A 1 835 ? -32.332 12.836 13.855 1.00 97.00 835 TRP A C 1
ATOM 6373 O O . TRP A 1 835 ? -32.703 12.220 14.855 1.00 97.00 835 TRP A O 1
ATOM 6383 N N . ASN A 1 836 ? -31.063 12.957 13.497 1.00 98.06 836 ASN A N 1
ATOM 6384 C CA . ASN A 1 836 ? -29.938 12.506 14.293 1.00 98.06 836 ASN A CA 1
ATOM 6385 C C . ASN A 1 836 ? -28.860 13.602 14.353 1.00 98.06 836 ASN A C 1
ATOM 6387 O O . ASN A 1 836 ? -28.928 14.614 13.648 1.00 98.06 836 ASN A O 1
ATOM 6391 N N . VAL A 1 837 ? -27.881 13.391 15.224 1.00 98.50 837 VAL A N 1
ATOM 6392 C CA . VAL A 1 837 ? -26.624 14.135 15.228 1.00 98.50 837 VAL A CA 1
ATOM 6393 C C . VAL A 1 837 ? -25.513 13.162 14.864 1.00 98.50 837 VAL A C 1
ATOM 6395 O O . VAL A 1 837 ? -25.255 12.206 15.599 1.00 98.50 837 VAL A O 1
ATOM 6398 N N . ASP A 1 838 ? -24.866 13.424 13.739 1.00 98.38 838 ASP A N 1
ATOM 6399 C CA . ASP A 1 838 ? -23.738 12.673 13.213 1.00 98.38 838 ASP A CA 1
ATOM 6400 C C . ASP A 1 838 ? -22.444 13.320 13.709 1.00 98.38 838 ASP A C 1
ATOM 6402 O O . ASP A 1 838 ? -22.106 14.444 13.330 1.00 98.38 838 ASP A O 1
ATOM 6406 N N . VAL A 1 839 ? -21.727 12.615 14.586 1.00 98.19 839 VAL A N 1
ATOM 6407 C CA . VAL A 1 839 ? -20.462 13.083 15.166 1.00 98.19 839 VAL A CA 1
ATOM 6408 C C . VAL A 1 839 ? -19.293 12.398 14.471 1.00 98.19 839 VAL A C 1
ATOM 6410 O O . VAL A 1 839 ? -19.141 11.172 14.556 1.00 98.19 839 VAL A O 1
ATOM 6413 N N . GLN A 1 840 ? -18.426 13.180 13.823 1.00 95.94 840 GLN A N 1
ATOM 6414 C CA . GLN A 1 840 ? -17.213 12.647 13.218 1.00 95.94 840 GLN A CA 1
ATOM 6415 C C . GLN A 1 840 ? -16.206 12.286 14.312 1.00 95.94 840 GLN A C 1
ATOM 6417 O O . GLN A 1 840 ? -15.746 13.132 15.082 1.00 95.94 840 GLN A O 1
ATOM 6422 N N . ASN A 1 841 ? -15.844 11.011 14.371 1.00 93.69 841 ASN A N 1
ATOM 6423 C CA . ASN A 1 841 ? -14.810 10.503 15.255 1.00 93.69 841 ASN A CA 1
ATOM 6424 C C . ASN A 1 841 ? -13.504 10.320 14.490 1.00 93.69 841 ASN A C 1
ATOM 6426 O O . ASN A 1 841 ? -13.486 9.827 13.358 1.00 93.69 841 ASN A O 1
ATOM 6430 N N . LYS A 1 842 ? -12.408 10.690 15.150 1.00 91.00 842 LYS A N 1
ATOM 6431 C CA . LYS A 1 842 ? -11.042 10.421 14.696 1.00 91.00 842 LYS A CA 1
ATOM 6432 C C . LYS A 1 842 ? -10.703 8.946 14.893 1.00 91.00 842 LYS A C 1
ATOM 6434 O O . LYS A 1 842 ? -11.367 8.253 15.669 1.00 91.00 842 LYS A O 1
ATOM 6439 N N . ALA A 1 843 ? -9.657 8.475 14.219 1.00 91.69 843 ALA A N 1
ATOM 6440 C CA . ALA A 1 843 ? -9.105 7.162 14.523 1.00 91.69 843 ALA A CA 1
ATOM 6441 C C . ALA A 1 843 ? -8.636 7.128 15.986 1.00 91.69 843 ALA A C 1
ATOM 6443 O O . ALA A 1 843 ? -8.031 8.080 16.487 1.00 91.69 843 ALA A O 1
ATOM 6444 N N . ILE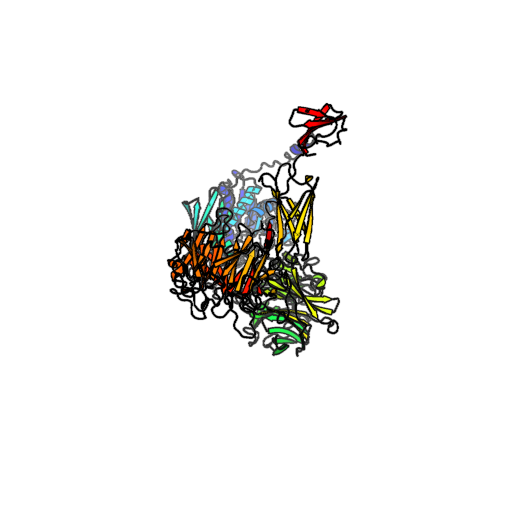 A 1 844 ? -8.923 6.027 16.674 1.00 94.00 844 ILE A N 1
ATOM 6445 C CA . ILE A 1 844 ? -8.429 5.773 18.025 1.00 94.00 844 ILE A CA 1
ATOM 6446 C C . ILE A 1 844 ? -7.178 4.904 17.865 1.00 94.00 844 ILE A C 1
ATOM 6448 O O . ILE A 1 844 ? -7.311 3.740 17.484 1.00 94.00 844 ILE A O 1
ATOM 6452 N N . PRO A 1 845 ? -5.972 5.446 18.114 1.00 93.38 845 PRO A N 1
ATOM 6453 C CA . PRO A 1 845 ? -4.716 4.778 17.782 1.00 93.38 845 PRO A CA 1
ATOM 6454 C C . PRO A 1 845 ? -4.449 3.557 18.656 1.00 93.38 845 PRO A C 1
ATOM 6456 O O . PRO A 1 845 ? -4.037 2.513 18.164 1.00 93.38 845 PRO A O 1
ATOM 6459 N N . THR A 1 846 ? -4.685 3.686 19.958 1.00 93.25 846 THR A N 1
ATOM 6460 C CA . THR A 1 846 ? -4.313 2.693 20.965 1.00 93.25 846 THR A CA 1
ATOM 6461 C C . THR A 1 846 ? -5.282 2.743 22.150 1.00 93.25 846 THR A C 1
ATOM 6463 O O . THR A 1 846 ? -6.147 3.623 22.238 1.00 93.25 846 THR A O 1
ATOM 6466 N N . VAL A 1 847 ? -5.140 1.789 23.066 1.00 93.25 847 VAL A N 1
ATOM 6467 C CA . VAL A 1 847 ? -5.899 1.726 24.315 1.00 93.25 847 VAL A CA 1
ATOM 6468 C C . VAL A 1 847 ? -5.326 2.731 25.316 1.00 93.25 847 VAL A C 1
ATOM 6470 O O . VAL A 1 847 ? -4.143 2.697 25.658 1.00 93.25 847 VAL A O 1
ATOM 6473 N N . LYS A 1 848 ? -6.178 3.614 25.836 1.00 92.88 848 LYS A N 1
ATOM 6474 C CA . LYS A 1 848 ? -5.865 4.560 26.911 1.00 92.88 848 LYS A CA 1
ATOM 6475 C C . LYS A 1 848 ? -6.993 4.593 27.930 1.00 92.88 848 LYS A C 1
ATOM 6477 O O . LYS A 1 848 ? -8.167 4.499 27.579 1.00 92.88 848 LYS A O 1
ATOM 6482 N N . THR A 1 849 ? -6.640 4.778 29.196 1.00 94.00 849 THR A N 1
ATOM 6483 C CA . THR A 1 849 ? -7.613 5.101 30.242 1.00 94.00 849 THR A CA 1
ATOM 6484 C C . THR A 1 849 ? -8.050 6.556 30.088 1.00 94.00 849 THR A C 1
ATOM 6486 O O . THR A 1 849 ? -7.197 7.438 30.027 1.00 94.00 849 THR A O 1
ATOM 6489 N N . PHE A 1 850 ? -9.358 6.819 30.054 1.00 94.62 850 PHE A N 1
ATOM 6490 C CA . PHE A 1 850 ? -9.908 8.183 29.964 1.00 94.62 850 PHE A CA 1
ATOM 6491 C C . PHE A 1 850 ? -10.922 8.519 31.063 1.00 94.62 850 PHE A C 1
ATOM 6493 O O . PHE A 1 850 ? -11.233 9.686 31.284 1.00 94.62 850 PHE A O 1
ATOM 6500 N N . PHE A 1 851 ? -11.452 7.507 31.750 1.00 95.38 851 PHE A N 1
ATOM 6501 C CA . PHE A 1 851 ? -12.414 7.672 32.835 1.00 95.38 851 PHE A CA 1
ATOM 6502 C C . PHE A 1 851 ? -11.924 6.937 34.076 1.00 95.38 851 PHE A C 1
ATOM 6504 O O . PHE A 1 851 ? -11.379 5.838 33.982 1.00 95.38 851 PHE A O 1
ATOM 6511 N N . THR A 1 852 ? -12.141 7.545 35.238 1.00 94.50 852 THR A N 1
ATOM 6512 C CA . THR A 1 852 ? -11.923 6.948 36.557 1.00 94.50 852 THR A CA 1
ATOM 6513 C C . THR A 1 852 ? -13.131 7.294 37.414 1.00 94.50 852 THR A C 1
ATOM 6515 O O . THR A 1 852 ? -13.492 8.466 37.514 1.00 94.50 852 THR A O 1
ATOM 6518 N N . SER A 1 853 ? -13.773 6.289 38.009 1.00 91.94 853 SER A N 1
ATOM 6519 C CA . SER A 1 853 ? -14.914 6.524 38.896 1.00 91.94 853 SER A CA 1
ATOM 6520 C C . SER A 1 853 ? -14.501 7.290 40.157 1.00 91.94 853 SER A C 1
ATOM 6522 O O . SER A 1 853 ? -13.394 7.110 40.662 1.00 91.94 853 SER A O 1
ATOM 6524 N N . THR A 1 854 ? -15.389 8.124 40.702 1.00 89.75 854 THR A N 1
ATOM 6525 C CA . THR A 1 854 ? -15.132 8.860 41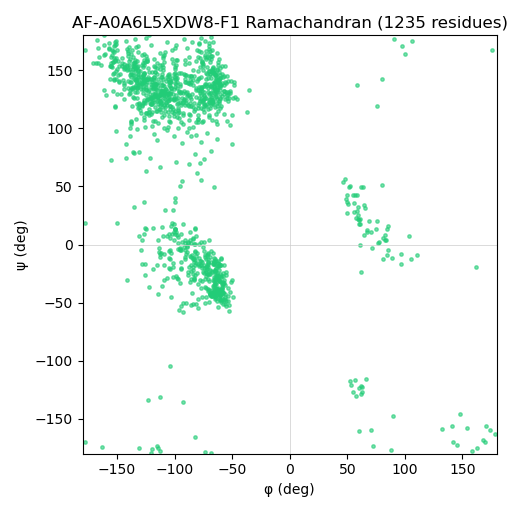.955 1.00 89.75 854 THR A CA 1
ATOM 6526 C C . THR A 1 854 ? -15.098 7.944 43.178 1.00 89.75 854 THR A C 1
ATOM 6528 O O . THR A 1 854 ? -14.455 8.265 44.175 1.00 89.75 854 THR A O 1
ATOM 6531 N N . ASN A 1 855 ? -15.780 6.800 43.106 1.00 88.25 855 ASN A N 1
ATOM 6532 C CA . ASN A 1 855 ? -15.707 5.723 44.082 1.00 88.25 855 ASN A CA 1
ATOM 6533 C C . ASN A 1 855 ? -14.540 4.775 43.785 1.00 88.25 855 ASN A C 1
ATOM 6535 O O . ASN A 1 855 ? -14.251 4.462 42.628 1.00 88.25 855 ASN A O 1
ATOM 6539 N N . ASN A 1 856 ? -13.936 4.261 44.859 1.00 87.00 856 ASN A N 1
ATOM 6540 C CA . ASN A 1 856 ? -12.801 3.333 44.817 1.00 87.00 856 ASN A CA 1
ATOM 6541 C C . ASN A 1 856 ? -13.234 1.877 45.048 1.00 87.00 856 ASN A C 1
ATOM 6543 O O . ASN A 1 856 ? -12.398 1.049 45.430 1.00 87.00 856 ASN A O 1
ATOM 6547 N N . THR A 1 857 ? -14.528 1.584 44.884 1.00 89.00 857 THR A N 1
ATOM 6548 C CA . THR A 1 857 ? -15.107 0.242 44.985 1.00 89.00 857 THR A CA 1
ATOM 6549 C C . THR A 1 857 ? -16.337 0.088 44.093 1.00 89.00 857 THR A C 1
ATOM 6551 O O . THR A 1 857 ? -17.242 0.908 44.172 1.00 89.00 857 THR A O 1
ATOM 6554 N N . ALA A 1 858 ? -16.422 -0.958 43.263 1.00 93.12 858 ALA A N 1
ATOM 6555 C CA . ALA A 1 858 ? -17.624 -1.243 42.473 1.00 93.12 858 ALA A CA 1
ATOM 6556 C C . ALA A 1 858 ? -17.852 -2.736 42.193 1.00 93.12 858 ALA A C 1
ATOM 6558 O O . ALA A 1 858 ? -16.922 -3.543 42.207 1.00 93.12 858 ALA A O 1
ATOM 6559 N N . ARG A 1 859 ? -19.092 -3.132 41.890 1.00 93.44 859 ARG A N 1
ATOM 6560 C CA . ARG A 1 859 ? -19.404 -4.507 41.442 1.00 93.44 859 ARG A CA 1
ATOM 6561 C C . ARG A 1 859 ? -20.217 -4.598 40.154 1.00 93.44 859 ARG A C 1
ATOM 6563 O O . ARG A 1 859 ? -20.217 -5.660 39.539 1.00 93.44 859 ARG A O 1
ATOM 6570 N N . GLY A 1 860 ? -20.854 -3.520 39.724 1.00 95.94 860 GLY A N 1
ATOM 6571 C CA . GLY A 1 860 ? -21.662 -3.483 38.513 1.00 95.94 860 GLY A CA 1
ATOM 6572 C C . GLY A 1 860 ? -21.490 -2.174 37.763 1.00 95.94 860 GLY A C 1
ATOM 6573 O O . GLY A 1 860 ? -21.220 -1.133 38.363 1.00 95.94 860 GLY A O 1
ATOM 6574 N N . VAL A 1 861 ? -21.636 -2.251 36.445 1.00 97.69 861 VAL A N 1
ATOM 6575 C CA . VAL A 1 861 ? -21.690 -1.097 35.547 1.00 97.69 861 VAL A CA 1
ATOM 6576 C C . VAL A 1 861 ? -22.745 -1.360 34.485 1.00 97.69 861 VAL A C 1
ATOM 6578 O O . VAL A 1 861 ? -22.799 -2.454 33.927 1.00 97.69 861 VAL A O 1
ATOM 6581 N N . ALA A 1 862 ? -23.575 -0.360 34.213 1.00 97.31 862 ALA A N 1
ATOM 6582 C CA . ALA A 1 862 ? -24.514 -0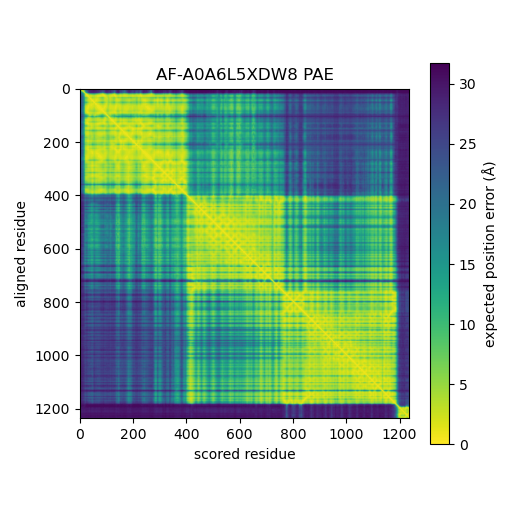.378 33.102 1.00 97.31 862 ALA A CA 1
ATOM 6583 C C . ALA A 1 862 ? -24.638 1.023 32.496 1.00 97.31 862 ALA A C 1
ATOM 6585 O O . ALA A 1 862 ? -24.381 2.021 33.172 1.00 97.31 862 ALA A O 1
ATOM 6586 N N . ILE A 1 863 ? -25.019 1.085 31.223 1.00 97.25 863 ILE A N 1
ATOM 6587 C CA . ILE A 1 863 ? -25.186 2.328 30.466 1.00 97.25 863 ILE A CA 1
ATOM 6588 C C . ILE A 1 863 ? -26.541 2.263 29.767 1.00 97.25 863 ILE A C 1
ATOM 6590 O O . ILE A 1 863 ? -26.891 1.223 29.209 1.00 97.25 863 ILE A O 1
ATOM 6594 N N . ASP A 1 864 ? -27.310 3.351 29.811 1.00 95.88 864 ASP A N 1
ATOM 6595 C CA . ASP A 1 864 ? -28.563 3.434 29.057 1.00 95.88 864 ASP A CA 1
ATOM 6596 C C . ASP A 1 864 ? -28.263 3.685 27.575 1.00 95.88 864 ASP A C 1
ATOM 6598 O O . ASP A 1 864 ? -27.869 4.780 27.183 1.00 95.88 864 ASP A O 1
ATOM 6602 N N . LEU A 1 865 ? -28.426 2.658 26.745 1.00 93.94 865 LEU A N 1
ATOM 6603 C CA . LEU A 1 865 ? -28.161 2.734 25.307 1.00 93.94 865 LEU A CA 1
ATOM 6604 C C . LEU A 1 865 ? -29.427 2.992 24.478 1.00 93.94 865 LEU A C 1
ATOM 6606 O O . LEU A 1 865 ? -29.347 2.946 23.253 1.00 93.94 865 LEU A O 1
ATOM 6610 N N . ASN A 1 866 ? -30.580 3.251 25.107 1.00 92.12 866 ASN A N 1
ATOM 6611 C CA . ASN A 1 866 ? -31.839 3.494 24.408 1.00 92.12 866 ASN A CA 1
ATOM 6612 C C . ASN A 1 866 ? -31.993 4.983 24.029 1.00 92.12 866 ASN A C 1
ATOM 6614 O O . ASN A 1 866 ? -32.235 5.802 24.918 1.00 92.12 866 ASN A O 1
ATOM 6618 N N . PRO A 1 867 ? -31.943 5.364 22.736 1.00 91.56 867 PRO A N 1
ATOM 6619 C CA . PRO A 1 867 ? -32.078 6.765 22.325 1.00 91.56 867 PRO A CA 1
ATOM 6620 C C . PRO A 1 867 ? -33.464 7.373 22.601 1.00 91.56 867 PRO A C 1
ATOM 6622 O O . PRO A 1 867 ? -33.617 8.593 22.606 1.00 91.56 867 PRO A O 1
ATOM 6625 N N . GLU A 1 868 ? -34.486 6.548 22.865 1.00 91.06 868 GLU A N 1
ATOM 6626 C CA . GLU A 1 868 ? -35.811 7.026 23.285 1.00 91.06 868 GLU A CA 1
ATOM 6627 C C . GLU A 1 868 ? -35.819 7.556 24.734 1.00 91.06 868 GLU A C 1
ATOM 6629 O O . GLU A 1 868 ? -36.704 8.336 25.127 1.00 91.06 868 GLU A O 1
ATOM 6634 N N . SER A 1 869 ? -34.819 7.169 25.529 1.00 91.00 869 SER A N 1
ATOM 6635 C CA . SER A 1 869 ? -34.660 7.554 26.928 1.00 91.00 869 SER A CA 1
ATOM 6636 C C . SER A 1 869 ? -34.263 9.017 27.091 1.00 91.00 869 SER A C 1
ATOM 6638 O O . SER A 1 869 ? -33.440 9.552 26.353 1.00 91.00 869 SER A O 1
ATOM 6640 N N . GLN A 1 870 ? -34.781 9.672 28.133 1.00 88.69 870 GLN A N 1
ATOM 6641 C CA . GLN A 1 870 ? -34.227 10.961 28.574 1.00 88.69 870 GLN A CA 1
ATOM 6642 C C . GLN A 1 870 ? -32.828 10.809 29.188 1.00 88.69 870 GLN A C 1
ATOM 6644 O O . GLN A 1 870 ? -32.063 11.769 29.198 1.00 88.69 870 GLN A O 1
ATOM 6649 N N . GLN A 1 871 ? -32.498 9.602 29.656 1.00 92.75 871 GLN A N 1
ATOM 6650 C CA . GLN A 1 871 ? -31.249 9.269 30.334 1.00 92.75 871 GLN A CA 1
ATOM 6651 C C . GLN A 1 871 ? -30.240 8.588 29.408 1.00 92.75 871 GLN A C 1
ATOM 6653 O O . GLN A 1 871 ? -29.244 8.055 29.892 1.00 92.75 871 GLN A O 1
ATOM 6658 N N . PHE A 1 872 ? -30.483 8.622 28.094 1.00 96.00 872 PHE A N 1
ATOM 6659 C CA . PHE A 1 872 ? -29.600 8.050 27.087 1.00 96.00 872 PHE A CA 1
ATOM 6660 C C . PHE A 1 872 ? -28.135 8.458 27.310 1.00 96.00 872 PHE A C 1
ATOM 6662 O O . PHE A 1 872 ? -27.802 9.641 27.420 1.00 96.00 872 PHE A O 1
ATOM 6669 N N . GLY A 1 873 ? -27.269 7.451 27.370 1.00 96.19 873 GLY A N 1
ATOM 6670 C CA . GLY A 1 873 ? -25.836 7.549 27.600 1.00 96.19 873 GLY A CA 1
ATOM 6671 C C . GLY A 1 873 ? -25.417 7.625 29.070 1.00 96.19 873 GLY A C 1
ATOM 6672 O O . GLY A 1 873 ? -24.222 7.542 29.337 1.00 96.19 873 GLY A O 1
ATOM 6673 N N . ASN A 1 874 ? -26.337 7.785 30.031 1.00 97.19 874 ASN A N 1
ATOM 6674 C CA . ASN A 1 874 ? -25.965 7.862 31.446 1.00 97.19 874 ASN A CA 1
ATOM 6675 C C . ASN A 1 874 ? -25.317 6.555 31.912 1.00 97.19 874 ASN A C 1
ATOM 6677 O O . ASN A 1 874 ? -25.749 5.462 31.542 1.00 97.19 874 ASN A O 1
ATOM 6681 N N . ILE A 1 875 ? -24.302 6.687 32.766 1.00 97.75 875 ILE A N 1
ATOM 6682 C CA . ILE A 1 875 ? -23.507 5.573 33.281 1.00 97.75 875 ILE A CA 1
ATOM 6683 C C . ILE A 1 875 ? -23.857 5.361 34.754 1.00 97.75 875 ILE A C 1
ATOM 6685 O O . ILE A 1 875 ? -23.843 6.300 35.556 1.00 97.75 875 ILE A O 1
ATOM 6689 N N . TYR A 1 876 ? -24.121 4.112 35.121 1.00 97.06 876 TYR A N 1
ATOM 6690 C CA . TYR A 1 876 ? -24.471 3.701 36.477 1.00 97.06 876 TYR A CA 1
ATOM 6691 C C . TYR A 1 876 ? -23.410 2.745 37.010 1.00 97.06 876 TYR A C 1
ATOM 6693 O O . TYR A 1 876 ? -23.058 1.782 36.332 1.00 97.06 876 TYR A O 1
ATOM 6701 N N . ILE A 1 877 ? -22.907 2.994 38.221 1.00 96.56 877 ILE A N 1
ATOM 6702 C CA . ILE A 1 877 ? -21.888 2.159 38.873 1.00 96.56 877 ILE A CA 1
ATOM 6703 C C . ILE A 1 877 ? -22.364 1.795 40.276 1.00 96.56 877 ILE A C 1
ATOM 6705 O O . ILE A 1 877 ? -22.583 2.678 41.105 1.00 96.56 877 ILE A O 1
ATOM 6709 N N . SER A 1 878 ? -22.517 0.503 40.558 1.00 95.19 878 SER A N 1
ATOM 6710 C CA . SER A 1 878 ? -22.941 0.027 41.877 1.00 95.19 878 SER A CA 1
ATOM 6711 C C . SER A 1 878 ? -21.757 -0.158 42.816 1.00 95.19 878 SER A C 1
ATOM 6713 O O . SER A 1 878 ? -20.720 -0.712 42.439 1.00 95.19 878 SER A O 1
ATOM 6715 N N . ASP A 1 879 ? -21.941 0.257 44.064 1.00 94.00 879 ASP A N 1
ATOM 6716 C CA . ASP A 1 879 ? -20.970 0.127 45.139 1.00 94.00 879 ASP A CA 1
ATOM 6717 C C . ASP A 1 879 ? -21.618 -0.568 46.350 1.00 94.00 879 ASP A C 1
ATOM 6719 O O . ASP A 1 879 ? -22.447 0.036 47.028 1.00 94.00 879 ASP A O 1
ATOM 6723 N N . PRO A 1 880 ? -21.281 -1.837 46.642 1.00 92.62 880 PRO A N 1
ATOM 6724 C CA . PRO A 1 880 ? -21.754 -2.545 47.835 1.00 92.62 880 PRO A CA 1
ATOM 6725 C C . PRO A 1 880 ? -20.884 -2.329 49.072 1.00 92.62 880 PRO A C 1
ATOM 6727 O O . PRO A 1 880 ? -21.040 -3.043 50.069 1.00 92.62 880 PRO A O 1
ATOM 6730 N N . TYR A 1 881 ? -19.953 -1.380 49.028 1.00 89.62 881 TYR A N 1
ATOM 6731 C CA . TYR A 1 881 ? -19.075 -1.042 50.137 1.00 89.62 881 TYR A CA 1
ATOM 6732 C C . TYR A 1 881 ? -19.390 0.366 50.673 1.00 89.62 881 TYR A C 1
ATOM 6734 O O . TYR A 1 881 ? -20.107 1.156 50.061 1.00 89.62 881 TYR A O 1
ATOM 6742 N N . GLY A 1 882 ? -18.894 0.681 51.873 1.00 83.75 882 GLY A N 1
ATOM 6743 C CA . GLY A 1 882 ? -19.133 1.985 52.503 1.00 83.75 882 GLY A CA 1
ATOM 6744 C C . GLY A 1 882 ? -20.616 2.249 52.791 1.00 83.75 882 GLY A C 1
ATOM 6745 O O . GLY A 1 882 ? -21.266 1.433 53.439 1.00 83.75 882 GLY A O 1
ATOM 6746 N N . THR A 1 883 ? -21.139 3.393 52.330 1.00 85.44 883 THR A N 1
ATOM 6747 C CA . THR A 1 883 ? -22.558 3.779 52.491 1.00 85.44 883 THR A CA 1
ATOM 6748 C C . THR A 1 883 ? -23.519 2.961 51.634 1.00 85.44 883 THR A C 1
ATOM 6750 O O . THR A 1 883 ? -24.714 3.042 51.884 1.00 85.44 883 THR A O 1
ATOM 6753 N N . LYS A 1 884 ? -22.991 2.186 50.674 1.00 91.69 884 LYS A N 1
ATOM 6754 C CA . LYS A 1 884 ? -23.701 1.360 49.691 1.00 91.69 884 LYS A CA 1
ATOM 6755 C C . LYS A 1 884 ? -24.675 2.120 48.787 1.00 91.69 884 LYS A C 1
ATOM 6757 O O . LYS A 1 884 ? -25.429 2.969 49.234 1.00 91.69 884 LYS A O 1
ATOM 6762 N N . GLY A 1 885 ? -24.690 1.823 47.494 1.00 93.88 885 GLY A N 1
ATOM 6763 C CA . GLY A 1 885 ? -25.640 2.440 46.566 1.00 93.88 885 GLY A CA 1
ATOM 6764 C C . GLY A 1 885 ? -25.137 2.487 45.136 1.00 93.88 885 GLY A C 1
ATOM 6765 O O . GLY A 1 885 ? -24.286 1.693 44.741 1.00 93.88 885 GLY A O 1
ATOM 6766 N N . ILE A 1 886 ? -25.689 3.405 44.345 1.00 94.69 886 ILE A N 1
ATOM 6767 C CA . ILE A 1 886 ? -25.397 3.508 42.913 1.00 94.69 886 ILE A CA 1
ATOM 6768 C C . ILE A 1 886 ? -24.951 4.931 42.577 1.00 94.69 886 ILE A C 1
ATOM 6770 O O . ILE A 1 886 ? -25.670 5.901 42.815 1.00 94.69 886 ILE A O 1
ATOM 6774 N N . TYR A 1 887 ? -23.757 5.057 42.009 1.00 95.38 887 TYR A N 1
ATOM 6775 C CA . TYR A 1 887 ? -23.225 6.303 41.468 1.00 95.38 887 TYR A CA 1
ATOM 6776 C C . TYR A 1 887 ? -23.717 6.516 40.041 1.00 95.38 887 TYR A C 1
ATOM 6778 O O . TYR A 1 887 ? -23.749 5.584 39.240 1.00 95.38 887 TYR A O 1
ATOM 6786 N N . PHE A 1 888 ? -24.109 7.753 39.742 1.00 95.50 888 PHE A N 1
ATOM 6787 C CA . PHE A 1 888 ? -24.643 8.147 38.444 1.00 95.50 888 PHE A CA 1
ATOM 6788 C C . PHE A 1 888 ? -23.679 9.146 37.821 1.00 95.50 888 PHE A C 1
ATOM 6790 O O . PHE A 1 888 ? -23.275 10.118 38.471 1.00 95.50 888 PHE A O 1
ATOM 6797 N N . TYR A 1 889 ? -23.365 8.928 36.556 1.00 96.75 889 TYR A N 1
ATOM 6798 C CA . TYR A 1 889 ? -22.566 9.832 35.752 1.00 96.75 889 TYR A CA 1
ATOM 6799 C C . TYR A 1 889 ? -23.355 10.197 34.498 1.00 96.75 889 TYR A C 1
ATOM 6801 O O . TYR A 1 889 ? -24.054 9.361 33.922 1.00 96.75 889 TYR A O 1
ATOM 6809 N N . ALA A 1 890 ? -23.240 11.457 34.091 1.00 95.88 890 ALA A N 1
ATOM 6810 C CA . ALA A 1 890 ? -23.713 11.902 32.791 1.00 95.88 890 ALA A CA 1
ATOM 6811 C C . ALA A 1 890 ? -22.925 11.195 31.664 1.00 95.88 890 ALA A C 1
ATOM 6813 O O . ALA A 1 890 ? -21.856 10.628 31.931 1.00 95.88 890 ALA A O 1
ATOM 6814 N N . PRO A 1 891 ? -23.398 11.233 30.404 1.00 96.50 891 PRO A N 1
ATOM 6815 C CA . PRO A 1 891 ? -22.783 10.480 29.305 1.00 96.50 891 PRO A CA 1
ATOM 6816 C C . PRO A 1 891 ? -21.334 10.881 29.009 1.00 96.50 891 PRO A C 1
ATOM 6818 O O . PRO A 1 891 ? -20.553 10.114 28.459 1.00 96.50 891 PRO A O 1
ATOM 6821 N N . ASP A 1 892 ? -20.950 12.088 29.412 1.00 94.50 892 ASP A N 1
ATOM 6822 C CA . ASP A 1 892 ? -19.601 12.629 29.293 1.00 94.50 892 ASP A CA 1
ATOM 6823 C C . ASP A 1 892 ? -18.655 12.212 30.441 1.00 94.50 892 ASP A C 1
ATOM 6825 O O . ASP A 1 892 ? -17.521 12.696 30.515 1.00 94.50 892 ASP A O 1
ATOM 6829 N N . GLY A 1 893 ? -19.122 11.347 31.350 1.00 94.06 893 GLY A N 1
ATOM 6830 C CA . GLY A 1 893 ? -18.397 10.867 32.525 1.00 94.06 893 GLY A CA 1
ATOM 6831 C C . GLY A 1 893 ? -18.452 11.800 33.737 1.00 94.06 893 GLY A C 1
ATOM 6832 O O . GLY A 1 893 ? -17.813 11.507 34.748 1.00 94.06 893 GLY A O 1
ATOM 6833 N N . THR A 1 894 ? -19.194 12.910 33.681 1.00 94.94 894 THR A N 1
ATOM 6834 C CA . THR A 1 894 ? -19.296 13.845 34.809 1.00 94.94 894 THR A CA 1
ATOM 6835 C C . THR A 1 894 ? -20.145 13.237 35.936 1.00 94.94 894 THR A C 1
ATOM 6837 O O . THR A 1 894 ? -21.286 12.840 35.682 1.00 94.94 894 THR A O 1
ATOM 6840 N N . PRO A 1 895 ? -19.655 13.168 37.192 1.00 94.81 895 PRO A N 1
ATOM 6841 C CA . PRO A 1 895 ? -20.445 12.651 38.307 1.00 94.81 895 PRO A CA 1
ATOM 6842 C C . PRO A 1 895 ? -21.638 13.567 38.597 1.00 94.81 895 PRO A C 1
ATOM 6844 O O . PRO A 1 895 ? -21.482 14.774 38.769 1.00 94.81 895 PRO A O 1
ATOM 6847 N N . MET A 1 896 ? -22.837 12.991 38.702 1.00 93.50 896 MET A N 1
ATOM 6848 C CA . MET A 1 896 ? -24.056 13.748 39.029 1.00 93.50 896 MET A CA 1
ATOM 6849 C C . MET A 1 896 ? -24.184 14.052 40.532 1.00 93.50 896 MET A C 1
ATOM 6851 O O . MET A 1 896 ? -24.973 14.910 40.927 1.00 93.50 896 MET A O 1
ATOM 6855 N N . SER A 1 897 ? -23.430 13.336 41.372 1.00 87.62 897 SER A N 1
ATOM 6856 C CA . SER A 1 897 ? -23.347 13.504 42.826 1.00 87.62 897 SER A CA 1
ATOM 6857 C C . SER A 1 897 ? -22.012 12.971 43.351 1.00 87.62 897 SER A C 1
ATOM 6859 O O . SER A 1 897 ? -21.391 12.106 42.734 1.00 87.62 897 SER A O 1
ATOM 6861 N N . THR A 1 898 ? -21.576 13.477 44.505 1.00 85.06 898 THR A N 1
ATOM 6862 C CA . THR A 1 898 ? -20.389 12.992 45.229 1.00 85.06 898 THR A CA 1
ATOM 6863 C C . THR A 1 898 ? -20.682 11.782 46.122 1.00 85.06 898 THR A C 1
ATOM 6865 O O . THR A 1 898 ? -19.761 11.052 46.481 1.00 85.06 898 THR A O 1
ATOM 6868 N N . THR A 1 899 ? -21.950 11.540 46.464 1.00 89.25 899 THR A N 1
ATOM 6869 C CA . THR A 1 899 ? -22.423 10.375 47.231 1.00 89.25 899 THR A CA 1
ATOM 6870 C C . THR A 1 899 ? -23.283 9.464 46.353 1.00 89.25 899 THR A C 1
ATOM 6872 O O . THR A 1 899 ? -23.942 9.974 45.436 1.00 89.25 899 THR A O 1
ATOM 6875 N N . PRO A 1 900 ? -23.325 8.145 46.623 1.00 92.12 900 PRO A N 1
ATOM 6876 C CA . PRO A 1 900 ? -24.177 7.242 45.862 1.00 92.12 900 PRO A CA 1
ATOM 6877 C C . PRO A 1 900 ? -25.655 7.539 46.140 1.00 92.12 900 PRO A C 1
ATOM 6879 O O . PRO A 1 900 ? -26.019 8.009 47.219 1.00 92.12 900 PRO A O 1
ATOM 6882 N N . TYR A 1 901 ? -26.507 7.261 45.158 1.00 92.62 901 TYR A N 1
ATOM 6883 C CA . TYR A 1 901 ? -27.958 7.307 45.299 1.00 92.62 901 TYR A CA 1
ATOM 6884 C C . TYR A 1 901 ? -28.497 5.966 45.805 1.00 92.62 901 TYR A C 1
ATOM 6886 O O . TYR A 1 901 ? -27.844 4.929 45.664 1.00 92.62 901 TYR A O 1
ATOM 6894 N N . ILE A 1 902 ? -29.726 5.995 46.331 1.00 91.56 902 ILE A N 1
ATOM 6895 C CA . ILE A 1 902 ? -30.486 4.806 46.742 1.00 91.56 902 ILE A CA 1
ATOM 6896 C C . ILE A 1 902 ? -29.752 4.042 47.857 1.00 91.56 902 ILE A C 1
ATOM 6898 O O . ILE A 1 902 ? -29.531 2.850 47.754 1.00 91.56 902 ILE A O 1
ATOM 6902 N N . THR A 1 903 ? -29.319 4.716 48.922 1.00 91.75 903 THR A N 1
ATOM 6903 C CA . THR A 1 903 ? -28.521 4.095 50.002 1.00 91.75 903 THR A CA 1
ATOM 6904 C C . THR A 1 903 ? -29.348 3.228 50.950 1.00 91.75 903 THR A C 1
ATOM 6906 O O . THR A 1 903 ? -28.861 2.229 51.468 1.00 91.75 903 THR A O 1
ATOM 6909 N N . ASP A 1 904 ? -30.615 3.584 51.162 1.00 89.00 904 ASP A N 1
ATOM 6910 C CA . ASP A 1 904 ? -31.418 3.056 52.277 1.00 89.00 904 ASP A CA 1
ATOM 6911 C C . ASP A 1 904 ? -31.932 1.626 52.050 1.00 89.00 904 ASP A C 1
ATOM 6913 O O . ASP A 1 904 ? -32.379 0.964 52.986 1.00 89.00 904 ASP A O 1
ATOM 6917 N N . VAL A 1 905 ? -31.860 1.148 50.807 1.00 87.06 905 VAL A N 1
ATOM 6918 C CA . VAL A 1 905 ? -32.307 -0.191 50.397 1.00 87.06 905 VAL A CA 1
ATOM 6919 C C . VAL A 1 905 ? -31.205 -1.233 50.614 1.00 87.06 905 VAL A C 1
ATOM 6921 O O . VAL A 1 905 ? -31.482 -2.389 50.918 1.00 87.06 905 VAL A O 1
ATOM 6924 N N . TRP A 1 906 ? -29.937 -0.831 50.521 1.00 89.38 906 TRP A N 1
ATOM 6925 C CA . TRP A 1 906 ? -28.810 -1.757 50.523 1.00 89.38 906 TRP A CA 1
ATOM 6926 C C . TRP A 1 906 ? -28.195 -1.874 51.912 1.00 89.38 906 TRP A C 1
ATOM 6928 O O . TRP A 1 906 ? -27.383 -1.051 52.326 1.00 89.38 906 TRP A O 1
ATOM 6938 N N . ASN A 1 907 ? -28.525 -2.934 52.644 1.00 79.19 907 ASN A N 1
ATOM 6939 C CA . ASN A 1 907 ? -27.980 -3.162 53.989 1.00 79.19 907 ASN A CA 1
ATOM 6940 C C . ASN A 1 907 ? -27.415 -4.579 54.204 1.00 79.19 907 ASN A C 1
ATOM 6942 O O . ASN A 1 907 ? -27.004 -4.909 55.314 1.00 79.19 907 ASN A O 1
ATOM 6946 N N . SER A 1 908 ? -27.328 -5.387 53.142 1.00 82.62 908 SER A N 1
ATOM 6947 C CA . SER A 1 908 ? -26.980 -6.812 53.224 1.00 82.62 908 SER A CA 1
ATOM 6948 C C . SER A 1 908 ? -25.468 -7.095 53.059 1.00 82.62 908 SER A C 1
ATOM 6950 O O . SER A 1 908 ? -24.629 -6.417 53.659 1.00 82.62 908 SER A O 1
ATOM 6952 N N . ASN A 1 909 ? -25.071 -8.098 52.270 1.00 88.31 909 ASN A N 1
ATOM 6953 C CA . ASN A 1 909 ? -23.679 -8.516 52.060 1.00 88.31 909 ASN A CA 1
ATOM 6954 C C . ASN A 1 909 ? -22.943 -7.644 51.003 1.00 88.31 909 ASN A C 1
ATOM 6956 O O . ASN A 1 909 ? -23.387 -6.549 50.651 1.00 88.31 909 ASN A O 1
ATOM 6960 N N . THR A 1 910 ? -21.777 -8.094 50.518 1.00 88.75 910 THR A N 1
ATOM 6961 C CA . THR A 1 910 ? -20.968 -7.377 49.504 1.00 88.75 910 THR A CA 1
ATOM 6962 C C . THR A 1 910 ? -21.430 -7.596 48.054 1.00 88.75 910 THR A C 1
ATOM 6964 O O . THR A 1 910 ? -20.671 -7.321 47.122 1.00 88.75 910 THR A O 1
ATOM 6967 N N . ALA A 1 911 ? -22.628 -8.140 47.864 1.00 90.25 911 ALA A N 1
ATOM 6968 C CA . ALA A 1 911 ? -23.315 -8.337 46.591 1.00 90.25 911 ALA A CA 1
ATOM 6969 C C . ALA A 1 911 ? -24.730 -7.719 46.641 1.00 90.25 911 ALA A C 1
ATOM 6971 O O . ALA A 1 911 ? -25.682 -8.265 46.094 1.00 90.25 911 ALA A O 1
ATOM 6972 N N . SER A 1 912 ? -24.837 -6.578 47.328 1.00 92.69 912 SER A N 1
ATOM 6973 C CA . SER A 1 912 ? -26.056 -5.796 47.540 1.00 92.69 912 SER A CA 1
ATOM 6974 C C . SER A 1 912 ? -25.655 -4.316 47.688 1.00 92.69 912 SER A C 1
ATOM 6976 O O . SER A 1 912 ? -25.166 -3.936 48.763 1.00 92.69 912 SER A O 1
ATOM 6978 N N . PRO A 1 913 ? -25.732 -3.489 46.622 1.00 93.56 913 PRO A N 1
ATOM 6979 C CA . PRO A 1 913 ? -26.070 -3.835 45.233 1.00 93.56 913 PRO A CA 1
ATOM 6980 C C . PRO A 1 913 ? -24.921 -4.539 44.484 1.00 93.56 913 PRO A C 1
ATOM 6982 O O . PRO A 1 913 ? -23.745 -4.288 44.754 1.00 93.56 913 PRO A O 1
ATOM 6985 N N . PHE A 1 914 ? -25.237 -5.404 43.514 1.00 94.75 914 PHE A N 1
ATOM 6986 C CA . PHE A 1 914 ? -24.244 -6.134 42.709 1.00 94.75 914 PHE A CA 1
ATOM 6987 C C . PHE A 1 914 ? -24.242 -5.697 41.237 1.00 94.75 914 PHE A C 1
ATOM 6989 O O . PHE A 1 914 ? -24.144 -4.503 40.962 1.00 94.75 914 PHE A O 1
ATOM 6996 N N . ARG A 1 915 ? -24.287 -6.623 40.273 1.00 96.50 915 ARG A N 1
ATOM 6997 C CA . ARG A 1 915 ? -24.289 -6.302 38.835 1.00 96.50 915 ARG A CA 1
ATOM 6998 C C . ARG A 1 915 ? -25.529 -5.499 38.440 1.00 96.50 915 ARG A C 1
ATOM 7000 O O . ARG A 1 915 ? -26.575 -5.614 39.077 1.00 96.50 915 ARG A O 1
ATOM 7007 N N . LEU A 1 916 ? -25.395 -4.676 37.407 1.00 97.38 916 LEU A N 1
ATOM 7008 C CA . LEU A 1 916 ? -26.438 -3.769 36.934 1.00 97.38 916 LEU A CA 1
ATOM 7009 C C . LEU A 1 916 ? -26.949 -4.175 35.550 1.00 97.38 916 LEU A C 1
ATOM 7011 O O . LEU A 1 916 ? -26.219 -4.772 34.766 1.00 97.38 916 LEU A O 1
ATOM 7015 N N . ALA A 1 917 ? -28.182 -3.809 35.230 1.00 96.56 917 ALA A N 1
ATOM 7016 C CA . ALA A 1 917 ? -28.742 -3.899 33.887 1.00 96.56 917 ALA A CA 1
ATOM 7017 C C . ALA A 1 917 ? -29.680 -2.712 33.638 1.00 96.56 917 ALA A C 1
ATOM 7019 O O . ALA A 1 917 ? -30.259 -2.176 34.581 1.00 96.56 917 ALA A O 1
ATOM 7020 N N . VAL A 1 918 ? -29.836 -2.310 32.379 1.00 95.31 918 VAL A N 1
ATOM 7021 C CA . VAL A 1 918 ? -30.850 -1.330 31.966 1.00 95.31 918 VAL A CA 1
ATOM 7022 C C . VAL A 1 918 ? -31.879 -2.056 31.122 1.00 95.31 918 VAL A C 1
ATOM 7024 O O . VAL A 1 918 ? -31.510 -2.805 30.219 1.00 95.31 918 VAL A O 1
ATOM 7027 N N . ASP A 1 919 ? -33.153 -1.847 31.424 1.00 92.62 919 ASP A N 1
ATOM 7028 C CA . ASP A 1 919 ? -34.246 -2.352 30.604 1.00 92.62 919 ASP A CA 1
ATOM 7029 C C . ASP A 1 919 ? -34.487 -1.392 29.425 1.00 92.62 919 ASP A C 1
ATOM 7031 O O . ASP A 1 919 ? -34.853 -0.234 29.642 1.00 92.62 919 ASP A O 1
ATOM 7035 N N . PRO A 1 920 ? -34.295 -1.830 28.169 1.00 88.56 920 PRO A N 1
ATOM 7036 C CA . PRO A 1 920 ? -34.468 -0.973 27.002 1.00 88.56 920 PRO A CA 1
ATOM 7037 C C . PRO A 1 920 ? -35.924 -0.529 26.777 1.00 88.56 920 PRO A C 1
ATOM 7039 O O . PRO A 1 920 ? -36.145 0.427 26.039 1.00 88.56 920 PRO A O 1
ATOM 7042 N N . ALA A 1 921 ? -36.925 -1.180 27.380 1.00 85.44 921 ALA A N 1
ATOM 7043 C CA . ALA A 1 921 ? -38.334 -0.843 27.170 1.00 85.44 921 ALA A CA 1
ATOM 7044 C C . ALA A 1 921 ? -38.797 0.377 27.975 1.00 85.44 921 ALA A C 1
ATOM 7046 O O . ALA A 1 921 ? -39.655 1.132 27.517 1.00 85.44 921 ALA A O 1
ATOM 7047 N N . ASN A 1 922 ? -38.248 0.567 29.176 1.00 85.12 922 ASN A N 1
ATOM 7048 C CA . ASN A 1 922 ? -38.653 1.627 30.108 1.00 85.12 922 ASN A CA 1
ATOM 7049 C C . ASN A 1 922 ? -37.475 2.463 30.642 1.00 85.12 922 ASN A C 1
ATOM 7051 O O . ASN A 1 922 ? -37.703 3.438 31.359 1.00 85.12 922 ASN A O 1
ATOM 7055 N N . SER A 1 923 ? -36.235 2.099 30.300 1.00 89.38 923 SER A N 1
ATOM 7056 C CA . SER A 1 923 ? -34.998 2.731 30.771 1.00 89.38 923 SER A CA 1
ATOM 7057 C C . SER A 1 923 ? -34.839 2.742 32.293 1.00 89.38 923 SER A C 1
ATOM 7059 O O . SER A 1 923 ? -34.108 3.563 32.848 1.00 89.38 923 SER A O 1
ATOM 7061 N N . HIS A 1 924 ? -35.509 1.828 32.997 1.00 92.19 924 HIS A N 1
ATOM 7062 C CA . HIS A 1 924 ? -35.249 1.584 34.408 1.00 92.19 924 HIS A CA 1
ATOM 7063 C C . HIS A 1 924 ? -33.924 0.845 34.574 1.00 92.19 924 HIS A C 1
ATOM 7065 O O . HIS A 1 924 ? -33.521 0.025 33.744 1.00 92.19 924 HIS A O 1
ATOM 7071 N N . VAL A 1 925 ? -33.252 1.134 35.683 1.00 94.88 925 VAL A N 1
ATOM 7072 C CA . VAL A 1 925 ? -32.001 0.477 36.054 1.00 94.88 925 VAL A CA 1
ATOM 7073 C C . VAL A 1 925 ? -32.321 -0.577 37.099 1.00 94.88 925 VAL A C 1
ATOM 7075 O O . VAL A 1 925 ? -33.040 -0.315 38.063 1.00 94.88 925 VAL A O 1
ATOM 7078 N N . TYR A 1 926 ? -31.766 -1.764 36.908 1.00 95.62 926 TYR A N 1
ATOM 7079 C CA . TYR A 1 926 ? -31.943 -2.911 37.780 1.00 95.62 926 TYR A CA 1
ATOM 7080 C C . TYR A 1 926 ? -30.605 -3.315 38.381 1.00 95.62 926 TYR A C 1
ATOM 7082 O O . TYR A 1 926 ? -29.594 -3.358 37.680 1.00 95.62 926 TYR A O 1
ATOM 7090 N N . SER A 1 927 ? -30.595 -3.643 39.669 1.00 95.75 927 SER A N 1
ATOM 7091 C CA . SER A 1 927 ? -29.432 -4.197 40.352 1.00 95.75 927 SER A CA 1
ATOM 7092 C C . SER A 1 927 ? -29.726 -5.589 40.882 1.00 95.75 927 SER A C 1
ATOM 7094 O O . SER A 1 927 ? -30.716 -5.813 41.577 1.00 95.75 927 SER A O 1
ATOM 7096 N N . ALA A 1 928 ? -28.855 -6.526 40.529 1.00 95.75 928 ALA A N 1
ATOM 7097 C CA . ALA A 1 928 ? -28.859 -7.865 41.080 1.00 95.75 928 ALA A CA 1
ATOM 7098 C C . ALA A 1 928 ? -28.506 -7.817 42.574 1.00 95.75 928 ALA A C 1
ATOM 7100 O O . ALA A 1 928 ? -27.590 -7.091 42.973 1.00 95.75 928 ALA A O 1
ATOM 7101 N N . ASP A 1 929 ? -29.208 -8.615 43.374 1.00 94.19 929 ASP A N 1
ATOM 7102 C CA . ASP A 1 929 ? -28.905 -8.830 44.783 1.00 94.19 929 ASP A CA 1
ATOM 7103 C C . ASP A 1 929 ? -28.747 -10.328 45.056 1.00 94.19 929 ASP A C 1
ATOM 7105 O O . ASP A 1 929 ? -29.691 -11.120 44.943 1.00 94.19 929 ASP A O 1
ATOM 7109 N N . TRP A 1 930 ? -27.513 -10.707 45.392 1.00 92.69 930 TRP A N 1
ATOM 7110 C CA . TRP A 1 930 ? -27.112 -12.088 45.657 1.00 92.69 930 TRP A CA 1
ATOM 71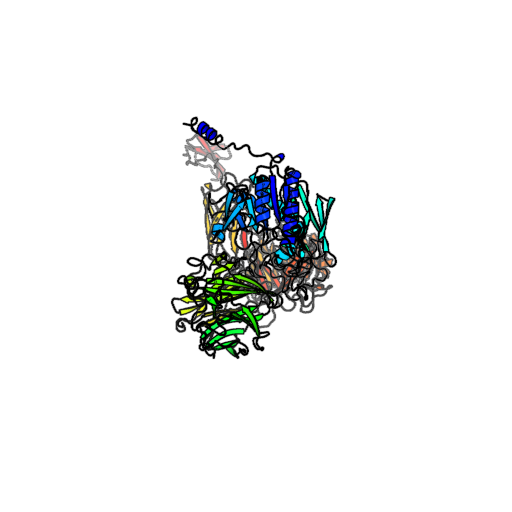11 C C . TRP A 1 930 ? -27.049 -12.374 47.163 1.00 92.69 930 TRP A C 1
ATOM 7113 O O . TRP A 1 930 ? -26.130 -13.022 47.663 1.00 92.69 930 TRP A O 1
ATOM 7123 N N . SER A 1 931 ? -27.960 -11.793 47.935 1.00 89.56 931 SER A N 1
ATOM 7124 C CA . SER A 1 931 ? -28.047 -12.041 49.368 1.00 89.56 931 SER A CA 1
ATOM 7125 C C . SER A 1 931 ? -29.384 -12.644 49.756 1.00 89.56 931 SER A C 1
ATOM 7127 O O . SER A 1 931 ? -30.418 -12.167 49.312 1.00 89.56 931 SER A O 1
ATOM 7129 N N . ASP A 1 932 ? -29.381 -13.634 50.647 1.00 88.00 932 ASP A N 1
ATOM 7130 C CA . ASP A 1 932 ? -30.607 -14.340 51.042 1.00 88.00 932 ASP A CA 1
ATOM 7131 C C . ASP A 1 932 ? -31.647 -13.392 51.666 1.00 88.00 932 ASP A C 1
ATOM 7133 O O . ASP A 1 932 ? -32.843 -13.488 51.408 1.00 88.00 932 ASP A O 1
ATOM 7137 N N . ALA A 1 933 ? -31.188 -12.433 52.477 1.00 85.00 933 ALA A N 1
ATOM 7138 C CA . ALA A 1 933 ? -32.055 -11.515 53.216 1.00 85.00 933 ALA A CA 1
ATOM 7139 C C . ALA A 1 933 ? -32.664 -10.393 52.354 1.00 85.00 933 ALA A C 1
ATOM 7141 O O . ALA A 1 933 ? -33.651 -9.784 52.766 1.00 85.00 933 ALA A O 1
ATOM 7142 N N . HIS A 1 934 ? -32.078 -10.098 51.189 1.00 90.56 934 HIS A N 1
ATOM 7143 C CA . HIS A 1 934 ? -32.519 -9.032 50.281 1.00 90.56 934 HIS A CA 1
ATOM 7144 C C . HIS A 1 934 ? -32.542 -9.513 48.817 1.00 90.56 934 HIS A C 1
ATOM 7146 O O . HIS A 1 934 ? -32.303 -8.760 47.874 1.00 90.56 934 HIS A O 1
ATOM 7152 N N . ALA A 1 935 ? -32.835 -10.799 48.632 1.00 93.19 935 ALA A N 1
ATOM 7153 C CA . ALA A 1 935 ? -32.703 -11.492 47.363 1.00 93.19 935 ALA A CA 1
ATOM 7154 C C . ALA A 1 935 ? -33.577 -10.895 46.257 1.00 93.19 935 ALA A C 1
ATOM 7156 O O . ALA A 1 935 ? -34.708 -10.463 46.497 1.00 93.19 935 ALA A O 1
ATOM 7157 N N . GLY A 1 936 ? -33.073 -10.939 45.026 1.00 94.44 936 GLY A N 1
ATOM 7158 C CA . GLY A 1 936 ? -33.845 -10.634 43.826 1.00 94.44 936 GLY A CA 1
ATOM 7159 C C . GLY A 1 936 ? -33.135 -9.690 42.869 1.00 94.44 936 GLY A C 1
ATOM 7160 O O . GLY A 1 936 ? -31.913 -9.541 42.883 1.00 94.44 936 GLY A O 1
ATOM 7161 N N . LEU A 1 937 ? -33.936 -9.052 42.019 1.00 95.06 937 LEU A N 1
ATOM 7162 C CA . LEU A 1 937 ? -33.486 -8.066 41.046 1.00 95.06 937 LEU A CA 1
ATOM 7163 C C . LEU A 1 937 ? -34.247 -6.768 41.309 1.00 95.06 937 LEU A C 1
ATOM 7165 O O . LEU A 1 937 ? -35.454 -6.705 41.111 1.00 95.06 937 LEU A O 1
ATOM 7169 N N . TRP A 1 938 ? -33.559 -5.738 41.779 1.00 94.25 938 TRP A N 1
ATOM 7170 C CA . TRP A 1 938 ? -34.196 -4.526 42.286 1.00 94.25 938 TRP A CA 1
ATOM 7171 C C . TRP A 1 938 ? -34.147 -3.406 41.252 1.00 94.25 938 TRP A C 1
ATOM 7173 O O . TRP A 1 938 ? -33.063 -2.964 40.875 1.00 94.25 938 TRP A O 1
ATOM 7183 N N . GLY A 1 939 ? -35.317 -2.971 40.787 1.00 94.12 939 GLY A N 1
ATOM 7184 C CA . GLY A 1 939 ? -35.492 -1.938 39.771 1.00 94.12 939 GLY A CA 1
ATOM 7185 C C . GLY A 1 939 ? -35.833 -0.576 40.365 1.00 94.12 939 GLY A C 1
ATOM 7186 O O . GLY A 1 939 ? -36.457 -0.485 41.423 1.00 94.12 939 GLY A O 1
ATOM 7187 N N . PHE A 1 940 ? -35.437 0.489 39.674 1.00 93.12 940 PHE A N 1
ATOM 7188 C CA . PHE A 1 940 ? -35.834 1.863 39.983 1.00 93.12 940 PHE A CA 1
ATOM 7189 C C . PHE A 1 940 ? -35.826 2.736 38.725 1.00 93.12 940 PHE A C 1
ATOM 7191 O O . PHE A 1 940 ? -35.130 2.455 37.744 1.00 93.12 940 PHE A O 1
ATOM 7198 N N . ASN A 1 941 ? -36.563 3.845 38.774 1.00 92.38 941 ASN A N 1
ATOM 7199 C CA . ASN A 1 941 ? -36.550 4.840 37.709 1.00 92.38 941 ASN A CA 1
ATOM 7200 C C . ASN A 1 941 ? -35.365 5.812 37.903 1.00 92.38 941 ASN A C 1
ATOM 7202 O O . ASN A 1 941 ? -35.317 6.522 38.911 1.00 92.38 941 ASN A O 1
ATOM 7206 N N . PRO A 1 942 ? -34.402 5.904 36.966 1.00 91.69 942 PRO A N 1
ATOM 7207 C CA . PRO A 1 942 ? -33.224 6.757 37.133 1.00 91.69 942 PRO A CA 1
ATOM 7208 C C . PRO A 1 942 ? -33.504 8.266 37.009 1.00 91.69 942 PRO A C 1
ATOM 7210 O O . PRO A 1 942 ? -32.626 9.069 37.340 1.00 91.69 942 PRO A O 1
ATOM 7213 N N . VAL A 1 943 ? -34.683 8.673 36.525 1.00 89.12 943 VAL A N 1
ATOM 7214 C CA . VAL A 1 943 ? -35.099 10.083 36.425 1.00 89.12 943 VAL A CA 1
ATOM 7215 C C . VAL A 1 943 ? -35.576 10.593 37.782 1.00 89.12 943 VAL A C 1
ATOM 7217 O O . VAL A 1 943 ? -35.059 11.591 38.283 1.00 89.12 943 VAL A O 1
ATOM 7220 N N . THR A 1 944 ? -36.544 9.903 38.388 1.00 88.94 944 THR A N 1
ATOM 7221 C CA . THR A 1 944 ? -37.141 10.294 39.675 1.00 88.94 944 THR A CA 1
ATOM 7222 C C . THR A 1 944 ? -36.323 9.811 40.870 1.00 88.94 944 THR A C 1
ATOM 7224 O O . THR A 1 944 ? -36.333 10.459 41.915 1.00 88.94 944 THR A O 1
ATOM 7227 N N . ARG A 1 945 ? -35.545 8.731 40.692 1.00 85.94 945 ARG A N 1
ATOM 7228 C CA . ARG A 1 945 ? -34.670 8.103 41.703 1.00 85.94 945 ARG A CA 1
ATOM 7229 C C . ARG A 1 945 ? -35.426 7.591 42.931 1.00 85.94 945 ARG A C 1
ATOM 7231 O O . ARG A 1 945 ? -34.841 7.430 44.000 1.00 85.94 945 ARG A O 1
ATOM 7238 N N . ASP A 1 946 ? -36.717 7.350 42.771 1.00 78.00 946 ASP A N 1
ATOM 7239 C CA . ASP A 1 946 ? -37.625 6.826 43.777 1.00 78.00 946 ASP A CA 1
ATOM 7240 C C . ASP A 1 946 ? -38.247 5.505 43.299 1.00 78.00 946 ASP A C 1
ATOM 7242 O O . ASP A 1 946 ? -37.916 4.984 42.230 1.00 78.00 946 ASP A O 1
ATOM 7246 N N . GLY A 1 947 ? -39.113 4.933 44.139 1.00 78.12 947 GLY A N 1
ATOM 7247 C CA . GLY A 1 947 ? -39.866 3.735 43.783 1.00 78.12 947 GLY A CA 1
ATOM 7248 C C . GLY A 1 947 ? -38.972 2.524 43.538 1.00 78.12 947 GLY A C 1
ATOM 7249 O O . GLY A 1 947 ? -39.117 1.870 42.517 1.00 78.12 947 GLY A O 1
ATOM 7250 N N . VAL A 1 948 ? -38.043 2.232 44.451 1.00 90.38 948 VAL A N 1
ATOM 7251 C CA . VAL A 1 948 ? -37.240 1.004 44.382 1.00 90.38 948 VAL A CA 1
ATOM 7252 C C . VAL A 1 948 ? -38.142 -0.193 44.674 1.00 90.38 948 VAL A C 1
ATOM 7254 O O . VAL A 1 948 ? -38.813 -0.223 45.707 1.00 90.38 948 VAL A O 1
ATOM 7257 N N . TYR A 1 949 ? -38.170 -1.171 43.773 1.00 92.62 949 TYR A N 1
ATOM 7258 C CA . TYR A 1 949 ? -39.009 -2.365 43.884 1.00 92.62 949 TYR A CA 1
ATOM 7259 C C . TYR A 1 949 ? -38.220 -3.621 43.527 1.00 92.62 949 TYR A C 1
ATOM 7261 O O . TYR A 1 949 ? -37.275 -3.573 42.743 1.00 92.62 949 TYR A O 1
ATOM 7269 N N . ASN A 1 950 ? -38.632 -4.764 44.069 1.00 93.50 950 ASN A N 1
ATOM 7270 C CA . ASN A 1 950 ? -38.135 -6.050 43.601 1.00 93.50 950 ASN A CA 1
ATOM 7271 C C . ASN A 1 950 ? -38.919 -6.452 42.348 1.00 93.50 950 ASN A C 1
ATOM 7273 O O . ASN A 1 950 ? -40.150 -6.456 42.355 1.00 93.50 950 ASN A O 1
ATOM 7277 N N . PHE A 1 951 ? -38.209 -6.766 41.271 1.00 95.06 951 PHE A N 1
ATOM 7278 C CA . PHE A 1 951 ? -38.786 -7.251 40.026 1.00 95.06 951 PHE A CA 1
ATOM 7279 C C . PHE A 1 951 ? -39.571 -8.546 40.263 1.00 95.06 951 PHE A C 1
ATOM 7281 O O . PHE A 1 951 ? -40.650 -8.710 39.704 1.00 95.06 951 PHE A O 1
ATOM 7288 N N . PHE A 1 952 ? -39.085 -9.439 41.131 1.00 96.12 952 PHE A N 1
ATOM 7289 C CA . PHE A 1 952 ? -39.822 -10.642 41.510 1.00 96.12 952 PHE A CA 1
ATOM 7290 C C . PHE A 1 952 ? -40.877 -10.305 42.562 1.00 96.12 952 PHE A C 1
ATOM 7292 O O . PHE A 1 952 ? -40.572 -10.042 43.725 1.00 96.12 952 PHE A O 1
ATOM 7299 N N . ASN A 1 953 ? -42.139 -10.329 42.150 1.00 93.56 953 ASN A N 1
ATOM 7300 C CA . ASN A 1 953 ? -43.271 -10.022 43.007 1.00 93.56 953 ASN A CA 1
ATOM 7301 C C . ASN A 1 953 ? -43.688 -11.271 43.797 1.00 93.56 953 ASN A C 1
ATOM 7303 O O . ASN A 1 953 ? -44.348 -12.167 43.266 1.00 93.56 953 ASN A O 1
ATOM 7307 N N . GLY A 1 954 ? -43.281 -11.328 45.065 1.00 92.88 954 GLY A N 1
ATOM 7308 C CA . GLY A 1 954 ? -43.571 -12.432 45.973 1.00 92.88 954 GLY A CA 1
ATOM 7309 C C . GLY A 1 954 ? -43.027 -12.204 47.386 1.00 92.88 954 GLY A C 1
ATOM 7310 O O . GLY A 1 954 ? -42.590 -11.110 47.736 1.00 92.88 954 GLY A O 1
ATOM 7311 N N . THR A 1 955 ? -43.066 -13.250 48.210 1.00 93.81 955 THR A N 1
ATOM 7312 C CA . THR A 1 955 ? -42.500 -13.281 49.566 1.00 93.81 955 THR A CA 1
ATOM 7313 C C . THR A 1 955 ? -41.155 -14.003 49.550 1.00 93.81 955 THR A C 1
ATOM 7315 O O . THR A 1 955 ? -41.079 -15.143 49.090 1.00 93.81 955 THR A O 1
ATOM 7318 N N . THR A 1 956 ? -40.108 -13.354 50.061 1.00 92.62 956 THR A N 1
ATOM 7319 C CA . THR A 1 956 ? -38.759 -13.928 50.181 1.00 92.62 956 THR A CA 1
ATOM 7320 C C . THR A 1 956 ? -38.670 -14.865 51.388 1.00 92.62 956 THR A C 1
ATOM 7322 O O . THR A 1 956 ? -38.993 -14.484 52.514 1.00 92.62 956 THR A O 1
ATOM 7325 N N . GLU A 1 957 ? -38.231 -16.100 51.165 1.00 93.75 957 GLU A N 1
ATOM 7326 C CA . GLU A 1 957 ? -37.885 -17.064 52.209 1.00 93.75 957 GLU A CA 1
ATOM 7327 C C . GLU A 1 957 ? -36.495 -16.781 52.794 1.00 93.75 957 GLU A C 1
ATOM 7329 O O . GLU A 1 957 ? -35.673 -16.091 52.200 1.00 93.75 957 GLU A O 1
ATOM 7334 N N . SER A 1 958 ? -36.166 -17.403 53.931 1.00 90.94 958 SER A N 1
ATOM 7335 C CA . SER A 1 958 ? -34.828 -17.295 54.536 1.00 90.94 958 SER A CA 1
ATOM 7336 C C . SER A 1 958 ? -33.693 -17.843 53.665 1.00 90.94 958 SER A C 1
ATOM 7338 O O . SER A 1 958 ? -32.535 -17.630 53.994 1.00 90.94 958 SER A O 1
ATOM 7340 N N . SER A 1 959 ? -34.023 -18.607 52.622 1.00 91.19 959 SER A N 1
ATOM 7341 C CA . SER A 1 959 ? -33.080 -19.141 51.638 1.00 91.19 959 SER A CA 1
ATOM 7342 C C . SER A 1 959 ? -32.831 -18.189 50.466 1.00 91.19 959 SER A C 1
ATOM 7344 O O . SER A 1 959 ? -32.192 -18.603 49.520 1.00 91.19 959 SER A O 1
ATOM 7346 N N . GLY A 1 960 ? -33.416 -16.985 50.443 1.00 92.06 960 GLY A N 1
ATOM 7347 C CA . GLY A 1 960 ? -33.353 -16.087 49.282 1.00 92.06 960 GLY A CA 1
ATOM 7348 C C . GLY A 1 960 ? -34.351 -16.411 48.165 1.00 92.06 960 GLY A C 1
ATOM 7349 O O . GLY A 1 960 ? -34.615 -15.573 47.305 1.00 92.06 960 GLY A O 1
ATOM 7350 N N . ARG A 1 961 ? -34.994 -17.582 48.195 1.00 95.12 961 ARG A N 1
ATOM 7351 C CA . ARG A 1 961 ? -36.057 -17.960 47.251 1.00 95.12 961 ARG A CA 1
ATOM 7352 C C . ARG A 1 961 ? -37.299 -17.073 47.400 1.00 95.12 961 ARG A C 1
ATOM 7354 O O . ARG A 1 961 ? -37.735 -16.816 48.517 1.00 95.12 961 ARG A O 1
ATOM 7361 N N . ILE A 1 962 ? -37.923 -16.665 46.293 1.00 96.00 962 ILE A N 1
ATOM 7362 C CA . ILE A 1 962 ? -39.106 -15.782 46.290 1.00 96.00 962 ILE A CA 1
ATOM 7363 C C . ILE A 1 962 ? -40.324 -16.532 45.741 1.00 96.00 962 ILE A C 1
ATOM 7365 O O . ILE A 1 962 ? -40.272 -17.083 44.635 1.00 96.00 962 ILE A O 1
ATOM 7369 N N . LEU A 1 963 ? -41.430 -16.531 46.496 1.00 95.69 963 LEU A N 1
ATOM 7370 C CA . LEU A 1 963 ? -42.676 -17.212 46.128 1.00 95.69 963 LEU A CA 1
ATOM 7371 C C . LEU A 1 963 ? -43.857 -16.257 45.943 1.00 95.69 963 LEU A C 1
ATOM 7373 O O . LEU A 1 963 ? -44.105 -15.387 46.775 1.00 95.69 963 LEU A O 1
ATOM 7377 N N . ASN A 1 964 ? -44.650 -16.493 44.900 1.00 95.56 964 ASN A N 1
ATOM 7378 C CA . ASN A 1 964 ? -45.997 -15.951 44.758 1.00 95.56 964 ASN A CA 1
ATOM 7379 C C . ASN A 1 964 ? -47.018 -17.079 44.985 1.00 95.56 964 ASN A C 1
ATOM 7381 O O . ASN A 1 964 ? -47.266 -17.900 44.097 1.00 95.56 964 ASN A O 1
ATOM 7385 N N . GLY A 1 965 ? -47.568 -17.163 46.198 1.00 93.19 965 GLY A N 1
ATOM 7386 C CA . GLY A 1 965 ? -48.312 -18.349 46.632 1.00 93.19 965 GLY A CA 1
ATOM 7387 C C . GLY A 1 965 ? -47.394 -19.574 46.671 1.00 93.19 965 GLY A C 1
ATOM 7388 O O . GLY A 1 965 ? -46.357 -19.534 47.324 1.00 93.19 965 GLY A O 1
ATOM 7389 N N . ASP A 1 966 ? -47.746 -20.631 45.936 1.00 91.56 966 ASP A N 1
ATOM 7390 C CA . ASP A 1 966 ? -46.939 -21.860 45.825 1.00 91.56 966 ASP A CA 1
ATOM 7391 C C . ASP A 1 966 ? -45.961 -21.844 44.631 1.00 91.56 966 ASP A C 1
ATOM 7393 O O . ASP A 1 966 ? -45.216 -22.801 44.410 1.00 91.56 966 ASP A O 1
ATOM 7397 N N . VAL A 1 967 ? -45.966 -20.776 43.824 1.00 95.38 967 VAL A N 1
ATOM 7398 C CA . VAL A 1 967 ? -45.118 -20.656 42.631 1.00 95.38 967 VAL A CA 1
ATOM 7399 C C . VAL A 1 967 ? -43.817 -19.958 43.000 1.00 95.38 967 VAL A C 1
ATOM 7401 O O . VAL A 1 967 ? -43.828 -18.820 43.463 1.00 95.38 967 VAL A O 1
ATOM 7404 N N . VAL A 1 968 ? -42.681 -20.609 42.744 1.00 96.00 968 VAL A N 1
ATOM 7405 C CA . VAL A 1 968 ? -41.368 -19.957 42.830 1.00 96.00 968 VAL A CA 1
ATOM 7406 C C . VAL A 1 968 ? -41.214 -19.036 41.623 1.00 96.00 968 VAL A C 1
ATOM 7408 O O . VAL A 1 968 ? -41.277 -19.497 40.483 1.00 96.00 968 VAL A O 1
ATOM 7411 N N . VAL A 1 969 ? -41.032 -17.743 41.873 1.00 96.50 969 VAL A N 1
ATOM 7412 C CA . VAL A 1 969 ? -40.957 -16.713 40.822 1.00 96.50 969 VAL A CA 1
ATOM 7413 C C . VAL A 1 969 ? -39.534 -16.217 40.579 1.00 96.50 969 VAL A C 1
ATOM 7415 O O . VAL A 1 969 ? -39.259 -15.678 39.516 1.00 96.50 969 VAL A O 1
ATOM 7418 N N . GLY A 1 970 ? -38.629 -16.413 41.542 1.00 95.81 970 GLY A N 1
ATOM 7419 C CA . GLY A 1 970 ? -37.241 -15.959 41.472 1.00 95.81 970 GLY A CA 1
ATOM 7420 C C . GLY A 1 970 ? -36.490 -16.193 42.784 1.00 95.81 970 GLY A C 1
ATOM 7421 O O . GLY A 1 970 ? -36.899 -17.023 43.600 1.00 95.81 970 GLY A O 1
ATOM 7422 N N . GLY A 1 971 ? -35.395 -15.460 42.986 1.00 95.31 971 GLY A N 1
ATOM 7423 C CA . GLY A 1 971 ? -34.566 -15.540 44.190 1.00 95.31 971 GLY A CA 1
ATOM 7424 C C . GLY A 1 971 ? -33.252 -14.767 44.075 1.00 95.31 971 GLY A C 1
ATOM 7425 O O . GLY A 1 971 ? -33.159 -13.840 43.263 1.00 95.31 971 GLY A O 1
ATOM 7426 N N . GLY A 1 972 ? -32.238 -15.147 44.859 1.00 94.19 972 GLY A N 1
ATOM 7427 C CA . GLY A 1 972 ? -30.919 -14.516 44.853 1.00 94.19 972 GLY A CA 1
ATOM 7428 C C . GLY A 1 972 ? -30.324 -14.493 43.448 1.00 94.19 972 GLY A C 1
ATOM 7429 O O . GLY A 1 972 ? -30.271 -15.517 42.766 1.00 94.19 972 GLY A O 1
ATOM 7430 N N . THR A 1 973 ? -29.920 -13.311 42.981 1.00 94.88 973 THR A N 1
ATOM 7431 C CA . THR A 1 973 ? -29.554 -13.081 41.577 1.00 94.88 973 THR A CA 1
ATOM 7432 C C . THR A 1 973 ? -28.125 -12.568 41.463 1.00 94.88 973 THR A C 1
ATOM 7434 O O . THR A 1 973 ? -27.746 -11.626 42.155 1.00 94.88 973 THR A O 1
ATOM 7437 N N . THR A 1 974 ? -27.326 -13.139 40.555 1.00 95.25 974 THR A N 1
ATOM 7438 C CA . THR A 1 974 ? -25.912 -12.741 40.371 1.00 95.25 974 THR A CA 1
ATOM 7439 C C . THR A 1 974 ? -25.652 -11.886 39.136 1.00 95.25 974 THR A C 1
ATOM 7441 O O . THR A 1 974 ? -24.659 -11.155 39.093 1.00 95.25 974 THR A O 1
ATOM 7444 N N . GLY A 1 975 ? -26.539 -11.924 38.146 1.00 95.31 975 GLY A N 1
ATOM 7445 C CA . GLY A 1 975 ? -26.419 -11.165 36.906 1.00 95.31 975 GLY A CA 1
ATOM 7446 C C . GLY A 1 975 ? -27.741 -11.115 36.153 1.00 95.31 975 GLY A C 1
ATOM 7447 O O . GLY A 1 975 ? -28.595 -11.991 36.314 1.00 95.31 975 GLY A O 1
ATOM 7448 N N . ALA A 1 976 ? -27.911 -10.082 35.337 1.00 96.62 976 ALA A N 1
ATOM 7449 C CA . ALA A 1 976 ? -29.110 -9.853 34.545 1.00 96.62 976 ALA A CA 1
ATOM 7450 C C . ALA A 1 976 ? -28.740 -9.174 33.224 1.00 96.62 976 ALA A C 1
ATOM 7452 O O . ALA A 1 976 ? -27.810 -8.371 33.175 1.00 96.62 976 ALA A O 1
ATOM 7453 N N . SER A 1 977 ? -29.483 -9.483 32.167 1.00 97.25 977 SER A N 1
ATOM 7454 C CA . SER A 1 977 ? -29.390 -8.809 30.877 1.00 97.25 977 SER A CA 1
ATOM 7455 C C . SER A 1 977 ? -30.783 -8.703 30.269 1.00 97.25 977 SER A C 1
ATOM 7457 O O . SER A 1 977 ? -31.489 -9.707 30.144 1.00 97.25 977 SER A O 1
ATOM 7459 N N . PHE A 1 978 ? -31.174 -7.477 29.924 1.00 96.06 978 PHE A N 1
ATOM 7460 C CA . PHE A 1 978 ? -32.394 -7.201 29.177 1.00 96.06 978 PHE A CA 1
ATOM 7461 C C . PHE A 1 978 ? -32.064 -6.973 27.702 1.00 96.06 978 PHE A C 1
ATOM 7463 O O . PHE A 1 978 ? -31.043 -6.367 27.379 1.00 96.06 978 PHE A O 1
ATOM 7470 N N . PHE A 1 979 ? -32.945 -7.428 26.816 1.00 94.25 979 PHE A N 1
ATOM 7471 C CA . PHE A 1 979 ? -32.855 -7.186 25.376 1.00 94.25 979 PHE A CA 1
ATOM 7472 C C . PHE A 1 979 ? -34.245 -7.236 24.732 1.00 94.25 979 PHE A C 1
ATOM 7474 O O . PHE A 1 979 ? -35.202 -7.724 25.330 1.00 94.25 979 PHE A O 1
ATOM 7481 N N . GLY A 1 980 ? -34.347 -6.762 23.490 1.00 91.56 980 GLY A N 1
ATOM 7482 C CA . GLY A 1 980 ? -35.628 -6.569 22.804 1.00 91.56 980 GLY A CA 1
ATOM 7483 C C . GLY A 1 980 ? -36.220 -5.187 23.081 1.00 91.56 980 GLY A C 1
ATOM 7484 O O . GLY A 1 980 ? -35.581 -4.348 23.710 1.00 91.56 980 GLY A O 1
ATOM 7485 N N . THR A 1 981 ? -37.418 -4.929 22.563 1.00 86.69 981 THR A N 1
ATOM 7486 C CA . THR A 1 981 ? -38.130 -3.659 22.755 1.00 86.69 981 THR A CA 1
ATOM 7487 C C . THR A 1 981 ? -39.632 -3.901 22.874 1.00 86.69 981 THR A C 1
ATOM 7489 O O . THR A 1 981 ? -40.175 -4.852 22.307 1.00 86.69 981 THR A O 1
ATOM 7492 N N . GLY A 1 982 ? -40.328 -3.028 23.610 1.00 86.69 982 GLY A N 1
ATOM 7493 C CA . GLY A 1 982 ? -41.783 -3.094 23.763 1.00 86.69 982 GLY A CA 1
ATOM 7494 C C . GLY A 1 982 ? -42.256 -4.460 24.270 1.00 86.69 982 GLY A C 1
ATOM 7495 O O . GLY A 1 982 ? -41.762 -4.963 25.275 1.00 86.69 982 GLY A O 1
ATOM 7496 N N . ASN A 1 983 ? -43.195 -5.082 23.558 1.00 89.81 983 ASN A N 1
ATOM 7497 C CA . ASN A 1 983 ? -43.762 -6.381 23.937 1.00 89.81 983 ASN A CA 1
ATOM 7498 C C . ASN A 1 983 ? -42.788 -7.562 23.768 1.00 89.81 983 ASN A C 1
ATOM 7500 O O . ASN A 1 983 ? -43.035 -8.623 24.333 1.00 89.81 983 ASN A O 1
ATOM 7504 N N . ASP A 1 984 ? -41.696 -7.386 23.020 1.00 92.00 984 ASP A N 1
ATOM 7505 C CA . ASP A 1 984 ? -40.707 -8.439 22.758 1.00 92.00 984 ASP A CA 1
ATOM 7506 C C . ASP A 1 984 ? -39.530 -8.414 23.743 1.00 92.00 984 ASP A C 1
ATOM 7508 O O . ASP A 1 984 ? -38.593 -9.210 23.617 1.00 92.00 984 ASP A O 1
ATOM 7512 N N . THR A 1 985 ? -39.565 -7.505 24.721 1.00 94.25 985 THR A N 1
ATOM 7513 C CA . THR A 1 985 ? -38.532 -7.378 25.751 1.00 94.25 985 THR A CA 1
ATOM 7514 C C . THR A 1 985 ? -38.442 -8.650 26.584 1.00 94.25 985 THR A C 1
ATOM 7516 O O . THR A 1 985 ? -39.451 -9.227 27.008 1.00 94.25 985 THR A O 1
ATOM 7519 N N . LYS A 1 986 ? -37.211 -9.089 26.831 1.00 96.56 986 LYS A N 1
ATOM 7520 C CA . LYS A 1 986 ? -36.880 -10.291 27.592 1.00 96.56 986 LYS A CA 1
ATOM 7521 C C . LYS A 1 986 ? -35.816 -9.977 28.629 1.00 96.56 986 LYS A C 1
ATOM 7523 O O . LYS A 1 986 ? -34.948 -9.138 28.403 1.00 96.56 986 LYS A O 1
ATOM 7528 N N . LEU A 1 987 ? -35.870 -10.708 29.735 1.00 97.50 987 LEU A N 1
ATOM 7529 C CA . LEU A 1 987 ? -34.859 -10.719 30.783 1.00 97.50 987 LEU A CA 1
ATOM 7530 C C . LEU A 1 987 ? -34.233 -12.108 30.845 1.00 97.50 987 LEU A C 1
ATOM 7532 O O . LEU A 1 987 ? -34.949 -13.094 31.016 1.00 97.50 987 LEU A O 1
ATOM 7536 N N . VAL A 1 988 ? -32.906 -12.178 30.769 1.00 98.00 988 VAL A N 1
ATOM 7537 C CA . VAL A 1 988 ? -32.132 -13.374 31.117 1.00 98.00 988 VAL A CA 1
ATOM 7538 C C . VAL A 1 988 ? -31.365 -13.094 32.399 1.00 98.00 988 VAL A C 1
ATOM 7540 O O . VAL A 1 988 ? -30.677 -12.080 32.517 1.00 98.00 988 VAL A O 1
ATOM 7543 N N . THR A 1 989 ? -31.485 -13.985 33.376 1.00 97.62 989 THR A N 1
ATOM 7544 C CA . THR A 1 989 ? -30.874 -13.797 34.692 1.00 97.62 989 THR A CA 1
ATOM 7545 C C . THR A 1 989 ? -30.499 -15.127 35.339 1.00 97.62 989 THR A C 1
ATOM 7547 O O . THR A 1 989 ? -31.168 -16.140 35.127 1.00 97.62 989 THR A O 1
ATOM 7550 N N . PHE A 1 990 ? -29.397 -15.145 36.093 1.00 97.44 990 PHE A N 1
ATOM 7551 C CA . PHE A 1 990 ? -28.940 -16.330 36.817 1.00 97.44 990 PHE A CA 1
ATOM 7552 C C . PHE A 1 990 ? -29.419 -16.257 38.263 1.00 97.44 990 PHE A C 1
ATOM 7554 O O . PHE A 1 990 ? -29.039 -15.340 38.995 1.00 97.44 990 PHE A O 1
ATOM 7561 N N . VAL A 1 991 ? -30.248 -17.225 38.650 1.00 96.25 991 VAL A N 1
ATOM 7562 C CA . VAL A 1 991 ? -30.942 -17.253 39.937 1.00 96.25 991 VAL A CA 1
ATOM 7563 C C . VAL A 1 991 ? -30.439 -18.441 40.752 1.00 96.25 991 VAL A C 1
ATOM 7565 O O . VAL A 1 991 ? -30.646 -19.597 40.379 1.00 96.25 991 VAL A O 1
ATOM 7568 N N . GLU A 1 992 ? -29.772 -18.168 41.870 1.00 92.38 992 GLU A N 1
ATOM 7569 C CA . GLU A 1 992 ? -29.195 -19.196 42.745 1.00 92.38 992 GLU A CA 1
ATOM 7570 C C . GLU A 1 992 ? -30.272 -20.067 43.404 1.00 92.38 992 GLU A C 1
ATOM 7572 O O . GLU A 1 992 ? -30.104 -21.282 43.521 1.00 92.38 992 GLU A O 1
ATOM 7577 N N . ASP A 1 993 ? -31.407 -19.470 43.758 1.00 93.19 993 ASP A N 1
ATOM 7578 C CA . ASP A 1 993 ? -32.440 -20.118 44.575 1.00 93.19 993 ASP A CA 1
ATOM 7579 C C . ASP A 1 993 ? -33.604 -20.704 43.771 1.00 93.19 993 ASP A C 1
ATOM 7581 O O . ASP A 1 993 ? -34.617 -21.135 44.333 1.00 93.19 993 ASP A O 1
ATOM 7585 N N . TYR A 1 994 ? -33.485 -20.721 42.441 1.00 94.62 994 TYR A N 1
ATOM 7586 C CA . TYR A 1 994 ? -34.523 -21.234 41.556 1.00 94.62 994 TYR A CA 1
ATOM 7587 C C . TYR A 1 994 ? -34.181 -22.629 41.008 1.00 94.62 994 TYR A C 1
ATOM 7589 O O . TYR A 1 994 ? -33.090 -22.805 40.470 1.00 94.62 994 TYR A O 1
ATOM 7597 N N . PRO A 1 995 ? -35.106 -23.612 41.051 1.00 93.44 995 PRO A N 1
ATOM 7598 C CA . PRO A 1 995 ? -36.396 -23.584 41.757 1.00 93.44 995 PRO A CA 1
ATOM 7599 C C . PRO A 1 995 ? -36.263 -23.937 43.254 1.00 93.44 995 PRO A C 1
ATOM 7601 O O . PRO A 1 995 ? -37.242 -23.911 44.004 1.00 93.44 995 PRO A O 1
ATOM 7604 N N . THR A 1 996 ? -35.070 -24.348 43.691 1.00 91.94 996 THR A N 1
ATOM 7605 C CA . THR A 1 996 ? -34.786 -24.807 45.057 1.00 91.94 996 THR A CA 1
ATOM 7606 C C . THR A 1 996 ? -33.862 -23.821 45.761 1.00 91.94 996 THR A C 1
ATOM 7608 O O . THR A 1 996 ? -32.778 -23.544 45.255 1.00 91.94 996 THR A O 1
ATOM 7611 N N . GLY A 1 997 ? -34.266 -23.335 46.938 1.00 89.12 997 GLY A N 1
ATOM 7612 C CA . GLY A 1 997 ? -33.456 -22.399 47.722 1.00 89.12 997 GLY A CA 1
ATOM 7613 C C . GLY A 1 997 ? -32.085 -22.977 48.073 1.00 89.12 997 GLY A C 1
ATOM 7614 O O . GLY A 1 997 ? -31.987 -24.167 48.391 1.00 89.12 997 GLY A O 1
ATOM 7615 N N . ASN A 1 998 ? -31.041 -22.149 47.994 1.00 84.62 998 ASN A N 1
ATOM 7616 C CA . ASN A 1 998 ? -29.625 -22.469 48.217 1.00 84.62 998 ASN A CA 1
ATOM 7617 C C . ASN A 1 998 ? -28.999 -23.529 47.288 1.00 84.62 998 ASN A C 1
ATOM 7619 O O . ASN A 1 998 ? -27.832 -23.880 47.464 1.00 84.62 998 ASN A O 1
ATOM 7623 N N . ASN A 1 999 ? -29.742 -24.112 46.339 1.00 84.88 999 ASN A N 1
ATOM 7624 C CA . ASN A 1 999 ? -29.232 -25.217 45.514 1.00 84.88 999 ASN A CA 1
ATOM 7625 C C . ASN A 1 999 ? -29.845 -25.281 44.104 1.00 84.88 999 ASN A C 1
ATOM 7627 O O . ASN A 1 999 ? -29.823 -26.331 43.463 1.00 84.88 999 ASN A O 1
ATOM 7631 N N . GLY A 1 1000 ? -30.443 -24.186 43.638 1.00 87.75 1000 GLY A N 1
ATOM 7632 C CA . GLY A 1 1000 ? -31.146 -24.116 42.363 1.00 87.75 1000 GLY A CA 1
ATOM 7633 C C . GLY A 1 1000 ? -30.218 -23.838 41.179 1.00 87.75 1000 GLY A C 1
ATOM 7634 O O . GLY A 1 1000 ? -30.236 -24.581 40.200 1.00 87.75 1000 GLY A O 1
ATOM 7635 N N . GLN A 1 1001 ? -29.392 -22.793 41.291 1.00 93.12 1001 GLN A N 1
ATOM 7636 C CA . GLN A 1 1001 ? -28.322 -22.393 40.363 1.00 93.12 1001 GLN A CA 1
ATOM 7637 C C . GLN A 1 1001 ? -28.750 -22.414 38.888 1.00 93.12 1001 GLN A C 1
ATOM 7639 O O . GLN A 1 1001 ? -28.131 -23.075 38.053 1.00 93.12 1001 GLN A O 1
ATOM 7644 N N . THR A 1 1002 ? -29.843 -21.723 38.565 1.00 96.38 1002 THR A N 1
ATOM 7645 C CA . THR A 1 1002 ? -30.503 -21.845 37.262 1.00 96.38 1002 THR A CA 1
ATOM 7646 C C . THR A 1 1002 ? -30.489 -20.533 36.483 1.00 96.38 1002 THR A C 1
ATOM 7648 O O . THR A 1 1002 ? -30.932 -19.488 36.962 1.00 96.38 1002 THR A O 1
ATOM 7651 N N . LEU A 1 1003 ? -30.053 -20.605 35.225 1.00 97.81 1003 LEU A N 1
ATOM 7652 C CA . LEU A 1 1003 ? -30.247 -19.549 34.239 1.00 97.81 1003 LEU A CA 1
ATOM 7653 C C . LEU A 1 1003 ? -31.706 -19.552 33.761 1.00 97.81 1003 LEU A C 1
ATOM 7655 O O . LEU A 1 1003 ? -32.212 -20.561 33.259 1.00 97.81 1003 LEU A O 1
ATOM 7659 N N . CYS A 1 1004 ? -32.368 -18.412 33.921 1.00 98.00 1004 CYS A N 1
ATOM 7660 C CA . CYS A 1 1004 ? -33.794 -18.220 33.692 1.00 98.00 1004 CYS A CA 1
ATOM 7661 C C . CYS A 1 1004 ? -34.029 -17.140 32.630 1.00 98.00 1004 CYS A C 1
ATOM 7663 O O . CYS A 1 1004 ? -33.330 -16.127 32.615 1.00 98.00 1004 CYS A O 1
ATOM 7665 N N . LEU A 1 1005 ? -35.042 -17.335 31.782 1.00 98.19 1005 LEU A N 1
ATOM 7666 C CA . LEU A 1 1005 ? -35.558 -16.328 30.854 1.00 98.19 1005 LEU A CA 1
ATOM 7667 C C . LEU A 1 1005 ? -37.010 -15.990 31.179 1.00 98.19 1005 LEU A C 1
ATOM 7669 O O . LEU A 1 1005 ? -37.836 -16.881 31.391 1.00 98.19 1005 LEU A O 1
ATOM 7673 N N . TYR A 1 1006 ? -37.316 -14.697 31.147 1.00 97.56 1006 TYR A N 1
ATOM 7674 C CA . TYR A 1 1006 ? -38.640 -14.128 31.364 1.00 97.56 1006 TYR A CA 1
ATOM 7675 C C . TYR A 1 1006 ? -39.031 -13.274 30.154 1.00 97.56 1006 TYR A C 1
ATOM 7677 O O . TYR A 1 1006 ? -38.290 -12.371 29.765 1.00 97.56 1006 TYR A O 1
ATOM 7685 N N . ASN A 1 1007 ? -40.190 -13.554 29.555 1.00 96.12 1007 ASN A N 1
ATOM 7686 C CA . ASN A 1 1007 ? -40.769 -12.730 28.491 1.00 96.12 1007 ASN A CA 1
ATOM 7687 C C . ASN A 1 1007 ? -41.515 -11.542 29.114 1.00 96.12 1007 ASN A C 1
ATOM 7689 O O . ASN A 1 1007 ? -42.734 -11.583 29.254 1.00 96.12 1007 ASN A O 1
ATOM 7693 N N . VAL A 1 1008 ? -40.762 -10.527 29.536 1.00 94.12 1008 VAL A N 1
ATOM 7694 C CA . VAL A 1 1008 ? -41.260 -9.395 30.334 1.00 94.12 1008 VAL A CA 1
ATOM 7695 C C . VAL A 1 1008 ? -42.165 -8.434 29.576 1.00 94.12 1008 VAL A C 1
ATOM 7697 O O . VAL A 1 1008 ? -43.042 -7.830 30.185 1.00 94.12 1008 VAL A O 1
ATOM 7700 N N . GLY A 1 1009 ? -41.979 -8.276 28.265 1.00 92.00 1009 GLY A N 1
ATOM 7701 C CA . GLY A 1 1009 ? -42.721 -7.280 27.497 1.00 92.00 1009 GLY A CA 1
ATOM 7702 C C . GLY A 1 1009 ? -42.602 -5.888 28.126 1.00 92.00 1009 GLY A C 1
ATOM 7703 O O . GLY A 1 1009 ? -41.502 -5.368 28.283 1.00 92.00 1009 GLY A O 1
ATOM 7704 N N . THR A 1 1010 ? -43.727 -5.285 28.506 1.00 88.12 1010 THR A N 1
ATOM 7705 C CA . THR A 1 1010 ? -43.761 -3.959 29.150 1.00 88.12 1010 THR A CA 1
ATOM 7706 C C . THR A 1 1010 ? -43.926 -4.010 30.672 1.00 88.12 1010 THR A C 1
ATOM 7708 O O . THR A 1 1010 ? -44.094 -2.960 31.296 1.00 88.12 1010 THR A O 1
ATOM 7711 N N . ASP A 1 1011 ? -43.940 -5.200 31.274 1.00 89.31 1011 ASP A N 1
ATOM 7712 C CA . ASP A 1 1011 ? -44.174 -5.365 32.708 1.00 89.31 1011 ASP A CA 1
ATOM 7713 C C . ASP A 1 1011 ? -42.933 -4.982 33.527 1.00 89.31 1011 ASP A C 1
ATOM 7715 O O . ASP A 1 1011 ? -41.810 -5.380 33.226 1.00 89.31 1011 ASP A O 1
ATOM 7719 N N . SER A 1 1012 ? -43.138 -4.227 34.610 1.00 84.06 1012 SER A N 1
ATOM 7720 C CA . SER A 1 1012 ? -42.066 -3.806 35.525 1.00 84.06 1012 SER A CA 1
ATOM 7721 C C . SER A 1 1012 ? -41.836 -4.771 36.691 1.00 84.06 1012 SER A C 1
ATOM 7723 O O . SER A 1 1012 ? -40.829 -4.666 37.384 1.00 84.06 1012 SER A O 1
ATOM 7725 N N . THR A 1 1013 ? -42.752 -5.715 36.921 1.00 91.25 1013 THR A N 1
ATOM 7726 C CA . THR A 1 1013 ? -42.612 -6.780 37.924 1.00 91.25 1013 THR A CA 1
ATOM 7727 C C . THR A 1 1013 ? -43.145 -8.092 37.364 1.00 91.25 1013 THR A C 1
ATOM 7729 O O . THR A 1 1013 ? -44.017 -8.093 36.499 1.00 91.25 1013 THR A O 1
ATOM 7732 N N . TRP A 1 1014 ? -42.650 -9.210 37.880 1.00 94.88 1014 TRP A N 1
ATOM 7733 C CA . TRP A 1 1014 ? -42.983 -10.552 37.432 1.00 94.88 1014 TRP A CA 1
ATOM 7734 C C . TRP A 1 1014 ? -43.434 -11.420 38.599 1.00 94.88 1014 TRP A C 1
ATOM 7736 O O . TRP A 1 1014 ? -42.774 -11.485 39.634 1.00 94.88 1014 TRP A O 1
ATOM 7746 N N . ASN A 1 1015 ? -44.567 -12.098 38.437 1.00 94.50 1015 ASN A N 1
ATOM 7747 C CA . ASN A 1 1015 ? -45.219 -12.862 39.503 1.00 94.50 1015 ASN A CA 1
ATOM 7748 C C . ASN A 1 1015 ? -45.493 -14.329 39.118 1.00 94.50 1015 ASN A C 1
ATOM 7750 O O . ASN A 1 1015 ? -46.262 -15.013 39.795 1.00 94.50 1015 ASN A O 1
ATOM 7754 N N . ALA A 1 1016 ? -44.877 -14.812 38.037 1.00 95.81 1016 ALA A N 1
ATOM 7755 C CA . ALA A 1 1016 ? -45.004 -16.179 37.542 1.00 95.81 1016 ALA A CA 1
ATOM 7756 C C . ALA A 1 1016 ? -43.639 -16.889 37.504 1.00 95.81 1016 ALA A C 1
ATOM 7758 O O . ALA A 1 1016 ? -42.594 -16.271 37.695 1.00 95.81 1016 ALA A O 1
ATOM 7759 N N . ALA A 1 1017 ? -43.631 -18.194 37.233 1.00 96.94 1017 ALA A N 1
ATOM 7760 C CA . ALA A 1 1017 ? -42.388 -18.923 36.980 1.00 96.94 1017 ALA A CA 1
ATOM 7761 C C . ALA A 1 1017 ? -41.649 -18.365 35.733 1.00 96.94 1017 ALA A C 1
ATOM 7763 O O . ALA A 1 1017 ? -42.288 -17.731 34.882 1.00 96.94 1017 ALA A O 1
ATOM 7764 N N . PRO A 1 1018 ? -40.329 -18.608 35.589 1.00 97.38 1018 PRO A N 1
ATOM 7765 C CA . PRO A 1 1018 ? -39.589 -18.338 34.359 1.00 97.38 1018 PRO A CA 1
ATOM 7766 C C . PRO A 1 1018 ? -40.301 -18.880 33.123 1.00 97.38 1018 PRO A C 1
ATOM 7768 O O . PRO A 1 1018 ? -40.812 -20.000 33.123 1.00 97.38 1018 PRO A O 1
ATOM 7771 N N . SER A 1 1019 ? -40.281 -18.106 32.039 1.00 97.81 1019 SER A N 1
ATOM 7772 C CA . SER A 1 1019 ? -40.817 -18.540 30.745 1.00 97.81 1019 SER A CA 1
ATOM 7773 C C . SER A 1 1019 ? -40.004 -19.692 30.144 1.00 97.81 1019 SER A C 1
ATOM 7775 O O . SER A 1 1019 ? -40.558 -20.520 29.424 1.00 97.81 1019 SER A O 1
ATOM 7777 N N . LYS A 1 1020 ? -38.696 -19.750 30.429 1.00 97.88 1020 LYS A N 1
ATOM 7778 C CA . LYS A 1 1020 ? -37.794 -20.847 30.046 1.00 97.88 1020 LYS A CA 1
ATOM 7779 C C . LYS A 1 1020 ? -36.608 -20.928 31.011 1.00 97.88 1020 LYS A C 1
ATOM 7781 O O . LYS A 1 1020 ? -36.207 -19.919 31.589 1.00 97.88 1020 LYS A O 1
ATOM 7786 N N . THR A 1 1021 ? -36.030 -22.116 31.161 1.00 97.88 1021 THR A N 1
ATOM 7787 C CA . THR A 1 1021 ? -34.763 -22.346 31.873 1.00 97.88 1021 THR A CA 1
ATOM 7788 C C . THR A 1 1021 ? -33.758 -23.055 30.967 1.00 97.88 1021 THR A C 1
ATOM 7790 O O . THR A 1 1021 ? -34.147 -23.703 29.993 1.00 97.88 1021 THR A O 1
ATOM 7793 N N . PHE A 1 1022 ? -32.468 -22.926 31.289 1.00 98.00 1022 PHE A N 1
ATOM 7794 C CA . PHE A 1 1022 ? -31.356 -23.430 30.469 1.00 98.00 1022 PHE A CA 1
ATOM 7795 C C . PHE A 1 1022 ? -30.499 -24.427 31.259 1.00 98.00 1022 PHE A C 1
ATOM 7797 O O . PHE A 1 1022 ? -29.426 -24.068 31.757 1.00 98.00 1022 PHE A O 1
ATOM 7804 N N . PRO A 1 1023 ? -30.977 -25.663 31.488 1.00 96.44 1023 PRO A N 1
ATOM 7805 C CA . PRO A 1 1023 ? -30.289 -26.628 32.343 1.00 96.44 1023 PRO A CA 1
ATOM 7806 C C . PRO A 1 1023 ? -28.916 -27.049 31.805 1.00 96.44 1023 PRO A C 1
ATOM 7808 O O . PRO A 1 1023 ? -28.037 -27.378 32.605 1.00 96.44 1023 PRO A O 1
ATOM 7811 N N . THR A 1 1024 ? -28.704 -27.050 30.486 1.00 97.25 1024 THR A N 1
ATOM 7812 C CA . THR A 1 1024 ? -27.409 -27.403 29.885 1.00 97.25 1024 THR A CA 1
ATOM 7813 C C . THR A 1 1024 ? -26.380 -26.320 30.166 1.00 97.25 1024 THR A C 1
ATOM 7815 O O . THR A 1 1024 ? -25.304 -26.621 30.685 1.00 97.25 1024 THR A O 1
ATOM 7818 N N . VAL A 1 1025 ? -26.730 -25.057 29.912 1.00 97.19 1025 VAL A N 1
ATOM 7819 C CA . VAL A 1 1025 ? -25.855 -23.914 30.212 1.00 97.19 1025 VAL A CA 1
ATOM 7820 C C . VAL A 1 1025 ? -25.622 -23.775 31.720 1.00 97.19 1025 VAL A C 1
ATOM 7822 O O . VAL A 1 1025 ? -24.486 -23.585 32.152 1.00 97.19 1025 VAL A O 1
ATOM 7825 N N . SER A 1 1026 ? -26.669 -23.937 32.537 1.00 96.81 1026 SER A N 1
ATOM 7826 C CA . SER A 1 1026 ? -26.594 -23.778 34.000 1.00 96.81 1026 SER A CA 1
ATOM 7827 C C . SER A 1 1026 ? -25.600 -24.747 34.644 1.00 96.81 1026 SER A C 1
ATOM 7829 O O . SER A 1 1026 ? -24.804 -24.340 35.486 1.00 96.81 1026 SER A O 1
ATOM 7831 N N . LYS A 1 1027 ? -25.558 -26.010 34.193 1.00 95.94 1027 LYS A N 1
ATOM 7832 C CA . LYS A 1 1027 ? -24.605 -27.022 34.690 1.00 95.94 1027 LYS A CA 1
ATOM 7833 C C . LYS A 1 1027 ? -23.139 -26.644 34.482 1.00 95.94 1027 LYS A C 1
ATOM 7835 O O . LYS A 1 1027 ? -22.286 -27.114 35.230 1.00 95.94 1027 LYS A O 1
ATOM 7840 N N . LEU A 1 1028 ? -22.841 -25.827 33.473 1.00 97.31 1028 LEU A N 1
ATOM 7841 C CA . LEU A 1 1028 ? -21.481 -25.364 33.208 1.00 97.31 1028 LEU A CA 1
ATOM 7842 C C . LEU A 1 1028 ? -21.069 -24.226 34.154 1.00 97.31 1028 LEU A C 1
ATOM 7844 O O . LEU A 1 1028 ? -19.875 -23.994 34.321 1.00 97.31 1028 LEU A O 1
ATOM 7848 N N . MET A 1 1029 ? -22.018 -23.548 34.810 1.00 96.38 1029 MET A N 1
ATOM 7849 C CA . MET A 1 1029 ? -21.798 -22.381 35.678 1.00 96.38 1029 MET A CA 1
ATOM 7850 C C . MET A 1 1029 ? -21.674 -22.743 37.170 1.00 96.38 1029 MET A C 1
ATOM 7852 O O . MET A 1 1029 ? -22.323 -22.151 38.031 1.00 96.38 1029 MET A O 1
ATOM 7856 N N . ALA A 1 1030 ? -20.813 -23.712 37.489 1.00 92.81 1030 ALA A N 1
ATOM 7857 C CA . ALA A 1 1030 ? -20.683 -24.284 38.834 1.00 92.81 1030 ALA A CA 1
ATOM 7858 C C . ALA A 1 1030 ? -20.223 -23.307 39.941 1.00 92.81 1030 ALA A C 1
ATOM 7860 O O . ALA A 1 1030 ? -20.382 -23.613 41.119 1.00 92.81 1030 ALA A O 1
ATOM 7861 N N . ASN A 1 1031 ? -19.619 -22.159 39.606 1.00 91.44 1031 ASN A N 1
ATOM 7862 C CA . ASN A 1 1031 ? -19.207 -21.153 40.597 1.00 91.44 1031 ASN A CA 1
ATOM 7863 C C . ASN A 1 1031 ? -20.354 -20.227 41.046 1.00 91.44 1031 ASN A C 1
ATOM 7865 O O . ASN A 1 1031 ? -20.149 -19.467 41.983 1.00 91.44 1031 ASN A O 1
ATOM 7869 N N . THR A 1 1032 ? -21.515 -20.274 40.376 1.00 90.62 1032 THR A N 1
ATOM 7870 C CA . THR A 1 1032 ? -22.757 -19.504 40.641 1.00 90.62 1032 THR A CA 1
ATOM 7871 C C . THR A 1 1032 ? -22.670 -17.978 40.543 1.00 90.62 1032 THR A C 1
ATOM 7873 O O . THR A 1 1032 ? -23.662 -17.323 40.217 1.00 90.62 1032 THR A O 1
ATOM 7876 N N . ASN A 1 1033 ? -21.486 -17.388 40.713 1.00 94.19 1033 ASN A N 1
ATOM 7877 C CA . ASN A 1 1033 ? -21.237 -15.974 40.478 1.00 94.19 1033 ASN A CA 1
ATOM 7878 C C . ASN A 1 1033 ? -21.119 -15.692 38.972 1.00 94.19 1033 ASN A C 1
ATOM 7880 O O . ASN A 1 1033 ? -20.024 -15.721 38.401 1.00 94.19 1033 ASN A O 1
ATOM 7884 N N . VAL A 1 1034 ? -22.269 -15.421 38.350 1.00 96.31 1034 VAL A N 1
ATOM 7885 C CA . VAL A 1 1034 ? -22.446 -15.410 36.896 1.00 96.31 1034 VAL A CA 1
ATOM 7886 C C . VAL A 1 1034 ? -22.775 -14.015 36.367 1.00 96.31 1034 VAL A C 1
ATOM 7888 O O . VAL A 1 1034 ? -23.689 -13.347 36.847 1.00 96.31 1034 VAL A O 1
ATOM 7891 N N . ASN A 1 1035 ? -22.037 -13.582 35.347 1.00 97.31 1035 ASN A N 1
ATOM 7892 C CA . ASN A 1 1035 ? -22.345 -12.406 34.539 1.00 97.31 1035 ASN A CA 1
ATOM 7893 C C . ASN A 1 1035 ? -22.988 -12.836 33.214 1.00 97.31 1035 ASN A C 1
ATOM 7895 O O . ASN A 1 1035 ? -22.641 -13.884 32.664 1.00 97.31 1035 ASN A O 1
ATOM 7899 N N . ILE A 1 1036 ? -23.901 -12.018 32.692 1.00 97.69 1036 ILE A N 1
ATOM 7900 C CA . ILE A 1 1036 ? -24.680 -12.335 31.493 1.00 97.69 1036 ILE A CA 1
ATOM 7901 C C . ILE A 1 1036 ? -24.673 -11.134 30.556 1.00 97.69 1036 ILE A C 1
ATOM 7903 O O . ILE A 1 1036 ? -24.877 -10.002 30.989 1.00 97.69 1036 ILE A O 1
ATOM 7907 N N . TYR A 1 1037 ? -24.504 -11.408 29.268 1.00 97.44 1037 TYR A N 1
ATOM 7908 C CA . TYR A 1 1037 ? -24.807 -10.476 28.191 1.00 97.44 1037 TYR A CA 1
ATOM 7909 C C . TYR A 1 1037 ? -25.658 -11.202 27.147 1.00 97.44 1037 TYR A C 1
ATOM 7911 O O . TYR A 1 1037 ? -25.221 -12.220 26.612 1.00 97.44 1037 TYR A O 1
ATOM 7919 N N . ALA A 1 1038 ? -26.854 -10.702 26.853 1.00 96.00 1038 ALA A N 1
ATOM 7920 C CA . ALA A 1 1038 ? -27.795 -11.320 25.925 1.00 96.00 1038 ALA A CA 1
ATOM 7921 C C . ALA A 1 1038 ? -28.272 -10.324 24.857 1.00 96.00 1038 ALA A C 1
ATOM 7923 O O . ALA A 1 1038 ? -28.436 -9.137 25.130 1.00 96.00 1038 ALA A O 1
ATOM 7924 N N . ASP A 1 1039 ? -28.500 -10.821 23.642 1.00 94.19 1039 ASP A N 1
ATOM 7925 C CA . ASP A 1 1039 ? -29.097 -10.088 22.521 1.00 94.19 1039 ASP A CA 1
ATOM 7926 C C . ASP A 1 1039 ? -30.225 -10.911 21.874 1.00 94.19 1039 ASP A C 1
ATOM 7928 O O . ASP A 1 1039 ? -30.578 -11.986 22.346 1.00 94.19 1039 ASP A O 1
ATOM 7932 N N . SER A 1 1040 ? -30.825 -10.448 20.778 1.00 92.56 1040 SER A N 1
ATOM 7933 C CA . SER A 1 1040 ? -31.923 -11.183 20.126 1.00 92.56 1040 SER A CA 1
ATOM 7934 C C . SER A 1 1040 ? -31.529 -12.552 19.551 1.00 92.56 1040 SER A C 1
ATOM 7936 O O . SER A 1 1040 ? -32.415 -13.345 19.232 1.00 92.56 1040 SER A O 1
ATOM 7938 N N . LEU A 1 1041 ? -30.233 -12.845 19.424 1.00 93.81 1041 LEU A N 1
ATOM 7939 C CA . LEU A 1 1041 ? -29.715 -14.041 18.770 1.00 93.81 1041 LEU A CA 1
ATOM 7940 C C . LEU A 1 1041 ? -29.167 -15.068 19.767 1.00 93.81 1041 LEU A C 1
ATOM 7942 O O . LEU A 1 1041 ? -29.252 -16.265 19.504 1.00 93.81 1041 LEU A O 1
ATOM 7946 N N . GLY A 1 1042 ? -28.663 -14.649 20.923 1.00 95.69 1042 GLY A N 1
ATOM 7947 C CA . GLY A 1 1042 ? -28.230 -15.577 21.963 1.00 95.69 1042 GLY A CA 1
ATOM 7948 C C . GLY A 1 1042 ? -27.645 -14.882 23.180 1.00 95.69 1042 GLY A C 1
ATOM 7949 O O . GLY A 1 1042 ? -27.828 -13.684 23.388 1.00 95.69 1042 GLY A O 1
ATOM 7950 N N . MET A 1 1043 ? -26.926 -15.648 23.996 1.00 97.25 1043 MET A N 1
ATOM 7951 C CA . MET A 1 1043 ? -26.415 -15.178 25.278 1.00 97.25 1043 MET A CA 1
ATOM 7952 C C . MET A 1 1043 ? -24.994 -15.653 25.557 1.00 97.25 1043 MET A C 1
ATOM 7954 O O . MET A 1 1043 ? -24.668 -16.836 25.442 1.00 97.25 1043 MET A O 1
ATOM 7958 N N . TRP A 1 1044 ? -24.160 -14.711 25.983 1.00 98.31 1044 TRP A N 1
ATOM 7959 C CA . TRP A 1 1044 ? -22.888 -14.974 26.629 1.00 98.31 1044 TRP A CA 1
ATOM 7960 C C . TRP A 1 1044 ? -23.098 -15.099 28.134 1.00 98.31 1044 TRP A C 1
ATOM 7962 O O . TRP A 1 1044 ? -23.688 -14.221 28.769 1.00 98.31 1044 TRP A O 1
ATOM 7972 N N . VAL A 1 1045 ? -22.584 -16.182 28.709 1.00 98.31 1045 VAL A N 1
ATOM 7973 C CA . VAL A 1 1045 ? -22.700 -16.479 30.140 1.00 98.31 1045 VAL A CA 1
ATOM 7974 C C . VAL A 1 1045 ? -21.309 -16.775 30.676 1.00 98.31 1045 VAL A C 1
ATOM 7976 O O . VAL A 1 1045 ? -20.648 -17.699 30.202 1.00 98.31 1045 VAL A O 1
ATOM 7979 N N . ALA A 1 1046 ? -20.854 -15.973 31.634 1.00 98.06 1046 ALA A N 1
ATOM 7980 C CA . ALA A 1 1046 ? -19.516 -16.052 32.211 1.00 98.06 1046 ALA A CA 1
ATOM 7981 C C . ALA A 1 1046 ? -19.588 -16.263 33.721 1.00 98.06 1046 ALA A C 1
ATOM 7983 O O . ALA A 1 1046 ? -20.486 -15.743 34.375 1.00 98.06 1046 ALA A O 1
ATOM 7984 N N . GLN A 1 1047 ? -18.609 -16.960 34.293 1.00 97.00 1047 GLN A N 1
ATOM 7985 C CA . GLN A 1 1047 ? -18.499 -17.166 35.741 1.00 97.00 1047 GLN A CA 1
ATOM 7986 C C . GLN A 1 1047 ? -17.112 -16.793 36.265 1.00 97.00 1047 GLN A C 1
ATOM 7988 O O . GLN A 1 1047 ? -16.151 -16.682 35.500 1.00 97.00 1047 GLN A O 1
ATOM 7993 N N . VAL A 1 1048 ? -16.984 -16.601 37.579 1.00 95.62 1048 VAL A N 1
ATOM 7994 C CA . VAL A 1 1048 ? -15.697 -16.243 38.192 1.00 95.62 1048 VAL A CA 1
ATOM 7995 C C . VAL A 1 1048 ? -14.755 -17.432 38.172 1.00 95.62 1048 VAL A C 1
ATOM 7997 O O . VAL A 1 1048 ? -15.049 -18.448 38.795 1.00 95.62 1048 VAL A O 1
ATOM 8000 N N . ARG A 1 1049 ? -13.592 -17.287 37.528 1.00 95.62 1049 ARG A N 1
ATOM 8001 C CA . ARG A 1 1049 ? -12.539 -18.314 37.501 1.00 95.62 1049 ARG A CA 1
ATOM 8002 C C . ARG A 1 1049 ? -11.152 -17.719 37.687 1.00 95.62 1049 ARG A C 1
ATOM 8004 O O . ARG A 1 1049 ? -10.821 -16.721 37.060 1.00 95.62 1049 ARG A O 1
ATOM 8011 N N . GLY A 1 1050 ? -10.341 -18.328 38.549 1.00 93.00 1050 GLY A N 1
ATOM 8012 C CA . GLY A 1 1050 ? -8.933 -17.948 38.709 1.00 93.00 1050 GLY A CA 1
ATOM 8013 C C . GLY A 1 1050 ? -8.060 -18.474 37.570 1.00 93.00 1050 GLY A C 1
ATOM 8014 O O . GLY A 1 1050 ? -8.469 -19.374 36.844 1.00 93.00 1050 GLY A O 1
ATOM 8015 N N . SER A 1 1051 ? -6.842 -17.953 37.456 1.00 93.12 1051 SER A N 1
ATOM 8016 C CA . SER A 1 1051 ? -5.832 -18.417 36.491 1.00 93.12 1051 SER A CA 1
ATOM 8017 C C . SER A 1 1051 ? -5.652 -19.944 36.498 1.00 93.12 1051 SER A C 1
ATOM 8019 O O . SER A 1 1051 ? -5.644 -20.568 37.562 1.00 93.12 1051 SER A O 1
ATOM 8021 N N . GLY A 1 1052 ? -5.552 -20.539 35.310 1.00 92.88 1052 GLY A N 1
ATOM 8022 C CA . GLY A 1 1052 ? -5.493 -21.984 35.076 1.00 92.88 1052 GLY A CA 1
ATOM 8023 C C . GLY A 1 1052 ? -6.840 -22.714 35.175 1.00 92.88 1052 GLY A C 1
ATOM 8024 O O . GLY A 1 1052 ? -6.877 -23.934 35.035 1.00 92.88 1052 GLY A O 1
ATOM 8025 N N . ASN A 1 1053 ? -7.952 -22.012 35.417 1.00 93.56 1053 ASN A N 1
ATOM 8026 C CA . ASN A 1 1053 ? -9.263 -22.628 35.634 1.00 93.56 1053 ASN A CA 1
ATOM 8027 C C . ASN A 1 1053 ? -10.240 -22.315 34.491 1.00 93.56 1053 ASN A C 1
ATOM 8029 O O . ASN A 1 1053 ? -11.258 -21.663 34.703 1.00 93.56 1053 ASN A O 1
ATOM 8033 N N . ASN A 1 1054 ? -9.975 -22.832 33.293 1.00 95.62 1054 ASN A N 1
ATOM 8034 C CA . ASN A 1 1054 ? -10.867 -22.720 32.135 1.00 95.62 1054 ASN A CA 1
ATOM 8035 C C . ASN A 1 1054 ? -10.959 -24.073 31.400 1.00 95.62 1054 ASN A C 1
ATOM 8037 O O . ASN A 1 1054 ? -10.267 -24.304 30.419 1.00 95.62 1054 ASN A O 1
ATOM 8041 N N . GLY A 1 1055 ? -11.769 -25.003 31.916 1.00 95.00 1055 GLY A N 1
ATOM 8042 C CA . GLY A 1 1055 ? -11.908 -26.351 31.352 1.00 95.00 1055 GLY A CA 1
ATOM 8043 C C . GLY A 1 1055 ? -13.267 -26.571 30.690 1.00 95.00 1055 GLY A C 1
ATOM 8044 O O . GLY A 1 1055 ? -14.233 -25.893 31.004 1.00 95.00 1055 GLY A O 1
ATOM 8045 N N . VAL A 1 1056 ? -13.396 -27.564 29.813 1.00 95.56 1056 VAL A N 1
ATOM 8046 C CA . VAL A 1 1056 ? -14.654 -27.808 29.071 1.00 95.56 1056 VAL A CA 1
ATOM 8047 C C . VAL A 1 1056 ? -15.881 -28.064 29.962 1.00 95.56 1056 VAL A C 1
ATOM 8049 O O . VAL A 1 1056 ? -16.982 -27.644 29.614 1.00 95.56 1056 VAL A O 1
ATOM 8052 N N . ASN A 1 1057 ? -15.692 -28.707 31.122 1.00 95.56 1057 ASN A N 1
ATOM 8053 C CA . ASN A 1 1057 ? -16.773 -29.055 32.060 1.00 95.56 1057 ASN A CA 1
ATOM 8054 C C . ASN A 1 1057 ? -17.163 -27.905 32.992 1.00 95.56 1057 ASN A C 1
ATOM 8056 O O . ASN A 1 1057 ? -18.290 -27.837 33.468 1.00 95.56 1057 ASN A O 1
ATOM 8060 N N . VAL A 1 1058 ? -16.208 -27.028 33.280 1.00 96.31 1058 VAL A N 1
ATOM 8061 C CA . VAL A 1 1058 ? -16.418 -25.800 34.038 1.00 96.31 1058 VAL A CA 1
ATOM 8062 C C . VAL A 1 1058 ? -15.586 -24.774 33.284 1.00 96.31 1058 VAL A C 1
ATOM 8064 O O . VAL A 1 1058 ? -14.365 -24.744 33.492 1.00 96.31 1058 VAL A O 1
ATOM 8067 N N . PRO A 1 1059 ? -16.178 -24.031 32.335 1.00 97.44 1059 PRO A N 1
ATOM 8068 C CA . PRO A 1 1059 ? -15.466 -23.042 31.528 1.00 97.44 1059 PRO A CA 1
ATOM 8069 C C . PRO A 1 1059 ? -15.473 -21.660 32.180 1.00 97.44 1059 PRO A C 1
ATOM 8071 O O . PRO A 1 1059 ? -16.181 -21.423 33.155 1.00 97.44 1059 PRO A O 1
ATOM 8074 N N . SER A 1 1060 ? -14.673 -20.732 31.670 1.00 97.38 1060 SER A N 1
ATOM 8075 C CA . SER A 1 1060 ? -14.779 -19.316 32.038 1.00 97.38 1060 SER A CA 1
ATOM 8076 C C . SER A 1 1060 ? -16.062 -18.681 31.511 1.00 97.38 1060 SER A C 1
ATOM 8078 O O . SER A 1 1060 ? -16.745 -17.981 32.258 1.00 97.38 1060 SER A O 1
ATOM 8080 N N . PHE A 1 1061 ? -16.411 -18.954 30.253 1.00 98.19 1061 PHE A N 1
ATOM 8081 C CA . PHE A 1 1061 ? -17.634 -18.471 29.624 1.00 98.19 1061 PHE A CA 1
ATOM 8082 C C . PHE A 1 1061 ? -18.093 -19.366 28.465 1.00 98.19 1061 PHE A C 1
ATOM 8084 O O . PHE A 1 1061 ? -17.331 -20.157 27.905 1.00 98.19 1061 PHE A O 1
ATOM 8091 N N . VAL A 1 1062 ? -19.361 -19.227 28.091 1.00 98.50 1062 VAL A N 1
ATOM 8092 C CA . VAL A 1 1062 ? -19.979 -19.909 26.947 1.00 98.50 1062 VAL A CA 1
ATOM 8093 C C . VAL A 1 1062 ? -20.849 -18.939 26.151 1.00 98.50 1062 VAL A C 1
ATOM 8095 O O . VAL A 1 1062 ? -21.326 -17.951 26.709 1.00 98.50 1062 VAL A O 1
ATOM 8098 N N . TYR A 1 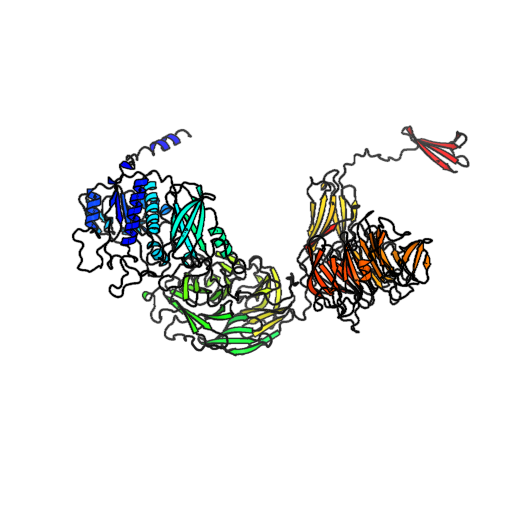1063 ? -21.076 -19.245 24.872 1.00 98.56 1063 TYR A N 1
ATOM 8099 C CA . TYR A 1 1063 ? -22.177 -18.671 24.092 1.00 98.56 1063 TYR A CA 1
ATOM 8100 C C . TYR A 1 1063 ? -23.217 -19.751 23.831 1.00 98.56 1063 TYR A C 1
ATOM 8102 O O . TYR A 1 1063 ? -22.864 -20.854 23.393 1.00 98.56 1063 TYR A O 1
ATOM 8110 N N . ALA A 1 1064 ? -24.481 -19.430 24.070 1.00 98.19 1064 ALA A N 1
ATOM 8111 C CA . ALA A 1 1064 ? -25.599 -20.326 23.833 1.00 98.19 1064 ALA A CA 1
ATOM 8112 C C . ALA A 1 1064 ? -26.739 -19.621 23.098 1.00 98.19 1064 ALA A C 1
ATOM 8114 O O . ALA A 1 1064 ? -26.919 -18.408 23.219 1.00 98.19 1064 ALA A O 1
ATOM 8115 N N . ASP A 1 1065 ? -27.512 -20.398 22.346 1.00 96.88 1065 ASP A N 1
ATOM 8116 C CA . ASP A 1 1065 ? -28.774 -19.930 21.784 1.00 96.88 1065 ASP A CA 1
ATOM 8117 C C . ASP A 1 1065 ? -29.927 -20.074 22.790 1.00 96.88 1065 ASP A C 1
ATOM 8119 O O . ASP A 1 1065 ? -29.797 -20.630 23.885 1.00 96.88 1065 ASP A O 1
ATOM 8123 N N . TYR A 1 1066 ? -31.095 -19.568 22.402 1.00 96.56 1066 TYR A N 1
ATOM 8124 C CA . TYR A 1 1066 ? -32.299 -19.652 23.220 1.00 96.56 1066 TYR A CA 1
ATOM 8125 C C . TYR A 1 1066 ? -32.935 -21.042 23.256 1.00 96.56 1066 TYR A C 1
ATOM 8127 O O . TYR A 1 1066 ? -33.950 -21.195 23.933 1.00 96.56 1066 TYR A O 1
ATOM 8135 N N . ASP A 1 1067 ? -32.349 -22.048 22.604 1.00 96.88 1067 ASP A N 1
ATOM 8136 C CA . ASP A 1 1067 ? -32.766 -23.451 22.632 1.00 96.88 1067 ASP A CA 1
ATOM 8137 C C . ASP A 1 1067 ? -31.918 -24.319 23.572 1.00 96.88 1067 ASP A C 1
ATOM 8139 O O . ASP A 1 1067 ? -32.116 -25.530 23.619 1.00 96.88 1067 ASP A O 1
ATOM 8143 N N . ASP A 1 1068 ? -31.076 -23.686 24.402 1.00 97.00 1068 ASP A N 1
ATOM 8144 C CA . ASP A 1 1068 ? -30.164 -24.336 25.361 1.00 97.00 1068 ASP A CA 1
ATOM 8145 C C . ASP A 1 1068 ? -29.010 -25.096 24.676 1.00 97.00 1068 ASP A C 1
ATOM 8147 O O . ASP A 1 1068 ? -28.360 -25.944 25.293 1.00 97.00 1068 ASP A O 1
ATOM 8151 N N . ASN A 1 1069 ? -28.700 -24.771 23.411 1.00 97.44 1069 ASN A N 1
ATOM 8152 C CA . ASN A 1 1069 ? -27.524 -25.305 22.728 1.00 97.44 1069 ASN A CA 1
ATOM 8153 C C . ASN A 1 1069 ? -26.294 -24.442 23.023 1.00 97.44 1069 ASN A C 1
ATOM 8155 O O . ASN A 1 1069 ? -26.279 -23.237 22.766 1.00 97.44 1069 ASN A O 1
ATOM 8159 N N . VAL A 1 1070 ? -25.212 -25.071 23.489 1.00 98.19 1070 VAL A N 1
ATOM 8160 C CA . VAL A 1 1070 ? -23.910 -24.410 23.666 1.00 98.19 1070 VAL A CA 1
ATOM 8161 C C . VAL A 1 1070 ? -23.188 -24.356 22.320 1.00 98.19 1070 VAL A C 1
ATOM 8163 O O . VAL A 1 1070 ? -22.671 -25.362 21.835 1.00 98.19 1070 VAL A O 1
ATOM 8166 N N . LEU A 1 1071 ? -23.145 -23.171 21.714 1.00 97.88 1071 LEU A N 1
ATOM 8167 C CA . LEU A 1 1071 ? -22.535 -22.944 20.400 1.00 97.88 1071 LEU A CA 1
ATOM 8168 C C . LEU A 1 1071 ? -21.038 -22.624 20.494 1.00 97.88 1071 LEU A C 1
ATOM 8170 O O . LEU A 1 1071 ? -20.291 -22.858 19.540 1.00 97.88 1071 LEU A O 1
ATOM 8174 N N . PHE A 1 1072 ? -20.595 -22.124 21.649 1.00 98.31 1072 PHE A N 1
ATOM 8175 C CA . PHE A 1 1072 ? -19.194 -21.868 21.963 1.00 98.31 1072 PHE A CA 1
ATOM 8176 C C . PHE A 1 1072 ? -18.906 -22.146 23.439 1.00 98.31 1072 PHE A C 1
ATOM 8178 O O . PHE A 1 1072 ? -19.708 -21.812 24.308 1.00 98.31 1072 PHE A O 1
ATOM 8185 N N . ASN A 1 1073 ? -17.733 -22.711 23.728 1.00 98.00 1073 ASN A N 1
ATOM 8186 C CA . ASN A 1 1073 ? -17.282 -22.999 25.086 1.00 98.00 1073 ASN A CA 1
ATOM 8187 C C . ASN A 1 1073 ? -15.806 -22.605 25.232 1.00 98.00 1073 ASN A C 1
ATOM 8189 O O . ASN A 1 1073 ? -14.953 -23.156 24.531 1.00 98.00 1073 ASN A O 1
ATOM 8193 N N . SER A 1 1074 ? -15.513 -21.668 26.144 1.00 97.75 1074 SER A N 1
ATOM 8194 C CA . SER A 1 1074 ? -14.162 -21.131 26.343 1.00 97.75 1074 SER A CA 1
ATOM 8195 C C . SER A 1 1074 ? -13.162 -22.174 26.828 1.00 97.75 1074 SER A C 1
ATOM 8197 O O . SER A 1 1074 ? -11.968 -21.971 26.657 1.00 97.75 1074 SER A O 1
ATOM 8199 N N . GLY A 1 1075 ? -13.616 -23.292 27.401 1.00 96.38 1075 GLY A N 1
ATOM 8200 C CA . GLY A 1 1075 ? -12.747 -24.395 27.812 1.00 96.38 1075 GLY A CA 1
ATOM 8201 C C . GLY A 1 1075 ? -12.067 -25.122 26.647 1.00 96.38 1075 GLY A C 1
ATOM 8202 O O . GLY A 1 1075 ? -11.229 -25.983 26.890 1.00 96.38 1075 GLY A O 1
ATOM 8203 N N . ASN A 1 1076 ? -12.434 -24.794 25.401 1.00 95.75 1076 ASN A N 1
ATOM 8204 C CA . ASN A 1 1076 ? -11.745 -25.238 24.187 1.00 95.75 1076 ASN A CA 1
ATOM 8205 C C . ASN A 1 1076 ? -10.722 -24.214 23.659 1.00 95.75 1076 ASN A C 1
ATOM 8207 O O . ASN A 1 1076 ? -10.069 -24.490 22.655 1.00 95.75 1076 ASN A O 1
ATOM 8211 N N . LEU A 1 1077 ? -10.621 -23.027 24.267 1.00 94.38 1077 LEU A N 1
ATOM 8212 C CA . LEU A 1 1077 ? -9.579 -22.059 23.928 1.00 94.38 1077 LEU A CA 1
ATOM 8213 C C . LEU A 1 1077 ? -8.240 -22.495 24.520 1.00 94.38 1077 LEU A C 1
ATOM 8215 O O . LEU A 1 1077 ? -8.192 -23.169 25.548 1.00 94.38 1077 LEU A O 1
ATOM 8219 N N . ASP A 1 1078 ? -7.156 -22.057 23.885 1.00 87.19 1078 ASP A N 1
ATOM 8220 C CA . ASP A 1 1078 ? -5.813 -22.216 24.429 1.00 87.19 1078 ASP A CA 1
ATOM 8221 C C . ASP A 1 1078 ? -5.705 -21.486 25.780 1.00 87.19 1078 ASP A C 1
ATOM 8223 O O . ASP A 1 1078 ? -6.124 -20.327 25.900 1.00 87.19 1078 ASP A O 1
ATOM 8227 N N . ALA A 1 1079 ? -5.143 -22.155 26.788 1.00 80.75 1079 ALA A N 1
ATOM 8228 C CA . ALA A 1 1079 ? -4.932 -21.597 28.119 1.00 80.75 1079 ALA A CA 1
ATOM 8229 C C . ALA A 1 1079 ? -4.006 -20.371 28.099 1.00 80.75 1079 ALA A C 1
ATOM 8231 O O . ALA A 1 1079 ? -4.163 -19.495 28.948 1.00 80.75 1079 ALA A O 1
ATOM 8232 N N . ASP A 1 1080 ? -3.109 -20.274 27.112 1.00 80.75 1080 ASP A N 1
ATOM 8233 C CA . ASP A 1 1080 ? -2.253 -19.100 26.910 1.00 80.75 1080 ASP A CA 1
ATOM 8234 C C . ASP A 1 1080 ? -3.044 -17.895 26.375 1.00 80.75 1080 ASP A C 1
ATOM 8236 O O . ASP A 1 1080 ? -2.630 -16.748 26.547 1.00 80.75 1080 ASP A O 1
ATOM 8240 N N . THR A 1 1081 ? -4.213 -18.135 25.765 1.00 84.31 1081 THR A N 1
ATOM 8241 C CA . THR A 1 1081 ? -5.129 -17.067 25.348 1.00 84.31 1081 THR A CA 1
ATOM 8242 C C . THR A 1 1081 ? -6.129 -16.719 26.441 1.00 84.31 1081 THR A C 1
ATOM 8244 O O . THR A 1 1081 ? -6.250 -15.547 26.760 1.00 84.31 1081 THR A O 1
ATOM 8247 N N . GLN A 1 1082 ? -6.828 -17.693 27.041 1.00 94.50 1082 GLN A N 1
ATOM 8248 C CA . GLN A 1 1082 ? -7.820 -17.469 28.101 1.00 94.50 1082 GLN A CA 1
ATOM 8249 C C . GLN A 1 1082 ? -7.605 -18.437 29.272 1.00 94.50 1082 GLN A C 1
ATOM 8251 O O . GLN A 1 1082 ? -8.077 -19.576 29.265 1.00 94.50 1082 GLN A O 1
ATOM 8256 N N . ASP A 1 1083 ? -6.961 -17.951 30.329 1.00 93.62 1083 ASP A N 1
ATOM 8257 C CA . ASP A 1 1083 ? -6.561 -18.755 31.489 1.00 93.62 1083 ASP A CA 1
ATOM 8258 C C . ASP A 1 1083 ? -7.606 -18.801 32.623 1.00 93.62 1083 ASP A C 1
ATOM 8260 O O . ASP A 1 1083 ? -7.470 -19.570 33.574 1.00 93.62 1083 ASP A O 1
ATOM 8264 N N . GLY A 1 1084 ? -8.640 -17.965 32.569 1.00 95.00 1084 GLY A N 1
ATOM 8265 C CA . GLY A 1 1084 ? -9.638 -17.797 33.626 1.00 95.00 1084 GLY A CA 1
ATOM 8266 C C . GLY A 1 1084 ? -10.495 -16.557 33.379 1.00 95.00 1084 GLY A C 1
ATOM 8267 O O . GLY A 1 1084 ? -10.438 -15.984 32.305 1.00 95.00 1084 GLY A O 1
ATOM 8268 N N . SER A 1 1085 ? -11.292 -16.122 34.351 1.00 95.75 1085 SER A N 1
ATOM 8269 C CA . SER A 1 1085 ? -12.192 -14.961 34.240 1.00 95.75 1085 SER A CA 1
ATOM 8270 C C . SER A 1 1085 ? -12.471 -14.368 35.620 1.00 95.75 1085 SER A C 1
ATOM 8272 O O . SER A 1 1085 ? -13.536 -14.554 36.215 1.00 95.75 1085 SER A O 1
ATOM 8274 N N . TRP A 1 1086 ? -11.477 -13.695 36.194 1.00 94.50 1086 TRP A N 1
ATOM 8275 C CA . TRP A 1 1086 ? -11.498 -13.232 37.575 1.00 94.50 1086 TRP A CA 1
ATOM 8276 C C . TRP A 1 1086 ? -12.478 -12.062 37.767 1.00 94.50 1086 TRP A C 1
ATOM 8278 O O . TRP A 1 1086 ? -12.172 -10.897 37.511 1.00 94.50 1086 TRP A O 1
ATOM 8288 N N . GLY A 1 1087 ? -13.692 -12.401 38.214 1.00 93.81 1087 GLY A N 1
ATOM 8289 C CA . GLY A 1 1087 ? -14.834 -11.490 38.359 1.00 93.81 1087 GLY A CA 1
ATOM 8290 C C . GLY A 1 1087 ? -15.977 -11.741 37.364 1.00 93.81 1087 GLY A C 1
ATOM 8291 O O . GLY A 1 1087 ? -17.071 -11.221 37.565 1.00 93.81 1087 GLY A O 1
ATOM 8292 N N . ALA A 1 1088 ? -15.774 -12.605 36.364 1.00 96.75 1088 ALA A N 1
ATOM 8293 C CA . ALA A 1 1088 ? -16.740 -12.924 35.305 1.00 96.75 1088 ALA A CA 1
ATOM 8294 C C . ALA A 1 1088 ? -17.102 -11.759 34.362 1.00 96.75 1088 ALA A C 1
ATOM 8296 O O . ALA A 1 1088 ? -18.015 -11.897 33.550 1.00 96.75 1088 ALA A O 1
ATOM 8297 N N . GLY A 1 1089 ? -16.419 -10.614 34.448 1.00 96.81 1089 GLY A N 1
ATOM 8298 C CA . GLY A 1 1089 ? -16.638 -9.493 33.541 1.00 96.81 1089 GLY A CA 1
ATOM 8299 C C . GLY A 1 1089 ? -16.525 -9.932 32.081 1.00 96.81 1089 GLY A C 1
ATOM 8300 O O . GLY A 1 1089 ? -15.502 -10.476 31.662 1.00 96.81 1089 GLY A O 1
ATOM 8301 N N . LEU A 1 1090 ? -17.585 -9.679 31.318 1.00 97.44 1090 LEU A N 1
ATOM 8302 C CA . LEU A 1 1090 ? -17.686 -9.953 29.889 1.00 97.44 1090 LEU A CA 1
ATOM 8303 C C . LEU A 1 1090 ? -18.683 -8.973 29.265 1.00 97.44 1090 LEU A C 1
ATOM 8305 O O . LEU A 1 1090 ? -19.705 -8.677 29.888 1.00 97.44 1090 LEU A O 1
ATOM 8309 N N . VAL A 1 1091 ? -18.401 -8.507 28.047 1.00 97.94 1091 VAL A N 1
ATOM 8310 C CA . VAL A 1 1091 ? -19.332 -7.715 27.229 1.00 97.94 1091 VAL A CA 1
ATOM 8311 C C . VAL A 1 1091 ? -19.030 -7.882 25.736 1.00 97.94 1091 VAL A C 1
ATOM 8313 O O . VAL A 1 1091 ? -17.872 -8.043 25.348 1.00 97.94 1091 VAL A O 1
ATOM 8316 N N . MET A 1 1092 ? -20.067 -7.834 24.897 1.00 97.12 1092 MET A N 1
ATOM 8317 C CA . MET A 1 1092 ? -19.951 -7.818 23.435 1.00 97.12 1092 MET A CA 1
ATOM 8318 C C . MET A 1 1092 ? -20.266 -6.417 22.893 1.00 97.12 1092 MET A C 1
ATOM 8320 O O . MET A 1 1092 ? -21.124 -5.720 23.438 1.00 97.12 1092 MET A O 1
ATOM 8324 N N . SER A 1 1093 ? -19.568 -5.993 21.839 1.00 94.56 1093 SER A N 1
ATOM 8325 C CA . SER A 1 1093 ? -19.878 -4.742 21.140 1.00 94.56 1093 SER A CA 1
ATOM 8326 C C . SER A 1 1093 ? -21.233 -4.826 20.425 1.00 94.56 1093 SER A C 1
ATOM 8328 O O . SER A 1 1093 ? -21.671 -5.904 20.024 1.00 94.56 1093 SER A O 1
ATOM 8330 N N . ALA A 1 1094 ? -21.907 -3.686 20.247 1.00 90.19 1094 ALA A N 1
ATOM 8331 C CA . ALA A 1 1094 ? -23.254 -3.638 19.663 1.00 90.19 1094 ALA A CA 1
ATOM 8332 C C . ALA A 1 1094 ? -23.319 -4.173 18.216 1.00 90.19 1094 ALA A C 1
ATOM 8334 O O . ALA A 1 1094 ? -24.318 -4.762 17.814 1.00 90.19 1094 ALA A O 1
ATOM 8335 N N . ASP A 1 1095 ? -22.237 -4.016 17.452 1.00 91.94 1095 ASP A N 1
ATOM 8336 C CA . ASP A 1 1095 ? -22.070 -4.558 16.096 1.00 91.94 1095 ASP A CA 1
ATOM 8337 C C . ASP A 1 1095 ? -21.696 -6.056 16.072 1.00 91.94 1095 ASP A C 1
ATOM 8339 O O . ASP A 1 1095 ? -21.519 -6.637 15.002 1.00 91.94 1095 ASP A O 1
ATOM 8343 N N . ARG A 1 1096 ? -21.574 -6.690 17.248 1.00 94.12 1096 ARG A N 1
ATOM 8344 C CA . ARG A 1 1096 ? -21.214 -8.103 17.448 1.00 94.12 1096 ARG A CA 1
ATOM 8345 C C . ARG A 1 1096 ? -19.836 -8.474 16.885 1.00 94.12 1096 ARG A C 1
ATOM 8347 O O . ARG A 1 1096 ? -19.591 -9.654 16.632 1.00 94.12 1096 ARG A O 1
ATOM 8354 N N . SER A 1 1097 ? -18.938 -7.504 16.688 1.00 94.56 1097 SER A N 1
ATOM 8355 C CA . SER A 1 1097 ? -17.604 -7.735 16.113 1.00 94.56 1097 SER A CA 1
ATOM 8356 C C . SER A 1 1097 ? -16.504 -7.953 17.159 1.00 94.56 1097 SER A C 1
ATOM 8358 O O . SER A 1 1097 ? -15.477 -8.558 16.844 1.00 94.56 1097 SER A O 1
ATOM 8360 N N . LYS A 1 1098 ? -16.709 -7.511 18.409 1.00 95.75 1098 LYS A N 1
ATOM 8361 C CA . LYS A 1 1098 ? -15.731 -7.613 19.503 1.00 95.75 1098 LYS A CA 1
ATOM 8362 C C . LYS A 1 1098 ? -16.332 -8.228 20.764 1.00 95.75 1098 LYS A C 1
ATOM 8364 O O . LYS A 1 1098 ? -17.460 -7.914 21.145 1.00 95.75 1098 LYS A O 1
ATOM 8369 N N . LEU A 1 1099 ? -15.539 -9.043 21.459 1.00 97.81 1099 LEU A N 1
ATOM 8370 C CA . LEU A 1 1099 ? -15.840 -9.553 22.801 1.00 97.81 1099 LEU A CA 1
ATOM 8371 C C . LEU A 1 1099 ? -14.724 -9.140 23.764 1.00 97.81 1099 LEU A C 1
ATOM 8373 O O . LEU A 1 1099 ? -13.573 -9.508 23.549 1.00 97.81 1099 LEU A O 1
ATOM 8377 N N . ALA A 1 1100 ? -15.055 -8.416 24.830 1.00 98.06 1100 ALA A N 1
ATOM 8378 C CA . ALA A 1 1100 ? -14.126 -8.100 25.911 1.00 98.06 1100 ALA A CA 1
ATOM 8379 C C . ALA A 1 1100 ? -14.402 -9.017 27.108 1.00 98.06 1100 ALA A C 1
ATOM 8381 O O . ALA A 1 1100 ? -15.532 -9.067 27.595 1.00 98.06 1100 ALA A O 1
ATOM 8382 N N . VAL A 1 1101 ? -13.388 -9.740 27.590 1.00 97.69 1101 VAL A N 1
ATOM 8383 C CA . VAL A 1 1101 ? -13.513 -10.719 28.684 1.00 97.69 1101 VAL A CA 1
ATOM 8384 C C . VAL A 1 1101 ? -12.356 -10.571 29.662 1.00 97.69 1101 VAL A C 1
ATOM 8386 O O . VAL A 1 1101 ? -11.206 -10.455 29.247 1.00 97.69 1101 VAL A O 1
ATOM 8389 N N . CYS A 1 1102 ? -12.629 -10.591 30.968 1.00 95.81 1102 CYS A N 1
ATOM 8390 C CA . CYS A 1 1102 ? -11.551 -10.584 31.951 1.00 95.81 1102 CYS A CA 1
ATOM 8391 C C . CYS A 1 1102 ? -10.781 -11.915 31.963 1.00 95.81 1102 CYS A C 1
ATOM 8393 O O . CYS A 1 1102 ? -11.349 -12.971 31.695 1.00 95.81 1102 CYS A O 1
ATOM 8395 N N . THR A 1 1103 ? -9.491 -11.877 32.287 1.00 94.50 1103 THR A N 1
ATOM 8396 C CA . THR A 1 1103 ? -8.620 -13.060 32.412 1.00 94.50 1103 THR A CA 1
ATOM 8397 C C . THR A 1 1103 ? -8.582 -13.592 33.849 1.00 94.50 1103 THR A C 1
ATOM 8399 O O . THR A 1 1103 ? -9.166 -13.009 34.765 1.00 94.50 1103 THR A O 1
ATOM 8402 N N . GLY A 1 1104 ? -7.877 -14.700 34.092 1.00 91.31 1104 GLY A N 1
ATOM 8403 C CA . GLY A 1 1104 ? -7.698 -15.300 35.418 1.00 91.31 1104 GLY A CA 1
ATOM 8404 C C . GLY A 1 1104 ? -6.785 -14.509 36.367 1.00 91.31 1104 GLY A C 1
ATOM 8405 O O . GLY A 1 1104 ? -6.819 -14.748 37.578 1.00 91.31 1104 GLY A O 1
ATOM 8406 N N . LYS A 1 1105 ? -6.003 -13.559 35.836 1.00 87.00 1105 LYS A N 1
ATOM 8407 C CA . LYS A 1 1105 ? -5.297 -12.497 36.575 1.00 87.00 1105 LYS A CA 1
ATOM 8408 C C . LYS A 1 1105 ? -5.664 -11.149 35.949 1.00 87.00 1105 LYS A C 1
ATOM 8410 O O . LYS A 1 1105 ? -5.206 -10.881 34.846 1.00 87.00 1105 LYS A O 1
ATOM 8415 N N . PRO A 1 1106 ? -6.447 -10.318 36.649 1.00 83.25 1106 PRO A N 1
ATOM 8416 C CA . PRO A 1 1106 ? -7.358 -9.299 36.111 1.00 83.25 1106 PRO A CA 1
ATOM 8417 C C . PRO A 1 1106 ? -6.730 -8.362 35.062 1.00 83.25 1106 PRO A C 1
ATOM 8419 O O . PRO A 1 1106 ? -6.301 -7.257 35.380 1.00 83.25 1106 PRO A O 1
ATOM 8422 N N . ASN A 1 1107 ? -6.759 -8.805 33.808 1.00 93.44 1107 ASN A N 1
ATOM 8423 C CA . ASN A 1 1107 ? -6.604 -8.033 32.576 1.00 93.44 1107 ASN A CA 1
ATOM 8424 C C . ASN A 1 1107 ? -7.837 -8.298 31.702 1.00 93.44 1107 ASN A C 1
ATOM 8426 O O . ASN A 1 1107 ? -8.709 -9.079 32.094 1.00 93.44 1107 ASN A O 1
ATOM 8430 N N . ILE A 1 1108 ? -7.934 -7.660 30.536 1.00 96.19 1108 ILE A N 1
ATOM 8431 C CA . ILE A 1 1108 ? -9.070 -7.843 29.626 1.00 96.19 1108 ILE A CA 1
ATOM 8432 C C . ILE A 1 1108 ? -8.552 -8.318 28.276 1.00 96.19 1108 ILE A C 1
ATOM 8434 O O . ILE A 1 1108 ? -7.846 -7.584 27.591 1.00 96.19 1108 ILE A O 1
ATOM 8438 N N . ASN A 1 1109 ? -8.933 -9.525 27.883 1.00 96.25 1109 ASN A N 1
ATOM 8439 C CA . ASN A 1 1109 ? -8.762 -9.987 26.517 1.00 96.25 1109 ASN A CA 1
ATOM 8440 C C . ASN A 1 1109 ? -9.848 -9.381 25.640 1.00 96.25 1109 ASN A C 1
ATOM 8442 O O . ASN A 1 1109 ? -11.032 -9.443 25.979 1.00 96.25 1109 ASN A O 1
ATOM 8446 N N . VAL A 1 1110 ? -9.447 -8.838 24.500 1.00 96.88 1110 VAL A N 1
ATOM 8447 C CA . VAL A 1 1110 ? -10.350 -8.387 23.448 1.00 96.88 1110 VAL A CA 1
ATOM 8448 C C . VAL A 1 1110 ? -10.219 -9.354 22.284 1.00 96.88 1110 VAL A C 1
ATOM 8450 O O . VAL A 1 1110 ? -9.134 -9.533 21.736 1.00 96.88 1110 VAL A O 1
ATOM 8453 N N . TYR A 1 1111 ? -11.321 -9.999 21.921 1.00 96.38 1111 TYR A N 1
ATOM 8454 C CA . TYR A 1 1111 ? -11.402 -10.924 20.799 1.00 96.38 1111 TYR A CA 1
ATOM 8455 C C . TYR A 1 1111 ? -12.111 -10.272 19.618 1.00 96.38 1111 TYR A C 1
ATOM 8457 O O . TYR A 1 1111 ? -13.144 -9.625 19.795 1.00 96.38 1111 TYR A O 1
ATOM 8465 N N . ASN A 1 1112 ? -11.605 -10.527 18.413 1.00 95.88 1112 ASN A N 1
ATOM 8466 C CA . ASN A 1 1112 ? -12.388 -10.427 17.188 1.00 95.88 1112 ASN A CA 1
ATOM 8467 C C . ASN A 1 1112 ? -13.391 -11.582 17.135 1.00 95.88 1112 ASN A C 1
ATOM 8469 O O . ASN A 1 1112 ? -13.018 -12.732 17.387 1.00 95.88 1112 ASN A O 1
ATOM 8473 N N . ILE A 1 1113 ? -14.639 -11.283 16.777 1.00 96.38 1113 ILE A N 1
ATOM 8474 C CA . ILE A 1 1113 ? -15.691 -12.280 16.578 1.00 96.38 1113 ILE A CA 1
ATOM 8475 C C . ILE A 1 1113 ? -16.009 -12.390 15.090 1.00 96.38 1113 ILE A C 1
ATOM 8477 O O . ILE A 1 1113 ? -16.319 -11.403 14.426 1.00 96.38 1113 ILE A O 1
ATOM 8481 N N . THR A 1 1114 ? -15.995 -13.616 14.579 1.00 96.88 1114 THR A N 1
ATOM 8482 C CA . THR A 1 1114 ? -16.585 -13.948 13.277 1.00 96.88 1114 THR A CA 1
ATOM 8483 C C . THR A 1 1114 ? -17.757 -14.896 13.477 1.00 96.88 1114 THR A C 1
ATOM 8485 O O . THR A 1 1114 ? -17.754 -15.716 14.396 1.00 96.88 1114 THR A O 1
ATOM 8488 N N . TRP A 1 1115 ? -18.778 -14.779 12.630 1.00 94.81 1115 TRP A N 1
ATOM 8489 C CA . TRP A 1 1115 ? -20.024 -15.528 12.770 1.00 94.81 1115 TRP A CA 1
ATOM 8490 C C . TRP A 1 1115 ? -20.256 -16.420 11.554 1.00 94.81 1115 TRP A C 1
ATOM 8492 O O . TRP A 1 1115 ? -20.255 -15.950 10.420 1.00 94.81 1115 TRP A O 1
ATOM 8502 N N . THR A 1 1116 ? -20.494 -17.712 11.786 1.00 93.44 1116 THR A N 1
ATOM 8503 C CA . THR A 1 1116 ? -21.054 -18.626 10.777 1.00 93.44 1116 THR A CA 1
ATOM 8504 C C . THR A 1 1116 ? -22.480 -18.962 11.190 1.00 93.44 1116 THR A C 1
ATOM 8506 O O . THR A 1 1116 ? -22.705 -19.761 12.103 1.00 93.44 1116 THR A O 1
ATOM 8509 N N . GLY A 1 1117 ? -23.458 -18.298 10.570 1.00 90.31 1117 GLY A N 1
ATOM 8510 C CA . GLY A 1 1117 ? -24.818 -18.265 11.109 1.00 90.31 1117 GLY A CA 1
ATOM 8511 C C . GLY A 1 1117 ? -24.814 -17.627 12.501 1.00 90.31 1117 GLY A C 1
ATOM 8512 O O . GLY A 1 1117 ? -24.322 -16.515 12.662 1.00 90.31 1117 GLY A O 1
ATOM 8513 N N . ASN A 1 1118 ? -25.312 -18.342 13.514 1.00 90.44 1118 ASN A N 1
ATOM 8514 C CA . ASN A 1 1118 ? -25.311 -17.877 14.907 1.00 90.44 1118 ASN A CA 1
ATOM 8515 C C . ASN A 1 1118 ? -24.169 -18.461 15.760 1.00 90.44 1118 ASN A C 1
ATOM 8517 O O . ASN A 1 1118 ? -24.156 -18.315 16.977 1.00 90.44 1118 ASN A O 1
ATOM 8521 N N . LYS A 1 1119 ? -23.212 -19.164 15.145 1.00 95.19 1119 LYS A N 1
ATOM 8522 C CA . LYS A 1 1119 ? -22.061 -19.732 15.851 1.00 95.19 1119 LYS A CA 1
ATOM 8523 C C . LYS A 1 1119 ? -20.873 -18.762 15.789 1.00 95.19 1119 LYS A C 1
ATOM 8525 O O . LYS A 1 1119 ? -20.429 -18.467 14.674 1.00 95.19 1119 LYS A O 1
ATOM 8530 N N . PRO A 1 1120 ? -20.330 -18.309 16.934 1.00 97.31 1120 PRO A N 1
ATOM 8531 C CA . PRO A 1 1120 ? -19.164 -17.438 16.949 1.00 97.31 1120 PRO A CA 1
ATOM 8532 C C . PRO A 1 1120 ? -17.854 -18.234 16.861 1.00 97.31 1120 PRO A C 1
ATOM 8534 O O . PRO A 1 1120 ? -17.741 -19.352 17.371 1.00 97.31 1120 PRO A O 1
ATOM 8537 N N . ALA A 1 1121 ? -16.839 -17.613 16.269 1.00 96.31 1121 ALA A N 1
ATOM 8538 C CA . ALA A 1 1121 ? -15.437 -17.992 16.370 1.00 96.31 1121 ALA A CA 1
ATOM 8539 C C . ALA A 1 1121 ? -14.629 -16.786 16.864 1.00 96.31 1121 ALA A C 1
ATOM 8541 O O . ALA A 1 1121 ? -14.825 -15.667 16.383 1.00 96.31 1121 ALA A O 1
ATOM 8542 N N . LEU A 1 1122 ? -13.745 -17.023 17.837 1.00 96.31 1122 LEU A N 1
ATOM 8543 C CA . LEU A 1 1122 ? -12.964 -15.984 18.504 1.00 96.31 1122 LEU A CA 1
ATOM 8544 C C . LEU A 1 1122 ? -11.495 -16.060 18.091 1.00 96.31 1122 LEU A C 1
ATOM 8546 O O . LEU A 1 1122 ? -10.895 -17.133 18.134 1.00 96.31 1122 LEU A O 1
ATOM 8550 N N . ALA A 1 1123 ? -10.913 -14.910 17.768 1.00 94.25 1123 ALA A N 1
ATOM 8551 C CA . ALA A 1 1123 ? -9.473 -14.734 17.609 1.00 94.25 1123 ALA A CA 1
ATOM 8552 C C . ALA A 1 1123 ? -9.014 -13.621 18.554 1.00 94.25 1123 ALA A C 1
ATOM 8554 O O . ALA A 1 1123 ? -9.594 -12.533 18.534 1.00 94.25 1123 ALA A O 1
ATOM 8555 N N . LEU A 1 1124 ? -8.032 -13.902 19.418 1.00 93.88 1124 LEU A N 1
ATOM 8556 C CA . LEU A 1 1124 ? -7.504 -12.894 20.340 1.00 93.88 1124 LEU A CA 1
ATOM 8557 C C . LEU A 1 1124 ? -6.903 -11.751 19.518 1.00 93.88 1124 LEU A C 1
ATOM 8559 O O . LEU A 1 1124 ? -6.044 -11.987 18.674 1.00 93.88 1124 LEU A O 1
ATOM 8563 N N . ASP A 1 1125 ? -7.384 -10.537 19.760 1.00 92.69 1125 ASP A N 1
ATOM 8564 C CA . ASP A 1 1125 ? -6.918 -9.324 19.093 1.00 92.69 1125 ASP A CA 1
ATOM 8565 C C . ASP A 1 1125 ? -5.803 -8.689 19.930 1.00 92.69 1125 ASP A C 1
ATOM 8567 O O . ASP A 1 1125 ? -4.660 -8.566 19.493 1.00 92.69 1125 ASP A O 1
ATOM 8571 N N . TYR A 1 1126 ? -6.114 -8.360 21.188 1.00 93.12 1126 TYR A N 1
ATOM 8572 C CA . TYR A 1 1126 ? -5.156 -7.790 22.132 1.00 93.12 1126 TYR A CA 1
ATOM 8573 C C . TYR A 1 1126 ? -5.599 -7.914 23.585 1.00 93.12 1126 TYR A C 1
ATOM 8575 O O . TYR A 1 1126 ? -6.730 -8.291 23.890 1.00 93.12 1126 TYR A O 1
ATOM 8583 N N . VAL A 1 1127 ? -4.682 -7.568 24.489 1.00 93.19 1127 VAL A N 1
ATOM 8584 C CA . VAL A 1 1127 ? -4.905 -7.568 25.934 1.00 93.19 1127 VAL A CA 1
ATOM 8585 C C . VAL A 1 1127 ? -4.811 -6.143 26.460 1.00 93.19 1127 VAL A C 1
ATOM 8587 O O . VAL A 1 1127 ? -3.788 -5.477 26.308 1.00 93.19 1127 VAL A O 1
ATOM 8590 N N . ILE A 1 1128 ? -5.865 -5.680 27.123 1.00 94.44 1128 ILE A N 1
ATOM 8591 C CA . ILE A 1 1128 ? -5.835 -4.453 27.911 1.00 94.44 1128 ILE A CA 1
ATOM 8592 C C . ILE A 1 1128 ? -5.265 -4.804 29.281 1.00 94.44 1128 ILE A C 1
ATOM 8594 O O . ILE A 1 1128 ? -5.876 -5.547 30.058 1.00 94.44 1128 ILE A O 1
ATOM 8598 N N . THR A 1 1129 ? -4.096 -4.244 29.584 1.00 92.06 1129 THR A N 1
ATOM 8599 C CA . THR A 1 1129 ? -3.538 -4.297 30.935 1.00 92.06 1129 THR A CA 1
ATOM 8600 C C . THR A 1 1129 ? -4.368 -3.398 31.840 1.00 92.06 1129 THR A C 1
ATOM 8602 O O . THR A 1 1129 ? -4.416 -2.182 31.640 1.00 92.06 1129 THR A O 1
ATOM 8605 N N . TYR A 1 1130 ? -5.026 -3.982 32.839 1.00 92.31 1130 TYR A N 1
ATOM 8606 C CA . TYR A 1 1130 ? -5.806 -3.194 33.785 1.00 92.31 1130 TYR A CA 1
ATOM 8607 C C . TYR A 1 1130 ? -4.858 -2.463 34.750 1.00 92.31 1130 TYR A C 1
ATOM 8609 O O . TYR A 1 1130 ? -3.913 -3.089 35.243 1.00 92.31 1130 TYR A O 1
ATOM 8617 N N . PRO A 1 1131 ? -5.075 -1.169 35.063 1.00 90.62 1131 PRO A N 1
ATOM 8618 C CA . PRO A 1 1131 ? -4.213 -0.451 35.995 1.00 90.62 1131 PRO A CA 1
ATOM 8619 C C . PRO A 1 1131 ? -4.101 -1.182 37.338 1.00 90.62 1131 PRO A C 1
ATOM 8621 O O . PRO A 1 1131 ? -5.106 -1.565 37.947 1.00 90.62 1131 PRO A O 1
ATOM 8624 N N . ALA A 1 1132 ? -2.866 -1.405 37.791 1.00 80.81 1132 ALA A N 1
ATOM 8625 C CA . ALA A 1 1132 ? -2.609 -2.121 39.032 1.00 80.81 1132 ALA A CA 1
ATOM 8626 C C . ALA A 1 1132 ? -3.168 -1.336 40.225 1.00 80.81 1132 ALA A C 1
ATOM 8628 O O . ALA A 1 1132 ? -2.841 -0.164 40.416 1.00 80.81 1132 ALA A O 1
ATOM 8629 N N . ASP A 1 1133 ? -3.983 -1.987 41.057 1.00 77.75 1133 ASP A N 1
ATOM 8630 C CA . ASP A 1 1133 ? -4.292 -1.441 42.375 1.00 77.75 1133 ASP A CA 1
ATOM 8631 C C . ASP A 1 1133 ? -3.103 -1.666 43.332 1.00 77.75 1133 ASP A C 1
ATOM 8633 O O . ASP A 1 1133 ? -2.310 -2.594 43.153 1.00 77.75 1133 ASP A O 1
ATOM 8637 N N . ALA A 1 1134 ? -2.985 -0.843 44.380 1.00 63.28 1134 ALA A N 1
ATOM 8638 C CA . ALA A 1 1134 ? -1.871 -0.890 45.339 1.00 63.28 1134 ALA A CA 1
ATOM 8639 C C . ALA A 1 1134 ? -1.704 -2.233 46.093 1.00 63.28 1134 ALA A C 1
ATOM 8641 O O . ALA A 1 1134 ? -0.707 -2.436 46.782 1.00 63.28 1134 ALA A O 1
ATOM 8642 N N . ARG A 1 1135 ? -2.685 -3.137 46.008 1.00 67.06 1135 ARG A N 1
ATOM 8643 C CA . ARG A 1 1135 ? -2.740 -4.459 46.647 1.00 67.06 1135 ARG A CA 1
ATOM 8644 C C . ARG A 1 1135 ? -2.670 -5.612 45.631 1.00 67.06 1135 ARG A C 1
ATOM 8646 O O . ARG A 1 1135 ? -2.548 -6.755 46.064 1.00 67.06 1135 ARG A O 1
ATOM 8653 N N . GLY A 1 1136 ? -2.740 -5.341 44.323 1.00 67.94 1136 GLY A N 1
ATOM 8654 C CA . GLY A 1 1136 ? -2.741 -6.342 43.250 1.00 67.94 1136 GLY A CA 1
ATOM 8655 C C . GLY A 1 1136 ? -3.962 -7.272 43.256 1.00 67.94 1136 GLY A C 1
ATOM 8656 O O . GLY A 1 1136 ? -3.824 -8.457 42.965 1.00 67.94 1136 GLY A O 1
ATOM 8657 N N . GLN A 1 1137 ? -5.141 -6.776 43.644 1.00 77.94 1137 GLN A N 1
ATOM 8658 C CA . GLN A 1 1137 ? -6.329 -7.589 43.940 1.00 77.94 1137 GLN A CA 1
ATOM 8659 C C . GLN A 1 1137 ? -7.520 -7.385 42.988 1.00 77.94 1137 GLN A C 1
ATOM 8661 O O . GLN A 1 1137 ? -8.569 -7.975 43.249 1.00 77.94 1137 GLN A O 1
ATOM 8666 N N . ASN A 1 1138 ? -7.391 -6.576 41.932 1.00 89.75 1138 ASN A N 1
ATOM 8667 C CA . ASN A 1 1138 ? -8.442 -6.248 40.957 1.00 89.75 1138 ASN A CA 1
ATOM 8668 C C . ASN A 1 1138 ? -9.398 -7.427 40.661 1.00 89.75 1138 ASN A C 1
ATOM 8670 O O . ASN A 1 1138 ? -8.977 -8.556 40.437 1.00 89.75 1138 ASN A O 1
ATOM 8674 N N . ILE A 1 1139 ? -10.707 -7.170 40.669 1.00 92.62 1139 ILE A N 1
ATOM 8675 C CA . ILE A 1 1139 ? -11.756 -8.143 40.330 1.00 92.62 1139 ILE A CA 1
ATOM 8676 C C . ILE A 1 1139 ? -12.724 -7.448 39.380 1.00 92.62 1139 ILE A C 1
ATOM 8678 O O . ILE A 1 1139 ? -13.492 -6.588 39.816 1.00 92.62 1139 ILE A O 1
ATOM 8682 N N . LEU A 1 1140 ? -12.697 -7.823 38.102 1.00 95.50 1140 LEU A N 1
ATOM 8683 C CA . LEU A 1 1140 ? -13.474 -7.167 37.049 1.00 95.50 1140 LEU A CA 1
ATOM 8684 C C . LEU A 1 1140 ? -14.843 -7.850 36.956 1.00 95.50 1140 LEU A C 1
ATOM 8686 O O . LEU A 1 1140 ? -14.962 -8.933 36.384 1.00 95.50 1140 LEU A O 1
ATOM 8690 N N . ASN A 1 1141 ? -15.856 -7.267 37.604 1.00 94.88 1141 ASN A N 1
ATOM 8691 C CA . ASN A 1 1141 ? -17.138 -7.943 37.846 1.00 94.88 1141 ASN A CA 1
ATOM 8692 C C . ASN A 1 1141 ? -18.131 -7.795 36.690 1.00 94.88 1141 ASN A C 1
ATOM 8694 O O . ASN A 1 1141 ? -18.935 -8.697 36.455 1.00 94.88 1141 ASN A O 1
ATOM 8698 N N . GLN A 1 1142 ? -18.088 -6.663 35.991 1.00 97.31 1142 GLN A N 1
ATOM 8699 C CA . GLN A 1 1142 ? -18.973 -6.359 34.873 1.00 97.31 1142 GLN A CA 1
ATOM 8700 C C . GLN A 1 1142 ? -18.318 -5.325 33.956 1.00 97.31 1142 GLN A C 1
ATOM 8702 O O . GLN A 1 1142 ? -17.480 -4.538 34.399 1.00 97.31 1142 GLN A O 1
ATOM 8707 N N . MET A 1 1143 ? -18.695 -5.337 32.681 1.00 98.06 1143 MET A N 1
ATOM 8708 C CA . MET A 1 1143 ? -18.223 -4.400 31.669 1.00 98.06 1143 MET A CA 1
ATOM 8709 C C . MET A 1 1143 ? -19.399 -3.907 30.823 1.00 98.06 1143 MET A C 1
ATOM 8711 O O . MET A 1 1143 ? -20.385 -4.626 30.675 1.00 98.06 1143 MET A O 1
ATOM 8715 N N . ALA A 1 1144 ? -19.289 -2.703 30.270 1.00 97.69 1144 ALA A N 1
ATOM 8716 C CA . ALA A 1 1144 ? -20.282 -2.111 29.379 1.00 97.69 1144 ALA A CA 1
ATOM 8717 C C . ALA A 1 1144 ? -19.591 -1.277 28.294 1.00 97.69 1144 ALA A C 1
ATOM 8719 O O . ALA A 1 1144 ? -18.643 -0.553 28.593 1.00 97.69 1144 ALA A O 1
ATOM 8720 N N . PHE A 1 1145 ? -20.069 -1.357 27.052 1.00 97.56 1145 PHE A N 1
ATOM 8721 C CA . PHE A 1 1145 ? -19.696 -0.394 26.016 1.00 97.56 1145 PHE A CA 1
ATOM 8722 C C . PHE A 1 1145 ? -20.654 0.796 26.048 1.00 97.56 1145 PHE A C 1
ATOM 8724 O O . PHE A 1 1145 ? -21.860 0.602 26.205 1.00 97.56 1145 PHE A O 1
ATOM 8731 N N . ASP A 1 1146 ? -20.131 2.012 25.890 1.00 96.81 1146 ASP A N 1
ATOM 8732 C CA . ASP A 1 1146 ? -20.974 3.171 25.597 1.00 96.81 1146 ASP A CA 1
ATOM 8733 C C . ASP A 1 1146 ? -21.415 3.187 24.123 1.00 96.81 1146 ASP A C 1
ATOM 8735 O O . ASP A 1 1146 ? -21.024 2.337 23.316 1.00 96.81 1146 ASP A O 1
ATOM 8739 N N . TYR A 1 1147 ? -22.230 4.177 23.761 1.00 95.69 1147 TYR A N 1
ATOM 8740 C CA . TYR A 1 1147 ? -22.784 4.290 22.413 1.00 95.69 1147 TYR A CA 1
ATOM 8741 C C . TYR A 1 1147 ? -21.724 4.539 21.328 1.00 95.69 1147 TYR A C 1
ATOM 8743 O O . TYR A 1 1147 ? -21.925 4.183 20.170 1.00 95.69 1147 TYR A O 1
ATOM 8751 N N . ALA A 1 1148 ? -20.574 5.111 21.696 1.00 95.25 1148 ALA A N 1
ATOM 8752 C CA . ALA A 1 1148 ? -19.441 5.291 20.798 1.00 95.25 1148 ALA A CA 1
ATOM 8753 C C . ALA A 1 1148 ? -18.414 4.150 20.901 1.00 95.25 1148 ALA A C 1
ATOM 8755 O O . ALA A 1 1148 ? -17.340 4.255 20.310 1.00 95.25 1148 ALA A O 1
ATOM 8756 N N . GLY A 1 1149 ? -18.711 3.056 21.606 1.00 94.88 1149 GLY A N 1
ATOM 8757 C CA . GLY A 1 1149 ? -17.852 1.878 21.717 1.00 94.88 1149 GLY A CA 1
ATOM 8758 C C . GLY A 1 1149 ? -16.648 2.030 22.653 1.00 94.88 1149 GLY A C 1
ATOM 8759 O O . GLY A 1 1149 ? -15.694 1.266 22.519 1.00 94.88 1149 GLY A O 1
ATOM 8760 N N . ASN A 1 1150 ? -16.653 2.982 23.588 1.00 96.75 1150 ASN A N 1
ATOM 8761 C CA . ASN A 1 1150 ? -15.680 3.016 24.683 1.00 96.75 1150 ASN A CA 1
ATOM 8762 C C . ASN A 1 1150 ? -16.045 1.975 25.753 1.00 96.75 1150 ASN A C 1
ATOM 8764 O O . ASN A 1 1150 ? -17.224 1.764 26.033 1.00 96.75 1150 ASN A O 1
ATOM 8768 N N . LEU A 1 1151 ? -15.052 1.336 26.378 1.00 98.19 1151 LEU A N 1
ATOM 8769 C CA . LEU A 1 1151 ? -15.266 0.249 27.340 1.00 98.19 1151 LEU A CA 1
ATOM 8770 C C . LEU A 1 1151 ? -15.210 0.754 28.785 1.00 98.19 1151 LEU A C 1
ATOM 8772 O O . LEU A 1 1151 ? -14.167 1.219 29.228 1.00 98.19 1151 LEU A O 1
ATOM 8776 N N . TYR A 1 1152 ? -16.282 0.577 29.550 1.00 97.94 1152 TYR A N 1
ATOM 8777 C CA . TYR A 1 1152 ? -16.349 0.852 30.985 1.00 97.94 1152 TYR A CA 1
ATOM 8778 C C . TYR A 1 1152 ? -16.316 -0.445 31.785 1.00 97.94 1152 TYR A C 1
ATOM 8780 O O . TYR A 1 1152 ? -16.983 -1.420 31.435 1.00 97.94 1152 TYR A O 1
ATOM 8788 N N . VAL A 1 1153 ? -15.553 -0.461 32.877 1.00 97.62 1153 VAL A N 1
ATOM 8789 C CA . VAL A 1 1153 ? -15.280 -1.682 33.643 1.00 97.62 1153 VAL A CA 1
ATOM 8790 C C . VAL A 1 1153 ? -15.525 -1.448 35.125 1.00 97.62 1153 VAL A C 1
ATOM 8792 O O . VAL A 1 1153 ? -14.831 -0.651 35.756 1.00 97.62 1153 VAL A O 1
ATOM 8795 N N . ALA A 1 1154 ? -16.481 -2.186 35.693 1.00 95.88 1154 ALA A N 1
ATOM 8796 C CA . ALA A 1 1154 ? -16.712 -2.227 37.129 1.00 95.88 1154 ALA A CA 1
ATOM 8797 C C . ALA A 1 1154 ? -15.712 -3.162 37.802 1.00 95.88 1154 ALA A C 1
ATOM 8799 O O . ALA A 1 1154 ? -15.679 -4.374 37.554 1.00 95.88 1154 ALA A O 1
ATOM 8800 N N . ASN A 1 1155 ? -14.936 -2.601 38.716 1.00 92.88 1155 ASN A N 1
ATOM 8801 C CA . ASN A 1 1155 ? -13.926 -3.329 39.462 1.00 92.88 1155 ASN A CA 1
ATOM 8802 C C . ASN A 1 1155 ? -14.153 -3.175 40.962 1.00 92.88 1155 ASN A C 1
ATOM 8804 O O . ASN A 1 1155 ? -14.469 -2.086 41.433 1.00 92.88 1155 ASN A O 1
ATOM 8808 N N . ARG A 1 1156 ? -13.908 -4.253 41.720 1.00 90.19 1156 ARG A N 1
ATOM 8809 C CA . ARG A 1 1156 ? -14.037 -4.270 43.189 1.00 90.19 1156 ARG A CA 1
ATOM 8810 C C . ARG A 1 1156 ? -13.303 -3.119 43.870 1.00 90.19 1156 ARG A C 1
ATOM 8812 O O . ARG A 1 1156 ? -13.738 -2.704 44.939 1.00 90.19 1156 ARG A O 1
ATOM 8819 N N . TYR A 1 1157 ? -12.207 -2.659 43.280 1.00 87.88 1157 TYR A N 1
ATOM 8820 C CA . TYR A 1 1157 ? -11.457 -1.496 43.727 1.00 87.88 1157 TYR A CA 1
ATOM 8821 C C . TYR A 1 1157 ? -11.754 -0.318 42.787 1.00 87.88 1157 TYR A C 1
ATOM 8823 O O . TYR A 1 1157 ? -12.844 0.228 42.827 1.00 87.88 1157 TYR A O 1
ATOM 8831 N N . GLN A 1 1158 ? -10.858 0.064 41.884 1.00 91.69 1158 GLN A N 1
ATOM 8832 C CA . GLN A 1 1158 ? -11.080 1.238 41.034 1.00 91.69 1158 GLN A CA 1
ATOM 8833 C C . GLN A 1 1158 ? -11.707 0.883 39.682 1.00 91.69 1158 GLN A C 1
ATOM 8835 O O . GLN A 1 1158 ? -11.129 0.071 38.953 1.00 91.69 1158 GLN A O 1
ATOM 8840 N N . SER A 1 1159 ? -12.830 1.517 39.324 1.00 94.00 1159 SER A N 1
ATOM 8841 C CA . SER A 1 1159 ? -13.434 1.386 37.987 1.00 94.00 1159 SER A CA 1
ATOM 8842 C C . SER A 1 1159 ? -12.822 2.385 37.008 1.00 94.00 1159 SER A C 1
ATOM 8844 O O . SER A 1 1159 ? -12.553 3.535 37.374 1.00 94.00 1159 SER A O 1
ATOM 8846 N N . TYR A 1 1160 ? -12.628 1.937 35.768 1.00 95.94 1160 TYR A N 1
ATOM 8847 C CA . TYR A 1 1160 ? -12.015 2.712 34.691 1.00 95.94 1160 TYR A CA 1
ATOM 8848 C C . TYR A 1 1160 ? -12.825 2.627 33.396 1.00 95.94 1160 TYR A C 1
ATOM 8850 O O . TYR A 1 1160 ? -13.592 1.684 33.191 1.00 95.94 1160 TYR A O 1
ATOM 8858 N N . GLY A 1 1161 ? -12.626 3.614 32.523 1.00 96.44 1161 GLY A N 1
ATOM 8859 C CA . GLY A 1 1161 ? -13.054 3.574 31.127 1.00 96.44 1161 GLY A CA 1
ATOM 8860 C C . GLY A 1 1161 ? -11.853 3.621 30.187 1.00 96.44 1161 GLY A C 1
ATOM 8861 O O . GLY A 1 1161 ? -10.912 4.386 30.424 1.00 96.44 1161 GLY A O 1
ATOM 8862 N N . PHE A 1 1162 ? -11.899 2.807 29.135 1.00 97.31 1162 PHE A N 1
ATOM 8863 C CA . PHE A 1 1162 ? -10.835 2.606 28.159 1.00 97.31 1162 PHE A CA 1
ATOM 8864 C C . PHE A 1 1162 ? -11.292 2.956 26.746 1.00 97.31 1162 PHE A C 1
ATOM 8866 O O . PHE A 1 1162 ? -12.397 2.605 26.322 1.00 97.31 1162 PHE A O 1
ATOM 8873 N N . THR A 1 1163 ? -10.417 3.628 26.007 1.00 95.44 1163 THR A N 1
ATOM 8874 C CA . THR A 1 1163 ? -10.573 3.806 24.565 1.00 95.44 1163 THR A CA 1
ATOM 8875 C C . THR A 1 1163 ? -10.355 2.470 23.861 1.00 95.44 1163 THR A C 1
ATOM 8877 O O . THR A 1 1163 ? -9.576 1.631 24.318 1.00 95.44 1163 THR A O 1
ATOM 8880 N N . MET A 1 1164 ? -11.034 2.277 22.733 1.00 94.06 1164 MET A N 1
ATOM 8881 C CA . MET A 1 1164 ? -10.934 1.054 21.940 1.00 94.06 1164 MET A CA 1
ATOM 8882 C C . MET A 1 1164 ? -10.357 1.388 20.563 1.00 94.06 1164 MET A C 1
ATOM 8884 O O . MET A 1 1164 ? -10.986 2.176 19.852 1.00 94.06 1164 MET A O 1
ATOM 8888 N N . PRO A 1 1165 ? -9.188 0.836 20.183 1.00 93.56 1165 PRO A N 1
ATOM 8889 C CA . PRO A 1 1165 ? -8.587 1.060 18.877 1.00 93.56 1165 PRO A CA 1
ATOM 8890 C C . PRO A 1 1165 ? -9.557 0.773 17.735 1.00 93.56 1165 PRO A C 1
ATOM 8892 O O . PRO A 1 1165 ? -10.153 -0.304 17.668 1.00 93.56 1165 PRO A O 1
ATOM 8895 N N . LYS A 1 1166 ? -9.731 1.750 16.845 1.00 91.00 1166 LYS A N 1
ATOM 8896 C CA . LYS A 1 1166 ? -10.639 1.667 15.695 1.00 91.00 1166 LYS A CA 1
ATOM 8897 C C . LYS A 1 1166 ? -10.374 2.790 14.706 1.00 91.00 1166 LYS A C 1
ATOM 8899 O O . LYS A 1 1166 ? -9.862 3.846 15.076 1.00 91.00 1166 LYS A O 1
ATOM 8904 N N . ASP A 1 1167 ? -10.749 2.554 13.458 1.00 90.62 1167 ASP A N 1
ATOM 8905 C CA . ASP A 1 1167 ? -10.638 3.554 12.402 1.00 90.62 1167 ASP A CA 1
ATOM 8906 C C . ASP A 1 1167 ? -11.623 4.715 12.623 1.00 90.62 1167 ASP A C 1
ATOM 8908 O O . ASP A 1 1167 ? -12.593 4.614 13.392 1.00 90.62 1167 ASP A O 1
ATOM 8912 N N . ALA A 1 1168 ? -11.348 5.834 11.950 1.00 90.94 1168 ALA A N 1
ATOM 8913 C CA . ALA A 1 1168 ? -12.226 6.997 11.944 1.00 90.94 1168 ALA A CA 1
ATOM 8914 C C . ALA A 1 1168 ? -13.624 6.605 11.442 1.00 90.94 1168 ALA A C 1
ATOM 8916 O O . ALA A 1 1168 ? -13.763 5.851 10.479 1.00 90.94 1168 ALA A O 1
ATOM 8917 N N . GLN A 1 1169 ? -14.665 7.107 12.102 1.00 93.12 1169 GLN A N 1
ATOM 8918 C CA . GLN A 1 1169 ? -16.048 6.728 11.810 1.00 93.12 1169 GLN A CA 1
ATOM 8919 C C . GLN A 1 1169 ? -17.025 7.830 12.211 1.00 93.12 1169 GLN A C 1
ATOM 8921 O O . GLN A 1 1169 ? -16.690 8.707 13.004 1.00 93.12 1169 GLN A O 1
ATOM 8926 N N . VAL A 1 1170 ? -18.247 7.765 11.697 1.00 96.25 1170 VAL A N 1
ATOM 8927 C CA . VAL A 1 1170 ? -19.345 8.629 12.139 1.00 96.25 1170 VAL A CA 1
ATOM 8928 C C . VAL A 1 1170 ? -20.169 7.876 13.174 1.00 96.25 1170 VAL A C 1
ATOM 8930 O O . VAL A 1 1170 ? -20.552 6.730 12.945 1.00 96.25 1170 VAL A O 1
ATOM 8933 N N . VAL A 1 1171 ? -20.453 8.521 14.304 1.00 96.56 1171 VAL A N 1
ATOM 8934 C CA . VAL A 1 1171 ? -21.412 8.012 15.289 1.00 96.56 1171 VAL A CA 1
ATOM 8935 C C . VAL A 1 1171 ? -22.692 8.829 15.172 1.00 96.56 1171 VAL A C 1
ATOM 8937 O O . VAL A 1 1171 ? -22.738 9.988 15.582 1.00 96.56 1171 VAL A O 1
ATOM 8940 N N . ALA A 1 1172 ? -23.719 8.213 14.589 1.00 97.19 1172 ALA A N 1
ATOM 8941 C CA . ALA A 1 1172 ? -25.035 8.805 14.390 1.00 97.19 1172 ALA A CA 1
ATOM 8942 C C . ALA A 1 1172 ? -25.914 8.564 15.620 1.00 97.19 1172 ALA A C 1
ATOM 8944 O O . ALA A 1 1172 ? -26.293 7.429 15.901 1.00 97.19 1172 ALA A O 1
ATOM 8945 N N . THR A 1 1173 ? -26.254 9.624 16.352 1.00 97.88 1173 THR A N 1
ATOM 8946 C CA . THR A 1 1173 ? -27.166 9.526 17.501 1.00 97.88 1173 THR A CA 1
ATOM 8947 C C . THR A 1 1173 ? -28.566 9.979 17.097 1.00 97.88 1173 THR A C 1
ATOM 8949 O O . THR A 1 1173 ? -28.753 11.175 16.869 1.00 97.88 1173 THR A O 1
ATOM 8952 N N . PRO A 1 1174 ? -29.565 9.084 17.006 1.00 96.94 1174 PRO A N 1
ATOM 8953 C CA . PRO A 1 1174 ? -30.926 9.478 16.668 1.00 96.94 1174 PRO A CA 1
ATOM 8954 C C . PRO A 1 1174 ? -31.605 10.203 17.833 1.00 96.94 1174 PRO A C 1
ATOM 8956 O O . PRO A 1 1174 ? -31.434 9.841 18.996 1.00 96.94 1174 PRO A O 1
ATOM 8959 N N . ALA A 1 1175 ? -32.409 11.216 17.519 1.00 96.81 1175 ALA A N 1
ATOM 8960 C CA . ALA A 1 1175 ? -33.344 11.776 18.481 1.00 96.81 1175 ALA A CA 1
ATOM 8961 C C . ALA A 1 1175 ? -34.496 10.792 18.725 1.00 96.81 1175 ALA A C 1
ATOM 8963 O O . ALA A 1 1175 ? -34.935 10.103 17.802 1.00 96.81 1175 ALA A O 1
ATOM 8964 N N . ALA A 1 1176 ? -35.024 10.781 19.952 1.00 94.00 1176 ALA A N 1
ATOM 8965 C CA . ALA A 1 1176 ? -36.227 10.026 20.291 1.00 94.00 1176 ALA A CA 1
ATOM 8966 C C . ALA A 1 1176 ? -37.365 10.325 19.299 1.00 94.00 1176 ALA A C 1
ATOM 8968 O O . ALA A 1 1176 ? -37.589 11.489 18.951 1.00 94.00 1176 ALA A O 1
ATOM 8969 N N . GLN A 1 1177 ? -38.142 9.311 18.908 1.00 91.31 1177 GLN A N 1
ATOM 8970 C CA . GLN A 1 1177 ? -39.206 9.425 17.899 1.00 91.31 1177 GLN A CA 1
ATOM 8971 C C . GLN A 1 1177 ? -40.248 10.506 18.214 1.00 91.31 1177 GLN A C 1
ATOM 8973 O O . GLN A 1 1177 ? -40.896 11.024 17.307 1.00 91.31 1177 GLN A O 1
ATOM 8978 N N . ARG A 1 1178 ? -40.410 10.893 19.487 1.00 92.31 1178 ARG A N 1
ATOM 8979 C CA . ARG A 1 1178 ? -41.279 12.011 19.906 1.00 92.31 1178 ARG A CA 1
ATOM 8980 C C . ARG A 1 1178 ? -40.815 13.393 19.422 1.00 92.31 1178 ARG A C 1
ATOM 8982 O O . ARG A 1 1178 ? -41.609 14.326 19.459 1.00 92.31 1178 ARG A O 1
ATOM 8989 N N . TYR A 1 1179 ? -39.561 13.533 18.995 1.00 95.31 1179 TYR A N 1
ATOM 8990 C CA . TYR A 1 1179 ? -38.944 14.786 18.550 1.00 95.31 1179 TYR A CA 1
ATOM 8991 C C . TYR A 1 1179 ? -38.863 14.908 17.020 1.00 95.31 1179 TYR A C 1
ATOM 8993 O O . TYR A 1 1179 ? -37.941 15.531 16.498 1.00 95.31 1179 TYR A O 1
ATOM 9001 N N . TYR A 1 1180 ? -39.803 14.305 16.286 1.00 94.44 1180 TYR A N 1
ATOM 9002 C CA . TYR A 1 1180 ? -39.884 14.468 14.833 1.00 94.44 1180 TYR A CA 1
ATOM 9003 C C . TYR A 1 1180 ? -40.245 15.911 14.442 1.00 94.44 1180 TYR A C 1
ATOM 9005 O O . TYR A 1 1180 ? -40.943 16.618 15.171 1.00 94.44 1180 TYR A O 1
ATOM 9013 N N . LEU A 1 1181 ? -39.818 16.329 13.251 1.00 95.25 1181 LEU A N 1
ATOM 9014 C CA . LEU A 1 1181 ? -40.166 17.621 12.664 1.00 95.25 1181 LEU A CA 1
ATOM 9015 C C . LEU A 1 1181 ? -41.243 17.421 11.595 1.00 95.25 1181 LEU A C 1
ATOM 9017 O O . LEU A 1 1181 ? -41.214 16.432 10.859 1.00 95.25 1181 LEU A O 1
ATOM 9021 N N . ILE A 1 1182 ? -42.193 18.348 11.479 1.00 93.25 1182 ILE A N 1
ATOM 9022 C CA . ILE A 1 1182 ? -43.192 18.330 10.405 1.00 93.25 1182 ILE A CA 1
ATOM 9023 C C . ILE A 1 1182 ? -43.602 19.750 10.012 1.00 93.25 1182 ILE A C 1
ATOM 9025 O O . ILE A 1 1182 ? -43.783 20.627 10.853 1.00 93.25 1182 ILE A O 1
ATOM 9029 N N . ASN A 1 1183 ? -43.792 19.977 8.715 1.00 91.19 1183 ASN A N 1
ATOM 9030 C CA . ASN A 1 1183 ? -44.420 21.193 8.211 1.00 91.19 1183 ASN A CA 1
ATOM 9031 C C . ASN A 1 1183 ? -45.857 20.889 7.785 1.00 91.19 1183 ASN A C 1
ATOM 9033 O O . ASN A 1 1183 ? -46.082 20.271 6.750 1.00 91.19 1183 ASN A O 1
ATOM 9037 N N . THR A 1 1184 ? -46.843 21.304 8.573 1.00 83.56 1184 THR A N 1
ATOM 9038 C CA . THR A 1 1184 ? -48.263 21.164 8.224 1.00 83.56 1184 THR A CA 1
ATOM 9039 C C . THR A 1 1184 ? -48.844 22.500 7.783 1.00 83.56 1184 THR A C 1
ATOM 9041 O O . THR A 1 1184 ? -48.604 23.521 8.428 1.00 83.56 1184 THR A O 1
ATOM 9044 N N . VAL A 1 1185 ? -49.700 22.503 6.755 1.00 63.16 1185 VAL A N 1
ATOM 9045 C CA . VAL A 1 1185 ? -50.557 23.671 6.502 1.00 63.16 1185 VAL A CA 1
ATOM 9046 C C . VAL A 1 1185 ? -51.540 23.755 7.655 1.00 63.16 1185 VAL A C 1
ATOM 9048 O O . VAL A 1 1185 ? -52.307 22.820 7.881 1.00 63.16 1185 VAL A O 1
ATOM 9051 N N . ASN A 1 1186 ? -51.571 24.883 8.355 1.00 51.56 1186 ASN A N 1
ATOM 9052 C CA . ASN A 1 1186 ? -52.700 25.196 9.217 1.00 51.56 1186 ASN A CA 1
ATOM 9053 C C . ASN A 1 1186 ? -53.960 25.333 8.344 1.00 51.56 1186 ASN A C 1
ATOM 9055 O O . ASN A 1 1186 ? -54.294 26.425 7.893 1.00 51.56 1186 ASN A O 1
ATOM 9059 N N . THR A 1 1187 ? -54.709 24.251 8.121 1.00 42.62 1187 THR A N 1
ATOM 9060 C CA . THR A 1 1187 ? -56.131 24.343 7.757 1.00 42.62 1187 THR A CA 1
ATOM 9061 C C . THR A 1 1187 ? -56.935 24.578 9.028 1.00 42.62 1187 THR A C 1
ATOM 9063 O O . THR A 1 1187 ? -57.752 23.761 9.443 1.00 42.62 1187 THR A O 1
ATOM 9066 N N . GLY A 1 1188 ? -56.648 25.697 9.682 1.00 36.69 1188 GLY A N 1
ATOM 9067 C CA . GLY A 1 1188 ? -57.480 26.251 10.727 1.00 36.69 1188 GLY A CA 1
ATOM 9068 C C . GLY A 1 1188 ? -58.216 27.440 10.142 1.00 36.69 1188 GLY A C 1
ATOM 9069 O O . GLY A 1 1188 ? -57.620 28.490 9.912 1.00 36.69 1188 GLY A O 1
ATOM 9070 N N . VAL A 1 1189 ? -59.531 27.307 9.959 1.00 43.00 1189 VAL A N 1
ATOM 9071 C CA . VAL A 1 1189 ? -60.405 28.438 10.277 1.00 43.00 1189 VAL A CA 1
ATOM 9072 C C . VAL A 1 1189 ? -60.016 28.816 11.701 1.00 43.00 1189 VAL A C 1
ATOM 9074 O O . VAL A 1 1189 ? -60.306 28.075 12.635 1.00 43.00 1189 VAL A O 1
ATOM 9077 N N . ASN A 1 1190 ? -59.242 29.890 11.842 1.00 36.19 1190 ASN A N 1
ATOM 9078 C CA . ASN A 1 1190 ? -58.889 30.419 13.144 1.00 36.19 1190 ASN A CA 1
ATOM 9079 C C . ASN A 1 1190 ? -60.202 30.721 13.860 1.00 36.19 1190 ASN A C 1
ATOM 9081 O O . ASN A 1 1190 ? -60.932 31.633 13.464 1.00 36.19 1190 ASN A O 1
ATOM 9085 N N . ASP A 1 1191 ? -60.492 29.964 14.914 1.00 38.34 1191 ASP A N 1
ATOM 9086 C CA . ASP A 1 1191 ? -61.422 30.388 15.946 1.00 38.34 1191 ASP A CA 1
ATOM 9087 C C . ASP A 1 1191 ? -60.735 31.555 16.665 1.00 38.34 1191 ASP A C 1
ATOM 9089 O O . ASP A 1 1191 ? -60.041 31.415 17.675 1.00 38.34 1191 ASP A O 1
ATOM 9093 N N . VAL A 1 1192 ? -60.829 32.736 16.048 1.00 39.03 1192 VAL A N 1
ATOM 9094 C CA . VAL A 1 1192 ? -60.371 33.982 16.641 1.00 39.03 1192 VAL A CA 1
ATOM 9095 C C . VAL A 1 1192 ? -61.243 34.171 17.869 1.00 39.03 1192 VAL A C 1
ATOM 9097 O O . VAL A 1 1192 ? -62.415 34.536 17.770 1.00 39.03 1192 VAL A O 1
ATOM 9100 N N . THR A 1 1193 ? -60.685 33.896 19.044 1.00 40.81 1193 THR A N 1
ATOM 9101 C CA . THR A 1 1193 ? -61.364 34.150 20.310 1.00 40.81 1193 THR A CA 1
ATOM 9102 C C . THR A 1 1193 ? -61.341 35.658 20.551 1.00 40.81 1193 THR A C 1
ATOM 9104 O O . THR A 1 1193 ? -60.583 36.175 21.366 1.00 40.81 1193 THR A O 1
ATOM 9107 N N . ALA A 1 1194 ? -62.156 36.398 19.801 1.00 47.31 1194 ALA A N 1
ATOM 9108 C CA . ALA A 1 1194 ? -62.534 37.744 20.181 1.00 47.31 1194 ALA A CA 1
ATOM 9109 C C . ALA A 1 1194 ? -63.405 37.622 21.437 1.00 47.31 1194 ALA A C 1
ATOM 9111 O O . ALA A 1 1194 ? -64.371 36.854 21.461 1.00 47.31 1194 ALA A O 1
ATOM 9112 N N . ALA A 1 1195 ? -63.054 38.346 22.499 1.00 52.19 1195 ALA A N 1
ATOM 9113 C CA . ALA A 1 1195 ? -63.841 38.383 23.724 1.00 52.19 1195 ALA A CA 1
ATOM 9114 C C . ALA A 1 1195 ? -65.289 38.792 23.397 1.00 52.19 1195 ALA A C 1
ATOM 9116 O O . ALA A 1 1195 ? -65.566 39.948 23.076 1.00 52.19 1195 ALA A O 1
ATOM 9117 N N . LYS A 1 1196 ? -66.220 37.833 23.444 1.00 69.44 1196 LYS A N 1
ATOM 9118 C CA . LYS A 1 1196 ? -67.630 38.090 23.143 1.00 69.44 1196 LYS A CA 1
ATOM 9119 C C . LYS A 1 1196 ? -68.227 38.987 24.225 1.00 69.44 1196 LYS A C 1
ATOM 9121 O O . LYS A 1 1196 ? -68.190 38.649 25.410 1.00 69.44 1196 LYS A O 1
ATOM 9126 N N . THR A 1 1197 ? -68.808 40.119 23.833 1.00 78.12 1197 THR A N 1
ATOM 9127 C CA . THR A 1 1197 ? -69.487 41.019 24.771 1.00 78.12 1197 THR A CA 1
ATOM 9128 C C . THR A 1 1197 ? -70.744 40.344 25.318 1.00 78.12 1197 THR A C 1
ATOM 9130 O O . THR A 1 1197 ? -71.635 39.935 24.570 1.00 78.12 1197 THR A O 1
ATOM 9133 N N . VAL A 1 1198 ? -70.816 40.204 26.642 1.00 77.94 1198 VAL A N 1
ATOM 9134 C CA . VAL A 1 1198 ? -71.968 39.601 27.318 1.00 77.94 1198 VAL A CA 1
ATOM 9135 C C . VAL A 1 1198 ? -73.172 40.533 27.198 1.00 77.94 1198 VAL A C 1
ATOM 9137 O O . VAL A 1 1198 ? -73.125 41.675 27.645 1.00 77.94 1198 VAL A O 1
ATOM 9140 N N . LYS A 1 1199 ? -74.264 40.033 26.614 1.00 83.94 1199 LYS A N 1
ATOM 9141 C CA . LYS A 1 1199 ? -75.547 40.740 26.532 1.00 83.94 1199 LYS A CA 1
ATOM 9142 C C . LYS A 1 1199 ? -76.318 40.625 27.842 1.00 83.94 1199 LYS A C 1
ATOM 9144 O O . LYS A 1 1199 ? -76.852 41.615 28.327 1.00 83.94 1199 LYS A O 1
ATOM 9149 N N . ASN A 1 1200 ? -76.406 39.419 28.401 1.00 83.50 1200 ASN A N 1
ATOM 9150 C CA . ASN A 1 1200 ? -76.936 39.179 29.743 1.00 83.50 1200 ASN A CA 1
ATOM 9151 C C . ASN A 1 1200 ? -76.478 37.819 30.285 1.00 83.50 1200 ASN A C 1
ATOM 9153 O O . ASN A 1 1200 ? -76.042 36.949 29.531 1.00 83.50 1200 ASN A O 1
ATOM 9157 N N . VAL A 1 1201 ? -76.616 37.646 31.599 1.00 88.00 1201 VAL A N 1
ATOM 9158 C CA . VAL A 1 1201 ? -76.413 36.370 32.290 1.00 88.00 1201 VAL A CA 1
ATOM 9159 C C . VAL A 1 1201 ? -77.688 36.024 33.050 1.00 88.00 1201 VAL A C 1
ATOM 9161 O O . VAL A 1 1201 ? -78.238 36.867 33.762 1.00 88.00 1201 VAL A O 1
ATOM 9164 N N . GLN A 1 1202 ? -78.153 34.789 32.901 1.00 89.19 1202 GLN A N 1
ATOM 9165 C CA . GLN A 1 1202 ? -79.305 34.238 33.605 1.00 89.19 1202 GLN A CA 1
ATOM 9166 C C . GLN A 1 1202 ? -78.892 32.981 34.367 1.00 89.19 1202 GLN A C 1
ATOM 9168 O O . GLN A 1 1202 ? -78.097 32.183 33.890 1.00 89.19 1202 GLN A O 1
ATOM 9173 N N . TYR A 1 1203 ? -79.452 32.802 35.549 1.00 86.88 1203 TYR A N 1
ATOM 9174 C CA . TYR A 1 1203 ? -79.256 31.672 36.438 1.00 86.88 1203 TYR A CA 1
ATOM 9175 C C . TYR A 1 1203 ? -80.560 30.892 36.487 1.00 86.88 1203 TYR A C 1
ATOM 9177 O O . TYR A 1 1203 ? -81.619 31.484 36.690 1.00 86.88 1203 TYR A O 1
ATOM 9185 N N . VAL A 1 1204 ? -80.483 29.579 36.302 1.00 88.00 1204 VAL A N 1
ATOM 9186 C CA . VAL A 1 1204 ? -81.628 28.673 36.364 1.00 88.00 1204 VAL A CA 1
ATOM 9187 C C . VAL A 1 1204 ? -81.376 27.638 37.449 1.00 88.00 1204 VAL A C 1
ATOM 9189 O O . VAL A 1 1204 ? -80.368 26.934 37.394 1.00 88.00 1204 VAL A O 1
ATOM 9192 N N . ASN A 1 1205 ? -82.243 27.544 38.455 1.00 87.19 1205 ASN A N 1
ATOM 9193 C CA . ASN A 1 1205 ? -82.099 26.503 39.478 1.00 87.19 1205 ASN A CA 1
ATOM 9194 C C . ASN A 1 1205 ? -82.610 25.142 38.972 1.00 87.19 1205 ASN A C 1
ATOM 9196 O O . ASN A 1 1205 ? -83.226 25.041 37.911 1.00 87.19 1205 ASN A O 1
ATOM 9200 N N . ALA A 1 1206 ? -82.386 24.081 39.750 1.00 81.62 1206 ALA A N 1
ATOM 9201 C CA . ALA A 1 1206 ? -82.835 22.729 39.401 1.00 81.62 1206 ALA A CA 1
ATOM 9202 C C . ALA A 1 1206 ? -84.367 22.592 39.231 1.00 81.62 1206 ALA A C 1
ATOM 9204 O O . ALA A 1 1206 ? -84.819 21.641 38.602 1.00 81.62 1206 ALA A O 1
ATOM 9205 N N . ALA A 1 1207 ? -85.156 23.545 39.746 1.00 79.19 1207 ALA A N 1
ATOM 9206 C CA . ALA A 1 1207 ? -86.609 23.607 39.570 1.00 79.19 1207 ALA A CA 1
ATOM 9207 C C . ALA A 1 1207 ? -87.045 24.379 38.304 1.00 79.19 1207 ALA A C 1
ATOM 9209 O O . ALA A 1 1207 ? -88.238 24.538 38.065 1.00 79.19 1207 ALA A O 1
ATOM 9210 N N . GLY A 1 1208 ? -86.099 24.874 37.496 1.00 81.69 1208 GLY A N 1
ATOM 9211 C CA . GLY A 1 1208 ? -86.373 25.587 36.245 1.00 81.69 1208 GLY A CA 1
ATOM 9212 C C . GLY A 1 1208 ? -86.709 27.075 36.402 1.00 81.69 1208 GLY A C 1
ATOM 9213 O O . GLY A 1 1208 ? -87.085 27.715 35.421 1.00 81.69 1208 GLY A O 1
ATOM 9214 N N . MET A 1 1209 ? -86.570 27.656 37.600 1.00 82.62 1209 MET A N 1
ATOM 9215 C CA . MET A 1 1209 ? -86.812 29.088 37.824 1.00 82.62 1209 MET A CA 1
ATOM 9216 C C . MET A 1 1209 ? -85.638 29.921 37.309 1.00 82.62 1209 MET A C 1
ATOM 9218 O O . MET A 1 1209 ? -84.494 29.579 37.590 1.00 82.62 1209 MET A O 1
ATOM 9222 N N . ILE A 1 1210 ? -85.912 31.028 36.607 1.00 88.81 1210 ILE A N 1
ATOM 9223 C CA . ILE A 1 1210 ? -84.898 31.885 35.967 1.00 88.81 1210 ILE A CA 1
ATOM 9224 C C . ILE A 1 1210 ? -84.739 33.202 36.740 1.00 88.81 1210 ILE A C 1
ATOM 9226 O O . ILE A 1 1210 ? -85.723 33.875 37.036 1.00 88.81 1210 ILE A O 1
ATOM 9230 N N . SER A 1 1211 ? -83.498 33.593 37.031 1.00 83.38 1211 SER A N 1
ATOM 9231 C CA . SER A 1 1211 ? -83.144 34.841 37.717 1.00 83.38 1211 SER A CA 1
ATOM 9232 C C . SER A 1 1211 ? -81.876 35.454 37.120 1.00 83.38 1211 SER A C 1
ATOM 9234 O O . SER A 1 1211 ? -81.023 34.764 36.582 1.00 83.38 1211 SER A O 1
ATOM 9236 N N . ASN A 1 1212 ? -81.709 36.765 37.223 1.00 85.94 1212 ASN A N 1
ATOM 9237 C CA . ASN A 1 1212 ? -80.481 37.495 36.881 1.00 85.94 1212 ASN A CA 1
ATOM 9238 C C . ASN A 1 1212 ? -79.464 37.541 38.044 1.00 85.94 1212 ASN A C 1
ATOM 9240 O O . ASN A 1 1212 ? -78.380 38.106 37.904 1.00 85.94 1212 ASN A O 1
ATOM 9244 N N . LYS A 1 1213 ? -79.785 36.905 39.177 1.00 84.81 1213 LYS A N 1
ATOM 9245 C CA . LYS A 1 1213 ? -78.866 36.602 40.285 1.00 84.81 1213 LYS A CA 1
ATOM 9246 C C . LYS A 1 1213 ? -78.922 35.103 40.623 1.00 84.81 1213 LYS A C 1
ATOM 9248 O O . LYS A 1 1213 ? -80.006 34.528 40.530 1.00 84.81 1213 LYS A O 1
ATOM 9253 N N . PRO A 1 1214 ? -77.815 34.483 41.062 1.00 83.19 1214 PRO A N 1
ATOM 9254 C CA . PRO A 1 1214 ? -77.804 33.066 41.415 1.00 83.19 1214 PRO A CA 1
ATOM 9255 C C . PRO A 1 1214 ? -78.690 32.768 42.633 1.00 83.19 1214 PRO A C 1
ATOM 9257 O O . PRO A 1 1214 ? -78.674 33.523 43.615 1.00 83.19 1214 PRO A O 1
ATOM 9260 N N . PHE A 1 1215 ? -79.428 31.660 42.556 1.00 82.81 1215 PHE A N 1
ATOM 9261 C CA . PHE A 1 1215 ? -80.164 31.030 43.658 1.00 82.81 1215 PHE A CA 1
ATOM 9262 C C . PHE A 1 1215 ? -79.192 30.349 44.635 1.00 82.81 1215 PHE A C 1
ATOM 9264 O O . PHE A 1 1215 ? -78.075 30.047 44.238 1.00 82.81 1215 PHE A O 1
ATOM 9271 N N . GLU A 1 1216 ? -79.590 30.084 45.880 1.00 82.31 1216 GLU A N 1
ATOM 9272 C CA . GLU A 1 1216 ? -78.800 29.226 46.785 1.00 82.31 1216 GLU A CA 1
ATOM 9273 C C . GLU A 1 1216 ? -78.736 27.789 46.242 1.00 82.31 1216 GLU A C 1
ATOM 9275 O O . GLU A 1 1216 ? -79.756 27.234 45.818 1.00 82.31 1216 GLU A O 1
ATOM 9280 N N . GLY A 1 1217 ? -77.540 27.195 46.226 1.00 79.44 1217 GLY A N 1
ATOM 9281 C CA . GLY A 1 1217 ? -77.296 25.857 45.696 1.00 79.44 1217 GLY A CA 1
ATOM 9282 C C . GLY A 1 1217 ? -76.940 25.825 44.203 1.00 79.44 1217 GLY A C 1
ATOM 9283 O O . GLY A 1 1217 ? -76.252 26.694 43.664 1.00 79.44 1217 GLY A O 1
ATOM 9284 N N . VAL A 1 1218 ? -77.339 24.757 43.508 1.00 77.44 1218 VAL A N 1
ATOM 9285 C CA . VAL A 1 1218 ? -76.912 24.503 42.122 1.00 77.44 1218 VAL A CA 1
ATOM 9286 C C . VAL A 1 1218 ? -77.683 25.370 41.124 1.00 77.44 1218 VAL A C 1
ATOM 9288 O O . VAL A 1 1218 ? -78.905 25.278 41.005 1.00 77.44 1218 VAL A O 1
ATOM 9291 N N . ASN A 1 1219 ? -76.936 26.134 40.331 1.00 87.44 1219 ASN A N 1
ATOM 9292 C CA . ASN A 1 1219 ? -77.428 26.989 39.261 1.00 87.44 1219 ASN A CA 1
ATOM 9293 C C . ASN A 1 1219 ? -76.841 26.566 37.910 1.00 87.44 1219 ASN A C 1
ATOM 9295 O O . ASN A 1 1219 ? -75.649 26.291 37.783 1.00 87.44 1219 ASN A O 1
ATOM 9299 N N . ILE A 1 1220 ? -77.668 26.588 36.874 1.00 87.75 1220 ILE A N 1
ATOM 9300 C CA . ILE A 1 1220 ? -77.248 26.593 35.476 1.00 87.75 1220 ILE A CA 1
ATOM 9301 C C . ILE A 1 1220 ? -77.165 28.057 35.037 1.00 87.75 1220 ILE A C 1
ATOM 9303 O O . ILE A 1 1220 ? -78.174 28.751 34.961 1.00 87.75 1220 ILE A O 1
ATOM 9307 N N . VAL A 1 1221 ? -75.960 28.533 34.760 1.00 88.50 1221 VAL A N 1
ATOM 9308 C CA . VAL A 1 1221 ? -75.682 29.877 34.258 1.00 88.50 1221 VAL A CA 1
ATOM 9309 C C . VAL A 1 1221 ? -75.686 29.865 32.752 1.00 88.50 1221 VAL A C 1
ATOM 9311 O O . VAL A 1 1221 ? -74.878 29.180 32.134 1.00 88.50 1221 VAL A O 1
ATOM 9314 N N . ILE A 1 1222 ? -76.576 30.654 32.175 1.00 86.81 1222 ILE A N 1
ATOM 9315 C CA . ILE A 1 1222 ? -76.698 30.882 30.748 1.00 86.81 1222 ILE A CA 1
ATOM 9316 C C . ILE A 1 1222 ? -76.225 32.307 30.475 1.00 86.81 1222 ILE A C 1
ATOM 9318 O O . ILE A 1 1222 ? -76.877 33.273 30.871 1.00 86.81 1222 ILE A O 1
ATOM 9322 N N . THR A 1 1223 ? -75.095 32.441 29.793 1.00 86.88 1223 THR A N 1
ATOM 9323 C CA . THR A 1 1223 ? -74.561 33.727 29.342 1.00 86.88 1223 THR A CA 1
ATOM 9324 C C . THR A 1 1223 ? -74.904 33.899 27.874 1.00 86.88 1223 THR A C 1
ATOM 9326 O O . THR A 1 1223 ? -74.397 33.167 27.026 1.00 86.88 1223 THR A O 1
ATOM 9329 N N . ASN A 1 1224 ? -75.765 34.864 27.568 1.00 82.94 1224 ASN A N 1
ATOM 9330 C CA . ASN A 1 1224 ? -76.092 35.235 26.198 1.00 82.94 1224 ASN A CA 1
ATOM 9331 C C . ASN A 1 1224 ? -75.158 36.361 25.751 1.00 82.94 1224 ASN A C 1
ATOM 9333 O O . ASN A 1 1224 ? -74.995 37.355 26.465 1.00 82.94 1224 ASN A O 1
ATOM 9337 N N . TYR A 1 1225 ? -74.576 36.233 24.567 1.00 83.94 1225 TYR A N 1
ATOM 9338 C CA . TYR A 1 1225 ? -73.688 37.229 23.976 1.00 83.94 1225 TYR A CA 1
ATOM 9339 C C . TYR A 1 1225 ? -74.444 38.108 22.975 1.00 83.94 1225 TYR A C 1
ATOM 9341 O O . TYR A 1 1225 ? -75.525 37.761 22.491 1.00 83.94 1225 TYR A O 1
ATOM 9349 N N . THR A 1 1226 ? -73.911 39.297 22.697 1.00 78.25 1226 THR A N 1
ATOM 9350 C CA . THR A 1 1226 ? -74.538 40.261 21.776 1.00 78.25 1226 THR A CA 1
ATOM 9351 C C . THR A 1 1226 ? -74.599 39.758 20.333 1.00 78.25 1226 THR A C 1
ATOM 9353 O O . THR A 1 1226 ? -75.483 40.185 19.596 1.00 78.25 1226 THR A O 1
ATOM 9356 N N . ASP A 1 1227 ? -73.738 38.804 19.966 1.00 78.31 1227 ASP A N 1
ATOM 9357 C CA . ASP A 1 1227 ? -73.715 38.117 18.667 1.00 78.31 1227 ASP A CA 1
ATOM 9358 C C . ASP A 1 1227 ? -74.808 37.036 18.509 1.00 78.31 1227 ASP A C 1
ATOM 9360 O O . ASP A 1 1227 ? -74.875 36.363 17.484 1.00 78.31 1227 ASP A O 1
ATOM 9364 N N . GLY A 1 1228 ? -75.670 36.856 19.518 1.00 74.88 1228 GLY A N 1
ATOM 9365 C CA . GLY A 1 1228 ? -76.768 35.887 19.505 1.00 74.88 1228 GLY A CA 1
ATOM 9366 C C . GLY A 1 1228 ? -76.378 34.474 19.949 1.00 74.88 1228 GLY A C 1
ATOM 9367 O O . GLY A 1 1228 ? -77.259 33.626 20.096 1.00 74.88 1228 GLY A O 1
ATOM 9368 N N . THR A 1 1229 ? -75.095 34.213 20.220 1.00 78.62 1229 THR A N 1
ATOM 9369 C CA . THR A 1 1229 ? -74.640 32.930 20.774 1.00 78.62 1229 THR A CA 1
ATOM 9370 C C . THR A 1 1229 ? -74.835 32.870 22.294 1.00 78.62 1229 THR A C 1
ATOM 9372 O O . THR A 1 1229 ? -74.936 33.898 22.966 1.00 78.62 1229 THR A O 1
ATOM 9375 N N . LYS A 1 1230 ? -74.905 31.660 22.866 1.00 82.38 1230 LYS A N 1
ATOM 9376 C CA . LYS A 1 1230 ? -75.058 31.449 24.316 1.00 82.38 1230 LYS A CA 1
ATOM 9377 C C . LYS A 1 1230 ? -74.081 30.403 24.846 1.00 82.38 1230 LYS A C 1
ATOM 9379 O O . LYS A 1 1230 ? -73.852 29.397 24.179 1.00 82.38 1230 LYS A O 1
ATOM 9384 N N . SER A 1 1231 ? -73.542 30.616 26.046 1.00 80.81 1231 SER A N 1
ATOM 9385 C CA . SER A 1 1231 ? -72.783 29.609 26.800 1.00 80.81 1231 SER A CA 1
ATOM 9386 C C . SER A 1 1231 ? -73.551 29.181 28.048 1.00 80.81 1231 SER A C 1
ATOM 9388 O O . SER A 1 1231 ? -74.255 29.987 28.654 1.00 80.81 1231 SER A O 1
ATOM 9390 N N . VAL A 1 1232 ? -73.448 27.900 28.414 1.00 82.00 1232 VAL A N 1
ATOM 9391 C CA . VAL A 1 1232 ? -74.151 27.321 29.565 1.00 82.00 1232 VAL A CA 1
ATOM 9392 C C . VAL A 1 1232 ? -73.144 26.628 30.478 1.00 82.00 1232 VAL A C 1
ATOM 9394 O O . VAL A 1 1232 ? -72.397 25.767 30.022 1.00 82.00 1232 VAL A O 1
ATOM 9397 N N . LYS A 1 1233 ? -73.105 27.001 31.759 1.00 82.69 1233 LYS A N 1
ATOM 9398 C CA . LYS A 1 1233 ? -72.207 26.419 32.769 1.00 82.69 1233 LYS A CA 1
ATOM 9399 C C . LYS A 1 1233 ? -72.956 26.138 34.062 1.00 82.69 1233 LYS A C 1
ATOM 9401 O O . LYS A 1 1233 ? -73.797 26.924 34.474 1.00 82.69 1233 LYS A O 1
ATOM 9406 N N . LYS A 1 1234 ? -72.636 25.037 34.735 1.00 82.12 1234 LYS A N 1
ATOM 9407 C CA . LYS A 1 1234 ? -73.184 24.718 36.058 1.00 82.12 1234 LYS A CA 1
ATOM 9408 C C . LYS A 1 1234 ? -72.272 25.306 37.135 1.00 82.12 1234 LYS A C 1
ATOM 9410 O O . LYS A 1 1234 ? -71.067 25.087 37.086 1.00 82.12 1234 LYS A O 1
ATOM 9415 N N . VAL A 1 1235 ? -72.835 26.024 38.098 1.00 76.69 1235 VAL A N 1
ATOM 9416 C CA . VAL A 1 1235 ? -72.115 26.589 39.251 1.00 76.69 1235 VAL A CA 1
ATOM 9417 C C . VAL A 1 1235 ? -72.940 26.425 40.518 1.00 76.69 1235 VAL A C 1
ATOM 9419 O O . VAL A 1 1235 ? -74.166 26.369 40.474 1.00 76.69 1235 VAL A O 1
ATOM 9422 N N . MET A 1 1236 ? -72.256 26.317 41.648 1.00 76.62 1236 MET A N 1
ATOM 9423 C CA . MET A 1 1236 ? -72.861 26.239 42.973 1.00 76.62 1236 MET A CA 1
ATOM 9424 C C . MET A 1 1236 ? -72.675 27.597 43.645 1.00 76.62 1236 MET A C 1
ATOM 9426 O O . MET A 1 1236 ? -71.574 28.144 43.584 1.00 76.62 1236 MET A O 1
ATOM 9430 N N . LYS A 1 1237 ? -73.751 28.157 44.194 1.00 70.94 1237 LYS A N 1
ATOM 9431 C CA . LYS A 1 1237 ? -73.717 29.404 44.953 1.00 70.94 1237 LYS A CA 1
ATOM 9432 C C . LYS A 1 1237 ? -73.993 29.118 46.414 1.00 70.94 1237 LYS A C 1
ATOM 9434 O O . LYS A 1 1237 ? -74.920 28.305 46.651 1.00 70.94 1237 LYS A O 1
#

Nearest PDB structures (foldseek):
  5joz-assembly2_B  TM=3.502E-01  e=8.494E-04  Bacteroides ovatus
  6wdp-assembly1_A  TM=4.873E-01  e=3.880E-01  Homo sapiens
  6xi3-assembly1_AAA  TM=1.926E-01  e=8.088E-04  Marinobacter nauticus ATCC 49840
  7snk-assembly1_A  TM=3.165E-01  e=2.264E-01  Phocaeicola plebeius DSM 17135
  6bcs-assembly1_A  TM=4.020E-01  e=1.140E+00  Homo sapiens

Foldseek 3Di:
DVPVVVVVVVVVVVPDPPPLDALARAAEEEELPAFEQAVVQPADAAPVFGQDPVRSHTPPLGDGFSVLSLLLRVLLLVQSVLLPHDNVRYHYQENHHDDPPDDPPPDPPVCRGHHDLLVLQQVCQVSVHQEYEYETAAADAALDQAKDKAKEAAAFDDDVRHPAPPQQVLQLLLLLLLDDCPQRPHFPADSPRDRYGYQCHVVVHWDWHQYPVGIAIGRDSNNRHRHRYIYMRRIYCSQLLVSLLSSDSVSSSSSSLSNSSSNCSSSVTDFFQWFKEKEFEFALPDFDDDPSQFYQPPDPSRTWGAAQKKKFKDDVPDTDDIFTHHRSRNRMDMDPRHHFDKMFMWIDDPQWDTQLDDDVVQDDVVSVVLSVQQGDIWTTDTNYYTYHYTYIYGNPDDHDPDFFALFDADDAFLLFDDFLAFDWDAKDKDFEDDDAWWQAWDDDAQWIWTWGDDQQRIWIFIAGNVVRYTPDIFAQPAQDGFDPQAPFFRHSWRDWDAASVGKIKTKGKGKAAPDPVLADHSHDHDKIWMWIDPDSHGHIHGQ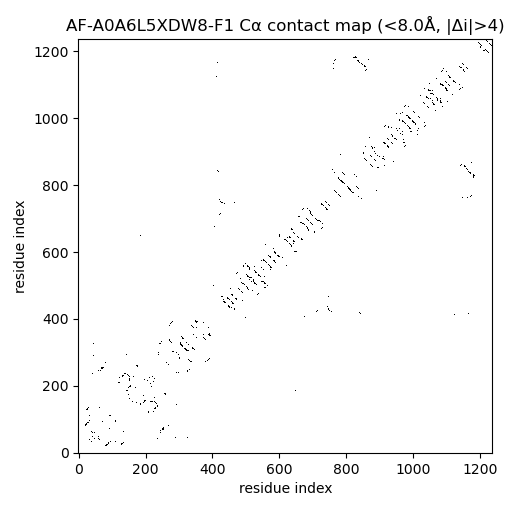DIDRDLLPERIWTKRLEWEWFHHPQWIKIKIWTFHPDPLRFIWIKIFTHHRSDGSHIAIEAQPGNPACGGCQQANSSKYKYADSADSQKIWIHHQRFAIWIWHGDSHHHYHIGTDAGAPDCQQDRHWHAKDWHDDSNFIKIKIFRDDDQWTFFIWIWGANVHNNPTRTHYTHGHDPVPTDGADDKHKDWHDDHNKIKIWIDRIRMIIIIMSPPPDTDAFFFKFKAQWFWDDDPFKIKIKIFMLFWAQWKWKWWAWPDPVDDIDIDTPGTDGGTMDIDIGTQVVDDAFIWTWMWMKGWGAFGRDKDFDAWDLAFFFAEKDAQCALQDSQHQKIWTWFLDDLGAIWIAHNSRHTPDSDHAPSPLFDFDRVRQHYWEAANAQRWIWGAAQGQVNHAIWTDDPVVSDDIDGQEPADRDSLQFGADVPATAAGHWQEWYWEDYAQQIKIWTFGCCPPHRNHHRWTAMASQRNNSHTHHHGPDIQVLQSQLAVQSNWYWYAYPFWIKIAHAWAFQPAAQRHHRIFIDGPVNDTLGGRNPPDSVQARGAQQRAWDADPVRQWIWTAHNQGKIWIWGWDDDPSRTDTDTSDIGDDDADPVSRWGFNYWDAGQSGWIWTRIRTMTTIMHRRDHIDIRIRIHNPVRIDHNYPPPDPPPPPDPFAFPAKWWQDPVGDIDSDYDAFKTWIWTAGPVRDIDTDIDHD

Sequence (1237 aa):
MKKFILLISAAIIAAGAMQAKTADELRVYLNPGHGSWGPNDRPMATIPYPNLPETGMPDTCGFYESNTNLWKILRMGKALENMGVKHENIMYSRVQNGPYPYTKDNYDPDEIYNRPLSAICREVDANNMDIFVSIHSNAASDGTTTNYPLFLYRGSDGENGDSVAGSRNMCLSTWGPHYMDELDPQSYYSRTSSNVRGDISFYGSSYTTTTSKGTFRGYLGVLRHGTPGFLMEGYFHTYQPARHRALNKDYCGQEGIRTARGVAAYFGLKGETTGYIMGTVKDLHEKIVNSLFHYAPNTNDQWLPINGAKVTLYKGSTAVKTYDVDTLYNGIFVFENLEPGTYTLRATASGYKEQGTYTESTVNDEYKDLVATSMGDYTVTANATTYAKLYLESQSYVPPTVTYENYPDPVQPAYLKLPDSFKFGEAKSGNLKMAGTVKRAIVRGDSTVILTNEGTTPHLYLVNNTTKSVVKELSTQGITAVDAENAGDYSALNDIAFTADGQLVGVNSVLCQYSDAQVDAGYKRGTVRFYKWASLDADPALWQTTQSSTNFYRAIMGRGLGVSGPADDCKLITTGTTTGTSTGSRMLVVSINDNVITSTVFTENTITNGNFSTIKNGVNKQLVVSPYNDGNFVIDGESCLPQEFTPAATNNTNSTINSILNDTTVGKAATGIQFFKYAKHALMVTPAVDGNNVIGLKLYNVDGGLDKATLLGTATIAAANAATLPVVASGAAVKGEDINLYLFADTTMYSFSTSDVEQPLAKGVFAYALSSTESNDSYKLTYSLTDASSDVNIVLTPANADEQPITIPMGSQEKGTYTCTVDKSQLALNVKYNWNVDVQNKAIPTVKTFFTSTNNTARGVAIDLNPESQQFGNIYISDPYGTKGIYFYAPDGTPMSTTPYITDVWNSNTASPFRLAVDPANSHVYSADWSDAHAGLWGFNPVTRDGVYNFFNGTTESSGRILNGDVVVGGGTTGASFFGTGNDTKLVTFVEDYPTGNNGQTLCLYNVGTDSTWNAAPSKTFPTVSKLMANTNVNIYADSLGMWVAQVRGSGNNGVNVPSFVYADYDDNVLFNSGNLDADTQDGSWGAGLVMSADRSKLAVCTGKPNINVYNITWTGNKPALALDYVITYPADARGQNILNQMAFDYAGNLYVANRYQSYGFTMPKDAQVVATPAAQRYYLINTVNTGVNDVTAAKTVKNVQYVNAAGMISNKPFEGVNIVITNYTDGTKSVKKVMK

Radius of gyration: 44.71 Å; Cα contacts (8 Å, |Δi|>4): 3369; chains: 1; bounding box: 133×70×126 Å

Solvent-accessible surface area (backbone atoms only — not comparable to full-atom values): 63334 Å² total; per-residue (Å²): 127,84,75,64,57,62,58,56,63,55,55,68,71,68,76,70,79,67,80,76,64,51,42,76,67,46,26,38,37,40,33,33,39,61,14,37,70,38,80,94,19,61,54,42,60,37,85,84,26,48,53,36,91,92,72,72,33,32,59,94,84,30,51,34,46,26,59,37,17,39,40,13,44,58,34,16,52,53,44,36,37,73,32,44,28,41,68,94,33,56,45,60,74,49,90,52,72,31,56,81,82,57,50,99,80,64,71,65,91,81,40,56,24,50,64,58,41,71,55,53,20,36,50,48,52,73,66,68,37,61,35,36,43,33,35,44,64,38,77,75,60,76,55,34,68,59,23,55,55,41,34,34,20,40,19,34,59,68,90,88,23,39,76,31,79,63,12,57,60,42,48,59,42,18,44,50,55,48,56,59,65,88,88,44,74,60,48,84,62,49,74,88,46,76,55,72,38,10,32,24,56,74,70,73,44,70,48,76,36,76,46,97,86,47,75,25,71,22,46,53,65,64,56,28,42,80,51,24,29,38,39,35,27,62,35,19,56,22,16,26,59,58,36,31,37,45,66,36,60,66,58,25,22,50,52,15,35,22,42,30,52,6,52,31,60,61,66,67,42,57,71,46,81,32,8,25,41,38,33,36,34,24,36,64,79,50,62,54,84,48,99,61,43,35,34,51,53,98,39,82,64,40,35,27,41,40,56,58,24,38,37,35,36,22,51,79,93,43,78,76,50,74,42,77,21,52,73,55,64,43,17,49,45,74,47,70,81,32,71,57,44,65,30,40,62,47,50,43,42,92,68,40,34,56,54,78,48,70,69,71,95,72,56,59,72,68,58,52,49,50,39,52,60,31,67,41,81,44,66,30,44,51,60,43,75,33,80,46,60,38,48,31,34,52,67,80,68,71,71,74,94,69,84,58,46,84,61,60,75,60,75,50,65,87,63,42,39,64,53,79,53,56,48,54,43,79,63,47,75,35,71,43,88,73,72,56,48,55,70,46,57,48,57,57,60,67,31,30,46,35,38,18,33,51,83,57,47,62,47,37,36,36,29,34,64,85,79,43,38,68,75,47,74,42,60,61,57,70,59,62,72,59,50,89,74,23,78,33,46,67,24,39,55,47,31,62,38,50,25,26,70,67,35,47,35,35,26,18,22,27,31,11,26,62,44,78,91,57,52,50,92,59,42,54,79,21,64,46,43,35,32,35,22,90,41,90,86,37,56,33,39,80,61,51,73,47,49,75,14,69,89,29,69,37,9,44,30,24,54,23,30,27,40,29,35,30,81,48,52,26,41,38,38,32,34,26,29,34,79,54,95,62,30,19,36,28,42,40,40,38,35,34,46,79,74,34,80,54,26,73,36,28,23,40,60,57,43,78,85,36,90,38,23,45,83,45,28,27,77,73,27,46,39,40,62,33,96,88,39,78,77,25,32,28,39,30,2,49,50,22,60,52,30,35,29,36,69,36,76,45,52,58,29,59,50,48,76,74,31,44,46,78,58,77,76,33,26,67,50,32,22,38,64,32,75,43,39,53,67,87,39,44,31,38,33,31,34,22,24,57,85,60,25,51,42,34,38,37,35,26,43,31,78,78,36,43,58,58,46,43,76,27,33,67,43,60,54,61,77,93,71,47,48,78,68,60,55,43,21,19,28,60,32,68,56,53,95,32,46,36,40,37,42,34,53,51,53,37,38,35,37,31,30,31,67,100,36,87,57,79,88,48,59,61,34,37,52,35,69,54,46,57,48,82,55,97,62,31,35,41,38,34,36,30,36,44,40,62,32,74,35,31,33,38,42,34,40,47,78,51,88,90,53,79,67,47,76,46,82,66,42,59,44,66,60,45,75,50,74,49,78,46,51,32,88,80,44,57,77,76,41,47,24,44,40,29,34,35,25,44,31,67,35,12,25,50,75,44,80,82,43,68,55,94,53,66,42,21,31,5,26,29,51,34,80,37,52,73,41,90,56,32,46,27,35,40,39,18,16,30,56,92,76,16,20,36,38,48,22,43,60,58,66,49,66,76,55,97,61,55,43,70,34,91,80,37,79,71,53,81,33,23,34,16,27,34,28,41,36,62,62,80,57,29,42,31,30,16,11,56,28,40,93,65,36,19,39,39,32,29,41,76,86,81,66,49,77,75,41,56,27,50,47,54,51,72,39,90,51,6,22,21,26,37,84,93,41,55,34,37,15,15,14,40,17,41,23,41,32,57,52,49,75,64,14,31,39,42,34,38,20,40,8,28,89,38,54,80,73,28,49,30,35,32,31,34,79,45,23,82,58,81,57,41,62,50,58,60,73,42,72,28,70,64,58,25,64,33,44,79,69,62,48,31,26,45,43,48,53,98,75,32,35,40,44,21,20,48,17,49,62,81,40,30,35,75,72,45,32,20,34,36,34,28,40,92,84,48,46,77,60,37,56,45,22,76,49,56,59,92,79,44,24,12,8,23,39,9,14,44,38,66,44,95,85,59,45,37,38,42,33,27,22,22,68,51,26,32,41,32,23,41,44,48,69,63,84,92,34,67,46,78,45,84,65,51,72,48,80,51,84,80,50,102,79,73,68,62,29,33,28,20,34,33,63,49,94,46,55,28,41,35,37,13,11,52,35,69,24,42,24,32,26,54,49,41,74,58,45,72,32,73,33,54,42,25,82,91,47,53,46,69,20,68,81,82,88,57,85,74,81,72,83,66,86,74,57,73,64,48,57,38,21,27,38,90,87,69,52,77,34,81,58,79,54,86,40,60,23,41,36,38,38,34,31,72,88,73,50,72,49,78,48,79,48,75,84